Protein 4PUC (pdb70)

Solvent-accessible surface area: 34657 Å² total

Sequence (962 aa):
DDYALGSASNLASSTVISSDVNTAQFTDCLLGGPLGGYFADSNAGWSNTISNFNATNDWTRVFLISDRIISTLYGNLSTVKQQVSENTNNPVPYAIAQIIKVAASRVTDAYGPIPYSKIGQDGKITIPYDTQEEVYNAFFKELDEESIEVLTENRNAALVASADFVYSGNVQKWVKFANSLKLRLAIRIANVSPAKAKEAESAVNHELGLIETNADNATWKYFGTISNPLFVAVRYNEEEASGGDTHPAADIICYNGYNDNRRASYFEEESKWPGETYVGLRRGINLSKKEEYFINYSRVKISSSDPVLWNAAEVAFLRRAEATTAIYGFNKGTAADFYEQGVRLSFEEQWGATGVDSSSYLADESSVPALYKDPAGLNTYEKNLSAITVKWNEGASKEEEKQERIITQKWIANWPLGNEAWADYRRTGYPKLLPATSEGNLSGGIVDSEKGARRPYPSSEEYTSNTENVQEAVNSYLGGPDNATDVWWARKDLTPDDYALGSSASSNLASTVISSDVNTAQFTDCLLGGPLGGYFADSNAGWSNTISNFNATNDWTRVFLISDRIISTLYGNLSTVKQVSENTNNPVPYAIAQIIKVAASRVTDAYGPIPYSKIGQDGKITIPYDTQEEVYNAFFKELDESIEVLTENRNAALVASADFVYSGNVQKWVKFANSLKLRLAIRIANVSPAKAKEAESAVNHELGLIETNADNATWKYFGTISSNPLFVAVRYNEEEASGGDTHPAADIIICYNGYNDNRRASYFEESKWPGETYVGLRRGINLSKKEYFINYSRVKISSSDPVLWNAAEVAFLRAEATTAIYGFNKGTAADFYEQGVRLSFEQWGATGVDSSYLADESSVPALYKDPAGLNTYEKNLSAITVKWNEGASKEEKQERIITQKWIANWPLGNEAWADYRRTGYPKLLPATSEGNLSGGIVDSEKGARRPYPSSEEYTSNTENVQEAVNSYLGGPDNATDVWWARK

Nearest PDB structures (foldseek):
  4puc-assembly1_A  TM=1.002E+00  e=3.896E-91  Bacteroides uniformis ATCC 8492
  3cgh-assembly1_A  TM=9.838E-01  e=3.841E-66  Bacteroides thetaiotaomicron VPI-5482
  8j0p-assembly1_A  TM=9.028E-01  e=2.172E-37  Aquimarina
  5j90-assembly1_B  TM=9.021E-01  e=4.447E-37  Flavobacterium johnsoniae UW101
  3sgh-assembly2_B  TM=9.011E-01  e=9.622E-37  Bacteroides thetaiotaomicron

Foldseek 3Di:
DDPLLLVLVLLLCQLQHLPQVLNCLLFFQPQQQLLQWKAFADLPDPAGQLLQRHDLVSQASLPDPCSHQQSLLLSLLSQVCVCVVVVHCQSNLLSLLSVLLSCLSCQFFAWAQDPPQDSRSDRLDFTDGNVVVLVVLLVSLVVSLVRLVVVQVDFDDQSSAQFQSGRSLLSSQDSLLSLLLSLLLQCVPCVVSSLVVQVSCPDPSYHFAAQVSFGWRQPFDPRFRSVVCQQCVPCVQQVGRMFTEQFLQLLVLLVDQLDVLFKAAFQQPPGRAGHHHTLENNNVRRCNNRHIGGDDGRRDTGGSGNLLSLLSVLCCCLQSNHDPDYNLVSQLSSQVNLCVSRVGDDSVVSQVWPAGARHFADDPVNPDGDPDDFDRQGAHDDPPDDSLSSLQNSLASSSSSPPRRSSSSSSSCLLRVPDQHAFRDPNSNPNVPLADRRNRDQHAHRVVCCVSNVVNVVCCQVPRQPDHRRNGHHSSRDD/DDDPLLVLLLVLVLLLCQLQHLPQVLNCLLFVQPQQQLLQWKAFADLPDPAGQLLQRHDLVSQASLPDPCSHQQSLLLSLLSQVCSCVVVVHCQSNLLSLLSVLLSCLSCQFFAWAQDPPQDSRSDRLDFTDGNVVVLVVLLVSLVVSLVRLVVVQVDFDDQSSAQFQSGRSLLSSQDSLLSLLLSLLLQCVPCVVSSLVVQVSCPDPSHHFAAQVSFGWRQDFDPRFRSVVCQQCPPCVQQVGRMFTEQFLQLLVLLVDQLDVLFWAAFQDPPGRAGHHHTLENNNVRRCNNRHIGGDDGRRDTGGSGNLLSLLSVLCCCLQSNHDPDYNLVSQLSSQVNLCVSRVGDDSVVSQVWPAGARHFHDDPVNPDGDPDDFDRQGAHDDPPDDSLSSLQNSLASSSSSPPPRSSSSSSSCLLRVPDQHQFRDPNSNPNVPLADRRNRDQHAHRPVCCVSNVVNVVCCQVPRQPDHRRNGHHSSNDD

Structure (mmCIF, N/CA/C/O backbone):
data_4PUC
#
_entry.id   4PUC
#
_cell.length_a   66.540
_cell.length_b   112.190
_cell.length_c   150.080
_cell.angle_alpha   90.000
_cell.angle_beta   90.000
_cell.angle_gamma   90.000
#
_symmetry.space_group_name_H-M   'P 21 21 21'
#
loop_
_entity.id
_entity.type
_entity.pdbx_description
1 polymer 'SusD homolog'
2 non-polymer 'ZINC ION'
3 non-polymer 'ACETATE ION'
4 water water
#
loop_
_atom_site.group_PDB
_atom_site.id
_atom_site.type_symbol
_atom_site.label_atom_id
_atom_site.label_alt_id
_atom_site.label_comp_id
_atom_site.label_asym_id
_atom_site.label_entity_id
_atom_site.label_seq_id
_atom_site.pdbx_PDB_ins_code
_atom_site.Cartn_x
_atom_site.Cartn_y
_atom_site.Cartn_z
_atom_site.occupancy
_atom_site.B_iso_or_equiv
_atom_site.auth_seq_id
_atom_site.auth_comp_id
_atom_site.auth_asym_id
_atom_site.auth_atom_id
_atom_site.pdbx_PDB_model_num
ATOM 1 N N . ASP A 1 17 ? 36.642 2.167 100.108 1.00 77.60 42 ASP A N 1
ATOM 2 C CA . ASP A 1 17 ? 38.070 2.213 100.535 1.00 78.56 42 ASP A CA 1
ATOM 3 C C . ASP A 1 17 ? 38.313 1.120 101.594 1.00 74.73 42 ASP A C 1
ATOM 4 O O . ASP A 1 17 ? 38.381 1.394 102.796 1.00 80.93 42 ASP A O 1
ATOM 9 N N . ASP A 1 18 ? 38.408 -0.121 101.113 1.00 64.69 43 ASP A N 1
ATOM 10 C CA . ASP A 1 18 ? 38.607 -1.314 101.933 1.00 57.20 43 ASP A CA 1
ATOM 11 C C . ASP A 1 18 ? 40.086 -1.702 101.967 1.00 50.16 43 ASP A C 1
ATOM 12 O O . ASP A 1 18 ? 40.731 -1.793 100.921 1.00 46.79 43 ASP A O 1
ATOM 17 N N . TYR A 1 19 ? 40.613 -1.936 103.164 1.00 44.79 44 TYR A N 1
ATOM 18 C CA . TYR A 1 19 ? 42.003 -2.372 103.331 1.00 37.72 44 TYR A CA 1
ATOM 19 C C . TYR A 1 19 ? 42.212 -3.806 102.830 1.00 36.04 44 TYR A C 1
ATOM 20 O O . TYR A 1 19 ? 43.197 -4.084 102.146 1.00 36.74 44 TYR A O 1
ATOM 29 N N . ALA A 1 20 ? 41.275 -4.704 103.116 1.00 35.70 45 ALA A N 1
ATOM 30 C CA . ALA A 1 20 ? 41.480 -6.124 102.824 1.00 36.07 45 ALA A CA 1
ATOM 31 C C . ALA A 1 20 ? 41.564 -6.441 101.317 1.00 34.65 45 ALA A C 1
ATOM 32 O O . ALA A 1 20 ? 42.453 -7.181 100.896 1.00 34.15 45 ALA A O 1
ATOM 34 N N . LEU A 1 21 ? 40.640 -5.900 100.518 1.00 35.07 46 LEU A N 1
ATOM 35 C CA . LEU A 1 21 ? 40.683 -6.075 99.042 1.00 34.04 46 LEU A CA 1
ATOM 36 C C . LEU A 1 21 ? 41.907 -5.330 98.528 1.00 32.05 46 LEU A C 1
ATOM 37 O O . LEU A 1 21 ? 42.678 -5.861 97.750 1.00 32.48 46 LEU A O 1
ATOM 42 N N . GLY A 1 22 ? 42.077 -4.098 98.989 1.00 31.62 47 GLY A N 1
ATOM 43 C CA . GLY A 1 22 ? 43.209 -3.270 98.600 1.00 29.94 47 GLY A CA 1
ATOM 44 C C . GLY A 1 22 ? 44.542 -3.958 98.847 1.00 30.28 47 GLY A C 1
ATOM 45 O O . GLY A 1 22 ? 45.381 -4.042 97.962 1.00 30.37 47 GLY A O 1
ATOM 46 N N . SER A 1 23 ? 44.721 -4.475 100.056 1.00 30.31 48 SER A N 1
ATOM 47 C CA . SER A 1 23 ? 45.946 -5.173 100.441 1.00 29.36 48 SER A CA 1
ATOM 48 C C . SER A 1 23 ? 46.154 -6.434 99.604 1.00 28.67 48 SER A C 1
ATOM 49 O O . SER A 1 23 ? 47.272 -6.726 99.183 1.00 29.46 48 SER A O 1
ATOM 52 N N . ALA A 1 24 ? 45.070 -7.161 99.357 1.00 29.53 49 ALA A N 1
ATOM 53 C CA . ALA A 1 24 ? 45.109 -8.375 98.539 1.00 30.02 49 ALA A CA 1
ATOM 54 C C . ALA A 1 24 ? 45.512 -8.096 97.097 1.00 28.36 49 ALA A C 1
ATOM 55 O O . ALA A 1 24 ? 46.324 -8.826 96.530 1.00 26.33 49 ALA A O 1
ATOM 65 N N . SER A 1 26 ? 47.179 -5.530 95.871 1.00 31.37 51 SER A N 1
ATOM 66 C CA . SER A 1 26 ? 48.590 -5.168 95.825 1.00 33.73 51 SER A CA 1
ATOM 67 C C . SER A 1 26 ? 49.498 -6.373 96.033 1.00 30.22 51 SER A C 1
ATOM 68 O O . SER A 1 26 ? 50.534 -6.484 95.380 1.00 26.54 51 SER A O 1
ATOM 71 N N . ASN A 1 27 ? 49.104 -7.269 96.936 1.00 27.00 52 ASN A N 1
ATOM 72 C CA . ASN A 1 27 ? 49.851 -8.502 97.139 1.00 25.92 52 ASN A CA 1
ATOM 73 C C . ASN A 1 27 ? 49.929 -9.305 95.847 1.00 23.90 52 ASN A C 1
ATOM 74 O O . ASN A 1 27 ? 50.997 -9.794 95.485 1.00 22.20 52 ASN A O 1
ATOM 79 N N . LEU A 1 28 ? 48.813 -9.405 95.143 1.00 21.91 53 LEU A N 1
ATOM 80 C CA . LEU A 1 28 ? 48.772 -10.139 93.886 1.00 21.91 53 LEU A CA 1
ATOM 81 C C . LEU A 1 28 ? 49.700 -9.505 92.857 1.00 22.10 53 LEU A C 1
ATOM 82 O O . LEU A 1 28 ? 50.522 -10.203 92.241 1.00 19.57 53 LEU A O 1
ATOM 87 N N . ALA A 1 29 ? 49.576 -8.185 92.686 1.00 21.63 54 ALA A N 1
ATOM 88 C CA . ALA A 1 29 ? 50.421 -7.438 91.754 1.00 21.13 54 ALA A CA 1
ATOM 89 C C . ALA A 1 29 ? 51.898 -7.701 92.030 1.00 21.03 54 ALA A C 1
ATOM 90 O O . ALA A 1 29 ? 52.685 -7.824 91.098 1.00 20.36 54 ALA A O 1
ATOM 92 N N . SER A 1 30 ? 52.250 -7.808 93.307 1.00 21.54 55 SER A N 1
ATOM 93 C CA A SER A 1 30 ? 53.634 -8.016 93.720 0.50 22.39 55 SER A CA 1
ATOM 94 C CA B SER A 1 30 ? 53.637 -8.014 93.720 0.50 22.12 55 SER A CA 1
ATOM 95 C C . SER A 1 30 ? 54.184 -9.396 93.346 1.00 22.42 55 SER A C 1
ATOM 96 O O . SER A 1 30 ? 55.390 -9.628 93.417 1.00 21.31 55 SER A O 1
ATOM 101 N N . THR A 1 31 ? 53.307 -10.327 92.966 1.00 21.77 56 THR A N 1
ATOM 102 C CA . THR A 1 31 ? 53.763 -11.675 92.594 1.00 21.18 56 THR A CA 1
ATOM 103 C C . THR A 1 31 ? 54.258 -11.747 91.149 1.00 21.46 56 THR A C 1
ATOM 104 O O . THR A 1 31 ? 54.783 -12.786 90.736 1.00 21.79 56 THR A O 1
ATOM 108 N N . VAL A 1 32 ? 54.087 -10.658 90.385 1.00 21.38 57 VAL A N 1
ATOM 109 C CA . VAL A 1 32 ? 54.680 -10.535 89.060 1.00 20.87 57 VAL A CA 1
ATOM 110 C C . VAL A 1 32 ? 56.142 -10.136 89.283 1.00 21.89 57 VAL A C 1
ATOM 111 O O . VAL A 1 32 ? 57.039 -10.990 89.234 1.00 23.18 57 VAL A O 1
ATOM 115 N N . ILE A 1 33 ? 56.385 -8.859 89.560 1.00 21.07 58 ILE A N 1
ATOM 116 C CA . ILE A 1 33 ? 57.709 -8.396 89.964 1.00 21.96 58 ILE A CA 1
ATOM 117 C C . ILE A 1 33 ? 57.561 -7.844 91.372 1.00 22.04 58 ILE A C 1
ATOM 118 O O . ILE A 1 33 ? 56.806 -6.892 91.602 1.00 20.26 58 ILE A O 1
ATOM 123 N N . SER A 1 34 ? 58.273 -8.451 92.318 1.00 23.56 59 SER A N 1
ATOM 124 C CA . SER A 1 34 ? 58.064 -8.154 93.735 1.00 23.70 59 SER A CA 1
ATOM 125 C C . SER A 1 34 ? 58.523 -6.761 94.111 1.00 24.24 59 SER A C 1
ATOM 126 O O . SER A 1 34 ? 59.507 -6.257 93.573 1.00 25.12 59 SER A O 1
ATOM 129 N N . SER A 1 35 ? 57.825 -6.162 95.069 1.00 24.34 60 SER A N 1
ATOM 130 C CA . SER A 1 35 ? 58.273 -4.932 95.713 1.00 25.32 60 SER A CA 1
ATOM 131 C C . SER A 1 35 ? 59.397 -5.221 96.707 1.00 26.69 60 SER A C 1
ATOM 132 O O . SER A 1 35 ? 60.107 -4.305 97.108 1.00 30.00 60 SER A O 1
ATOM 135 N N . ASP A 1 36 ? 59.562 -6.487 97.101 1.00 26.23 61 ASP A N 1
ATOM 136 C CA . ASP A 1 36 ? 60.684 -6.895 97.926 1.00 24.90 61 ASP A CA 1
ATOM 137 C C . ASP A 1 36 ? 61.956 -6.858 97.086 1.00 23.68 61 ASP A C 1
ATOM 138 O O . ASP A 1 36 ? 62.075 -7.570 96.091 1.00 21.73 61 ASP A O 1
ATOM 143 N N . VAL A 1 37 ? 62.904 -6.033 97.498 1.00 24.49 62 VAL A N 1
ATOM 144 C CA . VAL A 1 37 ? 64.084 -5.770 96.680 1.00 25.17 62 VAL A CA 1
ATOM 145 C C . VAL A 1 37 ? 64.813 -7.061 96.308 1.00 24.72 62 VAL A C 1
ATOM 146 O O . VAL A 1 37 ? 65.077 -7.305 95.133 1.00 25.62 62 VAL A O 1
ATOM 150 N N . ASN A 1 38 ? 65.129 -7.883 97.301 1.00 25.75 63 ASN A N 1
ATOM 151 C CA . ASN A 1 38 ? 65.940 -9.080 97.074 1.00 27.71 63 ASN A CA 1
ATOM 152 C C . ASN A 1 38 ? 65.248 -10.136 96.206 1.00 24.96 63 ASN A C 1
ATOM 153 O O . ASN A 1 38 ? 65.904 -10.838 95.444 1.00 22.23 63 ASN A O 1
ATOM 158 N N . THR A 1 39 ? 63.923 -10.223 96.299 1.00 23.59 64 THR A N 1
ATOM 159 C CA . THR A 1 39 ? 63.156 -11.125 95.440 1.00 23.21 64 THR A CA 1
ATOM 160 C C . THR A 1 39 ? 63.209 -10.650 93.991 1.00 22.25 64 THR A C 1
ATOM 161 O O . THR A 1 39 ? 63.527 -11.423 93.087 1.00 20.94 64 THR A O 1
ATOM 165 N N . ALA A 1 40 ? 62.912 -9.369 93.783 1.00 23.85 65 ALA A N 1
ATOM 166 C CA . ALA A 1 40 ? 63.006 -8.757 92.455 1.00 22.32 65 ALA A CA 1
ATOM 167 C C . ALA A 1 40 ? 64.423 -8.846 91.907 1.00 21.49 65 ALA A C 1
ATOM 168 O O . ALA A 1 40 ? 64.622 -9.078 90.714 1.00 20.90 65 ALA A O 1
ATOM 170 N N . GLN A 1 41 ? 65.417 -8.684 92.770 1.00 22.13 66 GLN A N 1
ATOM 171 C CA . GLN A 1 41 ? 66.793 -8.834 92.319 1.00 21.85 66 GLN A CA 1
ATOM 172 C C . GLN A 1 41 ? 66.980 -10.219 91.689 1.00 21.12 66 GLN A C 1
ATOM 173 O O . GLN A 1 41 ? 67.488 -10.329 90.576 1.00 19.70 66 GLN A O 1
ATOM 179 N N . PHE A 1 42 ? 66.525 -11.262 92.385 1.00 21.07 67 PHE A N 1
ATOM 180 C CA . PHE A 1 42 ? 66.684 -12.638 91.903 1.00 21.07 67 PHE A CA 1
ATOM 181 C C . PHE A 1 42 ? 65.914 -12.912 90.611 1.00 20.44 67 PHE A C 1
ATOM 182 O O . PHE A 1 42 ? 66.469 -13.486 89.666 1.00 20.80 67 PHE A O 1
ATOM 190 N N . THR A 1 43 ? 64.645 -12.512 90.560 1.00 19.73 68 THR A N 1
ATOM 191 C CA . THR A 1 43 ? 63.788 -12.890 89.444 1.00 18.76 68 THR A CA 1
ATOM 192 C C . THR A 1 43 ? 64.110 -12.117 88.177 1.00 18.36 68 THR A C 1
ATOM 193 O O . THR A 1 43 ? 64.065 -12.677 87.081 1.00 17.29 68 THR A O 1
ATOM 197 N N . ASP A 1 44 ? 64.436 -10.834 88.329 1.00 18.73 69 ASP A N 1
ATOM 198 C CA . ASP A 1 44 ? 64.566 -9.938 87.181 1.00 18.74 69 ASP A CA 1
ATOM 199 C C . ASP A 1 44 ? 65.938 -9.309 86.981 1.00 19.30 69 ASP A C 1
ATOM 200 O O . ASP A 1 44 ? 66.283 -8.997 85.844 1.00 18.84 69 ASP A O 1
ATOM 205 N N . CYS A 1 45 ? 66.703 -9.093 88.048 1.00 19.32 70 CYS A N 1
ATOM 206 C CA . CYS A 1 45 ? 68.027 -8.483 87.897 1.00 20.67 70 CYS A CA 1
ATOM 207 C C . CYS A 1 45 ? 69.129 -9.498 87.632 1.00 20.38 70 CYS A C 1
ATOM 208 O O . CYS A 1 45 ? 70.051 -9.222 86.863 1.00 20.19 70 CYS A O 1
ATOM 211 N N . LEU A 1 46 ? 69.045 -10.654 88.284 1.00 20.54 71 LEU A N 1
ATOM 212 C CA . LEU A 1 46 ? 70.081 -11.679 88.204 1.00 21.13 71 LEU A CA 1
ATOM 213 C C . LEU A 1 46 ? 69.689 -12.818 87.266 1.00 21.30 71 LEU A C 1
ATOM 214 O O . LEU A 1 46 ? 70.554 -13.523 86.755 1.00 20.48 71 LEU A O 1
ATOM 219 N N . LEU A 1 47 ? 68.390 -12.985 87.030 1.00 20.66 72 LEU A N 1
ATOM 220 C CA . LEU A 1 47 ? 67.898 -14.047 86.156 1.00 20.56 72 LEU A CA 1
ATOM 221 C C . LEU A 1 47 ? 67.399 -13.449 84.835 1.00 19.99 72 LEU A C 1
ATOM 222 O O . LEU A 1 47 ? 68.077 -13.558 83.818 1.00 19.87 72 LEU A O 1
ATOM 227 N N . GLY A 1 48 ? 66.229 -12.821 84.843 1.00 20.11 73 GLY A N 1
ATOM 228 C CA . GLY A 1 48 ? 65.629 -12.336 83.611 1.00 19.41 73 GLY A CA 1
ATOM 229 C C . GLY A 1 48 ? 66.553 -11.439 82.799 1.00 19.53 73 GLY A C 1
ATOM 230 O O . GLY A 1 48 ? 66.810 -11.696 81.611 1.00 18.69 73 GLY A O 1
ATOM 231 N N . GLY A 1 49 ? 67.030 -10.375 83.439 1.00 19.39 74 GLY A N 1
ATOM 232 C CA . GLY A 1 49 ? 67.814 -9.354 82.765 1.00 20.31 74 GLY A CA 1
ATOM 233 C C . GLY A 1 49 ? 68.972 -9.909 81.957 1.00 21.31 74 GLY A C 1
ATOM 234 O O . GLY A 1 49 ? 69.075 -9.648 80.755 1.00 22.81 74 GLY A O 1
ATOM 235 N N . PRO A 1 50 ? 69.868 -10.659 82.612 1.00 21.17 75 PRO A N 1
ATOM 236 C CA . PRO A 1 50 ? 71.042 -11.207 81.909 1.00 21.59 75 PRO A CA 1
ATOM 237 C C . PRO A 1 50 ? 70.697 -12.260 80.857 1.00 21.28 75 PRO A C 1
ATOM 238 O O . PRO A 1 50 ? 71.199 -12.212 79.738 1.00 20.92 75 PRO A O 1
ATOM 242 N N . LEU A 1 51 ? 69.801 -13.172 81.201 1.00 22.02 76 LEU A N 1
ATOM 243 C CA . LEU A 1 51 ? 69.370 -14.199 80.257 1.00 22.20 76 LEU A CA 1
ATOM 244 C C . LEU A 1 51 ? 68.632 -13.605 79.037 1.00 20.28 76 LEU A C 1
ATOM 245 O O . LEU A 1 51 ? 68.668 -14.178 77.943 1.00 19.29 76 LEU A O 1
ATOM 250 N N . GLY A 1 52 ? 68.007 -12.448 79.221 1.00 20.56 77 GLY A N 1
ATOM 251 C CA . GLY A 1 52 ? 67.310 -11.746 78.132 1.00 20.15 77 GLY A CA 1
ATOM 252 C C . GLY A 1 52 ? 68.162 -10.751 77.359 1.00 20.47 77 GLY A C 1
ATOM 253 O O . GLY A 1 52 ? 67.708 -10.181 76.371 1.00 20.51 77 GLY A O 1
ATOM 254 N N . GLY A 1 53 ? 69.395 -10.528 77.809 1.00 20.71 78 GLY A N 1
ATOM 255 C CA . GLY A 1 53 ? 70.336 -9.683 77.087 1.00 20.57 78 GLY A CA 1
ATOM 256 C C . GLY A 1 53 ? 70.276 -8.204 77.418 1.00 19.68 78 GLY A C 1
ATOM 257 O O . GLY A 1 53 ? 70.848 -7.396 76.689 1.00 20.55 78 GLY A O 1
ATOM 258 N N . TYR A 1 54 ? 69.610 -7.847 78.518 1.00 18.79 79 TYR A N 1
ATOM 259 C CA . TYR A 1 54 ? 69.487 -6.447 78.959 1.00 18.30 79 TYR A CA 1
ATOM 260 C C . TYR A 1 54 ? 70.494 -6.047 80.034 1.00 18.54 79 TYR A C 1
ATOM 261 O O . TYR A 1 54 ? 71.012 -4.934 80.003 1.00 17.72 79 TYR A O 1
ATOM 270 N N . PHE A 1 55 ? 70.753 -6.964 80.971 1.00 18.97 80 PHE A N 1
ATOM 271 C CA . PHE A 1 55 ? 71.548 -6.714 82.175 1.00 18.53 80 PHE A CA 1
ATOM 272 C C . PHE A 1 55 ? 72.792 -7.601 82.231 1.00 18.84 80 PHE A C 1
ATOM 273 O O . PHE A 1 55 ? 72.874 -8.639 81.574 1.00 18.19 80 PHE A O 1
ATOM 281 N N . ALA A 1 56 ? 73.762 -7.176 83.033 1.00 18.74 81 ALA A N 1
ATOM 282 C CA . ALA A 1 56 ? 74.963 -7.971 83.271 1.00 19.42 81 ALA A CA 1
ATOM 283 C C . ALA A 1 56 ? 75.363 -7.856 84.739 1.00 19.75 81 ALA A C 1
ATOM 284 O O . ALA A 1 56 ? 75.371 -6.762 85.295 1.00 19.37 81 ALA A O 1
ATOM 286 N N . ASP A 1 57 ? 75.657 -8.996 85.363 1.00 20.66 82 ASP A N 1
ATOM 287 C CA . ASP A 1 57 ? 76.105 -9.040 86.748 1.00 21.97 82 ASP A CA 1
ATOM 288 C C . ASP A 1 57 ? 77.388 -8.203 86.900 1.00 23.06 82 ASP A C 1
ATOM 289 O O . ASP A 1 57 ? 78.250 -8.212 86.010 1.00 21.91 82 ASP A O 1
ATOM 294 N N . SER A 1 58 ? 77.519 -7.494 88.023 1.00 23.93 83 SER A N 1
ATOM 295 C CA . SER A 1 58 ? 78.715 -6.672 88.269 1.00 24.83 83 SER A CA 1
ATOM 296 C C . SER A 1 58 ? 79.058 -6.581 89.748 1.00 25.54 83 SER A C 1
ATOM 297 O O . SER A 1 58 ? 79.084 -5.498 90.335 1.00 26.52 83 SER A O 1
ATOM 300 N N . ASN A 1 59 ? 79.315 -7.739 90.342 1.00 26.54 84 ASN A N 1
ATOM 301 C CA . ASN A 1 59 ? 79.856 -7.823 91.692 1.00 26.87 84 ASN A CA 1
ATOM 302 C C . ASN A 1 59 ? 80.945 -8.875 91.704 1.00 28.69 84 ASN A C 1
ATOM 303 O O . ASN A 1 59 ? 80.673 -10.067 91.504 1.00 29.01 84 ASN A O 1
ATOM 308 N N . ALA A 1 60 ? 82.177 -8.425 91.942 1.00 28.36 85 ALA A N 1
ATOM 309 C CA . ALA A 1 60 ? 83.361 -9.278 91.907 1.00 30.39 85 ALA A CA 1
ATOM 310 C C . ALA A 1 60 ? 83.328 -10.408 92.933 1.00 31.75 85 ALA A C 1
ATOM 311 O O . ALA A 1 60 ? 83.981 -11.431 92.745 1.00 32.91 85 ALA A O 1
ATOM 313 N N . GLY A 1 61 ? 82.578 -10.216 94.012 1.00 33.52 86 GLY A N 1
ATOM 314 C CA . GLY A 1 61 ? 82.442 -11.229 95.054 1.00 33.51 86 GLY A CA 1
ATOM 315 C C . GLY A 1 61 ? 81.567 -12.430 94.716 1.00 33.40 86 GLY A C 1
ATOM 316 O O . GLY A 1 61 ? 81.581 -13.406 95.452 1.00 37.39 86 GLY A O 1
ATOM 317 N N . TRP A 1 62 ? 80.803 -12.383 93.622 1.00 32.37 87 TRP A N 1
ATOM 318 C CA . TRP A 1 62 ? 79.914 -13.510 93.269 1.00 30.50 87 TRP A CA 1
ATOM 319 C C . TRP A 1 62 ? 80.655 -14.607 92.510 1.00 28.37 87 TRP A C 1
ATOM 320 O O . TRP A 1 62 ? 80.940 -14.463 91.321 1.00 28.12 87 TRP A O 1
ATOM 331 N N . SER A 1 63 ? 80.939 -15.710 93.189 1.00 28.52 88 SER A N 1
ATOM 332 C CA . SER A 1 63 ? 81.622 -16.839 92.561 1.00 29.01 88 SER A CA 1
ATOM 333 C C . SER A 1 63 ? 80.643 -17.793 91.874 1.00 27.96 88 SER A C 1
ATOM 334 O O . SER A 1 63 ? 81.053 -18.582 91.016 1.00 28.23 88 SER A O 1
ATOM 337 N N . ASN A 1 64 ? 79.361 -17.709 92.240 1.00 25.58 89 ASN A N 1
ATOM 338 C CA . ASN A 1 64 ? 78.310 -18.507 91.619 1.00 25.35 89 ASN A CA 1
ATOM 339 C C . ASN A 1 64 ? 77.138 -17.639 91.161 1.00 24.67 89 ASN A C 1
ATOM 340 O O . ASN A 1 64 ? 76.502 -16.967 91.975 1.00 23.43 89 ASN A O 1
ATOM 345 N N . THR A 1 65 ? 76.862 -17.645 89.857 1.00 23.29 90 THR A N 1
ATOM 346 C CA . THR A 1 65 ? 75.742 -16.883 89.311 1.00 22.75 90 THR A CA 1
ATOM 347 C C . THR A 1 65 ? 74.990 -17.671 88.257 1.00 21.97 90 THR A C 1
ATOM 348 O O . THR A 1 65 ? 75.457 -18.699 87.771 1.00 21.88 90 THR A O 1
ATOM 352 N N . ILE A 1 66 ? 73.811 -17.170 87.924 1.00 21.85 91 ILE A N 1
ATOM 353 C CA . ILE A 1 66 ? 73.004 -17.728 86.854 1.00 21.75 91 ILE A CA 1
ATOM 354 C C . ILE A 1 66 ? 73.665 -17.464 85.500 1.00 21.70 91 ILE A C 1
ATOM 355 O O . ILE A 1 66 ? 73.748 -18.372 84.666 1.00 21.38 91 ILE A O 1
ATOM 360 N N . SER A 1 67 ? 74.150 -16.237 85.299 1.00 22.37 92 SER A N 1
ATOM 361 C CA . SER A 1 67 ? 74.850 -15.856 84.058 1.00 23.70 92 SER A CA 1
ATOM 362 C C . SER A 1 67 ? 76.110 -16.677 83.790 1.00 22.27 92 SER A C 1
ATOM 363 O O . SER A 1 67 ? 76.454 -16.880 82.635 1.00 22.41 92 SER A O 1
ATOM 366 N N . ASN A 1 68 ? 76.802 -17.113 84.842 1.00 22.06 93 ASN A N 1
ATOM 367 C CA . ASN A 1 68 ? 78.004 -17.965 84.695 1.00 21.23 93 ASN A CA 1
ATOM 368 C C . ASN A 1 68 ? 77.658 -19.458 84.664 1.00 21.03 93 ASN A C 1
ATOM 369 O O . ASN A 1 68 ? 78.540 -20.297 84.515 1.00 20.09 93 ASN A O 1
ATOM 374 N N . PHE A 1 69 ? 76.371 -19.768 84.843 1.00 20.78 94 PHE A N 1
ATOM 375 C CA . PHE A 1 69 ? 75.829 -21.134 84.759 1.00 22.02 94 PHE A CA 1
ATOM 376 C C . PHE A 1 69 ? 76.256 -22.067 85.898 1.00 21.77 94 PHE A C 1
ATOM 377 O O . PHE A 1 69 ? 76.183 -23.289 85.753 1.00 22.78 94 PHE A O 1
ATOM 385 N N . ASN A 1 70 ? 76.676 -21.507 87.026 1.00 21.55 95 ASN A N 1
ATOM 386 C CA . ASN A 1 70 ? 77.044 -22.310 88.188 1.00 22.45 95 ASN A CA 1
ATOM 387 C C . ASN A 1 70 ? 76.284 -21.881 89.444 1.00 23.28 95 ASN A C 1
ATOM 388 O O . ASN A 1 70 ? 76.755 -22.081 90.571 1.00 22.67 95 ASN A O 1
ATOM 393 N N . ALA A 1 71 ? 75.105 -21.307 89.240 1.00 23.85 96 ALA A N 1
ATOM 394 C CA . ALA A 1 71 ? 74.307 -20.763 90.325 1.00 24.39 96 ALA A CA 1
ATOM 395 C C . ALA A 1 71 ? 73.962 -21.832 91.344 1.00 24.76 96 ALA A C 1
ATOM 396 O O . ALA A 1 71 ? 73.692 -22.975 90.985 1.00 25.10 96 ALA A O 1
ATOM 398 N N . THR A 1 72 ? 73.958 -21.442 92.612 1.00 25.77 97 THR A N 1
ATOM 399 C CA . THR A 1 72 ? 73.476 -22.300 93.679 1.00 25.38 97 THR A CA 1
ATOM 400 C C . THR A 1 72 ? 71.949 -22.294 93.697 1.00 25.43 97 THR A C 1
ATOM 401 O O . THR A 1 72 ? 71.298 -21.444 93.077 1.00 24.26 97 THR A O 1
ATOM 405 N N . ASN A 1 73 ? 71.396 -23.247 94.434 1.00 25.29 98 ASN A N 1
ATOM 406 C CA . ASN A 1 73 ? 69.967 -23.463 94.488 1.00 26.36 98 ASN A CA 1
ATOM 407 C C . ASN A 1 73 ? 69.179 -22.250 94.989 1.00 26.54 98 ASN A C 1
ATOM 408 O O . ASN A 1 73 ? 68.068 -22.009 94.528 1.00 25.57 98 ASN A O 1
ATOM 413 N N . ASP A 1 74 ? 69.753 -21.492 95.921 1.00 27.92 99 ASP A N 1
ATOM 414 C CA . ASP A 1 74 ? 69.082 -20.298 96.459 1.00 30.34 99 ASP A CA 1
ATOM 415 C C . ASP A 1 74 ? 68.883 -19.190 95.407 1.00 29.06 99 ASP A C 1
ATOM 416 O O . ASP A 1 74 ? 67.979 -18.371 95.542 1.00 28.26 99 ASP A O 1
ATOM 421 N N . TRP A 1 75 ? 69.704 -19.166 94.358 1.00 26.93 100 TRP A N 1
ATOM 422 C CA . TRP A 1 75 ? 69.474 -18.238 93.245 1.00 25.64 100 TRP A CA 1
ATOM 423 C C . TRP A 1 75 ? 68.410 -18.764 92.280 1.00 23.69 100 TRP A C 1
ATOM 424 O O . TRP A 1 75 ? 67.587 -17.990 91.797 1.00 23.87 100 TRP A O 1
ATOM 435 N N . THR A 1 76 ? 68.441 -20.064 91.981 1.00 22.36 101 THR A N 1
ATOM 436 C CA . THR A 1 76 ? 67.627 -20.626 90.893 1.00 21.52 101 THR A CA 1
ATOM 437 C C . THR A 1 76 ? 66.201 -20.990 91.305 1.00 21.41 101 THR A C 1
ATOM 438 O O . THR A 1 76 ? 65.297 -21.046 90.461 1.00 21.20 101 THR A O 1
ATOM 442 N N . ARG A 1 77 ? 66.003 -21.239 92.594 1.00 22.10 102 ARG A N 1
ATOM 443 C CA . ARG A 1 77 ? 64.729 -21.761 93.097 1.00 21.84 102 ARG A CA 1
ATOM 444 C C . ARG A 1 77 ? 63.636 -20.715 93.269 1.00 22.01 102 ARG A C 1
ATOM 445 O O . ARG A 1 77 ? 62.483 -21.071 93.537 1.00 21.28 102 ARG A O 1
ATOM 453 N N . VAL A 1 78 ? 63.997 -19.434 93.171 1.00 21.64 103 VAL A N 1
ATOM 454 C CA . VAL A 1 78 ? 63.178 -18.363 93.740 1.00 21.10 103 VAL A CA 1
ATOM 455 C C . VAL A 1 78 ? 61.770 -18.329 93.156 1.00 21.61 103 VAL A C 1
ATOM 456 O O . VAL A 1 78 ? 60.801 -18.243 93.908 1.00 21.34 103 VAL A O 1
ATOM 460 N N . PHE A 1 79 ? 61.661 -18.394 91.826 1.00 21.10 104 PHE A N 1
ATOM 461 C CA . PHE A 1 79 ? 60.355 -18.373 91.173 1.00 22.17 104 PHE A CA 1
ATOM 462 C C . PHE A 1 79 ? 59.410 -19.429 91.756 1.00 21.92 104 PHE A C 1
ATOM 463 O O . PHE A 1 79 ? 58.254 -19.142 92.012 1.00 22.17 104 PHE A O 1
ATOM 471 N N . LEU A 1 80 ? 59.929 -20.628 91.996 1.00 22.83 105 LEU A N 1
ATOM 472 C CA . LEU A 1 80 ? 59.113 -21.755 92.442 1.00 24.06 105 LEU A CA 1
ATOM 473 C C . LEU A 1 80 ? 58.976 -21.863 93.968 1.00 23.86 105 LEU A C 1
ATOM 474 O O . LEU A 1 80 ? 58.002 -22.435 94.456 1.00 23.64 105 LEU A O 1
ATOM 479 N N . ILE A 1 81 ? 59.928 -21.301 94.710 1.00 23.22 106 ILE A N 1
ATOM 480 C CA . ILE A 1 81 ? 59.987 -21.470 96.166 1.00 24.95 106 ILE A CA 1
ATOM 481 C C . ILE A 1 81 ? 59.642 -20.217 96.992 1.00 24.67 106 ILE A C 1
ATOM 482 O O . ILE A 1 81 ? 59.044 -20.330 98.053 1.00 25.92 106 ILE A O 1
ATOM 487 N N . SER A 1 82 ? 60.000 -19.027 96.527 1.00 24.73 107 SER A N 1
ATOM 488 C CA . SER A 1 82 ? 59.796 -17.823 97.339 1.00 24.69 107 SER A CA 1
ATOM 489 C C . SER A 1 82 ? 58.358 -17.664 97.820 1.00 26.88 107 SER A C 1
ATOM 490 O O . SER A 1 82 ? 57.423 -17.726 97.022 1.00 25.84 107 SER A O 1
ATOM 493 N N . ASP A 1 83 ? 58.203 -17.422 99.125 1.00 29.13 108 ASP A N 1
ATOM 494 C CA . ASP A 1 83 ? 56.906 -17.097 99.724 1.00 32.24 108 ASP A CA 1
ATOM 495 C C . ASP A 1 83 ? 56.254 -15.882 99.107 1.00 29.41 108 ASP A C 1
ATOM 496 O O . ASP A 1 83 ? 55.031 -15.775 99.114 1.00 27.01 108 ASP A O 1
ATOM 501 N N . ARG A 1 84 ? 57.071 -14.970 98.582 1.00 28.88 109 ARG A N 1
ATOM 502 C CA . ARG A 1 84 ? 56.581 -13.734 97.966 1.00 28.71 109 ARG A CA 1
ATOM 503 C C . ARG A 1 84 ? 55.986 -13.923 96.566 1.00 26.54 109 ARG A C 1
ATOM 504 O O . ARG A 1 84 ? 55.440 -12.974 95.976 1.00 25.06 109 ARG A O 1
ATOM 512 N N . ILE A 1 85 ? 56.062 -15.146 96.042 1.00 25.19 110 ILE A N 1
ATOM 513 C CA . ILE A 1 85 ? 55.502 -15.436 94.731 1.00 24.96 110 ILE A CA 1
ATOM 514 C C . ILE A 1 85 ? 54.305 -16.371 94.901 1.00 25.17 110 ILE A C 1
ATOM 515 O O . ILE A 1 85 ? 53.200 -15.890 95.119 1.00 25.24 110 ILE A O 1
ATOM 520 N N . ILE A 1 86 ? 54.512 -17.684 94.830 1.00 25.33 111 ILE A N 1
ATOM 521 C CA . ILE A 1 86 ? 53.390 -18.625 94.738 1.00 26.07 111 ILE A CA 1
ATOM 522 C C . ILE A 1 86 ? 52.495 -18.594 95.971 1.00 26.12 111 ILE A C 1
ATOM 523 O O . ILE A 1 86 ? 51.267 -18.442 95.853 1.00 24.84 111 ILE A O 1
ATOM 528 N N . SER A 1 87 ? 53.096 -18.739 97.146 1.00 25.88 112 SER A N 1
ATOM 529 C CA . SER A 1 87 ? 52.320 -18.767 98.381 1.00 27.25 112 SER A CA 1
ATOM 530 C C . SER A 1 87 ? 51.487 -17.485 98.516 1.00 26.29 112 SER A C 1
ATOM 531 O O . SER A 1 87 ? 50.287 -17.539 98.792 1.00 26.44 112 SER A O 1
ATOM 534 N N . THR A 1 88 ? 52.125 -16.341 98.287 1.00 26.28 113 THR A N 1
ATOM 535 C CA . THR A 1 88 ? 51.443 -15.052 98.317 1.00 26.21 113 THR A CA 1
ATOM 536 C C . THR A 1 88 ? 50.329 -14.977 97.270 1.00 25.46 113 THR A C 1
ATOM 537 O O . THR A 1 88 ? 49.242 -14.473 97.541 1.00 24.09 113 THR A O 1
ATOM 541 N N . LEU A 1 89 ? 50.612 -15.476 96.075 1.00 25.02 114 LEU A N 1
ATOM 542 C CA . LEU A 1 89 ? 49.643 -15.428 94.993 1.00 25.97 114 LEU A CA 1
ATOM 543 C C . LEU A 1 89 ? 48.374 -16.178 95.375 1.00 24.88 114 LEU A C 1
ATOM 544 O O . LEU A 1 89 ? 47.278 -15.606 95.363 1.00 25.10 114 LEU A O 1
ATOM 549 N N . TYR A 1 90 ? 48.514 -17.449 95.713 1.00 23.82 115 TYR A N 1
ATOM 550 C CA . TYR A 1 90 ? 47.339 -18.283 95.961 1.00 25.81 115 TYR A CA 1
ATOM 551 C C . TYR A 1 90 ? 46.607 -17.913 97.265 1.00 25.91 115 TYR A C 1
ATOM 552 O O . TYR A 1 90 ? 45.374 -17.974 97.332 1.00 24.95 115 TYR A O 1
ATOM 561 N N . GLY A 1 91 ? 47.353 -17.504 98.290 1.00 25.88 116 GLY A N 1
ATOM 562 C CA . GLY A 1 91 ? 46.733 -16.991 99.515 1.00 27.24 116 GLY A CA 1
ATOM 563 C C . GLY A 1 91 ? 45.818 -15.810 99.221 1.00 28.24 116 GLY A C 1
ATOM 564 O O . GLY A 1 91 ? 44.681 -15.748 99.690 1.00 28.76 116 GLY A O 1
ATOM 565 N N . ASN A 1 92 ? 46.310 -14.877 98.415 1.00 27.90 117 ASN A N 1
ATOM 566 C CA . ASN A 1 92 ? 45.545 -13.676 98.108 1.00 27.62 117 ASN A CA 1
ATOM 567 C C . ASN A 1 92 ? 44.464 -13.886 97.057 1.00 27.35 117 ASN A C 1
ATOM 568 O O . ASN A 1 92 ? 43.430 -13.235 97.123 1.00 26.77 117 ASN A O 1
ATOM 573 N N . LEU A 1 93 ? 44.673 -14.795 96.108 1.00 27.20 118 LEU A N 1
ATOM 574 C CA . LEU A 1 93 ? 43.588 -15.180 95.191 1.00 29.64 118 LEU A CA 1
ATOM 575 C C . LEU A 1 93 ? 42.365 -15.641 95.980 1.00 29.15 118 LEU A C 1
ATOM 576 O O . LEU A 1 93 ? 41.233 -15.259 95.684 1.00 29.30 118 LEU A O 1
ATOM 581 N N . SER A 1 94 ? 42.612 -16.484 96.977 1.00 29.84 119 SER A N 1
ATOM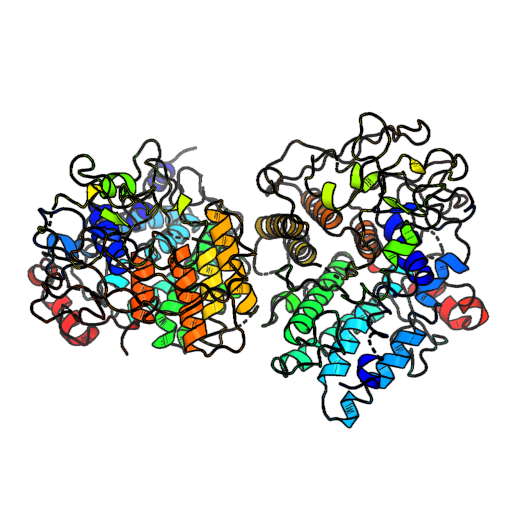 582 C CA . SER A 1 94 ? 41.554 -17.014 97.826 1.00 31.25 119 SER A CA 1
ATOM 583 C C . SER A 1 94 ? 40.757 -15.898 98.511 1.00 31.26 119 SER A C 1
ATOM 584 O O . SER A 1 94 ? 39.531 -15.959 98.578 1.00 32.21 119 SER A O 1
ATOM 587 N N . THR A 1 95 ? 41.455 -14.878 99.010 1.00 31.45 120 THR A N 1
ATOM 588 C CA . THR A 1 95 ? 40.807 -13.735 99.660 1.00 32.66 120 THR A CA 1
ATOM 589 C C . THR A 1 95 ? 39.893 -12.996 98.690 1.00 32.83 120 THR A C 1
ATOM 590 O O . THR A 1 95 ? 38.734 -12.713 99.003 1.00 30.70 120 THR A O 1
ATOM 594 N N . VAL A 1 96 ? 40.412 -12.693 97.502 1.00 32.73 121 VAL A N 1
ATOM 595 C CA . VAL A 1 96 ? 39.643 -11.932 96.515 1.00 30.95 121 VAL A CA 1
ATOM 596 C C . VAL A 1 96 ? 38.444 -12.740 96.031 1.00 30.71 121 VAL A C 1
ATOM 597 O O . VAL A 1 96 ? 37.355 -12.188 95.815 1.00 30.75 121 VAL A O 1
ATOM 601 N N . LYS A 1 97 ? 38.634 -14.044 95.874 1.00 32.35 122 LYS A N 1
ATOM 602 C CA . LYS A 1 97 ? 37.539 -14.931 95.500 1.00 36.86 122 LYS A CA 1
ATOM 603 C C . LYS A 1 97 ? 36.378 -14.854 96.500 1.00 38.13 122 LYS A C 1
ATOM 604 O O . LYS A 1 97 ? 35.211 -14.784 96.097 1.00 35.45 122 LYS A O 1
ATOM 610 N N . GLN A 1 98 ? 36.711 -14.896 97.792 1.00 38.92 123 GLN A N 1
ATOM 611 C CA A GLN A 1 98 ? 35.713 -14.766 98.856 0.50 40.65 123 GLN A CA 1
ATOM 612 C CA B GLN A 1 98 ? 35.718 -14.772 98.859 0.50 40.11 123 GLN A CA 1
ATOM 613 C C . GLN A 1 98 ? 34.963 -13.455 98.743 1.00 38.77 123 GLN A C 1
ATOM 614 O O . GLN A 1 98 ? 33.744 -13.427 98.833 1.00 37.72 123 GLN A O 1
ATOM 625 N N . VAL A 1 99 ? 35.700 -12.369 98.546 1.00 38.87 124 VAL A N 1
ATOM 626 C CA . VAL A 1 99 ? 35.072 -11.057 98.408 1.00 40.11 124 VAL A CA 1
ATOM 627 C C . VAL A 1 99 ? 34.086 -11.056 97.230 1.00 38.91 124 VAL A C 1
ATOM 628 O O . VAL A 1 99 ? 32.951 -10.591 97.370 1.00 37.25 124 VAL A O 1
ATOM 632 N N . SER A 1 100 ? 34.512 -11.589 96.085 1.00 36.79 125 SER A N 1
ATOM 633 C CA . SER A 1 100 ? 33.653 -11.614 94.895 1.00 37.89 125 SER A CA 1
ATOM 634 C C . SER A 1 100 ? 32.381 -12.416 95.147 1.00 38.19 125 SER A C 1
ATOM 635 O O . SER A 1 100 ? 31.280 -11.939 94.882 1.00 36.75 125 SER A O 1
ATOM 638 N N . GLU A 1 101 ? 32.552 -13.625 95.666 1.00 39.90 126 GLU A N 1
ATOM 639 C CA . GLU A 1 101 ? 31.441 -14.538 95.903 1.00 45.91 126 GLU A CA 1
ATOM 640 C C . GLU A 1 101 ? 30.487 -14.076 97.002 1.00 50.00 126 GLU A C 1
ATOM 641 O O . GLU A 1 101 ? 29.319 -14.452 96.990 1.00 53.11 126 GLU A O 1
ATOM 647 N N . ASN A 1 102 ? 30.980 -13.279 97.948 1.00 49.55 127 ASN A N 1
ATOM 648 C CA . ASN A 1 102 ? 30.166 -12.816 99.071 1.00 51.93 127 ASN A CA 1
ATOM 649 C C . ASN A 1 102 ? 29.638 -11.396 98.928 1.00 49.64 127 ASN A C 1
ATOM 650 O O . ASN A 1 102 ? 28.886 -10.932 99.783 1.00 51.50 127 ASN A O 1
ATOM 655 N N . THR A 1 103 ? 30.021 -10.707 97.856 1.00 43.38 128 THR A N 1
ATOM 656 C CA . THR A 1 103 ? 29.419 -9.418 97.523 1.00 40.84 128 THR A CA 1
ATOM 657 C C . THR A 1 103 ? 28.720 -9.480 96.177 1.00 39.47 128 THR A C 1
ATOM 658 O O . THR A 1 103 ? 28.317 -8.449 95.642 1.00 43.09 128 THR A O 1
ATOM 662 N N . ASN A 1 104 ? 28.563 -10.687 95.639 1.00 40.76 129 ASN A N 1
ATOM 663 C CA . ASN A 1 104 ? 27.941 -10.879 94.339 1.00 43.82 129 ASN A CA 1
ATOM 664 C C . ASN A 1 104 ? 28.535 -9.914 93.303 1.00 40.06 129 ASN A C 1
ATOM 665 O O . ASN A 1 104 ? 27.819 -9.289 92.535 1.00 42.43 129 ASN A O 1
ATOM 670 N N . ASN A 1 105 ? 29.855 -9.788 93.309 1.00 38.95 130 ASN A N 1
ATOM 671 C CA . ASN A 1 105 ? 30.564 -8.904 92.384 1.00 37.97 130 ASN A CA 1
ATOM 672 C C . ASN A 1 105 ? 31.778 -9.611 91.794 1.00 36.55 130 ASN A C 1
ATOM 673 O O . ASN A 1 105 ? 32.793 -9.753 92.471 1.00 37.17 130 ASN A O 1
ATOM 678 N N . PRO A 1 106 ? 31.677 -10.058 90.530 1.00 34.88 131 PRO A N 1
ATOM 679 C CA . PRO A 1 106 ? 32.718 -10.908 89.958 1.00 32.98 131 PRO A CA 1
ATOM 680 C C . PRO A 1 106 ? 33.958 -10.168 89.433 1.00 31.14 131 PRO A C 1
ATOM 681 O O . PRO A 1 106 ? 34.919 -10.813 89.024 1.00 28.16 131 PRO A O 1
ATOM 685 N N . VAL A 1 107 ? 33.938 -8.840 89.463 1.00 29.84 132 VAL A N 1
ATOM 686 C CA . VAL A 1 107 ? 35.003 -8.048 88.874 1.00 28.61 132 VAL A CA 1
ATOM 687 C C . VAL A 1 107 ? 36.372 -8.263 89.565 1.00 27.82 132 VAL A C 1
ATOM 688 O O . VAL A 1 107 ? 37.348 -8.551 88.887 1.00 25.66 132 VAL A O 1
ATOM 692 N N . PRO A 1 108 ? 36.438 -8.147 90.907 1.00 28.82 133 PRO A N 1
ATOM 693 C CA . PRO A 1 108 ? 37.733 -8.312 91.574 1.00 27.94 133 PRO A CA 1
ATOM 694 C C . PRO A 1 108 ? 38.441 -9.649 91.292 1.00 27.37 133 PRO A C 1
ATOM 695 O O . PRO A 1 108 ? 39.637 -9.654 90.976 1.00 25.40 133 PRO A O 1
ATOM 699 N N . TYR A 1 109 ? 37.723 -10.766 91.370 1.00 26.32 134 TYR A N 1
ATOM 700 C CA . TYR A 1 109 ? 38.345 -12.064 91.113 1.00 26.24 134 TYR A CA 1
ATOM 701 C C . TYR A 1 109 ? 38.760 -12.225 89.650 1.00 25.62 134 TYR A C 1
ATOM 702 O O . TYR A 1 109 ? 39.774 -12.872 89.350 1.00 26.56 134 TYR A O 1
ATOM 711 N N . ALA A 1 110 ? 37.996 -11.634 88.737 1.00 26.00 135 ALA A N 1
ATOM 712 C CA . ALA A 1 110 ? 38.342 -11.698 87.312 1.00 26.07 135 ALA A CA 1
ATOM 713 C C . ALA A 1 110 ? 39.667 -10.981 87.048 1.00 25.74 135 ALA A C 1
ATOM 714 O O . ALA A 1 110 ? 40.512 -11.480 86.295 1.00 28.08 135 ALA A O 1
ATOM 716 N N . ILE A 1 111 ? 39.860 -9.832 87.693 1.00 24.30 136 ILE A N 1
ATOM 717 C CA . ILE A 1 111 ? 41.115 -9.089 87.578 1.00 23.74 136 ILE A CA 1
ATOM 718 C C . ILE A 1 111 ? 42.255 -9.843 88.253 1.00 23.73 136 ILE A C 1
ATOM 719 O O . ILE A 1 111 ? 43.349 -9.908 87.716 1.00 23.81 136 ILE A O 1
ATOM 724 N N . ALA A 1 112 ? 41.983 -10.425 89.416 1.00 24.83 137 ALA A N 1
ATOM 725 C CA . ALA A 1 112 ? 42.969 -11.239 90.121 1.00 24.26 137 ALA A CA 1
ATOM 726 C C . ALA A 1 112 ? 43.482 -12.410 89.269 1.00 25.00 137 ALA A C 1
ATOM 727 O O . ALA A 1 112 ? 44.674 -12.716 89.298 1.00 22.11 137 ALA A O 1
ATOM 729 N N . GLN A 1 113 ? 42.589 -13.057 88.513 1.00 26.29 138 GLN A N 1
ATOM 730 C CA . GLN A 1 113 ? 42.988 -14.173 87.643 1.00 26.92 138 GLN A CA 1
ATOM 731 C C . GLN A 1 113 ? 43.916 -13.748 86.498 1.00 24.54 138 GLN A C 1
ATOM 732 O O . GLN A 1 113 ? 44.739 -14.536 86.038 1.00 21.74 138 GLN A O 1
ATOM 738 N N . ILE A 1 114 ? 43.762 -12.511 86.028 1.00 22.53 139 ILE A N 1
ATOM 739 C CA . ILE A 1 114 ? 44.627 -11.978 84.990 1.00 21.76 139 ILE A CA 1
ATOM 740 C C . ILE A 1 114 ? 46.034 -11.800 85.557 1.00 21.19 139 ILE A C 1
ATOM 741 O O . ILE A 1 114 ? 47.015 -12.147 84.909 1.00 20.42 139 ILE A O 1
ATOM 746 N N . ILE A 1 115 ? 46.114 -11.281 86.780 1.00 21.60 140 ILE A N 1
ATOM 747 C CA . ILE A 1 115 ? 47.391 -11.082 87.464 1.00 21.85 140 ILE A CA 1
ATOM 748 C C . ILE A 1 115 ? 48.057 -12.431 87.737 1.00 21.70 140 ILE A C 1
ATOM 749 O O . ILE A 1 115 ? 49.289 -12.566 87.652 1.00 19.64 140 ILE A O 1
ATOM 754 N N . LYS A 1 116 ? 47.236 -13.420 88.078 1.00 22.17 141 LYS A N 1
ATOM 755 C CA . LYS A 1 116 ? 47.709 -14.799 88.264 1.00 23.16 141 LYS A CA 1
ATOM 756 C C . LYS A 1 116 ? 48.489 -15.290 87.044 1.00 22.46 141 LYS A C 1
ATOM 757 O O . LYS A 1 116 ? 49.582 -15.841 87.171 1.00 24.95 141 LYS A O 1
ATOM 763 N N . VAL A 1 117 ? 47.936 -15.064 85.860 1.00 23.37 142 VAL A N 1
ATOM 764 C CA . VAL A 1 117 ? 48.558 -15.540 84.621 1.00 22.33 142 VAL A CA 1
ATOM 765 C C . VAL A 1 117 ? 49.838 -14.766 84.346 1.00 21.53 142 VAL A C 1
ATOM 766 O O . VAL A 1 117 ? 50.847 -15.345 83.926 1.00 20.55 142 VAL A O 1
ATOM 770 N N . ALA A 1 118 ? 49.800 -13.460 84.590 1.00 21.04 143 ALA A N 1
ATOM 771 C CA . ALA A 1 118 ? 50.992 -12.616 84.427 1.00 20.78 143 ALA A CA 1
ATOM 772 C C . ALA A 1 118 ? 52.129 -13.082 85.311 1.00 20.64 143 ALA A C 1
ATOM 773 O O . ALA A 1 118 ? 53.285 -13.020 84.912 1.00 22.10 143 ALA A O 1
ATOM 775 N N . ALA A 1 119 ? 51.795 -13.518 86.524 1.00 21.14 144 ALA A N 1
ATOM 776 C CA . ALA A 1 119 ? 52.792 -14.002 87.484 1.00 20.91 144 ALA A CA 1
ATOM 777 C C . ALA A 1 119 ? 53.323 -15.391 87.134 1.00 20.60 144 ALA A C 1
ATOM 778 O O . ALA A 1 119 ? 54.535 -15.611 87.105 1.00 20.98 144 ALA A O 1
ATOM 788 N N . SER A 1 121 ? 53.049 -17.273 84.373 1.00 17.97 146 SER A N 1
ATOM 789 C CA . SER A 1 121 ? 53.648 -17.494 83.058 1.00 17.75 146 SER A CA 1
ATOM 790 C C . SER A 1 121 ? 55.170 -17.390 83.168 1.00 17.58 146 SER A C 1
ATOM 791 O O . SER A 1 121 ? 55.892 -18.201 82.581 1.00 17.30 146 SER A O 1
ATOM 794 N N . ARG A 1 122 ? 55.634 -16.402 83.930 1.00 17.28 147 ARG A N 1
ATOM 795 C CA . ARG A 1 122 ? 57.064 -16.227 84.205 1.00 17.76 147 ARG A CA 1
ATOM 796 C C . ARG A 1 122 ? 57.649 -17.469 84.896 1.00 18.15 147 ARG A C 1
ATOM 797 O O . ARG A 1 122 ? 58.736 -17.903 84.566 1.00 18.67 147 ARG A O 1
ATOM 805 N N . VAL A 1 123 ? 56.880 -18.077 85.799 1.00 17.98 148 VAL A N 1
ATOM 806 C CA . VAL A 1 123 ? 57.316 -19.282 86.516 1.00 18.44 148 VAL A CA 1
ATOM 807 C C . VAL A 1 123 ? 57.443 -20.487 85.577 1.00 18.74 148 VAL A C 1
ATOM 808 O O . VAL A 1 123 ? 58.501 -21.122 85.533 1.00 17.78 148 VAL A O 1
ATOM 812 N N . THR A 1 124 ? 56.385 -20.822 84.830 1.00 18.43 149 THR A N 1
ATOM 813 C CA . THR A 1 124 ? 56.512 -21.954 83.899 1.00 19.07 149 THR A CA 1
ATOM 814 C C . THR A 1 124 ? 57.559 -21.705 82.819 1.00 18.57 149 THR A C 1
ATOM 815 O O . THR A 1 124 ? 58.248 -22.640 82.398 1.00 18.11 149 THR A O 1
ATOM 819 N N . ASP A 1 125 ? 57.673 -20.457 82.369 1.00 18.67 150 ASP A N 1
ATOM 820 C CA . ASP A 1 125 ? 58.642 -20.122 81.328 1.00 19.19 150 ASP A CA 1
ATOM 821 C C . ASP A 1 125 ? 60.083 -20.292 81.826 1.00 18.39 150 ASP A C 1
ATOM 822 O O . ASP A 1 125 ? 60.998 -20.458 81.014 1.00 18.96 150 ASP A O 1
ATOM 827 N N . ALA A 1 126 ? 60.276 -20.275 83.144 1.00 18.85 151 ALA A N 1
ATOM 828 C CA . ALA A 1 126 ? 61.602 -20.474 83.755 1.00 20.15 151 ALA A CA 1
ATOM 829 C C . ALA A 1 126 ? 62.005 -21.954 83.899 1.00 20.48 151 ALA A C 1
ATOM 830 O O . ALA A 1 126 ? 63.181 -22.290 83.725 1.00 21.15 151 ALA A O 1
ATOM 832 N N . TYR A 1 127 ? 61.046 -22.822 84.218 1.00 21.15 152 TYR A N 1
ATOM 833 C CA . TYR A 1 127 ? 61.339 -24.241 84.546 1.00 21.73 152 TYR A CA 1
ATOM 834 C C . TYR A 1 127 ? 60.811 -25.266 83.533 1.00 22.45 152 TYR A C 1
ATOM 835 O O . TYR A 1 127 ? 61.401 -26.346 83.374 1.00 21.74 152 TYR A O 1
ATOM 844 N N . GLY A 1 128 ? 59.703 -24.935 82.875 1.00 19.62 153 GLY A N 1
ATOM 845 C CA . GLY A 1 128 ? 59.016 -25.867 81.996 1.00 20.25 153 GLY A CA 1
ATOM 846 C C . GLY A 1 128 ? 57.783 -26.423 82.697 1.00 20.68 153 GLY A C 1
ATOM 847 O O . GLY A 1 128 ? 56.910 -25.656 83.107 1.00 19.95 153 GLY A O 1
ATOM 848 N N . PRO A 1 129 ? 57.700 -27.760 82.855 1.00 21.86 154 PRO A N 1
ATOM 849 C CA . PRO A 1 129 ? 56.581 -28.303 83.641 1.00 22.27 154 PRO A CA 1
ATOM 850 C C . PRO A 1 129 ? 56.596 -27.782 85.086 1.00 22.39 154 PRO A C 1
ATOM 851 O O . PRO A 1 129 ? 57.658 -27.684 85.694 1.00 21.00 154 PRO A O 1
ATOM 855 N N . ILE A 1 130 ? 55.426 -27.409 85.598 1.00 22.59 155 ILE A N 1
ATOM 856 C CA . ILE A 1 130 ? 55.303 -26.917 86.968 1.00 22.75 155 ILE A CA 1
ATOM 857 C C . ILE A 1 130 ? 54.000 -27.388 87.588 1.00 22.95 155 ILE A C 1
ATOM 858 O O . ILE A 1 130 ? 53.044 -27.712 86.872 1.00 22.78 155 ILE A O 1
ATOM 863 N N . PRO A 1 131 ? 53.941 -27.402 88.925 1.00 23.99 156 PRO A N 1
ATOM 864 C CA . PRO A 1 131 ? 52.629 -27.490 89.538 1.00 24.56 156 PRO A CA 1
ATOM 865 C C . PRO A 1 131 ? 51.789 -26.280 89.164 1.00 24.28 156 PRO A C 1
ATOM 866 O O . PRO A 1 131 ? 52.285 -25.150 89.167 1.00 23.24 156 PRO A O 1
ATOM 870 N N . TYR A 1 132 ? 50.519 -26.506 88.849 1.00 25.40 157 TYR A N 1
ATOM 871 C CA . TYR A 1 132 ? 49.639 -25.392 88.530 1.00 25.67 157 TYR A CA 1
ATOM 872 C C . TYR A 1 132 ? 48.195 -25.733 88.843 1.00 26.29 157 TYR A C 1
ATOM 873 O O . TYR A 1 132 ? 47.665 -25.275 89.848 1.00 27.60 157 TYR A O 1
ATOM 882 N N . SER A 1 133 ? 47.579 -26.571 88.018 1.00 28.59 158 SER A N 1
ATOM 883 C CA . SER A 1 133 ? 46.154 -26.892 88.168 1.00 30.42 158 SER A CA 1
ATOM 884 C C . SER A 1 133 ? 45.835 -27.555 89.511 1.00 32.14 158 SER A C 1
ATOM 885 O O . SER A 1 133 ? 44.734 -27.400 90.031 1.00 32.69 158 SER A O 1
ATOM 888 N N . LYS A 1 134 ? 46.791 -28.286 90.074 1.00 34.43 159 LYS A N 1
ATOM 889 C CA . LYS A 1 134 ? 46.549 -29.015 91.321 1.00 37.26 159 LYS A CA 1
ATOM 890 C C . LYS A 1 134 ? 46.961 -28.242 92.575 1.00 38.33 159 LYS A C 1
ATOM 891 O O . LYS A 1 134 ? 46.876 -28.776 93.678 1.00 39.15 159 LYS A O 1
ATOM 897 N N . ILE A 1 135 ? 47.407 -26.995 92.417 1.00 36.98 160 ILE A N 1
ATOM 898 C CA . ILE A 1 135 ? 47.719 -26.155 93.578 1.00 37.84 160 ILE A CA 1
ATOM 899 C C . ILE A 1 135 ? 46.415 -25.760 94.256 1.00 43.12 160 ILE A C 1
ATOM 900 O O . ILE A 1 135 ? 45.587 -25.083 93.658 1.00 36.15 160 ILE A O 1
ATOM 905 N N . GLY A 1 136 ? 46.234 -26.200 95.498 1.00 51.36 161 GLY A N 1
ATOM 906 C CA . GLY A 1 136 ? 45.001 -25.937 96.240 1.00 54.07 161 GLY A CA 1
ATOM 907 C C . GLY A 1 136 ? 44.958 -24.563 96.883 1.00 58.26 161 GLY A C 1
ATOM 908 O O . GLY A 1 136 ? 45.813 -23.714 96.631 1.00 52.93 161 GLY A O 1
ATOM 909 N N . GLN A 1 137 ? 43.963 -24.372 97.747 1.00 67.78 162 GLN A N 1
ATOM 910 C CA . GLN A 1 137 ? 43.752 -23.111 98.458 1.00 68.49 162 GLN A CA 1
ATOM 911 C C . GLN A 1 137 ? 44.996 -22.670 99.232 1.00 62.50 162 GLN A C 1
ATOM 912 O O . GLN A 1 137 ? 45.336 -21.489 99.260 1.00 56.68 162 GLN A O 1
ATOM 918 N N . ASP A 1 138 ? 45.659 -23.637 99.862 1.00 56.15 163 ASP A N 1
ATOM 919 C CA . ASP A 1 138 ? 46.776 -23.370 100.775 1.00 54.97 163 ASP A CA 1
ATOM 920 C C . ASP A 1 138 ? 48.065 -22.893 100.102 1.00 49.76 163 ASP A C 1
ATOM 921 O O . ASP A 1 138 ? 49.006 -22.494 100.793 1.00 49.21 163 ASP A O 1
ATOM 926 N N . GLY A 1 139 ? 48.111 -22.948 98.770 1.00 46.97 164 GLY A N 1
ATOM 927 C CA . GLY A 1 139 ? 49.267 -22.467 98.016 1.00 44.19 164 GLY A CA 1
ATOM 928 C C . GLY A 1 139 ? 50.481 -23.386 98.047 1.00 45.60 164 GLY A C 1
ATOM 929 O O . GLY A 1 139 ? 51.575 -22.990 97.643 1.00 42.92 164 GLY A O 1
ATOM 930 N N . LYS A 1 140 ? 50.295 -24.617 98.515 1.00 44.77 165 LYS A N 1
ATOM 931 C CA . LYS A 1 140 ? 51.377 -25.592 98.593 1.00 47.44 165 LYS A CA 1
ATOM 932 C C . LYS A 1 140 ? 51.588 -26.204 97.218 1.00 39.78 165 LYS A C 1
ATOM 933 O O . LYS A 1 140 ? 50.629 -26.429 96.487 1.00 36.48 165 LYS A O 1
ATOM 939 N N . ILE A 1 141 ? 52.842 -26.491 96.885 1.00 37.76 166 ILE A N 1
ATOM 940 C CA . ILE A 1 141 ? 53.178 -27.106 95.595 1.00 38.26 166 ILE A CA 1
ATOM 941 C C . ILE A 1 141 ? 53.543 -28.594 95.722 1.00 38.36 166 ILE A C 1
ATOM 942 O O . ILE A 1 141 ? 54.133 -29.177 94.805 1.00 43.18 166 ILE A O 1
ATOM 947 N N . THR A 1 142 ? 53.175 -29.206 96.845 1.00 38.43 167 THR A N 1
ATOM 948 C CA . THR A 1 142 ? 53.465 -30.617 97.103 1.00 40.72 167 THR A CA 1
ATOM 949 C C . THR A 1 142 ? 52.437 -31.501 96.410 1.00 38.48 167 THR A C 1
ATOM 950 O O . THR A 1 142 ? 51.770 -32.315 97.046 1.00 43.31 167 THR A O 1
ATOM 954 N N . ILE A 1 143 ? 52.323 -31.344 95.096 1.00 35.22 168 ILE A N 1
ATOM 955 C CA . ILE A 1 143 ? 51.335 -32.071 94.305 1.00 34.91 168 ILE A CA 1
ATOM 956 C C . ILE A 1 143 ? 51.897 -32.339 92.911 1.00 33.60 168 ILE A C 1
ATOM 957 O O . ILE A 1 143 ? 52.998 -31.869 92.587 1.00 34.09 168 ILE A O 1
ATOM 962 N N . PRO A 1 144 ? 51.179 -33.139 92.104 1.00 33.15 169 PRO A N 1
ATOM 963 C CA . PRO A 1 144 ? 51.657 -33.461 90.758 1.00 30.83 169 PRO A CA 1
ATOM 964 C C . PRO A 1 144 ? 51.778 -32.239 89.855 1.00 28.63 169 PRO A C 1
ATOM 965 O O . PRO A 1 144 ? 50.968 -31.305 89.944 1.00 28.20 169 PRO A O 1
ATOM 969 N N . TYR A 1 145 ? 52.776 -32.279 88.980 1.00 26.07 170 TYR A N 1
ATOM 970 C CA . TYR A 1 145 ? 53.059 -31.184 88.075 1.00 25.42 170 TYR A CA 1
ATOM 971 C C . TYR A 1 145 ? 52.168 -31.282 86.848 1.00 24.13 170 TYR A C 1
ATOM 972 O O . TYR A 1 145 ? 51.719 -32.365 86.470 1.00 24.17 170 TYR A O 1
ATOM 981 N N . ASP A 1 146 ? 51.937 -30.143 86.217 1.00 23.66 171 ASP A N 1
ATOM 982 C CA . ASP A 1 146 ? 51.355 -30.118 84.889 1.00 24.33 171 ASP A CA 1
ATOM 983 C C . ASP A 1 146 ? 52.472 -30.077 83.852 1.00 22.92 171 ASP A C 1
ATOM 984 O O . ASP A 1 146 ? 53.564 -29.543 84.113 1.00 22.33 171 ASP A O 1
ATOM 989 N N . THR A 1 147 ? 52.196 -30.620 82.669 1.00 22.58 172 THR A N 1
ATOM 990 C CA . THR A 1 147 ? 53.029 -30.343 81.500 1.00 22.63 172 THR A CA 1
ATOM 991 C C . THR A 1 147 ? 52.901 -28.858 81.184 1.00 21.57 172 THR A C 1
ATOM 992 O O . THR A 1 147 ? 51.882 -28.242 81.494 1.00 21.59 172 THR A O 1
ATOM 996 N N . GLN A 1 148 ? 53.923 -28.281 80.563 1.00 20.90 173 GLN A N 1
ATOM 997 C CA . GLN A 1 148 ? 53.863 -26.867 80.196 1.00 21.37 173 GLN A CA 1
ATOM 998 C C . GLN A 1 148 ? 52.675 -26.572 79.267 1.00 21.48 173 GLN A C 1
ATOM 999 O O . GLN A 1 148 ? 52.072 -25.514 79.358 1.00 21.99 173 GLN A O 1
ATOM 1005 N N . GLU A 1 149 ? 52.334 -27.522 78.397 1.00 22.15 174 GLU A N 1
ATOM 1006 C CA . GLU A 1 149 ? 51.166 -27.402 77.527 1.00 23.03 174 GLU A CA 1
ATOM 1007 C C . GLU A 1 149 ? 49.866 -27.297 78.315 1.00 22.36 174 GLU A C 1
ATOM 1008 O O . GLU A 1 149 ? 49.001 -26.491 77.976 1.00 22.58 174 GLU A O 1
ATOM 1014 N N . GLU A 1 150 ? 49.709 -28.133 79.340 1.00 21.79 175 GLU A N 1
ATOM 1015 C CA . GLU A 1 150 ? 48.514 -28.084 80.186 1.00 23.37 175 GLU A CA 1
ATOM 1016 C C . GLU A 1 150 ? 48.443 -26.746 80.927 1.00 22.47 175 GLU A C 1
ATOM 1017 O O . GLU A 1 150 ? 47.369 -26.196 81.127 1.00 20.94 175 GLU A O 1
ATOM 1023 N N . VAL A 1 151 ? 49.602 -26.237 81.341 1.00 21.55 176 VAL A N 1
ATOM 1024 C CA . VAL A 1 151 ? 49.668 -24.949 82.034 1.00 22.08 176 VAL A CA 1
ATOM 1025 C C . VAL A 1 151 ? 49.180 -23.827 81.122 1.00 21.82 176 VAL A C 1
ATOM 1026 O O . VAL A 1 151 ? 48.402 -22.972 81.542 1.00 22.39 176 VAL A O 1
ATOM 1030 N N . TYR A 1 152 ? 49.669 -23.823 79.887 1.00 22.15 177 TYR A N 1
ATOM 1031 C CA . TYR A 1 152 ? 49.265 -22.815 78.915 1.00 21.93 177 TYR A CA 1
ATOM 1032 C C . TYR A 1 152 ? 47.770 -22.953 78.564 1.00 21.82 177 TYR A C 1
ATOM 1033 O O . TYR A 1 152 ? 47.073 -21.953 78.452 1.00 21.84 177 TYR A O 1
ATOM 1042 N N . ASN A 1 153 ? 47.262 -24.172 78.430 1.00 22.67 178 ASN A N 1
ATOM 1043 C CA . ASN A 1 153 ? 45.826 -24.354 78.190 1.00 24.00 178 ASN A CA 1
ATOM 1044 C C . ASN A 1 153 ? 44.985 -23.743 79.306 1.00 24.60 178 ASN A C 1
ATOM 1045 O O . ASN A 1 153 ? 43.959 -23.118 79.050 1.00 24.98 178 ASN A O 1
ATOM 1050 N N . ALA A 1 154 ? 45.443 -23.896 80.542 1.00 26.14 179 ALA A N 1
ATOM 1051 C CA . ALA A 1 154 ? 44.741 -23.318 81.687 1.00 24.34 179 ALA A CA 1
ATOM 1052 C C . ALA A 1 154 ? 44.845 -21.789 81.655 1.00 23.44 179 ALA A C 1
ATOM 1053 O O . ALA A 1 154 ? 43.856 -21.116 81.898 1.00 22.82 179 ALA A O 1
ATOM 1055 N N . PHE A 1 155 ? 46.029 -21.249 81.340 1.00 22.04 180 PHE A N 1
ATOM 1056 C CA . PHE A 1 155 ? 46.185 -19.798 81.172 1.00 21.22 180 PHE A CA 1
ATOM 1057 C C . PHE A 1 155 ? 45.117 -19.234 80.223 1.00 22.03 180 PHE A C 1
ATOM 1058 O O . PHE A 1 155 ? 44.497 -18.196 80.506 1.00 21.85 180 PHE A O 1
ATOM 1066 N N . PHE A 1 156 ? 44.936 -19.885 79.073 1.00 22.41 181 PHE A N 1
ATOM 1067 C CA . PHE A 1 156 ? 43.971 -19.403 78.070 1.00 23.05 181 PHE A CA 1
ATOM 1068 C C . PHE A 1 156 ? 42.546 -19.477 78.591 1.00 24.32 181 PHE A C 1
ATOM 1069 O O . PHE A 1 156 ? 41.752 -18.555 78.388 1.00 24.56 181 PHE A O 1
ATOM 1077 N N . LYS A 1 157 ? 42.223 -20.580 79.253 1.00 26.14 182 LYS A N 1
ATOM 1078 C CA . LYS A 1 157 ? 40.908 -20.742 79.860 1.00 29.46 182 LYS A CA 1
ATOM 1079 C C . LYS A 1 157 ? 40.668 -19.642 80.906 1.00 28.10 182 LYS A C 1
ATOM 1080 O O . LYS A 1 157 ? 39.610 -19.028 80.944 1.00 25.74 182 LYS A O 1
ATOM 1086 N N . GLU A 1 158 ? 41.672 -19.386 81.738 1.00 26.39 183 GLU A N 1
ATOM 1087 C CA . GLU A 1 158 ? 41.537 -18.394 82.804 1.00 27.71 183 GLU A CA 1
ATOM 1088 C C . GLU A 1 158 ? 41.372 -16.971 82.251 1.00 27.10 183 GLU A C 1
ATOM 1089 O O . GLU A 1 158 ? 40.481 -16.226 82.685 1.00 26.56 183 GLU A O 1
ATOM 1095 N N . LEU A 1 159 ? 42.201 -16.612 81.276 1.00 25.14 184 LEU A N 1
ATOM 1096 C CA . LEU A 1 159 ? 42.079 -15.304 80.635 1.00 24.31 184 LEU A CA 1
ATOM 1097 C C . LEU A 1 159 ? 40.721 -15.139 79.957 1.00 25.43 184 LEU A C 1
ATOM 1098 O O . LEU A 1 159 ? 40.097 -14.089 80.084 1.00 26.09 184 LEU A O 1
ATOM 1103 N N . ASP A 1 160 ? 40.242 -16.180 79.275 1.00 25.82 185 ASP A N 1
ATOM 1104 C CA . ASP A 1 160 ? 38.947 -16.093 78.598 1.00 25.23 185 ASP A CA 1
ATOM 1105 C C . ASP A 1 160 ? 37.803 -15.881 79.577 1.00 25.51 185 ASP A C 1
ATOM 1106 O O . ASP A 1 160 ? 36.889 -15.101 79.284 1.00 25.74 185 ASP A O 1
ATOM 1111 N N . GLU A 1 161 ? 37.824 -16.582 80.714 1.00 25.26 186 GLU A N 1
ATOM 1112 C CA A GLU A 1 161 ? 36.817 -16.358 81.758 0.60 25.09 186 GLU A CA 1
ATOM 1113 C CA B GLU A 1 161 ? 36.828 -16.362 81.773 0.40 25.18 186 GLU A CA 1
ATOM 1114 C C . GLU A 1 161 ? 36.832 -14.902 82.230 1.00 24.43 186 GLU A C 1
ATOM 1115 O O . GLU A 1 161 ? 35.784 -14.268 82.328 1.00 25.11 186 GLU A O 1
ATOM 1126 N N . SER A 1 162 ? 38.021 -14.378 82.528 1.00 22.82 187 SER A N 1
ATOM 1127 C CA . SER A 1 162 ? 38.156 -13.002 83.004 1.00 22.52 187 SER A CA 1
ATOM 1128 C C . SER A 1 162 ? 37.666 -11.996 81.967 1.00 22.93 187 SER A C 1
ATOM 1129 O O . SER A 1 162 ? 36.963 -11.040 82.307 1.00 23.66 187 SER A O 1
ATOM 1132 N N . ILE A 1 163 ? 38.025 -12.227 80.706 1.00 23.89 188 ILE A N 1
ATOM 1133 C CA . ILE A 1 163 ? 37.632 -11.343 79.613 1.00 24.00 188 ILE A CA 1
ATOM 1134 C C . ILE A 1 163 ? 36.104 -11.324 79.477 1.00 26.50 188 ILE A C 1
ATOM 1135 O O . ILE A 1 163 ? 35.504 -10.253 79.391 1.00 25.48 188 ILE A O 1
ATOM 1140 N N . GLU A 1 164 ? 35.477 -12.498 79.514 1.00 27.76 189 GLU A N 1
ATOM 1141 C CA . GLU A 1 164 ? 34.018 -12.589 79.412 1.00 30.92 189 GLU A CA 1
ATOM 1142 C C . GLU A 1 164 ? 33.297 -11.840 80.542 1.00 29.37 189 GLU A C 1
ATOM 1143 O O . GLU A 1 164 ? 32.422 -11.029 80.284 1.00 29.60 189 GLU A O 1
ATOM 1149 N N . VAL A 1 165 ? 33.692 -12.112 81.784 1.00 28.30 190 VAL A N 1
ATOM 1150 C CA . VAL A 1 165 ? 33.113 -11.468 82.969 1.00 27.41 190 VAL A CA 1
ATOM 1151 C C . VAL A 1 165 ? 33.289 -9.950 82.951 1.00 26.47 190 VAL A C 1
ATOM 1152 O O . VAL A 1 165 ? 32.326 -9.195 83.147 1.00 26.09 190 VAL A O 1
ATOM 1156 N N . LEU A 1 166 ? 34.518 -9.498 82.729 1.00 24.45 191 LEU A N 1
ATOM 1157 C CA . LEU A 1 166 ? 34.804 -8.059 82.733 1.00 24.63 191 LEU A CA 1
ATOM 1158 C C . LEU A 1 166 ? 34.120 -7.311 81.582 1.00 24.10 191 LEU A C 1
ATOM 1159 O O . LEU A 1 166 ? 33.713 -6.162 81.742 1.00 25.02 191 LEU A O 1
ATOM 1164 N N . THR A 1 167 ? 33.980 -7.965 80.429 1.00 24.43 192 THR A N 1
ATOM 1165 C CA . THR A 1 167 ? 33.296 -7.365 79.286 1.00 24.56 192 THR A CA 1
ATOM 1166 C C . THR A 1 167 ? 31.782 -7.239 79.551 1.00 26.49 192 THR A C 1
ATOM 1167 O O . THR A 1 167 ? 31.172 -6.252 79.161 1.00 25.50 192 THR A O 1
ATOM 1171 N N . GLU A 1 168 ? 31.198 -8.234 80.212 1.00 28.21 193 GLU A N 1
ATOM 1172 C CA . GLU A 1 168 ? 29.814 -8.149 80.676 1.00 32.78 193 GLU A CA 1
ATOM 1173 C C . GLU A 1 168 ? 29.635 -7.023 81.692 1.00 31.13 193 GLU A C 1
ATOM 1174 O O . GLU A 1 168 ? 28.549 -6.474 81.815 1.00 29.07 193 GLU A O 1
ATOM 1180 N N . ASN A 1 169 ? 30.702 -6.698 82.423 1.00 29.90 194 ASN A N 1
ATOM 1181 C CA . ASN A 1 169 ? 30.683 -5.630 83.428 1.00 31.09 194 ASN A CA 1
ATOM 1182 C C . ASN A 1 169 ? 31.608 -4.468 83.060 1.00 31.25 194 ASN A C 1
ATOM 1183 O O . ASN A 1 169 ? 32.275 -3.903 83.924 1.00 30.63 194 ASN A O 1
ATOM 1188 N N . ARG A 1 170 ? 31.613 -4.090 81.783 1.00 33.28 195 ARG A N 1
ATOM 1189 C CA . ARG A 1 170 ? 32.606 -3.137 81.249 1.00 33.18 195 ARG A CA 1
ATOM 1190 C C . ARG A 1 170 ? 32.510 -1.729 81.841 1.00 33.73 195 ARG A C 1
ATOM 1191 O O . ARG A 1 170 ? 33.475 -0.971 81.773 1.00 30.64 195 ARG A O 1
ATOM 1199 N N . ASN A 1 171 ? 31.344 -1.376 82.390 1.00 34.90 196 ASN A N 1
ATOM 1200 C CA . ASN A 1 171 ? 31.141 -0.056 82.990 1.00 36.14 196 ASN A CA 1
ATOM 1201 C C . ASN A 1 171 ? 31.270 -0.066 84.512 1.00 37.08 196 ASN A C 1
ATOM 1202 O O . ASN A 1 171 ? 31.087 0.965 85.156 1.00 40.44 196 ASN A O 1
ATOM 1207 N N . ALA A 1 172 ? 31.587 -1.223 85.080 1.00 34.29 197 ALA A N 1
ATOM 1208 C CA . ALA A 1 172 ? 31.884 -1.324 86.504 1.00 34.68 197 ALA A CA 1
ATOM 1209 C C . ALA A 1 172 ? 33.298 -0.782 86.746 1.00 36.81 197 ALA A C 1
ATOM 1210 O O . ALA A 1 172 ? 34.035 -0.500 85.790 1.00 38.30 197 ALA A O 1
ATOM 1212 N N . ALA A 1 173 ? 33.682 -0.659 88.014 1.00 36.67 198 ALA A N 1
ATOM 1213 C CA . ALA A 1 173 ? 35.036 -0.217 88.371 1.00 39.17 198 ALA A CA 1
ATOM 1214 C C . ALA A 1 173 ? 35.464 -0.753 89.739 1.00 40.17 198 ALA A C 1
ATOM 1215 O O . ALA A 1 173 ? 34.628 -0.948 90.620 1.00 37.23 198 ALA A O 1
ATOM 1217 N N . LEU A 1 174 ? 36.764 -1.013 89.893 1.00 41.53 199 LEU A N 1
ATOM 1218 C CA . LEU A 1 174 ? 37.373 -1.180 91.216 1.00 40.01 199 LEU A CA 1
ATOM 1219 C C . LEU A 1 174 ? 37.702 0.201 91.749 1.00 39.36 199 LEU A C 1
ATOM 1220 O O . LEU A 1 174 ? 37.858 1.155 90.979 1.00 39.97 199 LEU A O 1
ATOM 1225 N N . VAL A 1 175 ? 37.819 0.303 93.067 1.00 37.99 200 VAL A N 1
ATOM 1226 C CA . VAL A 1 175 ? 38.309 1.517 93.691 1.00 38.97 200 VAL A CA 1
ATOM 1227 C C . VAL A 1 175 ? 39.776 1.711 93.329 1.00 35.22 200 VAL A C 1
ATOM 1228 O O . VAL A 1 175 ? 40.532 0.744 93.226 1.00 35.36 200 VAL A O 1
ATOM 1232 N N . ALA A 1 176 ? 40.170 2.960 93.121 1.00 33.06 201 ALA A N 1
ATOM 1233 C CA . ALA A 1 176 ? 41.535 3.285 92.696 1.00 32.01 201 ALA A CA 1
ATOM 1234 C C . ALA A 1 176 ? 42.592 2.663 93.606 1.00 30.67 201 ALA A C 1
ATOM 1235 O O . ALA A 1 176 ? 43.584 2.114 93.124 1.00 28.63 201 ALA A O 1
ATOM 1237 N N . SER A 1 177 ? 42.371 2.750 94.917 1.00 31.19 202 SER A N 1
ATOM 1238 C CA . SER A 1 177 ? 43.307 2.214 95.918 1.00 33.16 202 SER A CA 1
ATOM 1239 C C . SER A 1 177 ? 43.501 0.697 95.850 1.00 31.48 202 SER A C 1
ATOM 1240 O O . SER A 1 177 ? 44.461 0.165 96.406 1.00 29.85 202 SER A O 1
ATOM 1243 N N . ALA A 1 178 ? 42.592 0.000 95.176 1.00 30.79 203 ALA A N 1
ATOM 1244 C CA . ALA A 1 178 ? 42.722 -1.441 94.990 1.00 30.62 203 ALA A CA 1
ATOM 1245 C C . ALA A 1 178 ? 43.410 -1.794 93.675 1.00 30.84 203 ALA A C 1
ATOM 1246 O O . ALA A 1 178 ? 43.374 -2.955 93.264 1.00 33.57 203 ALA A O 1
ATOM 1248 N N . ASP A 1 179 ? 44.024 -0.817 93.004 1.00 28.06 204 ASP A N 1
ATOM 1249 C CA . ASP A 1 179 ? 44.576 -1.076 91.672 1.00 26.94 204 ASP A CA 1
ATOM 1250 C C . ASP A 1 179 ? 45.517 0.016 91.209 1.00 26.39 204 ASP A C 1
ATOM 1251 O O . ASP A 1 179 ? 45.103 1.009 90.592 1.00 26.35 204 ASP A O 1
ATOM 1256 N N . PHE A 1 180 ? 46.797 -0.187 91.491 1.00 24.19 205 PHE A N 1
ATOM 1257 C CA . PHE A 1 180 ? 47.818 0.756 91.077 1.00 24.19 205 PHE A CA 1
ATOM 1258 C C . PHE A 1 180 ? 48.413 0.408 89.709 1.00 23.95 205 PHE A C 1
ATOM 1259 O O . PHE A 1 180 ? 49.421 0.974 89.305 1.00 24.57 205 PHE A O 1
ATOM 1267 N N . VAL A 1 181 ? 47.777 -0.518 88.996 1.00 24.21 206 VAL A N 1
ATOM 1268 C CA . VAL A 1 181 ? 48.049 -0.719 87.580 1.00 23.67 206 VAL A CA 1
ATOM 1269 C C . VAL A 1 181 ? 47.145 0.198 86.752 1.00 23.42 206 VAL A C 1
ATOM 1270 O O . VAL A 1 181 ? 47.630 1.097 86.074 1.00 23.81 206 VAL A O 1
ATOM 1274 N N . TYR A 1 182 ? 45.835 -0.007 86.836 1.00 24.69 207 TYR A N 1
ATOM 1275 C CA . TYR A 1 182 ? 44.893 0.728 85.995 1.00 24.17 207 TYR A CA 1
ATOM 1276 C C . TYR A 1 182 ? 43.866 1.589 86.739 1.00 26.22 207 TYR A C 1
ATOM 1277 O O . TYR A 1 182 ? 42.905 2.056 86.129 1.00 25.48 207 TYR A O 1
ATOM 1286 N N . SER A 1 183 ? 44.071 1.803 88.041 1.00 27.23 208 SER A N 1
ATOM 1287 C CA . SER A 1 183 ? 43.137 2.579 88.875 1.00 28.44 208 SER A CA 1
ATOM 1288 C C . SER A 1 183 ? 41.702 2.104 88.771 1.00 27.69 208 SER A C 1
ATOM 1289 O O . SER A 1 183 ? 40.768 2.887 88.848 1.00 26.87 208 SER A O 1
ATOM 1292 N N . GLY A 1 184 ? 41.539 0.799 88.627 1.00 28.18 209 GLY A N 1
ATOM 1293 C CA . GLY A 1 184 ? 40.237 0.176 88.676 1.00 26.36 209 GLY A CA 1
ATOM 1294 C C . GLY A 1 184 ? 39.464 0.249 87.376 1.00 27.05 209 GLY A C 1
ATOM 1295 O O . GLY A 1 184 ? 38.267 -0.053 87.358 1.00 25.16 209 GLY A O 1
ATOM 1296 N N . ASN A 1 185 ? 40.142 0.618 86.287 1.00 26.69 210 ASN A N 1
ATOM 1297 C CA . ASN A 1 185 ? 39.504 0.694 84.979 1.00 26.71 210 ASN A CA 1
ATOM 1298 C C . ASN A 1 185 ? 39.381 -0.693 84.350 1.00 25.78 210 ASN A C 1
ATOM 1299 O O . ASN A 1 185 ? 40.361 -1.280 83.893 1.00 25.37 210 ASN A O 1
ATOM 1304 N N . VAL A 1 186 ? 38.160 -1.193 84.318 1.00 24.50 211 VAL A N 1
ATOM 1305 C CA . VAL A 1 186 ? 37.883 -2.557 83.898 1.00 24.82 211 VAL A CA 1
ATOM 1306 C C . VAL A 1 186 ? 38.202 -2.818 82.431 1.00 23.84 211 VAL A C 1
ATOM 1307 O O . VAL A 1 186 ? 38.647 -3.906 82.074 1.00 24.03 211 VAL A O 1
ATOM 1311 N N . GLN A 1 187 ? 37.965 -1.831 81.579 1.00 24.35 212 GLN A N 1
ATOM 1312 C CA . GLN A 1 187 ? 38.234 -1.994 80.156 1.00 24.72 212 GLN A CA 1
ATOM 1313 C C . GLN A 1 187 ? 39.722 -2.122 79.855 1.00 24.28 212 GLN A C 1
ATOM 1314 O O . GLN A 1 187 ? 40.103 -2.876 78.962 1.00 25.60 212 GLN A O 1
ATOM 1320 N N . LYS A 1 188 ? 40.560 -1.404 80.598 1.00 23.42 213 LYS A N 1
ATOM 1321 C CA . LYS A 1 188 ? 42.013 -1.536 80.431 1.00 23.27 213 LYS A CA 1
ATOM 1322 C C . LYS A 1 188 ? 42.493 -2.917 80.862 1.00 22.56 213 LYS A C 1
ATOM 1323 O O . LYS A 1 188 ? 43.409 -3.477 80.270 1.00 21.19 213 LYS A O 1
ATOM 1329 N N . TRP A 1 189 ? 41.853 -3.467 81.891 1.00 24.22 214 TRP A N 1
ATOM 1330 C CA . TRP A 1 189 ? 42.139 -4.829 82.326 1.00 23.19 214 TRP A CA 1
ATOM 1331 C C . TRP A 1 189 ? 41.793 -5.844 81.240 1.00 23.09 214 TRP A C 1
ATOM 1332 O O . TRP A 1 189 ? 42.551 -6.782 81.016 1.00 20.84 214 TRP A O 1
ATOM 1343 N N . VAL A 1 190 ? 40.668 -5.649 80.554 1.00 23.63 215 VAL A N 1
ATOM 1344 C CA . VAL A 1 190 ? 40.328 -6.521 79.432 1.00 23.97 215 VAL A CA 1
ATOM 1345 C C . VAL A 1 190 ? 41.373 -6.422 78.322 1.00 22.26 215 VAL A C 1
ATOM 1346 O O . VAL A 1 190 ? 41.773 -7.435 77.750 1.00 22.19 215 VAL A O 1
ATOM 1350 N N . LYS A 1 191 ? 41.804 -5.206 78.007 1.00 22.15 216 LYS A N 1
ATOM 1351 C CA . LYS A 1 191 ? 42.844 -5.003 76.982 1.00 21.46 216 LYS A CA 1
ATOM 1352 C C . LYS A 1 191 ? 44.139 -5.726 77.328 1.00 22.17 216 LYS A C 1
ATOM 1353 O O . LYS A 1 191 ? 44.800 -6.289 76.448 1.00 21.27 216 LYS A O 1
ATOM 1359 N N . PHE A 1 192 ? 44.516 -5.670 78.599 1.00 20.94 217 PHE A N 1
ATOM 1360 C CA . PHE A 1 192 ? 45.729 -6.340 79.065 1.00 21.94 217 PHE A CA 1
ATOM 1361 C C . PHE A 1 192 ? 45.542 -7.855 78.979 1.00 20.50 217 PHE A C 1
ATOM 1362 O O . PHE A 1 192 ? 46.450 -8.557 78.567 1.00 19.32 217 PHE A O 1
ATOM 1370 N N . ALA A 1 193 ? 44.347 -8.335 79.321 1.00 19.87 218 ALA A N 1
ATOM 1371 C CA . ALA A 1 193 ? 44.048 -9.759 79.225 1.00 20.78 218 ALA A CA 1
ATOM 1372 C C . ALA A 1 193 ? 44.139 -10.267 77.782 1.00 20.83 218 ALA A C 1
ATOM 1373 O O . ALA A 1 193 ? 44.788 -11.281 77.526 1.00 23.48 218 ALA A O 1
ATOM 1375 N N . ASN A 1 194 ? 43.534 -9.549 76.839 1.00 20.26 219 ASN A N 1
ATOM 1376 C CA . ASN A 1 194 ? 43.675 -9.889 75.406 1.00 19.21 219 ASN A CA 1
ATOM 1377 C C . ASN A 1 194 ? 45.134 -9.805 74.933 1.00 18.95 219 ASN A C 1
ATOM 1378 O O . ASN A 1 194 ? 45.577 -10.597 74.093 1.00 18.43 219 ASN A O 1
ATOM 1383 N N . SER A 1 195 ? 45.878 -8.849 75.472 1.00 18.54 220 SER A N 1
ATOM 1384 C CA . SER A 1 195 ? 47.275 -8.652 75.077 1.00 18.28 220 SER A CA 1
ATOM 1385 C C . SER A 1 195 ? 48.163 -9.777 75.584 1.00 18.39 220 SER A C 1
ATOM 1386 O O . SER A 1 195 ? 48.996 -10.308 74.853 1.00 19.18 220 SER A O 1
ATOM 1389 N N . LEU A 1 196 ? 47.955 -10.142 76.844 1.00 18.91 221 LEU A N 1
ATOM 1390 C CA . LEU A 1 196 ? 48.633 -11.257 77.459 1.00 18.66 221 LEU A CA 1
ATOM 1391 C C . LEU A 1 196 ? 48.276 -12.568 76.744 1.00 18.95 221 LEU A C 1
ATOM 1392 O O . LEU A 1 196 ? 49.131 -13.428 76.511 1.00 18.39 221 LEU A O 1
ATOM 1397 N N . LYS A 1 197 ? 47.004 -12.717 76.400 1.00 19.45 222 LYS A N 1
ATOM 1398 C CA . LYS A 1 197 ? 46.552 -13.835 75.589 1.00 20.78 222 LYS A CA 1
ATOM 1399 C C . LYS A 1 197 ? 47.334 -13.911 74.260 1.00 20.99 222 LYS A C 1
ATOM 1400 O O . LYS A 1 197 ? 47.763 -14.987 73.846 1.00 20.69 222 LYS A O 1
ATOM 1406 N N . LEU A 1 198 ? 47.556 -12.769 73.614 1.00 21.28 223 LEU A N 1
ATOM 1407 C CA . LEU A 1 198 ? 48.314 -12.751 72.362 1.00 21.04 223 LEU A CA 1
ATOM 1408 C C . LEU A 1 198 ? 49.793 -13.106 72.575 1.00 19.48 223 LEU A C 1
ATOM 1409 O O . LEU A 1 198 ? 50.386 -13.822 71.760 1.00 19.00 223 LEU A O 1
ATOM 1414 N N . ARG A 1 199 ? 50.376 -12.612 73.664 1.00 19.18 224 ARG A N 1
ATOM 1415 C CA . ARG A 1 199 ? 51.776 -12.922 73.999 1.00 19.04 224 ARG A CA 1
ATOM 1416 C C . ARG A 1 199 ? 51.964 -14.434 74.136 1.00 18.39 224 ARG A C 1
ATOM 1417 O O . ARG A 1 199 ? 52.911 -15.019 73.598 1.00 17.66 224 ARG A O 1
ATOM 1425 N N . LEU A 1 200 ? 51.047 -15.058 74.862 1.00 18.48 225 LEU A N 1
ATOM 1426 C CA . LEU A 1 200 ? 51.161 -16.466 75.198 1.00 18.55 225 LEU A CA 1
ATOM 1427 C C . LEU A 1 200 ? 50.843 -17.321 73.989 1.00 19.79 225 LEU A C 1
ATOM 1428 O O . LEU A 1 200 ? 51.395 -18.407 73.832 1.00 20.22 225 LEU A O 1
ATOM 1433 N N . ALA A 1 201 ? 49.954 -16.825 73.127 1.00 20.62 226 ALA A N 1
ATOM 1434 C CA . ALA A 1 201 ? 49.640 -17.499 71.872 1.00 20.57 226 ALA A CA 1
ATOM 1435 C C . ALA A 1 201 ? 50.864 -17.563 70.964 1.00 19.80 226 ALA A C 1
ATOM 1436 O O . ALA A 1 201 ? 51.196 -18.621 70.426 1.00 20.23 226 ALA A O 1
ATOM 1438 N N . ILE A 1 202 ? 51.522 -16.427 70.779 1.00 19.95 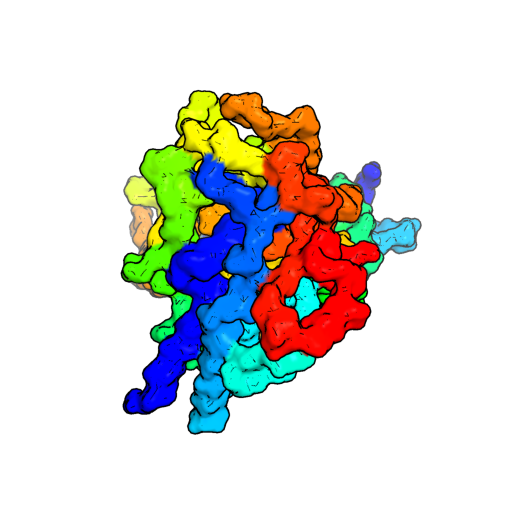227 ILE A N 1
ATOM 1439 C CA . ILE A 1 202 ? 52.748 -16.384 69.967 1.00 19.77 227 ILE A CA 1
ATOM 1440 C C . ILE A 1 202 ? 53.871 -17.210 70.613 1.00 19.61 227 ILE A C 1
ATOM 1441 O O . ILE A 1 202 ? 54.692 -17.808 69.906 1.00 18.72 227 ILE A O 1
ATOM 1446 N N . ARG A 1 203 ? 53.897 -17.257 71.946 1.00 19.28 228 ARG A N 1
ATOM 1447 C CA . ARG A 1 203 ? 54.857 -18.091 72.651 1.00 19.66 228 ARG A CA 1
ATOM 1448 C C . ARG A 1 203 ? 54.812 -19.543 72.177 1.00 20.03 228 ARG A C 1
ATOM 1449 O O . ARG A 1 203 ? 55.853 -20.179 72.039 1.00 20.69 228 ARG A O 1
ATOM 1457 N N . ILE A 1 204 ? 53.609 -20.056 71.923 1.00 21.94 229 ILE A N 1
ATOM 1458 C CA . ILE A 1 204 ? 53.437 -21.453 71.551 1.00 21.86 229 ILE A CA 1
ATOM 1459 C C . ILE A 1 204 ? 53.262 -21.682 70.048 1.00 21.84 229 ILE A C 1
ATOM 1460 O O . ILE A 1 204 ? 52.922 -22.792 69.627 1.00 22.65 229 ILE A O 1
ATOM 1465 N N . ALA A 1 205 ? 53.512 -20.652 69.246 1.00 20.69 230 ALA A N 1
ATOM 1466 C CA . ALA A 1 205 ? 53.192 -20.696 67.821 1.00 20.98 230 ALA A CA 1
ATOM 1467 C C . ALA A 1 205 ? 54.019 -21.701 67.017 1.00 21.05 230 ALA A C 1
ATOM 1468 O O . ALA A 1 205 ? 53.531 -22.217 66.008 1.00 21.34 230 ALA A O 1
ATOM 1470 N N . ASN A 1 206 ? 55.250 -21.975 67.445 1.00 20.91 231 ASN A N 1
ATOM 1471 C CA . ASN A 1 206 ? 56.071 -22.978 66.775 1.00 21.55 231 ASN A CA 1
ATOM 1472 C C . ASN A 1 206 ? 55.636 -24.393 67.109 1.00 20.97 231 ASN A C 1
ATOM 1473 O O . ASN A 1 206 ? 55.622 -25.255 66.245 1.00 22.42 231 ASN A O 1
ATOM 1478 N N . VAL A 1 207 ? 55.321 -24.646 68.372 1.00 20.68 232 VAL A N 1
ATOM 1479 C CA . VAL A 1 207 ? 54.992 -26.003 68.792 1.00 21.23 232 VAL A CA 1
ATOM 1480 C C . VAL A 1 207 ? 53.502 -26.327 68.650 1.00 21.51 232 VAL A C 1
ATOM 1481 O O . VAL A 1 207 ? 53.152 -27.482 68.428 1.00 21.84 232 VAL A O 1
ATOM 1485 N N . SER A 1 208 ? 52.638 -25.327 68.807 1.00 21.39 233 SER A N 1
ATOM 1486 C CA . SER A 1 208 ? 51.180 -25.537 68.745 1.00 21.21 233 SER A CA 1
ATOM 1487 C C . SER A 1 208 ? 50.521 -24.512 67.823 1.00 21.78 233 SER A C 1
ATOM 1488 O O . SER A 1 208 ? 49.794 -23.632 68.295 1.00 22.30 233 SER A O 1
ATOM 1491 N N . PRO A 1 209 ? 50.758 -24.623 66.507 1.00 22.34 234 PRO A N 1
ATOM 1492 C CA . PRO A 1 209 ? 50.323 -23.574 65.586 1.00 23.54 234 PRO A CA 1
ATOM 1493 C C . PRO A 1 209 ? 48.806 -23.364 65.513 1.00 23.68 234 PRO A C 1
ATOM 1494 O O . PRO A 1 209 ? 48.351 -22.229 65.459 1.00 24.91 234 PRO A O 1
ATOM 1498 N N . ALA A 1 210 ? 48.034 -24.440 65.536 1.00 23.62 235 ALA A N 1
ATOM 1499 C CA . ALA A 1 210 ? 46.585 -24.327 65.457 1.00 23.79 235 ALA A CA 1
ATOM 1500 C C . ALA A 1 210 ? 45.997 -23.633 66.695 1.00 23.21 235 ALA A C 1
ATOM 1501 O O . ALA A 1 210 ? 45.089 -22.815 66.581 1.00 21.26 235 ALA A O 1
ATOM 1503 N N . LYS A 1 211 ? 46.517 -23.966 67.874 1.00 22.95 236 LYS A N 1
ATOM 1504 C CA . LYS A 1 211 ? 46.067 -23.330 69.107 1.00 23.50 236 LYS A CA 1
ATOM 1505 C C . LYS A 1 211 ? 46.472 -21.862 69.135 1.00 23.03 236 LYS A C 1
ATOM 1506 O O . LYS A 1 211 ? 45.667 -20.993 69.503 1.00 21.77 236 LYS A O 1
ATOM 1512 N N . ALA A 1 212 ? 47.717 -21.601 68.753 1.00 21.90 237 ALA A N 1
ATOM 1513 C CA . ALA A 1 212 ? 48.244 -20.249 68.682 1.00 22.31 237 ALA A CA 1
ATOM 1514 C C . ALA A 1 212 ? 47.378 -19.361 67.797 1.00 22.99 237 ALA A C 1
ATOM 1515 O O . ALA A 1 212 ? 47.032 -18.246 68.176 1.00 22.88 237 ALA A O 1
ATOM 1517 N N . LYS A 1 213 ? 47.038 -19.866 66.617 1.00 23.73 238 LYS A N 1
ATOM 1518 C CA . LYS A 1 213 ? 46.178 -19.149 65.677 1.00 24.59 238 LYS A CA 1
ATOM 1519 C C . LYS A 1 213 ? 44.830 -18.805 66.289 1.00 24.92 238 LYS A C 1
ATOM 1520 O O . LYS A 1 213 ? 44.357 -17.663 66.203 1.00 23.76 238 LYS A O 1
ATOM 1526 N N . GLU A 1 214 ? 44.197 -19.800 66.896 1.00 24.54 239 GLU A N 1
ATOM 1527 C CA . GLU A 1 214 ? 42.897 -19.597 67.512 1.00 26.13 239 GLU A CA 1
ATOM 1528 C C . GLU A 1 214 ? 42.967 -18.509 68.590 1.00 24.46 239 GLU A C 1
ATOM 1529 O O . GLU A 1 214 ? 42.096 -17.656 68.670 1.00 23.05 239 GLU A O 1
ATOM 1543 N N . ALA A 1 216 ? 45.531 -16.227 69.253 1.00 23.80 241 ALA A N 1
ATOM 1544 C CA . ALA A 1 216 ? 45.965 -14.953 68.682 1.00 25.06 241 ALA A CA 1
ATOM 1545 C C . ALA A 1 216 ? 44.812 -14.215 67.979 1.00 24.86 241 ALA A C 1
ATOM 1546 O O . ALA A 1 216 ? 44.584 -13.025 68.220 1.00 24.22 241 ALA A O 1
ATOM 1548 N N . GLU A 1 217 ? 44.096 -14.920 67.108 1.00 23.91 242 GLU A N 1
ATOM 1549 C CA . GLU A 1 217 ? 43.054 -14.291 66.299 1.00 24.28 242 GLU A CA 1
ATOM 1550 C C . GLU A 1 217 ? 41.866 -13.927 67.172 1.00 24.33 242 GLU A C 1
ATOM 1551 O O . GLU A 1 217 ? 41.248 -12.885 66.981 1.00 24.63 242 GLU A O 1
ATOM 1557 N N . SER A 1 218 ? 41.569 -14.769 68.152 1.00 25.21 243 SER A N 1
ATOM 1558 C CA . SER A 1 218 ? 40.510 -14.478 69.125 1.00 25.61 243 SER A CA 1
ATOM 1559 C C . SER A 1 218 ? 40.797 -13.200 69.917 1.00 26.41 243 SER A C 1
ATOM 1560 O O . SER A 1 218 ? 39.907 -12.386 70.140 1.00 27.59 243 SER A O 1
ATOM 1563 N N . ALA A 1 219 ? 42.047 -13.027 70.338 1.00 24.81 244 ALA A N 1
ATOM 1564 C CA . ALA A 1 219 ? 42.434 -11.847 71.094 1.00 25.78 244 ALA A CA 1
ATOM 1565 C C . ALA A 1 219 ? 42.161 -10.565 70.308 1.00 26.66 244 ALA A C 1
ATOM 1566 O O . ALA A 1 219 ? 41.507 -9.651 70.811 1.00 25.26 244 ALA A O 1
ATOM 1568 N N . VAL A 1 220 ? 42.640 -10.534 69.064 1.00 26.83 245 VAL A N 1
ATOM 1569 C CA . VAL A 1 220 ? 42.484 -9.381 68.177 1.00 27.59 245 VAL A CA 1
ATOM 1570 C C . VAL A 1 220 ? 41.030 -9.108 67.737 1.00 27.52 245 VAL A C 1
ATOM 1571 O O . VAL A 1 220 ? 40.682 -7.984 67.347 1.00 27.36 245 VAL A O 1
ATOM 1575 N N . ASN A 1 221 ? 40.192 -10.136 67.802 1.00 27.40 246 ASN A N 1
ATOM 1576 C CA . ASN A 1 221 ? 38.806 -10.012 67.411 1.00 27.12 246 ASN A CA 1
ATOM 1577 C C . ASN A 1 221 ? 37.882 -9.495 68.491 1.00 26.07 246 ASN A C 1
ATOM 1578 O O . ASN A 1 221 ? 36.732 -9.181 68.210 1.00 23.98 246 ASN A O 1
ATOM 1583 N N . HIS A 1 222 ? 38.388 -9.377 69.712 1.00 27.14 247 HIS A N 1
ATOM 1584 C CA . HIS A 1 222 ? 37.535 -9.030 70.832 1.00 25.75 247 HIS A CA 1
ATOM 1585 C C . HIS A 1 222 ? 37.063 -7.580 70.726 1.00 24.36 247 HIS A C 1
ATOM 1586 O O . HIS A 1 222 ? 37.815 -6.702 70.302 1.00 21.39 247 HIS A O 1
ATOM 1593 N N . GLU A 1 223 ? 35.810 -7.336 71.114 1.00 23.46 248 GLU A N 1
ATOM 1594 C CA . GLU A 1 223 ? 35.203 -6.019 70.931 1.00 24.50 248 GLU A CA 1
ATOM 1595 C C . GLU A 1 223 ? 35.922 -4.848 71.625 1.00 24.02 248 GLU A C 1
ATOM 1596 O O . GLU A 1 223 ? 35.746 -3.714 71.201 1.00 23.20 248 GLU A O 1
ATOM 1602 N N . LEU A 1 224 ? 36.728 -5.115 72.660 1.00 22.90 249 LEU A N 1
ATOM 1603 C CA . LEU A 1 224 ? 37.456 -4.056 73.390 1.00 22.05 249 LEU A CA 1
ATOM 1604 C C . LEU A 1 224 ? 38.939 -3.918 73.000 1.00 22.32 249 LEU A C 1
ATOM 1605 O O . LEU A 1 224 ? 39.623 -2.994 73.449 1.00 22.12 249 LEU A O 1
ATOM 1610 N N . GLY A 1 225 ? 39.435 -4.826 72.172 1.00 21.10 250 GLY A N 1
ATOM 1611 C CA . GLY A 1 225 ? 40.774 -4.678 71.615 1.00 21.97 250 GLY A CA 1
ATOM 1612 C C . GLY A 1 225 ? 41.890 -4.970 72.588 1.00 20.99 250 GLY A C 1
ATOM 1613 O O . GLY A 1 225 ? 41.672 -5.501 73.675 1.00 19.33 250 GLY A O 1
ATOM 1614 N N . LEU A 1 226 ? 43.099 -4.596 72.184 1.00 23.05 251 LEU A N 1
ATOM 1615 C CA . LEU A 1 226 ? 44.304 -4.835 72.963 1.00 23.57 251 LEU A CA 1
ATOM 1616 C C . LEU A 1 226 ? 44.910 -3.523 73.435 1.00 22.37 251 LEU A C 1
ATOM 1617 O O . LEU A 1 226 ? 44.325 -2.464 73.234 1.00 20.82 251 LEU A O 1
ATOM 1622 N N . ILE A 1 227 ? 46.079 -3.595 74.072 1.00 21.33 252 ILE A N 1
ATOM 1623 C CA . ILE A 1 227 ? 46.790 -2.400 74.466 1.00 22.35 252 ILE A CA 1
ATOM 1624 C C . ILE A 1 227 ? 47.343 -1.787 73.185 1.00 23.35 252 ILE A C 1
ATOM 1625 O O . ILE A 1 227 ? 48.249 -2.348 72.553 1.00 28.37 252 ILE A O 1
ATOM 1630 N N . GLU A 1 228 ? 46.811 -0.629 72.834 1.00 24.93 253 GLU A N 1
ATOM 1631 C CA . GLU A 1 228 ? 47.185 0.071 71.613 1.00 28.54 253 GLU A CA 1
ATOM 1632 C C . GLU A 1 228 ? 47.831 1.423 71.841 1.00 28.09 253 GLU A C 1
ATOM 1633 O O . GLU A 1 228 ? 48.463 1.966 70.936 1.00 29.24 253 GLU A O 1
ATOM 1639 N N . THR A 1 229 ? 47.693 1.957 73.046 1.00 28.01 254 THR A N 1
ATOM 1640 C CA . THR A 1 229 ? 48.254 3.263 73.372 1.00 28.80 254 THR A CA 1
ATOM 1641 C C . THR A 1 229 ? 49.119 3.131 74.606 1.00 25.28 254 THR A C 1
ATOM 1642 O O . THR A 1 229 ? 48.862 2.294 75.466 1.00 25.02 254 THR A O 1
ATOM 1646 N N . ASN A 1 230 ? 50.135 3.972 74.696 1.00 25.18 255 ASN A N 1
ATOM 1647 C CA . ASN A 1 230 ? 51.010 3.990 75.860 1.00 24.73 255 ASN A CA 1
ATOM 1648 C C . ASN A 1 230 ? 50.292 4.364 77.149 1.00 22.90 255 ASN A C 1
ATOM 1649 O O . ASN A 1 230 ? 50.711 3.955 78.220 1.00 21.84 255 ASN A O 1
ATOM 1654 N N . ALA A 1 231 ? 49.189 5.099 77.038 1.00 23.14 256 ALA A N 1
ATOM 1655 C CA . ALA A 1 231 ? 48.355 5.413 78.200 1.00 24.59 256 ALA A CA 1
ATOM 1656 C C . ALA A 1 231 ? 47.777 4.159 78.863 1.00 24.53 256 ALA A C 1
ATOM 1657 O O . ALA A 1 231 ? 47.385 4.199 80.030 1.00 24.57 256 ALA A O 1
ATOM 1659 N N . ASP A 1 232 ? 47.714 3.059 78.115 1.00 23.83 257 ASP A N 1
ATOM 1660 C CA . ASP A 1 232 ? 47.191 1.807 78.637 1.00 23.23 257 ASP A CA 1
ATOM 1661 C C . ASP A 1 232 ? 48.263 0.727 78.870 1.00 22.09 257 ASP A C 1
ATOM 1662 O O . ASP A 1 232 ? 47.925 -0.438 79.053 1.00 21.57 257 ASP A O 1
ATOM 1667 N N . ASN A 1 233 ? 49.535 1.103 78.872 1.00 23.38 258 ASN A N 1
ATOM 1668 C CA . ASN A 1 233 ? 50.601 0.157 79.218 1.00 22.48 258 ASN A CA 1
ATOM 1669 C C . ASN A 1 233 ? 50.366 -0.453 80.599 1.00 23.30 258 ASN A C 1
ATOM 1670 O O . ASN A 1 233 ? 49.972 0.246 81.531 1.00 26.02 258 ASN A O 1
ATOM 1675 N N . ALA A 1 234 ? 50.593 -1.756 80.734 1.00 22.24 259 ALA A N 1
ATOM 1676 C CA . ALA A 1 234 ? 50.463 -2.408 82.031 1.00 21.63 259 ALA A CA 1
ATOM 1677 C C . ALA A 1 234 ? 51.726 -2.167 82.856 1.00 23.00 259 ALA A C 1
ATOM 1678 O O . ALA A 1 234 ? 52.764 -2.807 82.636 1.00 23.41 259 ALA A O 1
ATOM 1680 N N . THR A 1 235 ? 51.643 -1.207 83.774 1.00 22.59 260 THR A N 1
ATOM 1681 C CA . THR A 1 235 ? 52.749 -0.879 84.672 1.00 24.63 260 THR A CA 1
ATOM 1682 C C . THR A 1 235 ? 52.188 -0.764 86.080 1.00 23.56 260 THR A C 1
ATOM 1683 O O . THR A 1 235 ? 51.097 -0.248 86.275 1.00 23.63 260 THR A O 1
ATOM 1687 N N . TRP A 1 236 ? 52.943 -1.250 87.057 1.00 23.25 261 TRP A N 1
ATOM 1688 C CA . TRP A 1 236 ? 52.507 -1.216 88.443 1.00 23.25 261 TRP A CA 1
ATOM 1689 C C . TRP A 1 236 ? 53.037 0.064 89.083 1.00 22.77 261 TRP A C 1
ATOM 1690 O O . TRP A 1 236 ? 54.236 0.191 89.335 1.00 21.41 261 TRP A O 1
ATOM 1701 N N . LYS A 1 237 ? 52.136 1.018 89.306 1.00 23.21 262 LYS A N 1
ATOM 1702 C CA . LYS A 1 237 ? 52.502 2.375 89.731 1.00 24.64 262 LYS A CA 1
ATOM 1703 C C . LYS A 1 237 ? 52.481 2.473 91.264 1.00 25.68 262 LYS A C 1
ATOM 1704 O O . LYS A 1 237 ? 51.718 3.242 91.846 1.00 26.84 262 LYS A O 1
ATOM 1710 N N . TYR A 1 238 ? 53.340 1.687 91.902 1.00 25.20 263 TYR A N 1
ATOM 1711 C CA . TYR A 1 238 ? 53.297 1.452 93.343 1.00 24.96 263 TYR A CA 1
ATOM 1712 C C . TYR A 1 238 ? 54.315 2.252 94.156 1.00 25.53 263 TYR A C 1
ATOM 1713 O O . TYR A 1 238 ? 54.310 2.184 95.388 1.00 26.43 263 TYR A O 1
ATOM 1722 N N . PHE A 1 239 ? 55.186 2.996 93.481 1.00 24.56 264 PHE A N 1
ATOM 1723 C CA . PHE A 1 239 ? 56.410 3.500 94.108 1.00 25.64 264 PHE A CA 1
ATOM 1724 C C . PHE A 1 239 ? 56.471 5.024 94.195 1.00 25.36 264 PHE A C 1
ATOM 1725 O O . PHE A 1 239 ? 55.612 5.716 93.660 1.00 27.25 264 PHE A O 1
ATOM 1733 N N . GLY A 1 240 ? 57.452 5.542 94.927 1.00 26.56 265 GLY A N 1
ATOM 1734 C CA . GLY A 1 240 ? 57.482 6.969 95.270 1.00 27.42 265 GLY A CA 1
ATOM 1735 C C . GLY A 1 240 ? 57.671 7.170 96.760 1.00 28.55 265 GLY A C 1
ATOM 1736 O O . GLY A 1 240 ? 58.589 7.860 97.187 1.00 31.98 265 GLY A O 1
ATOM 1737 N N . THR A 1 241 ? 56.806 6.561 97.556 1.00 28.86 266 THR A N 1
ATOM 1738 C CA . THR A 1 241 ? 57.032 6.441 98.995 1.00 29.43 266 THR A CA 1
ATOM 1739 C C . THR A 1 241 ? 57.821 5.159 99.235 1.00 30.86 266 THR A C 1
ATOM 1740 O O . THR A 1 241 ? 58.850 5.170 99.905 1.00 30.42 266 THR A O 1
ATOM 1744 N N . ILE A 1 242 ? 57.331 4.064 98.662 1.00 31.91 267 ILE A N 1
ATOM 1745 C CA . ILE A 1 242 ? 58.072 2.810 98.600 1.00 32.51 267 ILE A CA 1
ATOM 1746 C C . ILE A 1 242 ? 58.996 2.891 97.393 1.00 29.48 267 ILE A C 1
ATOM 1747 O O . ILE A 1 242 ? 58.593 3.356 96.329 1.00 29.85 267 ILE A O 1
ATOM 1752 N N . SER A 1 243 ? 60.233 2.444 97.552 1.00 27.93 268 SER A N 1
ATOM 1753 C CA . SER A 1 243 ? 61.205 2.496 96.465 1.00 27.77 268 SER A CA 1
ATOM 1754 C C . SER A 1 243 ? 61.014 1.398 95.433 1.00 26.04 268 SER A C 1
ATOM 1755 O O . SER A 1 243 ? 60.822 0.243 95.788 1.00 24.54 268 SER A O 1
ATOM 1758 N N . ASN A 1 244 ? 61.135 1.761 94.161 1.00 25.59 269 ASN A N 1
ATOM 1759 C CA . ASN A 1 244 ? 61.162 0.783 93.081 1.00 24.39 269 ASN A CA 1
ATOM 1760 C C . ASN A 1 244 ? 62.250 -0.254 93.393 1.00 23.96 269 ASN A C 1
ATOM 1761 O O . ASN A 1 244 ? 63.383 0.116 93.677 1.00 26.20 269 ASN A O 1
ATOM 1766 N N . PRO A 1 245 ? 61.908 -1.554 93.356 1.00 23.97 270 PRO A N 1
ATOM 1767 C CA . PRO A 1 245 ? 62.856 -2.591 93.770 1.00 25.43 270 PRO A CA 1
ATOM 1768 C C . PRO A 1 245 ? 64.029 -2.777 92.808 1.00 24.26 270 PRO A C 1
ATOM 1769 O O . PRO A 1 245 ? 65.111 -3.148 93.232 1.00 24.38 270 PRO A O 1
ATOM 1773 N N . LEU A 1 246 ? 63.788 -2.540 91.522 1.00 25.68 271 LEU A N 1
ATOM 1774 C CA . LEU A 1 246 ? 64.823 -2.643 90.506 1.00 24.47 271 LEU A CA 1
ATOM 1775 C C . LEU A 1 246 ? 65.834 -1.532 90.729 1.00 25.68 271 LEU A C 1
ATOM 1776 O O . LEU A 1 246 ? 67.028 -1.765 90.642 1.00 22.61 271 LEU A O 1
ATOM 1781 N N . PHE A 1 247 ? 65.348 -0.332 91.046 1.00 25.98 272 PHE A N 1
ATOM 1782 C CA . PHE A 1 247 ? 66.224 0.787 91.396 1.00 26.03 272 PHE A CA 1
ATOM 1783 C C . PHE A 1 247 ? 67.196 0.392 92.506 1.00 26.25 272 PHE A C 1
ATOM 1784 O O . PHE A 1 247 ? 68.417 0.557 92.358 1.00 23.84 272 PHE A O 1
ATOM 1792 N N . VAL A 1 248 ? 66.668 -0.156 93.602 1.00 25.70 273 VAL A N 1
ATOM 1793 C CA . VAL A 1 248 ? 67.513 -0.486 94.757 1.00 25.88 273 VAL A CA 1
ATOM 1794 C C . VAL A 1 248 ? 68.500 -1.596 94.401 1.00 25.64 273 VAL A C 1
ATOM 1795 O O . VAL A 1 248 ? 69.687 -1.490 94.701 1.00 27.05 273 VAL A O 1
ATOM 1799 N N . ALA A 1 249 ? 68.008 -2.636 93.733 1.00 26.45 274 ALA A N 1
ATOM 1800 C CA . ALA A 1 249 ? 68.832 -3.791 93.373 1.00 25.64 274 ALA A CA 1
ATOM 1801 C C . ALA A 1 249 ? 70.013 -3.427 92.469 1.00 26.26 274 ALA A C 1
ATOM 1802 O O . ALA A 1 249 ? 71.148 -3.827 92.741 1.00 26.16 274 ALA A O 1
ATOM 1804 N N . VAL A 1 250 ? 69.752 -2.687 91.396 1.00 25.28 275 VAL A N 1
ATOM 1805 C CA . VAL A 1 250 ? 70.822 -2.359 90.439 1.00 26.34 275 VAL A CA 1
ATOM 1806 C C . VAL A 1 250 ? 71.791 -1.324 91.008 1.00 26.96 275 VAL A C 1
ATOM 1807 O O . VAL A 1 250 ? 72.942 -1.268 90.589 1.00 27.83 275 VAL A O 1
ATOM 1811 N N . ARG A 1 251 ? 71.331 -0.525 91.974 1.00 27.24 276 ARG A N 1
ATOM 1812 C CA . ARG A 1 251 ? 72.186 0.452 92.646 1.00 27.03 276 ARG A CA 1
ATOM 1813 C C . ARG A 1 251 ? 72.962 -0.100 93.850 1.00 27.45 276 ARG A C 1
ATOM 1814 O O . ARG A 1 251 ? 73.858 0.589 94.354 1.00 26.12 276 ARG A O 1
ATOM 1822 N N . TYR A 1 252 ? 72.653 -1.317 94.312 1.00 27.11 277 TYR A N 1
ATOM 1823 C CA . TYR A 1 252 ? 73.406 -1.916 95.426 1.00 28.45 277 TYR A CA 1
ATOM 1824 C C . TYR A 1 252 ? 74.900 -1.775 95.157 1.00 29.01 277 TYR A C 1
ATOM 1825 O O . TYR A 1 252 ? 75.362 -2.044 94.037 1.00 25.58 277 TYR A O 1
ATOM 1834 N N . ASN A 1 253 ? 75.650 -1.372 96.187 1.00 32.10 278 ASN A N 1
ATOM 1835 C CA . ASN A 1 253 ? 77.120 -1.309 96.133 1.00 34.61 278 ASN A CA 1
ATOM 1836 C C . ASN A 1 253 ? 77.645 -0.319 95.099 1.00 34.43 278 ASN A C 1
ATOM 1837 O O . ASN A 1 253 ? 78.770 -0.429 94.610 1.00 34.32 278 ASN A O 1
ATOM 1842 N N . GLU A 1 254 ? 76.804 0.666 94.811 1.00 32.36 279 GLU A N 1
ATOM 1843 C CA . GLU A 1 254 ? 77.092 1.762 93.905 1.00 33.80 279 GLU A CA 1
ATOM 1844 C C . GLU A 1 254 ? 78.499 2.382 94.038 1.00 34.41 279 GLU A C 1
ATOM 1845 O O . GLU A 1 254 ? 79.173 2.626 93.039 1.00 35.63 279 GLU A O 1
ATOM 1851 N N . GLU A 1 255 ? 78.933 2.628 95.271 1.00 35.23 280 GLU A N 1
ATOM 1852 C CA A GLU A 1 255 ? 80.174 3.357 95.541 0.50 35.81 280 GLU A CA 1
ATOM 1853 C CA B GLU A 1 255 ? 80.178 3.378 95.514 0.50 36.78 280 GLU A CA 1
ATOM 1854 C C . GLU A 1 255 ? 81.416 2.617 95.015 1.00 37.22 280 GLU A C 1
ATOM 1855 O O . GLU A 1 255 ? 82.357 3.230 94.499 1.00 37.54 280 GLU A O 1
ATOM 1866 N N . ALA A 1 256 ? 81.404 1.290 95.117 1.00 36.22 281 ALA A N 1
ATOM 1867 C CA . ALA A 1 256 ? 82.518 0.468 94.646 1.00 35.08 281 ALA A CA 1
ATOM 1868 C C . ALA A 1 256 ? 82.413 0.125 93.149 1.00 35.49 281 ALA A C 1
ATOM 1869 O O . ALA A 1 256 ? 83.369 0.305 92.392 1.00 33.40 281 ALA A O 1
ATOM 1871 N N . SER A 1 257 ? 81.245 -0.361 92.731 1.00 34.33 282 SER A N 1
ATOM 1872 C CA . SER A 1 257 ? 81.077 -0.975 91.408 1.00 32.71 282 SER A CA 1
ATOM 1873 C C . SER A 1 257 ? 80.245 -0.157 90.423 1.00 31.24 282 SER A C 1
ATOM 1874 O O . SER A 1 257 ? 80.156 -0.509 89.244 1.00 28.75 282 SER A O 1
ATOM 1877 N N . GLY A 1 258 ? 79.612 0.912 90.901 1.00 29.59 283 GLY A N 1
ATOM 1878 C CA . GLY A 1 258 ? 78.591 1.602 90.124 1.00 28.08 283 GLY A CA 1
ATOM 1879 C C . GLY A 1 258 ? 77.236 0.908 90.231 1.00 28.11 283 GLY A C 1
ATOM 1880 O O . GLY A 1 258 ? 76.211 1.500 89.874 1.00 28.13 283 GLY A O 1
ATOM 1881 N N . GLY A 1 259 ? 77.219 -0.334 90.728 1.00 26.73 284 GLY A N 1
ATOM 1882 C CA . GLY A 1 259 ? 75.973 -1.092 90.890 1.00 27.23 284 GLY A CA 1
ATOM 1883 C C . GLY A 1 259 ? 76.147 -2.596 90.732 1.00 25.62 284 GLY A C 1
ATOM 1884 O O . GLY A 1 259 ? 77.032 -3.050 90.011 1.00 26.36 284 GLY A O 1
ATOM 1885 N N . ASP A 1 260 ? 75.299 -3.366 91.406 1.00 24.63 285 ASP A N 1
ATOM 1886 C CA . ASP A 1 260 ? 75.343 -4.836 91.328 1.00 25.46 285 ASP A CA 1
ATOM 1887 C C . ASP A 1 260 ? 74.976 -5.359 89.932 1.00 23.95 285 ASP A C 1
ATOM 1888 O O . ASP A 1 260 ? 75.287 -6.497 89.575 1.00 23.63 285 ASP A O 1
ATOM 1893 N N . THR A 1 261 ? 74.313 -4.516 89.152 1.00 23.45 286 THR A N 1
ATOM 1894 C CA . THR A 1 261 ? 73.859 -4.881 87.824 1.00 23.42 286 THR A CA 1
ATOM 1895 C C . THR A 1 261 ? 74.047 -3.681 86.902 1.00 23.53 286 THR A C 1
ATOM 1896 O O . THR A 1 261 ? 73.682 -2.558 87.258 1.00 23.61 286 THR A O 1
ATOM 1900 N N . HIS A 1 262 ? 74.652 -3.920 85.739 1.00 23.31 287 HIS A N 1
ATOM 1901 C CA . HIS A 1 262 ? 74.805 -2.894 84.705 1.00 23.28 287 HIS A CA 1
ATOM 1902 C C . HIS A 1 262 ? 74.029 -3.307 83.469 1.00 23.52 287 HIS A C 1
ATOM 1903 O O . HIS A 1 262 ? 73.696 -4.479 83.315 1.00 22.64 287 HIS A O 1
ATOM 1910 N N . PRO A 1 263 ? 73.759 -2.348 82.566 1.00 23.22 288 PRO A N 1
ATOM 1911 C CA . PRO A 1 263 ? 73.241 -2.710 81.254 1.00 22.69 288 PRO A CA 1
ATOM 1912 C C . PRO A 1 263 ? 74.223 -3.598 80.467 1.00 22.83 288 PRO A C 1
ATOM 1913 O O . PRO A 1 263 ? 75.454 -3.421 80.548 1.00 22.58 288 PRO A O 1
ATOM 1917 N N . ALA A 1 264 ? 73.673 -4.538 79.702 1.00 21.91 289 ALA A N 1
ATOM 1918 C CA . ALA A 1 264 ? 74.489 -5.513 78.986 1.00 22.30 289 ALA A CA 1
ATOM 1919 C C . ALA A 1 264 ? 75.128 -4.917 77.738 1.00 23.81 289 ALA A C 1
ATOM 1920 O O . ALA A 1 264 ? 74.570 -4.011 77.101 1.00 23.61 289 ALA A O 1
ATOM 1922 N N . ALA A 1 265 ? 76.296 -5.450 77.377 1.00 22.46 290 ALA A N 1
ATOM 1923 C CA . ALA A 1 265 ? 76.962 -5.077 76.141 1.00 22.64 290 ALA A CA 1
ATOM 1924 C C . ALA A 1 265 ? 76.058 -5.234 74.918 1.00 21.87 290 ALA A C 1
ATOM 1925 O O . ALA A 1 265 ? 76.082 -4.398 74.015 1.00 20.93 290 ALA A O 1
ATOM 1927 N N . ASP A 1 266 ? 75.253 -6.294 74.911 1.00 22.53 291 ASP A N 1
ATOM 1928 C CA . ASP A 1 266 ? 74.418 -6.651 73.755 1.00 23.06 291 ASP A CA 1
ATOM 1929 C C . ASP A 1 266 ? 73.484 -5.507 73.364 1.00 22.70 291 ASP A C 1
ATOM 1930 O O . ASP A 1 266 ? 73.533 -5.023 72.234 1.00 21.72 291 ASP A O 1
ATOM 1935 N N . ILE A 1 267 ? 72.632 -5.090 74.296 1.00 22.93 292 ILE A N 1
ATOM 1936 C CA . ILE A 1 267 ? 71.629 -4.046 74.033 1.00 23.22 292 ILE A CA 1
ATOM 1937 C C . ILE A 1 267 ? 72.305 -2.740 73.578 1.00 24.01 292 ILE A C 1
ATOM 1938 O O . ILE A 1 267 ? 71.848 -2.094 72.631 1.00 22.50 292 ILE A O 1
ATOM 1943 N N . ILE A 1 268 ? 73.412 -2.381 74.223 1.00 22.95 293 ILE A N 1
ATOM 1944 C CA . ILE A 1 268 ? 74.096 -1.134 73.897 1.00 23.06 293 ILE A CA 1
ATOM 1945 C C . ILE A 1 268 ? 74.788 -1.196 72.528 1.00 23.01 293 ILE A C 1
ATOM 1946 O O . ILE A 1 268 ? 74.813 -0.195 71.820 1.00 24.47 293 ILE A O 1
ATOM 1951 N N . CYS A 1 269 ? 75.315 -2.363 72.155 1.00 22.67 294 CYS A N 1
ATOM 1952 C CA . CYS A 1 269 ? 75.924 -2.570 70.830 1.00 23.80 294 CYS A CA 1
ATOM 1953 C C . CYS A 1 269 ? 74.942 -2.375 69.685 1.00 23.32 294 CYS A C 1
ATOM 1954 O O . CYS A 1 269 ? 75.267 -1.742 68.677 1.00 22.88 294 CYS A O 1
ATOM 1957 N N . TYR A 1 270 ? 73.745 -2.933 69.843 1.00 23.26 295 TYR A N 1
ATOM 1958 C CA . TYR A 1 270 ? 72.678 -2.756 68.862 1.00 23.52 295 TYR A CA 1
ATOM 1959 C C . TYR A 1 270 ? 72.274 -1.288 68.762 1.00 23.39 295 TYR A C 1
ATOM 1960 O O . TYR A 1 270 ? 72.195 -0.733 67.655 1.00 22.85 295 TYR A O 1
ATOM 1977 N N . ASN A 1 272 ? 73.836 1.501 69.846 1.00 23.18 297 ASN A N 1
ATOM 1978 C CA . ASN A 1 272 ? 74.922 2.352 69.353 1.00 24.37 297 ASN A CA 1
ATOM 1979 C C . ASN A 1 272 ? 75.041 2.281 67.846 1.00 25.22 297 ASN A C 1
ATOM 1980 O O . ASN A 1 272 ? 75.122 3.307 67.177 1.00 25.91 297 ASN A O 1
ATOM 1985 N N . GLY A 1 273 ? 75.061 1.065 67.311 1.00 25.54 298 GLY A N 1
ATOM 1986 C CA . GLY A 1 273 ? 75.137 0.867 65.866 1.00 26.30 298 GLY A CA 1
ATOM 1987 C C . GLY A 1 273 ? 74.003 1.550 65.115 1.00 27.01 298 GLY A C 1
ATOM 1988 O O . GLY A 1 273 ? 74.215 2.096 64.034 1.00 27.99 298 GLY A O 1
ATOM 1989 N N . TYR A 1 274 ? 72.805 1.534 65.697 1.00 26.61 299 TYR A N 1
ATOM 1990 C CA . TYR A 1 274 ? 71.643 2.183 65.095 1.00 26.55 299 TYR A CA 1
ATOM 1991 C C . TYR A 1 274 ? 71.512 3.673 65.458 1.00 27.30 299 TYR A C 1
ATOM 1992 O O . TYR A 1 274 ? 70.541 4.307 65.062 1.00 27.88 299 TYR A O 1
ATOM 2001 N N . ASN A 1 275 ? 72.454 4.224 66.222 1.00 28.22 300 ASN A N 1
ATOM 2002 C CA . ASN A 1 275 ? 72.355 5.615 66.686 1.00 28.53 300 ASN A CA 1
ATOM 2003 C C . ASN A 1 275 ? 70.977 5.912 67.288 1.00 27.70 300 ASN A C 1
ATOM 2004 O O . ASN A 1 275 ? 70.344 6.935 67.002 1.00 26.61 300 ASN A O 1
ATOM 2009 N N . ASP A 1 276 ? 70.544 4.993 68.146 1.00 26.31 301 ASP A N 1
ATOM 2010 C CA . ASP A 1 276 ? 69.191 4.948 68.660 1.00 25.09 301 ASP A CA 1
ATOM 2011 C C . ASP A 1 276 ? 68.961 6.056 69.686 1.00 26.66 301 ASP A C 1
ATOM 2012 O O . ASP A 1 276 ? 69.654 6.114 70.699 1.00 27.04 301 ASP A O 1
ATOM 2017 N N . ASN A 1 277 ? 67.986 6.930 69.426 1.00 27.70 302 ASN A N 1
ATOM 2018 C CA . ASN A 1 277 ? 67.723 8.060 70.327 1.00 27.55 302 ASN A CA 1
ATOM 2019 C C . ASN A 1 277 ? 67.082 7.652 71.654 1.00 27.36 302 ASN A C 1
ATOM 2020 O O . ASN A 1 277 ? 66.959 8.474 72.549 1.00 26.53 302 ASN A O 1
ATOM 2025 N N . ARG A 1 278 ? 66.682 6.389 71.784 1.00 25.85 303 ARG A N 1
ATOM 2026 C CA . ARG A 1 278 ? 66.178 5.886 73.064 1.00 23.99 303 ARG A CA 1
ATOM 2027 C C . ARG A 1 278 ? 67.284 5.648 74.092 1.00 23.48 303 ARG A C 1
ATOM 2028 O O . ARG A 1 278 ? 66.991 5.457 75.263 1.00 24.04 303 ARG A O 1
ATOM 2036 N N . ARG A 1 279 ? 68.547 5.633 73.670 1.00 24.03 304 ARG A N 1
ATOM 2037 C CA . ARG A 1 279 ? 69.646 5.353 74.594 1.00 23.78 304 ARG A CA 1
ATOM 2038 C C . ARG A 1 279 ? 69.636 6.270 75.821 1.00 25.48 304 ARG A C 1
ATOM 2039 O O . ARG A 1 279 ? 69.857 5.816 76.952 1.00 25.29 304 ARG A O 1
ATOM 2047 N N . ALA A 1 280 ? 69.376 7.557 75.593 1.00 25.95 305 ALA A N 1
ATOM 2048 C CA . ALA A 1 280 ? 69.346 8.547 76.672 1.00 25.99 305 ALA A CA 1
ATOM 2049 C C . ALA A 1 280 ? 68.273 8.258 77.706 1.00 25.86 305 ALA A C 1
ATOM 2050 O O . ALA A 1 280 ? 68.392 8.697 78.844 1.00 25.52 305 ALA A O 1
ATOM 2052 N N . SER A 1 281 ? 67.224 7.536 77.312 1.00 25.64 306 SER A N 1
ATOM 2053 C CA . SER A 1 281 ? 66.165 7.155 78.231 1.00 26.75 306 SER A CA 1
ATOM 2054 C C . SER A 1 281 ? 66.464 5.860 78.969 1.00 26.37 306 SER A C 1
ATOM 2055 O O . SER A 1 281 ? 65.910 5.609 80.030 1.00 27.42 306 SER A O 1
ATOM 2058 N N . TYR A 1 282 ? 67.326 5.027 78.400 1.00 25.41 307 TYR A N 1
ATOM 2059 C CA . TYR A 1 282 ? 67.597 3.699 78.953 1.00 23.49 307 TYR A CA 1
ATOM 2060 C C . TYR A 1 282 ? 68.785 3.730 79.913 1.00 22.86 307 TYR A C 1
ATOM 2061 O O . TYR A 1 282 ? 68.763 3.073 80.950 1.00 21.56 307 TYR A O 1
ATOM 2070 N N . PHE A 1 283 ? 69.830 4.475 79.544 1.00 22.63 308 PHE A N 1
ATOM 2071 C CA . PHE A 1 283 ? 71.141 4.356 80.195 1.00 22.18 308 PHE A CA 1
ATOM 2072 C C . PHE A 1 283 ? 71.686 5.682 80.678 1.00 23.35 308 PHE A C 1
ATOM 2073 O O . PHE A 1 283 ? 71.332 6.737 80.151 1.00 24.50 308 PHE A O 1
ATOM 2081 N N . GLU A 1 284 ? 72.556 5.604 81.683 1.00 23.70 309 GLU A N 1
ATOM 2082 C CA . GLU A 1 284 ? 73.384 6.724 82.100 1.00 25.13 309 GLU A CA 1
ATOM 2083 C C . GLU A 1 284 ? 74.719 6.558 81.375 1.00 25.41 309 GLU A C 1
ATOM 2084 O O . GLU A 1 284 ? 75.142 5.434 81.083 1.00 23.34 309 GLU A O 1
ATOM 2090 N N . GLU A 1 285 ? 75.390 7.668 81.101 1.00 26.61 310 GLU A N 1
ATOM 2091 C CA A GLU A 1 285 ? 76.596 7.636 80.276 0.50 28.15 310 GLU A CA 1
ATOM 2092 C CA B GLU A 1 285 ? 76.601 7.646 80.288 0.50 27.68 310 GLU A CA 1
ATOM 2093 C C . GLU A 1 285 ? 77.731 6.947 81.032 1.00 27.93 310 GLU A C 1
ATOM 2094 O O . GLU A 1 285 ? 77.788 6.988 82.262 1.00 27.96 310 GLU A O 1
ATOM 2105 N N . SER A 1 286 ? 78.621 6.298 80.283 1.00 28.60 311 SER A N 1
ATOM 2106 C CA . SER A 1 286 ? 79.786 5.629 80.861 1.00 29.19 311 SER A CA 1
ATOM 2107 C C . SER A 1 286 ? 80.840 6.6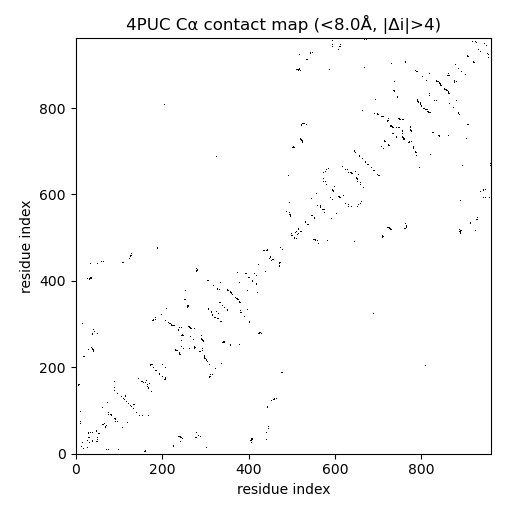53 81.229 1.00 30.54 311 SER A C 1
ATOM 2108 O O . SER A 1 286 ? 80.756 7.805 80.814 1.00 35.26 311 SER A O 1
ATOM 2111 N N . LYS A 1 287 ? 81.845 6.216 81.984 1.00 31.33 312 LYS A N 1
ATOM 2112 C CA . LYS A 1 287 ? 83.017 7.030 82.308 1.00 33.22 312 LYS A CA 1
ATOM 2113 C C . LYS A 1 287 ? 84.208 6.714 81.393 1.00 33.04 312 LYS A C 1
ATOM 2114 O O . LYS A 1 287 ? 85.296 7.251 81.584 1.00 34.21 312 LYS A O 1
ATOM 2120 N N . TRP A 1 288 ? 84.011 5.841 80.412 1.00 31.89 313 TRP A N 1
ATOM 2121 C CA . TRP A 1 288 ? 85.075 5.509 79.471 1.00 32.82 313 TRP A CA 1
ATOM 2122 C C . TRP A 1 288 ? 85.263 6.639 78.458 1.00 34.44 313 TRP A C 1
ATOM 2123 O O . TRP A 1 288 ? 84.305 7.040 77.807 1.00 38.07 313 TRP A O 1
ATOM 2134 N N . PRO A 1 289 ? 86.502 7.145 78.305 1.00 39.26 314 PRO A N 1
ATOM 2135 C CA . PRO A 1 289 ? 86.766 8.229 77.345 1.00 40.25 314 PRO A CA 1
ATOM 2136 C C . PRO A 1 289 ? 86.283 7.927 75.923 1.00 38.61 314 PRO A C 1
ATOM 2137 O O . PRO A 1 289 ? 86.555 6.852 75.393 1.00 35.25 314 PRO A O 1
ATOM 2141 N N . GLY A 1 290 ? 85.547 8.864 75.334 1.00 38.74 315 GLY A N 1
ATOM 2142 C CA . GLY A 1 290 ? 85.117 8.761 73.941 1.00 38.42 315 GLY A CA 1
ATOM 2143 C C . GLY A 1 290 ? 83.913 7.876 73.654 1.00 40.01 315 GLY A C 1
ATOM 2144 O O . GLY A 1 290 ? 83.500 7.761 72.501 1.00 36.64 315 GLY A O 1
ATOM 2145 N N . GLU A 1 291 ? 83.343 7.247 74.681 1.00 39.55 316 GLU A N 1
ATOM 2146 C CA . GLU A 1 291 ? 82.237 6.311 74.478 1.00 36.93 316 GLU A CA 1
ATOM 2147 C C . GLU A 1 291 ? 81.101 6.606 75.445 1.00 33.07 316 GLU A C 1
ATOM 2148 O O . GLU A 1 291 ? 81.149 6.227 76.611 1.00 32.48 316 GLU A O 1
ATOM 2154 N N . THR A 1 292 ? 80.084 7.302 74.950 1.00 33.06 317 THR A N 1
ATOM 2155 C CA . THR A 1 292 ? 78.969 7.723 75.786 1.00 31.47 317 THR A CA 1
ATOM 2156 C C . THR A 1 292 ? 78.307 6.505 76.410 1.00 28.70 317 THR A C 1
ATOM 2157 O O . THR A 1 292 ? 78.115 6.464 77.619 1.00 28.26 317 THR A O 1
ATOM 2161 N N . TYR A 1 293 ? 77.989 5.510 75.586 1.00 27.90 318 TYR A N 1
ATOM 2162 C CA . TYR A 1 293 ? 77.292 4.309 76.054 1.00 26.76 318 TYR A CA 1
ATOM 2163 C C . TYR A 1 293 ? 78.138 3.052 75.861 1.00 26.20 318 TYR A C 1
ATOM 2164 O O . TYR A 1 293 ? 78.489 2.696 74.734 1.00 25.75 318 TYR A O 1
ATOM 2173 N N . VAL A 1 294 ? 78.463 2.389 76.968 1.00 27.09 319 VAL A N 1
ATOM 2174 C CA . VAL A 1 294 ? 79.213 1.123 76.941 1.00 27.26 319 VAL A CA 1
ATOM 2175 C C . VAL A 1 294 ? 78.578 0.140 77.915 1.00 25.77 319 VAL A C 1
ATOM 2176 O O . VAL A 1 294 ? 78.471 0.417 79.116 1.00 24.34 319 VAL A O 1
ATOM 2180 N N . GLY A 1 295 ? 78.126 -0.991 77.384 1.00 25.54 320 GLY A N 1
ATOM 2181 C CA . GLY A 1 295 ? 77.551 -2.048 78.197 1.00 24.07 320 GLY A CA 1
ATOM 2182 C C . GLY A 1 295 ? 78.602 -3.015 78.703 1.00 24.57 320 GLY A C 1
ATOM 2183 O O . GLY A 1 295 ? 79.725 -3.075 78.177 1.00 25.34 320 GLY A O 1
ATOM 2184 N N . LEU A 1 296 ? 78.211 -3.778 79.721 1.00 24.23 321 LEU A N 1
ATOM 2185 C CA . LEU A 1 296 ? 79.068 -4.771 80.354 1.00 23.88 321 LEU A CA 1
ATOM 2186 C C . LEU A 1 296 ? 78.731 -6.133 79.795 1.00 22.96 321 LEU A C 1
ATOM 2187 O O . LEU A 1 296 ? 77.561 -6.482 79.634 1.00 22.23 321 LEU A O 1
ATOM 2192 N N . ARG A 1 297 ? 79.756 -6.915 79.502 1.00 24.06 322 ARG A N 1
ATOM 2193 C CA . ARG A 1 297 ? 79.536 -8.211 78.876 1.00 25.05 322 ARG A CA 1
ATOM 2194 C C . ARG A 1 297 ? 79.004 -9.250 79.867 1.00 24.20 322 ARG A C 1
ATOM 2195 O O . ARG A 1 297 ? 79.392 -9.266 81.032 1.00 26.00 322 ARG A O 1
ATOM 2203 N N . ARG A 1 298 ? 78.101 -10.101 79.397 1.00 23.66 323 ARG A N 1
ATOM 2204 C CA . ARG A 1 298 ? 77.481 -11.138 80.233 1.00 23.29 323 ARG A CA 1
ATOM 2205 C C . ARG A 1 298 ? 78.259 -12.444 80.115 1.00 22.72 323 ARG A C 1
ATOM 2206 O O . ARG A 1 298 ? 78.791 -12.756 79.054 1.00 24.00 323 ARG A O 1
ATOM 2214 N N . GLY A 1 299 ? 78.309 -13.201 81.205 1.00 22.39 324 GLY A N 1
ATOM 2215 C CA . GLY A 1 299 ? 78.944 -14.511 81.214 1.00 22.27 324 GLY A CA 1
ATOM 2216 C C . GLY A 1 299 ? 80.448 -14.392 81.143 1.00 22.15 324 GLY A C 1
ATOM 2217 O O . GLY A 1 299 ? 81.086 -15.027 80.313 1.00 22.11 324 GLY A O 1
ATOM 2218 N N . ILE A 1 300 ? 81.000 -13.573 82.029 1.00 22.54 325 ILE A N 1
ATOM 2219 C CA . ILE A 1 300 ? 82.433 -13.293 82.066 1.00 22.92 325 ILE A CA 1
ATOM 2220 C C . ILE A 1 300 ? 83.012 -13.635 83.425 1.00 24.47 325 ILE A C 1
ATOM 2221 O O . ILE A 1 300 ? 82.289 -13.868 84.394 1.00 26.25 325 ILE A O 1
ATOM 2226 N N . ASN A 1 301 ? 84.333 -13.633 83.487 1.00 25.06 326 ASN A N 1
ATOM 2227 C CA . ASN A 1 301 ? 85.055 -13.781 84.730 1.00 27.31 326 ASN A CA 1
ATOM 2228 C C . ASN A 1 301 ? 84.931 -12.496 85.545 1.00 27.93 326 ASN A C 1
ATOM 2229 O O . ASN A 1 301 ? 85.563 -11.487 85.225 1.00 29.33 326 ASN A O 1
ATOM 2234 N N . LEU A 1 302 ? 84.127 -12.549 86.607 1.00 27.46 327 LEU A N 1
ATOM 2235 C CA . LEU A 1 302 ? 83.778 -11.348 87.370 1.00 27.07 327 LEU A CA 1
ATOM 2236 C C . LEU A 1 302 ? 84.918 -10.813 88.228 1.00 28.15 327 LEU A C 1
ATOM 2237 O O . LEU A 1 302 ? 85.075 -9.597 88.353 1.00 28.07 327 LEU A O 1
ATOM 2242 N N . SER A 1 303 ? 85.699 -11.707 88.838 1.00 29.64 328 SER A N 1
ATOM 2243 C CA . SER A 1 303 ? 86.767 -11.280 89.757 1.00 30.20 328 SER A CA 1
ATOM 2244 C C . SER A 1 303 ? 87.766 -10.344 89.081 1.00 30.90 328 SER A C 1
ATOM 2245 O O . SER A 1 303 ? 88.224 -9.379 89.688 1.00 29.99 328 SER A O 1
ATOM 2248 N N . LYS A 1 304 ? 88.078 -10.619 87.819 1.00 31.92 329 LYS A N 1
ATOM 2249 C CA . LYS A 1 304 ? 89.028 -9.804 87.061 1.00 32.92 329 LYS A CA 1
ATOM 2250 C C . LYS A 1 304 ? 88.520 -8.399 86.739 1.00 32.08 329 LYS A C 1
ATOM 2251 O O . LYS A 1 304 ? 89.309 -7.528 86.402 1.00 32.85 329 LYS A O 1
ATOM 2265 N N . LYS A 1 306 ? 86.770 -6.372 88.829 1.00 32.39 331 LYS A N 1
ATOM 2266 C CA . LYS A 1 306 ? 86.461 -5.632 90.047 1.00 33.20 331 LYS A CA 1
ATOM 2267 C C . LYS A 1 306 ? 86.682 -4.122 89.929 1.00 31.59 331 LYS A C 1
ATOM 2268 O O . LYS A 1 306 ? 85.800 -3.332 90.268 1.00 29.03 331 LYS A O 1
ATOM 2274 N N . GLU A 1 307 ? 87.864 -3.735 89.459 1.00 30.05 332 GLU A N 1
ATOM 2275 C CA A GLU A 1 307 ? 88.293 -2.338 89.427 0.60 30.24 332 GLU A CA 1
ATOM 2276 C CA B GLU A 1 307 ? 88.250 -2.322 89.458 0.40 30.45 332 GLU A CA 1
ATOM 2277 C C . GLU A 1 307 ? 87.638 -1.537 88.298 1.00 29.79 332 GLU A C 1
ATOM 2278 O O . GLU A 1 307 ? 87.719 -0.312 88.278 1.00 31.81 332 GLU A O 1
ATOM 2289 N N . TYR A 1 308 ? 86.997 -2.228 87.355 1.00 27.32 333 TYR A N 1
ATOM 2290 C CA . TYR A 1 308 ? 86.509 -1.582 86.135 1.00 27.20 333 TYR A CA 1
ATOM 2291 C C . TYR A 1 308 ? 84.986 -1.448 86.024 1.00 25.86 333 TYR A C 1
ATOM 2292 O O . TYR A 1 308 ? 84.507 -0.645 85.224 1.00 24.83 333 TYR A O 1
ATOM 2301 N N . PHE A 1 309 ? 84.230 -2.200 86.815 1.00 24.84 334 PHE A N 1
ATOM 2302 C CA . PHE A 1 309 ? 82.749 -2.152 86.708 1.00 26.42 334 PHE A CA 1
ATOM 2303 C C . PHE A 1 309 ? 82.234 -0.711 86.703 1.00 26.74 334 PHE A C 1
ATOM 2304 O O . PHE A 1 309 ? 81.372 -0.343 85.893 1.00 27.72 334 PHE A O 1
ATOM 2312 N N . ILE A 1 310 ? 82.780 0.102 87.603 1.00 27.26 335 ILE A N 1
ATOM 2313 C CA . ILE A 1 310 ? 82.292 1.461 87.820 1.00 28.29 335 ILE A CA 1
ATOM 2314 C C . ILE A 1 310 ? 82.308 2.353 86.566 1.00 29.34 335 ILE A C 1
ATOM 2315 O O . ILE A 1 310 ? 81.546 3.310 86.496 1.00 28.33 335 ILE A O 1
ATOM 2320 N N . ASN A 1 311 ? 83.154 2.040 85.582 1.00 30.80 336 ASN A N 1
ATOM 2321 C CA . ASN A 1 311 ? 83.253 2.865 84.365 1.00 30.03 336 ASN A CA 1
ATOM 2322 C C . ASN A 1 311 ? 82.137 2.683 83.330 1.00 29.73 336 ASN A C 1
ATOM 2323 O O . ASN A 1 311 ? 81.977 3.515 82.436 1.00 27.80 336 ASN A O 1
ATOM 2328 N N . TYR A 1 312 ? 81.383 1.597 83.430 1.00 28.12 337 TYR A N 1
ATOM 2329 C CA . TYR A 1 312 ? 80.393 1.281 82.405 1.00 27.78 337 TYR A CA 1
ATOM 2330 C C . TYR A 1 312 ? 79.135 2.111 82.580 1.00 27.16 337 TYR A C 1
ATOM 2331 O O . TYR A 1 312 ? 78.908 2.704 83.637 1.00 25.65 337 TYR A O 1
ATOM 2340 N N . SER A 1 313 ? 78.356 2.197 81.505 1.00 27.27 338 SER A N 1
ATOM 2341 C CA . SER A 1 313 ? 77.057 2.833 81.543 1.00 25.96 338 SER A CA 1
ATOM 2342 C C . SER A 1 313 ? 76.223 2.112 82.574 1.00 26.73 338 SER A C 1
ATOM 2343 O O . SER A 1 313 ? 76.458 0.930 82.854 1.00 25.47 338 SER A O 1
ATOM 2346 N N . ARG A 1 314 ? 75.238 2.820 83.118 1.00 24.77 339 ARG A N 1
ATOM 2347 C CA . ARG A 1 314 ? 74.375 2.274 84.139 1.00 24.91 339 ARG A CA 1
ATOM 2348 C C . ARG A 1 314 ? 72.932 2.307 83.701 1.00 24.31 339 ARG A C 1
ATOM 2349 O O . ARG A 1 314 ? 72.566 2.965 82.721 1.00 22.12 339 ARG A O 1
ATOM 2357 N N . VAL A 1 315 ? 72.111 1.572 84.437 1.00 23.41 340 VAL A N 1
ATOM 2358 C CA . VAL A 1 315 ? 70.695 1.547 84.185 1.00 22.90 340 VAL A CA 1
ATOM 2359 C C . VAL A 1 315 ? 70.146 2.904 84.602 1.00 24.88 340 VAL A C 1
ATOM 2360 O O . VAL A 1 315 ? 70.416 3.371 85.717 1.00 26.91 340 VAL A O 1
ATOM 2364 N N . LYS A 1 316 ? 69.410 3.555 83.709 1.00 25.33 341 LYS A N 1
ATOM 2365 C CA . LYS A 1 316 ? 68.751 4.803 84.062 1.00 26.99 341 LYS A CA 1
ATOM 2366 C C . LYS A 1 316 ? 67.413 4.469 84.689 1.00 25.28 341 LYS A C 1
ATOM 2367 O O . LYS A 1 316 ? 66.515 3.945 84.029 1.00 24.83 341 LYS A O 1
ATOM 2373 N N . ILE A 1 317 ? 67.289 4.755 85.977 1.00 26.08 342 ILE A N 1
ATOM 2374 C CA . ILE A 1 317 ? 66.091 4.378 86.716 1.00 25.46 342 ILE A CA 1
ATOM 2375 C C . ILE A 1 317 ? 65.955 5.229 87.973 1.00 25.73 342 ILE A C 1
ATOM 2376 O O . ILE A 1 317 ? 66.959 5.647 88.558 1.00 26.52 342 ILE A O 1
ATOM 2381 N N . SER A 1 318 ? 64.713 5.490 88.368 1.00 25.31 343 SER A N 1
ATOM 2382 C CA . SER A 1 318 ? 64.417 6.287 89.552 1.00 25.40 343 SER A CA 1
ATOM 2383 C C . SER A 1 318 ? 63.603 5.488 90.566 1.00 24.17 343 SER A C 1
ATOM 2384 O O . SER A 1 318 ? 62.808 4.611 90.192 1.00 24.49 343 SER A O 1
ATOM 2387 N N . SER A 1 319 ? 63.789 5.818 91.846 1.00 22.69 344 SER A N 1
ATOM 2388 C CA . SER A 1 319 ? 63.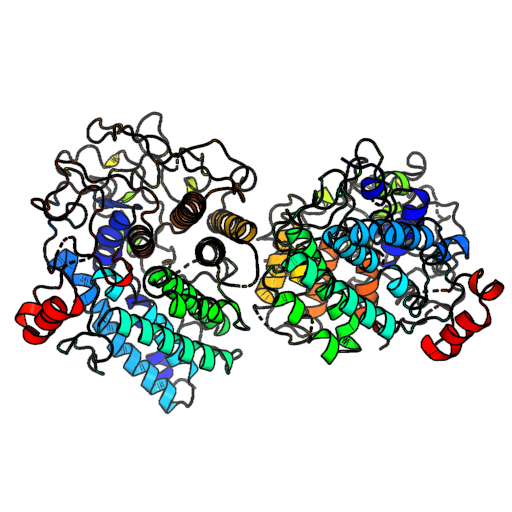116 5.122 92.937 1.00 23.03 344 SER A CA 1
ATOM 2389 C C . SER A 1 319 ? 61.589 5.228 92.900 1.00 23.24 344 SER A C 1
ATOM 2390 O O . SER A 1 319 ? 60.911 4.430 93.546 1.00 23.91 344 SER A O 1
ATOM 2393 N N . SER A 1 320 ? 61.045 6.184 92.151 1.00 23.24 345 SER A N 1
ATOM 2394 C CA . SER A 1 320 ? 59.581 6.324 92.022 1.00 23.66 345 SER A CA 1
ATOM 2395 C C . SER A 1 320 ? 59.004 5.737 90.725 1.00 23.81 345 SER A C 1
ATOM 2396 O O . SER A 1 320 ? 57.794 5.724 90.543 1.00 25.77 345 SER A O 1
ATOM 2399 N N . ASP A 1 321 ? 59.850 5.216 89.843 1.00 24.75 346 ASP A N 1
ATOM 2400 C CA . ASP A 1 321 ? 59.381 4.674 88.570 1.00 25.40 346 ASP A CA 1
ATOM 2401 C C . ASP A 1 321 ? 58.399 3.515 88.772 1.00 26.23 346 ASP A C 1
ATOM 2402 O O . ASP A 1 321 ? 58.574 2.696 89.681 1.00 25.32 346 ASP A O 1
ATOM 2407 N N . PRO A 1 322 ? 57.366 3.439 87.917 1.00 26.61 347 PRO A N 1
ATOM 2408 C CA . PRO A 1 322 ? 56.513 2.246 87.881 1.00 26.35 347 PRO A CA 1
ATOM 2409 C C . PRO A 1 322 ? 57.296 1.041 87.392 1.00 25.42 347 PRO A C 1
ATOM 2410 O O . PRO A 1 322 ? 58.336 1.206 86.765 1.00 23.40 347 PRO A O 1
ATOM 2414 N N . VAL A 1 323 ? 56.789 -0.158 87.656 1.00 25.99 348 VAL A N 1
ATOM 2415 C CA . VAL A 1 323 ? 57.417 -1.374 87.141 1.00 25.85 348 VAL A CA 1
ATOM 2416 C C . VAL A 1 323 ? 56.607 -1.856 85.942 1.00 24.74 348 VAL A C 1
ATOM 2417 O O . VAL A 1 323 ? 55.392 -2.042 86.034 1.00 23.38 348 VAL A O 1
ATOM 2421 N N . LEU A 1 324 ? 57.287 -2.045 84.814 1.00 23.04 349 LEU A N 1
ATOM 2422 C CA . LEU A 1 324 ? 56.630 -2.436 83.565 1.00 23.86 349 LEU A CA 1
ATOM 2423 C C . LEU A 1 324 ? 56.250 -3.914 83.557 1.00 21.85 349 LEU A C 1
ATOM 2424 O O . LEU A 1 324 ? 57.063 -4.749 83.944 1.00 21.12 349 LEU A O 1
ATOM 2429 N N . TRP A 1 325 ? 55.020 -4.228 83.123 1.00 21.90 350 TRP A N 1
ATOM 2430 C CA . TRP A 1 325 ? 54.607 -5.620 82.848 1.00 20.45 350 TRP A CA 1
ATOM 2431 C C . TRP A 1 325 ? 54.498 -5.899 81.340 1.00 20.87 350 TRP A C 1
ATOM 2432 O O . TRP A 1 325 ? 54.858 -6.991 80.872 1.00 21.32 350 TRP A O 1
ATOM 2451 N N . ASN A 1 327 ? 53.914 -3.452 77.394 1.00 22.11 352 ASN A N 1
ATOM 2452 C CA . ASN A 1 327 ? 53.625 -2.177 76.721 1.00 22.56 352 ASN A CA 1
ATOM 2453 C C . ASN A 1 327 ? 52.907 -2.326 75.367 1.00 21.89 352 ASN A C 1
ATOM 2454 O O . ASN A 1 327 ? 52.794 -3.429 74.825 1.00 18.70 352 ASN A O 1
ATOM 2459 N N . ALA A 1 328 ? 52.437 -1.197 74.835 1.00 21.89 353 ALA A N 1
ATOM 2460 C CA . ALA A 1 328 ? 51.716 -1.169 73.568 1.00 21.68 353 ALA A CA 1
ATOM 2461 C C . ALA A 1 328 ? 52.610 -1.578 72.402 1.00 22.15 353 ALA A C 1
ATOM 2462 O O . ALA A 1 328 ? 52.135 -2.180 71.435 1.00 23.40 353 ALA A O 1
ATOM 2464 N N . ALA A 1 329 ? 53.901 -1.268 72.493 1.00 20.79 354 ALA A N 1
ATOM 2465 C CA . ALA A 1 329 ? 54.843 -1.613 71.435 1.00 21.06 354 ALA A CA 1
ATOM 2466 C C . ALA A 1 329 ? 54.896 -3.115 71.202 1.00 20.64 354 ALA A C 1
ATOM 2467 O O . ALA A 1 329 ? 54.864 -3.568 70.052 1.00 19.90 354 ALA A O 1
ATOM 2469 N N . GLU A 1 330 ? 54.970 -3.887 72.289 1.00 20.40 355 GLU A N 1
ATOM 2470 C CA . GLU A 1 330 ? 55.054 -5.343 72.194 1.00 19.46 355 GLU A CA 1
ATOM 2471 C C . GLU A 1 330 ? 53.846 -5.892 71.451 1.00 19.73 355 GLU A C 1
ATOM 2472 O O . GLU A 1 330 ? 53.983 -6.770 70.599 1.00 19.48 355 GLU A O 1
ATOM 2478 N N . VAL A 1 331 ? 52.664 -5.367 71.764 1.00 19.68 356 VAL A N 1
ATOM 2479 C CA . VAL A 1 331 ? 51.446 -5.789 71.090 1.00 19.17 356 VAL A CA 1
ATOM 2480 C C . VAL A 1 331 ? 51.548 -5.595 69.573 1.00 18.82 356 VAL A C 1
ATOM 2481 O O . VAL A 1 331 ? 51.141 -6.469 68.804 1.00 19.26 356 VAL A O 1
ATOM 2485 N N . ALA A 1 332 ? 52.077 -4.458 69.139 1.00 18.20 357 ALA A N 1
ATOM 2486 C CA . ALA A 1 332 ? 52.292 -4.222 67.712 1.00 18.59 357 ALA A CA 1
ATOM 2487 C C . ALA A 1 332 ? 53.287 -5.226 67.113 1.00 19.08 357 ALA A C 1
ATOM 2488 O O . ALA A 1 332 ? 53.049 -5.796 66.043 1.00 19.11 357 ALA A O 1
ATOM 2490 N N . PHE A 1 333 ? 54.401 -5.451 67.799 1.00 19.09 358 PHE A N 1
ATOM 2491 C CA . PHE A 1 333 ? 55.385 -6.397 67.295 1.00 19.47 358 PHE A CA 1
ATOM 2492 C C . PHE A 1 333 ? 54.844 -7.831 67.283 1.00 20.57 358 PHE A C 1
ATOM 2493 O O . PHE A 1 333 ? 55.195 -8.609 66.395 1.00 21.09 358 PHE A O 1
ATOM 2501 N N . LEU A 1 334 ? 53.974 -8.165 68.240 1.00 20.44 359 LEU A N 1
ATOM 2502 C CA . LEU A 1 334 ? 53.318 -9.481 68.259 1.00 20.37 359 LEU A CA 1
ATOM 2503 C C . LEU A 1 334 ? 52.431 -9.666 67.025 1.00 21.56 359 LEU A C 1
ATOM 2504 O O . LEU A 1 334 ? 52.472 -10.703 66.360 1.00 21.10 359 LEU A O 1
ATOM 2509 N N . ARG A 1 335 ? 51.633 -8.652 66.726 1.00 20.99 360 ARG A N 1
ATOM 2510 C CA A ARG A 1 335 ? 50.782 -8.679 65.543 0.50 21.42 360 ARG A CA 1
ATOM 2511 C CA B ARG A 1 335 ? 50.782 -8.679 65.543 0.50 21.82 360 ARG A CA 1
ATOM 2512 C C . ARG A 1 335 ? 51.614 -8.731 64.264 1.00 21.46 360 ARG A C 1
ATOM 2513 O O . ARG A 1 335 ? 51.254 -9.422 63.318 1.00 21.82 360 ARG A O 1
ATOM 2528 N N . ALA A 1 336 ? 52.741 -8.015 64.248 1.00 20.41 361 ALA A N 1
ATOM 2529 C CA . ALA A 1 336 ? 53.674 -8.054 63.108 1.00 20.55 361 ALA A CA 1
ATOM 2530 C C . ALA A 1 336 ? 54.192 -9.462 62.839 1.00 20.02 361 ALA A C 1
ATOM 2531 O O . ALA A 1 336 ? 54.234 -9.891 61.692 1.00 20.15 361 ALA A O 1
ATOM 2533 N N . GLU A 1 337 ? 54.575 -10.175 63.898 1.00 20.29 362 GLU A N 1
ATOM 2534 C CA . GLU A 1 337 ? 55.107 -11.537 63.766 1.00 20.86 362 GLU A CA 1
ATOM 2535 C C . GLU A 1 337 ? 53.990 -12.533 63.472 1.00 21.39 362 GLU A C 1
ATOM 2536 O O . GLU A 1 337 ? 54.161 -13.445 62.656 1.00 20.95 362 GLU A O 1
ATOM 2542 N N . ALA A 1 338 ? 52.846 -12.346 64.134 1.00 21.65 363 ALA A N 1
ATOM 2543 C CA . ALA A 1 338 ? 51.684 -13.178 63.886 1.00 22.11 363 ALA A CA 1
ATOM 2544 C C . ALA A 1 338 ? 51.342 -13.212 62.392 1.00 23.95 363 ALA A C 1
ATOM 2545 O O . ALA A 1 338 ? 51.095 -14.283 61.830 1.00 24.33 363 ALA A O 1
ATOM 2547 N N . THR A 1 339 ? 51.306 -12.042 61.758 1.00 25.63 364 THR A N 1
ATOM 2548 C CA A THR A 1 339 ? 51.001 -11.947 60.326 0.50 26.90 364 THR A CA 1
ATOM 2549 C CA B THR A 1 339 ? 51.004 -11.940 60.325 0.50 26.33 364 THR A CA 1
ATOM 2550 C C . THR A 1 339 ? 52.143 -12.442 59.446 1.00 27.36 364 THR A C 1
ATOM 2551 O O . THR A 1 339 ? 51.941 -13.312 58.610 1.00 28.12 364 THR A O 1
ATOM 2558 N N . ALA A 1 340 ? 53.337 -11.874 59.642 1.00 25.39 365 ALA A N 1
ATOM 2559 C CA . ALA A 1 340 ? 54.483 -12.111 58.751 1.00 25.39 365 ALA A CA 1
ATOM 2560 C C . ALA A 1 340 ? 55.097 -13.501 58.832 1.00 24.82 365 ALA A C 1
ATOM 2561 O O . ALA A 1 340 ? 55.524 -14.054 57.821 1.00 23.87 365 ALA A O 1
ATOM 2563 N N . ILE A 1 341 ? 55.163 -14.059 60.034 1.00 25.41 366 ILE A N 1
ATOM 2564 C CA . ILE A 1 341 ? 55.833 -15.334 60.226 1.00 25.11 366 ILE A CA 1
ATOM 2565 C C . ILE A 1 341 ? 54.830 -16.479 60.271 1.00 25.02 366 ILE A C 1
ATOM 2566 O O . ILE A 1 341 ? 55.090 -17.544 59.720 1.00 26.43 366 ILE A O 1
ATOM 2571 N N . TYR A 1 342 ? 53.690 -16.257 60.915 1.00 23.24 367 TYR A N 1
ATOM 2572 C CA . TYR A 1 342 ? 52.749 -17.334 61.188 1.00 23.34 367 TYR A CA 1
ATOM 2573 C C . TYR A 1 342 ? 51.486 -17.286 60.332 1.00 23.40 367 TYR A C 1
ATOM 2574 O O . TYR A 1 342 ? 50.690 -18.217 60.372 1.00 24.03 367 TYR A O 1
ATOM 2583 N N . GLY A 1 343 ? 51.308 -16.215 59.560 1.00 23.01 368 GLY A N 1
ATOM 2584 C CA . GLY A 1 343 ? 50.183 -16.110 58.634 1.00 23.63 368 GLY A CA 1
ATOM 2585 C C . GLY A 1 343 ? 48.824 -15.962 59.298 1.00 23.66 368 GLY A C 1
ATOM 2586 O O . GLY A 1 343 ? 47.801 -16.303 58.706 1.00 23.29 368 GLY A O 1
ATOM 2587 N N . PHE A 1 344 ? 48.793 -15.463 60.530 1.00 23.58 369 PHE A N 1
ATOM 2588 C CA . PHE A 1 344 ? 47.513 -15.268 61.221 1.00 23.26 369 PHE A CA 1
ATOM 2589 C C . PHE A 1 344 ? 46.828 -14.000 60.723 1.00 24.15 369 PHE A C 1
ATOM 2590 O O . PHE A 1 344 ? 47.479 -13.074 60.233 1.00 23.44 369 PHE A O 1
ATOM 2598 N N . ASN A 1 345 ? 45.505 -13.961 60.882 1.00 23.41 370 ASN A N 1
ATOM 2599 C CA . ASN A 1 345 ? 44.696 -12.818 60.481 1.00 24.45 370 ASN A CA 1
ATOM 2600 C C . ASN A 1 345 ? 44.629 -11.775 61.606 1.00 25.52 370 ASN A C 1
ATOM 2601 O O . ASN A 1 345 ? 43.865 -11.921 62.563 1.00 25.66 370 ASN A O 1
ATOM 2614 N N . LYS A 1 347 ? 43.986 -8.422 61.072 1.00 26.04 372 LYS A N 1
ATOM 2615 C CA . LYS A 1 347 ? 43.299 -7.227 60.572 1.00 26.52 372 LYS A CA 1
ATOM 2616 C C . LYS A 1 347 ? 44.254 -6.101 60.204 1.00 26.27 372 LYS A C 1
ATOM 2617 O O . LYS A 1 347 ? 43.972 -4.932 60.489 1.00 26.31 372 LYS A O 1
ATOM 2623 N N . GLY A 1 348 ? 45.377 -6.438 59.584 1.00 25.16 373 GLY A N 1
ATOM 2624 C CA . GLY A 1 348 ? 46.355 -5.435 59.201 1.00 23.61 373 GLY A CA 1
ATOM 2625 C C . GLY A 1 348 ? 47.578 -6.089 58.607 1.00 24.13 373 GLY A C 1
ATOM 2626 O O . GLY A 1 348 ? 47.583 -7.298 58.368 1.00 22.31 373 GLY A O 1
ATOM 2627 N N . THR A 1 349 ? 48.609 -5.279 58.372 1.00 23.82 374 THR A N 1
ATOM 2628 C CA . THR A 1 349 ? 49.796 -5.716 57.657 1.00 24.51 374 THR A CA 1
ATOM 2629 C C . THR A 1 349 ? 51.027 -5.608 58.531 1.00 23.64 374 THR A C 1
ATOM 2630 O O . THR A 1 349 ? 51.115 -4.732 59.397 1.00 23.00 374 THR A O 1
ATOM 2634 N N . ALA A 1 350 ? 51.979 -6.495 58.278 1.00 23.76 375 ALA A N 1
ATOM 2635 C CA . ALA A 1 350 ? 53.225 -6.542 59.050 1.00 24.11 375 ALA A CA 1
ATOM 2636 C C . ALA A 1 350 ? 54.001 -5.235 58.991 1.00 24.15 375 ALA A C 1
ATOM 2637 O O . ALA A 1 350 ? 54.545 -4.785 60.007 1.00 24.19 375 ALA A O 1
ATOM 2639 N N . ALA A 1 351 ? 54.072 -4.632 57.804 1.00 24.88 376 ALA A N 1
ATOM 2640 C CA . ALA A 1 351 ? 54.800 -3.369 57.640 1.00 24.13 376 ALA A CA 1
ATOM 2641 C C . ALA A 1 351 ? 54.245 -2.309 58.590 1.00 24.45 376 ALA A C 1
ATOM 2642 O O . ALA A 1 351 ? 55.012 -1.584 59.228 1.00 26.05 376 ALA A O 1
ATOM 2644 N N . ASP A 1 352 ? 52.914 -2.228 58.688 1.00 23.82 377 ASP A N 1
ATOM 2645 C CA . ASP A 1 352 ? 52.271 -1.261 59.571 1.00 24.29 377 ASP A CA 1
ATOM 2646 C C . ASP A 1 352 ? 52.587 -1.566 61.031 1.00 24.28 377 ASP A C 1
ATOM 2647 O O . ASP A 1 352 ? 52.985 -0.680 61.786 1.00 25.98 377 ASP A O 1
ATOM 2652 N N . PHE A 1 353 ? 52.405 -2.825 61.420 1.00 22.81 378 PHE A N 1
ATOM 2653 C CA . PHE A 1 353 ? 52.586 -3.226 62.803 1.00 21.81 378 PHE A CA 1
ATOM 2654 C C . PHE A 1 353 ? 54.023 -2.999 63.277 1.00 21.80 378 PHE A C 1
ATOM 2655 O O . PHE A 1 353 ? 54.237 -2.515 64.391 1.00 20.83 378 PHE A O 1
ATOM 2663 N N . TYR A 1 354 ? 54.997 -3.321 62.429 1.00 21.95 379 TYR A N 1
ATOM 2664 C CA . TYR A 1 354 ? 56.409 -3.076 62.752 1.00 22.69 379 TYR A CA 1
ATOM 2665 C C . TYR A 1 354 ? 56.668 -1.593 63.014 1.00 23.68 379 TYR A C 1
ATOM 2666 O O . TYR A 1 354 ? 57.241 -1.238 64.038 1.00 24.08 379 TYR A O 1
ATOM 2675 N N . GLU A 1 355 ? 56.220 -0.727 62.109 1.00 25.03 380 GLU A N 1
ATOM 2676 C CA . GLU A 1 355 ? 56.447 0.713 62.283 1.00 25.68 380 GLU A CA 1
ATOM 2677 C C . GLU A 1 355 ? 55.682 1.278 63.476 1.00 24.56 380 GLU A C 1
ATOM 2678 O O . GLU A 1 355 ? 56.224 2.100 64.220 1.00 21.97 380 GLU A O 1
ATOM 2684 N N . GLN A 1 356 ? 54.440 0.827 63.669 1.00 23.52 381 GLN A N 1
ATOM 2685 C CA . GLN A 1 356 ? 53.660 1.249 64.830 1.00 24.33 381 GLN A CA 1
ATOM 2686 C C . GLN A 1 356 ? 54.348 0.896 66.152 1.00 23.02 381 GLN A C 1
ATOM 2687 O O . GLN A 1 356 ? 54.317 1.672 67.099 1.00 23.94 381 GLN A O 1
ATOM 2693 N N . GLY A 1 357 ? 54.960 -0.277 66.217 1.00 22.25 382 GLY A N 1
ATOM 2694 C CA . GLY A 1 357 ? 55.658 -0.707 67.415 1.00 21.50 382 GLY A CA 1
ATOM 2695 C C . GLY A 1 357 ? 56.837 0.187 67.725 1.00 20.80 382 GLY A C 1
ATOM 2696 O O . GLY A 1 357 ? 57.030 0.598 68.869 1.00 20.00 382 GLY A O 1
ATOM 2697 N N . VAL A 1 358 ? 57.604 0.515 66.692 1.00 20.94 383 VAL A N 1
ATOM 2698 C CA . VAL A 1 358 ? 58.765 1.362 66.849 1.00 22.09 383 VAL A CA 1
ATOM 2699 C C . VAL A 1 358 ? 58.351 2.778 67.252 1.00 23.04 383 VAL A C 1
ATOM 2700 O O . VAL A 1 358 ? 58.977 3.385 68.129 1.00 24.43 383 VAL A O 1
ATOM 2704 N N . ARG A 1 359 ? 57.321 3.303 66.594 1.00 23.86 384 ARG A N 1
ATOM 2705 C CA . ARG A 1 359 ? 56.777 4.621 66.929 1.00 25.53 384 ARG A CA 1
ATOM 2706 C C . ARG A 1 359 ? 56.252 4.675 68.354 1.00 23.45 384 ARG A C 1
ATOM 2707 O O . ARG A 1 359 ? 56.485 5.648 69.059 1.00 23.30 384 ARG A O 1
ATOM 2715 N N . LEU A 1 360 ? 55.523 3.639 68.761 1.00 23.38 385 LEU A N 1
ATOM 2716 C CA . LEU A 1 360 ? 55.013 3.555 70.135 1.00 22.08 385 LEU A CA 1
ATOM 2717 C C . LEU A 1 360 ? 56.161 3.541 71.148 1.00 20.20 385 LEU A C 1
ATOM 2718 O O . LEU A 1 360 ? 56.087 4.211 72.176 1.00 20.23 385 LEU A O 1
ATOM 2723 N N . SER A 1 361 ? 57.232 2.817 70.842 1.00 20.99 386 SER A N 1
ATOM 2724 C CA . SER A 1 361 ? 58.406 2.777 71.717 1.00 20.64 386 SER A CA 1
ATOM 2725 C C . SER A 1 361 ? 59.085 4.133 71.853 1.00 21.26 386 SER A C 1
ATOM 2726 O O . SER A 1 361 ? 59.289 4.619 72.969 1.00 23.08 386 SER A O 1
ATOM 2729 N N . PHE A 1 362 ? 59.444 4.747 70.732 1.00 21.93 387 PHE A N 1
ATOM 2730 C CA . PHE A 1 362 ? 60.023 6.097 70.762 1.00 23.41 387 PHE A CA 1
ATOM 2731 C C . PHE A 1 362 ? 59.153 7.053 71.584 1.00 23.55 387 PHE A C 1
ATOM 2732 O O . PHE A 1 362 ? 59.654 7.782 72.441 1.00 24.74 387 PHE A O 1
ATOM 2740 N N . GLU A 1 363 ? 57.848 7.032 71.327 1.00 23.38 388 GLU A N 1
ATOM 2741 C CA A GLU A 1 363 ? 56.909 7.897 72.043 0.50 23.79 388 GLU A CA 1
ATOM 2742 C CA B GLU A 1 363 ? 56.907 7.893 72.040 0.50 23.37 388 GLU A CA 1
ATOM 2743 C C . GLU A 1 363 ? 56.879 7.570 73.536 1.00 23.46 388 GLU A C 1
ATOM 2744 O O . GLU A 1 363 ? 56.888 8.472 74.372 1.00 24.68 388 GLU A O 1
ATOM 2755 N N . GLN A 1 364 ? 56.865 6.283 73.875 1.00 23.32 389 GLN A N 1
ATOM 2756 C CA . GLN A 1 364 ? 56.880 5.842 75.281 1.00 22.78 389 GLN A CA 1
ATOM 2757 C C . GLN A 1 364 ? 58.023 6.474 76.079 1.00 24.45 389 GLN A C 1
ATOM 2758 O O . GLN A 1 364 ? 57.857 6.836 77.237 1.00 26.46 389 GLN A O 1
ATOM 2764 N N . TRP A 1 365 ? 59.184 6.594 75.453 1.00 24.91 390 TRP A N 1
ATOM 2765 C CA . TRP A 1 365 ? 60.380 7.060 76.133 1.00 25.71 390 TRP A CA 1
ATOM 2766 C C . TRP A 1 365 ? 60.718 8.517 75.817 1.00 26.39 390 TRP A C 1
ATOM 2767 O O . TRP A 1 365 ? 61.763 9.005 76.222 1.00 29.97 390 TRP A O 1
ATOM 2778 N N . GLY A 1 366 ? 59.847 9.198 75.084 1.00 26.16 391 GLY A N 1
ATOM 2779 C CA . GLY A 1 366 ? 60.055 10.596 74.741 1.00 27.18 391 GLY A CA 1
ATOM 2780 C C . GLY A 1 366 ? 61.195 10.850 73.768 1.00 27.35 391 GLY A C 1
ATOM 2781 O O . GLY A 1 366 ? 61.737 11.944 73.737 1.00 28.68 391 GLY A O 1
ATOM 2782 N N . ALA A 1 367 ? 61.562 9.852 72.970 1.00 28.11 392 ALA A N 1
ATOM 2783 C CA . ALA A 1 367 ? 62.630 10.021 71.992 1.00 27.70 392 ALA A CA 1
ATOM 2784 C C . ALA A 1 367 ? 62.057 10.553 70.687 1.00 27.63 392 ALA A C 1
ATOM 2785 O O . ALA A 1 367 ? 60.934 10.224 70.312 1.00 28.30 392 ALA A O 1
ATOM 2787 N N . THR A 1 368 ? 62.843 11.365 69.986 1.00 29.25 393 THR A N 1
ATOM 2788 C CA . THR A 1 368 ? 62.448 11.895 68.678 1.00 29.38 393 THR A CA 1
ATOM 2789 C C . THR A 1 368 ? 63.290 11.265 67.569 1.00 29.21 393 THR A C 1
ATOM 2790 O O . THR A 1 368 ? 64.190 10.464 67.839 1.00 27.83 393 THR A O 1
ATOM 2794 N N . GLY A 1 369 ? 62.990 11.625 66.325 1.00 28.49 394 GLY A N 1
ATOM 2795 C CA . GLY A 1 369 ? 63.755 11.168 65.172 1.00 28.39 394 GLY A CA 1
ATOM 2796 C C . GLY A 1 369 ? 63.407 9.764 64.710 1.00 27.10 394 GLY A C 1
ATOM 2797 O O . GLY A 1 369 ? 64.221 9.095 64.070 1.00 26.86 394 GLY A O 1
ATOM 2798 N N . VAL A 1 370 ? 62.191 9.324 65.014 1.00 27.05 395 VAL A N 1
ATOM 2799 C CA . VAL A 1 370 ? 61.745 7.983 64.643 1.00 26.89 395 VAL A CA 1
ATOM 2800 C C . VAL A 1 370 ? 61.651 7.798 63.120 1.00 27.54 395 VAL A C 1
ATOM 2801 O O . VAL A 1 370 ? 61.922 6.705 62.609 1.00 26.09 395 VAL A O 1
ATOM 2805 N N . ASP A 1 371 ? 61.276 8.854 62.396 1.00 29.84 396 ASP A N 1
ATOM 2806 C CA . ASP A 1 371 ? 61.164 8.765 60.931 1.00 30.73 396 ASP A CA 1
ATOM 2807 C C . ASP A 1 371 ? 62.498 8.385 60.308 1.00 29.85 396 ASP A C 1
ATOM 2808 O O . ASP A 1 371 ? 62.571 7.438 59.527 1.00 31.59 396 ASP A O 1
ATOM 2813 N N . SER A 1 372 ? 63.545 9.126 60.657 1.00 27.75 397 SER A N 1
ATOM 2814 C CA A SER A 1 372 ? 64.891 8.834 60.166 0.34 27.69 397 SER A CA 1
ATOM 2815 C CA B SER A 1 372 ? 64.895 8.831 60.182 0.33 27.81 397 SER A CA 1
ATOM 2816 C CA C SER A 1 372 ? 64.887 8.839 60.163 0.33 28.32 397 SER A CA 1
ATOM 2817 C C . SER A 1 372 ? 65.335 7.445 60.617 1.00 27.02 397 SER A C 1
ATOM 2818 O O . SER A 1 372 ? 65.973 6.720 59.864 1.00 26.72 397 SER A O 1
ATOM 2825 N N . TYR A 1 373 ? 64.977 7.073 61.845 1.00 26.12 398 TYR A N 1
ATOM 2826 C CA . TYR A 1 373 ? 65.309 5.750 62.369 1.00 25.43 398 TYR A CA 1
ATOM 2827 C C . TYR A 1 373 ? 64.673 4.644 61.520 1.00 25.29 398 TYR A C 1
ATOM 2828 O O . TYR A 1 373 ? 65.359 3.706 61.102 1.00 25.74 398 TYR A O 1
ATOM 2837 N N . LEU A 1 374 ? 63.371 4.768 61.251 1.00 26.11 399 LEU A N 1
ATOM 2838 C CA . LEU A 1 374 ? 62.648 3.785 60.432 1.00 24.95 399 LEU A CA 1
ATOM 2839 C C . LEU A 1 374 ? 63.082 3.758 58.967 1.00 25.96 399 LEU A C 1
ATOM 2840 O O . LEU A 1 374 ? 62.873 2.756 58.278 1.00 25.32 399 LEU A O 1
ATOM 2845 N N . ALA A 1 375 ? 63.672 4.851 58.486 1.00 27.33 400 ALA A N 1
ATOM 2846 C CA . ALA A 1 375 ? 64.180 4.912 57.115 1.00 29.74 400 ALA A CA 1
ATOM 2847 C C . ALA A 1 375 ? 65.607 4.365 56.976 1.00 30.38 400 ALA A C 1
ATOM 2848 O O . ALA A 1 375 ? 66.127 4.272 55.866 1.00 29.28 400 ALA A O 1
ATOM 2850 N N . ASP A 1 376 ? 66.242 4.004 58.090 1.00 30.32 401 ASP A N 1
ATOM 2851 C CA . ASP A 1 376 ? 67.634 3.576 58.063 1.00 29.68 401 ASP A CA 1
ATOM 2852 C C . ASP A 1 376 ? 67.783 2.117 57.612 1.00 29.85 401 ASP A C 1
ATOM 2853 O O . ASP A 1 376 ? 67.474 1.187 58.348 1.00 28.68 401 ASP A O 1
ATOM 2858 N N . GLU A 1 377 ? 68.305 1.935 56.408 1.00 31.50 402 GLU A N 1
ATOM 2859 C CA . GLU A 1 377 ? 68.539 0.610 55.864 1.00 32.89 402 GLU A CA 1
ATOM 2860 C C . GLU A 1 377 ? 70.027 0.257 55.778 1.00 31.22 402 GLU A C 1
ATOM 2861 O O . GLU A 1 377 ? 70.373 -0.736 55.153 1.00 31.33 402 GLU A O 1
ATOM 2867 N N . SER A 1 378 ? 70.904 1.038 56.409 1.00 31.74 403 SER A N 1
ATOM 2868 C CA . SER A 1 378 ? 72.354 0.776 56.326 1.00 33.61 403 SER A CA 1
ATOM 2869 C C . SER A 1 378 ? 73.091 0.576 57.661 1.00 33.74 403 SER A C 1
ATOM 2870 O O . SER A 1 378 ? 74.114 -0.114 57.703 1.00 31.22 403 SER A O 1
ATOM 2873 N N . SER A 1 379 ? 72.601 1.187 58.735 1.00 33.31 404 SER A N 1
ATOM 2874 C CA . SER A 1 379 ? 73.253 1.063 60.038 1.00 33.09 404 SER A CA 1
ATOM 2875 C C . SER A 1 379 ? 73.102 -0.359 60.585 1.00 30.90 404 SER A C 1
ATOM 2876 O O . SER A 1 379 ? 72.013 -0.936 60.563 1.00 27.58 404 SER A O 1
ATOM 2879 N N . VAL A 1 380 ? 74.199 -0.910 61.095 1.00 29.88 405 VAL A N 1
ATOM 2880 C CA . VAL A 1 380 ? 74.181 -2.253 61.682 1.00 29.98 405 VAL A CA 1
ATOM 2881 C C . VAL A 1 380 ? 74.629 -2.206 63.138 1.00 30.23 405 VAL A C 1
ATOM 2882 O O . VAL A 1 380 ? 75.288 -1.256 63.544 1.00 32.37 405 VAL A O 1
ATOM 2886 N N . PRO A 1 381 ? 74.262 -3.231 63.929 1.00 28.90 406 PRO A N 1
ATOM 2887 C CA . PRO A 1 381 ? 74.749 -3.350 65.296 1.00 27.77 406 PRO A CA 1
ATOM 2888 C C . PRO A 1 381 ? 76.270 -3.260 65.350 1.00 28.00 406 PRO A C 1
ATOM 2889 O O . PRO A 1 381 ? 76.949 -3.831 64.502 1.00 27.73 406 PRO A O 1
ATOM 2893 N N . ALA A 1 382 ? 76.780 -2.534 66.336 1.00 29.33 407 ALA A N 1
ATOM 2894 C CA . ALA A 1 382 ? 78.213 -2.281 66.459 1.00 31.96 407 ALA A CA 1
ATOM 2895 C C . ALA A 1 382 ? 78.942 -3.486 67.036 1.00 33.89 407 ALA A C 1
ATOM 2896 O O . ALA A 1 382 ? 78.334 -4.331 67.695 1.00 34.25 407 ALA A O 1
ATOM 2898 N N . LEU A 1 383 ? 80.249 -3.551 66.779 1.00 33.30 408 LEU A N 1
ATOM 2899 C CA . LEU A 1 383 ? 81.134 -4.509 67.437 1.00 34.37 408 LEU A CA 1
ATOM 2900 C C . LEU A 1 383 ? 81.229 -4.197 68.925 1.00 30.79 408 LEU A C 1
ATOM 2901 O O . LEU A 1 383 ? 80.921 -3.083 69.350 1.00 30.49 408 LEU A O 1
ATOM 2906 N N . TYR A 1 384 ? 81.681 -5.172 69.711 1.00 29.35 409 TYR A N 1
ATOM 2907 C CA . TYR A 1 384 ? 82.004 -4.923 71.115 1.00 28.57 409 TYR A CA 1
ATOM 2908 C C . TYR A 1 384 ? 83.509 -4.931 71.369 1.00 29.47 409 TYR A C 1
ATOM 2909 O O . TYR A 1 384 ? 84.119 -5.976 71.588 1.00 30.93 409 TYR A O 1
ATOM 2918 N N . LYS A 1 385 ? 84.088 -3.738 71.337 1.00 30.91 410 LYS A N 1
ATOM 2919 C CA . LYS A 1 385 ? 85.460 -3.521 71.736 1.00 31.32 410 LYS A CA 1
ATOM 2920 C C . LYS A 1 385 ? 85.451 -3.127 73.216 1.00 31.11 410 LYS A C 1
ATOM 2921 O O . LYS A 1 385 ? 85.062 -2.022 73.564 1.00 31.65 410 LYS A O 1
ATOM 2927 N N . ASP A 1 386 ? 85.855 -4.049 74.086 1.00 32.89 411 ASP A N 1
ATOM 2928 C CA . ASP A 1 386 ? 85.829 -3.820 75.533 1.00 30.80 411 ASP A CA 1
ATOM 2929 C C . ASP A 1 386 ? 86.886 -2.783 75.923 1.00 31.32 411 ASP A C 1
ATOM 2930 O O . ASP A 1 386 ? 88.081 -3.057 75.806 1.00 35.79 411 ASP A O 1
ATOM 2935 N N . PRO A 1 387 ? 86.459 -1.603 76.414 1.00 30.03 412 PRO A N 1
ATOM 2936 C CA . PRO A 1 387 ? 87.472 -0.629 76.811 1.00 28.82 412 PRO A CA 1
ATOM 2937 C C . PRO A 1 387 ? 88.390 -1.090 77.950 1.00 29.38 412 PRO A C 1
ATOM 2938 O O . PRO A 1 387 ? 89.479 -0.555 78.092 1.00 29.49 412 PRO A O 1
ATOM 2942 N N . ALA A 1 388 ? 87.969 -2.070 78.746 1.00 29.94 413 ALA A N 1
ATOM 2943 C CA . ALA A 1 388 ? 88.851 -2.667 79.757 1.00 29.77 413 ALA A CA 1
ATOM 2944 C C . ALA A 1 388 ? 89.883 -3.596 79.116 1.00 30.48 413 ALA A C 1
ATOM 2945 O O . ALA A 1 388 ? 90.870 -3.946 79.740 1.00 29.51 413 ALA A O 1
ATOM 2947 N N . GLY A 1 389 ? 89.636 -4.010 77.875 1.00 32.21 414 GLY A N 1
ATOM 2948 C CA . GLY A 1 389 ? 90.554 -4.890 77.149 1.00 31.52 414 GLY A CA 1
ATOM 2949 C C . GLY A 1 389 ? 90.549 -6.335 77.632 1.00 31.50 414 GLY A C 1
ATOM 2950 O O . GLY A 1 389 ? 91.526 -7.048 77.423 1.00 31.81 414 GLY A O 1
ATOM 2951 N N . LEU A 1 390 ? 89.457 -6.775 78.267 1.00 28.98 415 LEU A N 1
ATOM 2952 C CA . LEU A 1 390 ? 89.375 -8.141 78.810 1.00 28.73 415 LEU A CA 1
ATOM 2953 C C . LEU A 1 390 ? 88.376 -9.047 78.088 1.00 28.14 415 LEU A C 1
ATOM 2954 O O . LEU A 1 390 ? 88.616 -10.239 77.950 1.00 28.24 415 LEU A O 1
ATOM 2959 N N . ASN A 1 391 ? 87.265 -8.488 77.623 1.00 31.01 416 ASN A N 1
ATOM 2960 C CA . ASN A 1 391 ? 86.177 -9.290 77.052 1.00 29.52 416 ASN A CA 1
ATOM 2961 C C . ASN A 1 391 ? 85.688 -8.733 75.723 1.00 29.94 416 ASN A C 1
ATOM 2962 O O . ASN A 1 391 ? 84.485 -8.658 75.461 1.00 29.54 416 ASN A O 1
ATOM 2967 N N . THR A 1 392 ? 86.639 -8.349 74.879 1.00 30.52 417 THR A N 1
ATOM 2968 C CA . THR A 1 392 ? 86.335 -7.903 73.526 1.00 31.10 417 THR A CA 1
ATOM 2969 C C . THR A 1 392 ? 85.748 -9.068 72.730 1.00 32.29 417 THR A C 1
ATOM 2970 O O . THR A 1 392 ? 86.210 -10.196 72.848 1.00 31.28 417 THR A O 1
ATOM 2974 N N . TYR A 1 393 ? 84.687 -8.805 71.970 1.00 36.38 418 TYR A N 1
ATOM 2975 C CA . TYR A 1 393 ? 84.110 -9.832 71.107 1.00 37.96 418 TYR A CA 1
ATOM 2976 C C . TYR A 1 393 ? 84.710 -9.650 69.719 1.00 44.32 418 TYR A C 1
ATOM 2977 O O . TYR A 1 393 ? 84.499 -8.630 69.072 1.00 40.03 418 TYR A O 1
ATOM 2986 N N . GLU A 1 394 ? 85.482 -10.643 69.285 1.00 56.43 419 GLU A N 1
ATOM 2987 C CA . GLU A 1 394 ? 86.296 -10.522 68.076 1.00 68.39 419 GLU A CA 1
ATOM 2988 C C . GLU A 1 394 ? 85.462 -10.542 66.800 1.00 75.41 419 GLU A C 1
ATOM 2989 O O . GLU A 1 394 ? 85.879 -9.993 65.784 1.00 88.09 419 GLU A O 1
ATOM 2995 N N . LYS A 1 395 ? 84.289 -11.169 66.855 1.00 73.31 420 LYS A N 1
ATOM 2996 C CA . LYS A 1 395 ? 83.435 -11.315 65.676 1.00 71.48 420 LYS A CA 1
ATOM 2997 C C . LYS A 1 395 ? 82.392 -10.205 65.563 1.00 64.35 420 LYS A C 1
ATOM 2998 O O . LYS A 1 395 ? 82.180 -9.427 66.491 1.00 66.95 420 LYS A O 1
ATOM 3004 N N . ASN A 1 396 ? 81.745 -10.153 64.406 1.00 58.30 421 ASN A N 1
ATOM 3005 C CA . ASN A 1 396 ? 80.677 -9.195 64.152 1.00 61.24 421 ASN A CA 1
ATOM 3006 C C . ASN A 1 396 ? 79.345 -9.676 64.712 1.00 53.79 421 ASN A C 1
ATOM 3007 O O . ASN A 1 396 ? 79.039 -10.870 64.680 1.00 46.23 421 ASN A O 1
ATOM 3012 N N . LEU A 1 397 ? 78.559 -8.739 65.233 1.00 48.32 422 LEU A N 1
ATOM 3013 C CA . LEU A 1 397 ? 77.186 -9.032 65.608 1.00 49.17 422 LEU A CA 1
ATOM 3014 C C . LEU A 1 397 ? 76.367 -9.127 64.324 1.00 47.94 422 LEU A C 1
ATOM 3015 O O . LEU A 1 397 ? 76.906 -8.938 63.223 1.00 55.09 422 LEU A O 1
ATOM 3020 N N . SER A 1 398 ? 75.083 -9.446 64.448 1.00 37.66 423 SER A N 1
ATOM 3021 C CA . SER A 1 398 ? 74.201 -9.506 63.287 1.00 33.91 423 SER A CA 1
ATOM 3022 C C . SER A 1 398 ? 74.314 -8.253 62.398 1.00 30.34 423 SER A C 1
ATOM 3023 O O . SER A 1 398 ? 74.632 -7.171 62.873 1.00 30.03 423 SER A O 1
ATOM 3026 N N . ALA A 1 399 ? 74.032 -8.419 61.110 1.00 28.14 424 ALA A N 1
ATOM 3027 C CA . ALA A 1 399 ? 73.965 -7.306 60.170 1.00 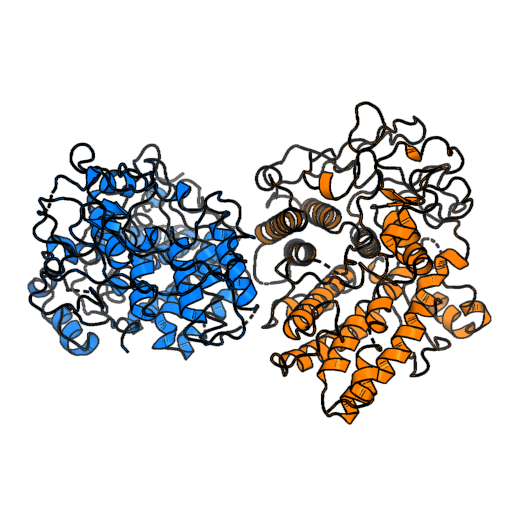29.09 424 ALA A CA 1
ATOM 3028 C C . ALA A 1 399 ? 72.527 -6.828 59.941 1.00 27.68 424 ALA A C 1
ATOM 3029 O O . ALA A 1 399 ? 72.262 -6.102 58.986 1.00 31.28 424 ALA A O 1
ATOM 3031 N N . ILE A 1 400 ? 71.599 -7.222 60.806 1.00 25.30 425 ILE A N 1
ATOM 3032 C CA . ILE A 1 400 ? 70.194 -6.827 60.646 1.00 23.57 425 ILE A CA 1
ATOM 3033 C C . ILE A 1 400 ? 70.027 -5.301 60.789 1.00 23.43 425 ILE A C 1
ATOM 3034 O O . ILE A 1 400 ? 70.510 -4.701 61.745 1.00 24.06 425 ILE A O 1
ATOM 3039 N N . THR A 1 401 ? 69.342 -4.692 59.819 1.00 23.42 426 THR A N 1
ATOM 3040 C CA . THR A 1 401 ? 69.113 -3.246 59.771 1.00 23.22 426 THR A CA 1
ATOM 3041 C C . THR A 1 401 ? 67.661 -2.930 60.177 1.00 23.55 426 THR A C 1
ATOM 3042 O O . THR A 1 401 ? 66.830 -3.830 60.285 1.00 23.63 426 THR A O 1
ATOM 3046 N N . VAL A 1 402 ? 67.371 -1.650 60.384 1.00 22.77 427 VAL A N 1
ATOM 3047 C CA . VAL A 1 402 ? 66.077 -1.213 60.911 1.00 23.38 427 VAL A CA 1
ATOM 3048 C C . VAL A 1 402 ? 64.962 -1.200 59.864 1.00 24.02 427 VAL A C 1
ATOM 3049 O O . VAL A 1 402 ? 63.879 -1.716 60.113 1.00 25.09 427 VAL A O 1
ATOM 3053 N N . LYS A 1 403 ? 65.223 -0.612 58.702 1.00 25.64 428 LYS A N 1
ATOM 3054 C CA . LYS A 1 403 ? 64.157 -0.326 57.751 1.00 27.44 428 LYS A CA 1
ATOM 3055 C C . LYS A 1 403 ? 63.409 -1.579 57.316 1.00 26.68 428 LYS A C 1
ATOM 3056 O O . LYS A 1 403 ? 64.021 -2.578 56.929 1.00 25.70 428 LYS A O 1
ATOM 3062 N N . TRP A 1 404 ? 62.078 -1.510 57.358 1.00 25.09 429 TRP A N 1
ATOM 3063 C CA . TRP A 1 404 ? 61.255 -2.632 56.928 1.00 25.52 429 TRP A CA 1
ATOM 3064 C C . TRP A 1 404 ? 61.451 -2.923 55.439 1.00 26.25 429 TRP A C 1
ATOM 3065 O O . TRP A 1 404 ? 61.428 -2.013 54.615 1.00 26.51 429 TRP A O 1
ATOM 3076 N N . ASN A 1 405 ? 61.630 -4.200 55.108 1.00 27.78 430 ASN A N 1
ATOM 3077 C CA . ASN A 1 405 ? 61.746 -4.667 53.727 1.00 29.03 430 ASN A CA 1
ATOM 3078 C C . ASN A 1 405 ? 60.712 -5.782 53.474 1.00 29.70 430 ASN A C 1
ATOM 3079 O O . ASN A 1 405 ? 60.825 -6.889 54.014 1.00 27.21 430 ASN A O 1
ATOM 3084 N N . GLU A 1 406 ? 59.701 -5.474 52.665 1.00 30.29 431 GLU A N 1
ATOM 3085 C CA . GLU A 1 406 ? 58.582 -6.390 52.430 1.00 32.94 431 GLU A CA 1
ATOM 3086 C C . GLU A 1 406 ? 59.015 -7.629 51.640 1.00 32.85 431 GLU A C 1
ATOM 3087 O O . GLU A 1 406 ? 58.414 -8.696 51.771 1.00 33.22 431 GLU A O 1
ATOM 3093 N N . GLY A 1 407 ? 60.063 -7.489 50.838 1.00 33.49 432 GLY A N 1
ATOM 3094 C CA . GLY A 1 407 ? 60.574 -8.596 50.032 1.00 34.59 432 GLY A CA 1
ATOM 3095 C C . GLY A 1 407 ? 61.580 -9.469 50.760 1.00 35.33 432 GLY A C 1
ATOM 3096 O O . GLY A 1 407 ? 62.044 -10.464 50.213 1.00 34.53 432 GLY A O 1
ATOM 3097 N N . ALA A 1 408 ? 61.923 -9.114 51.997 1.00 36.79 433 ALA A N 1
ATOM 3098 C CA . ALA A 1 408 ? 62.917 -9.881 52.753 1.00 34.97 433 ALA A CA 1
ATOM 3099 C C . ALA A 1 408 ? 62.406 -11.290 53.054 1.00 33.56 433 ALA A C 1
ATOM 3100 O O . ALA A 1 408 ? 61.202 -11.565 52.999 1.00 30.01 433 ALA A O 1
ATOM 3102 N N . SER A 1 409 ? 63.335 -12.184 53.361 1.00 31.64 434 SER A N 1
ATOM 3103 C CA . SER A 1 409 ? 62.984 -13.555 53.719 1.00 33.24 434 SER A CA 1
ATOM 3104 C C . SER A 1 409 ? 62.269 -13.567 55.062 1.00 34.22 434 SER A C 1
ATOM 3105 O O . SER A 1 409 ? 62.336 -12.600 55.825 1.00 31.35 434 SER A O 1
ATOM 3108 N N . LYS A 1 410 ? 61.591 -14.675 55.333 1.00 34.93 435 LYS A N 1
ATOM 3109 C CA . LYS A 1 410 ? 60.912 -14.897 56.599 1.00 35.89 435 LYS A CA 1
ATOM 3110 C C . LYS A 1 410 ? 61.871 -14.755 57.773 1.00 34.12 435 LYS A C 1
ATOM 3111 O O . LYS A 1 410 ? 61.577 -14.052 58.746 1.00 33.46 435 LYS A O 1
ATOM 3117 N N . GLU A 1 411 ? 63.031 -15.396 57.660 1.00 31.42 436 GLU A N 1
ATOM 3118 C CA A GLU A 1 411 ? 64.037 -15.372 58.716 0.50 30.74 436 GLU A CA 1
ATOM 3119 C CA B GLU A 1 411 ? 64.043 -15.361 58.726 0.50 30.35 436 GLU A CA 1
ATOM 3120 C C . GLU A 1 411 ? 64.481 -13.939 59.038 1.00 27.78 436 GLU A C 1
ATOM 3121 O O . GLU A 1 411 ? 64.589 -13.567 60.201 1.00 25.34 436 GLU A O 1
ATOM 3132 N N . GLU A 1 412 ? 64.728 -13.149 57.998 1.00 27.15 437 GLU A N 1
ATOM 3133 C CA . GLU A 1 412 ? 65.122 -11.748 58.175 1.00 27.55 437 GLU A CA 1
ATOM 3134 C C . GLU A 1 412 ? 63.980 -10.908 58.767 1.00 25.24 437 GLU A C 1
ATOM 3135 O O . GLU A 1 412 ? 64.217 -10.053 59.623 1.00 24.44 437 GLU A O 1
ATOM 3141 N N . LYS A 1 413 ? 62.752 -11.143 58.305 1.00 24.77 438 LYS A N 1
ATOM 3142 C CA . LYS A 1 413 ? 61.597 -10.444 58.864 1.00 24.32 438 LYS A CA 1
ATOM 3143 C C . LYS A 1 413 ? 61.457 -10.735 60.352 1.00 23.32 438 LYS A C 1
ATOM 3144 O O . LYS A 1 413 ? 61.272 -9.815 61.148 1.00 24.00 438 LYS A O 1
ATOM 3150 N N . GLN A 1 414 ? 61.563 -12.007 60.731 1.00 23.50 439 GLN A N 1
ATOM 3151 C CA . GLN A 1 414 ? 61.469 -12.387 62.142 1.00 22.21 439 GLN A CA 1
ATOM 3152 C C . GLN A 1 414 ? 62.599 -11.769 62.961 1.00 20.21 439 GLN A C 1
ATOM 3153 O O . GLN A 1 414 ? 62.353 -11.264 64.047 1.00 18.21 439 GLN A O 1
ATOM 3159 N N . GLU A 1 415 ? 63.833 -11.818 62.456 1.00 19.92 440 GLU A N 1
ATOM 3160 C CA . GLU A 1 415 ? 64.938 -11.196 63.179 1.00 20.35 440 GLU A CA 1
ATOM 3161 C C . GLU A 1 415 ? 64.691 -9.702 63.340 1.00 20.74 440 GLU A C 1
ATOM 3162 O O . GLU A 1 415 ? 64.964 -9.130 64.396 1.00 23.40 440 GLU A O 1
ATOM 3168 N N . ARG A 1 416 ? 64.170 -9.075 62.293 1.00 21.98 441 ARG A N 1
ATOM 3169 C CA . ARG A 1 416 ? 63.912 -7.635 62.312 1.00 22.10 441 ARG A CA 1
ATOM 3170 C C . ARG A 1 416 ? 62.865 -7.299 63.369 1.00 21.54 441 ARG A C 1
ATOM 3171 O O . ARG A 1 416 ? 63.063 -6.394 64.185 1.00 20.99 441 ARG A O 1
ATOM 3179 N N . ILE A 1 417 ? 61.765 -8.049 63.370 1.00 21.56 442 ILE A N 1
ATOM 3180 C CA . ILE A 1 417 ? 60.692 -7.808 64.328 1.00 21.33 442 ILE A CA 1
ATOM 3181 C C . ILE A 1 417 ? 61.199 -8.023 65.754 1.00 21.82 442 ILE A C 1
ATOM 3182 O O . ILE A 1 417 ? 61.075 -7.134 66.601 1.00 21.12 442 ILE A O 1
ATOM 3187 N N . ILE A 1 418 ? 61.789 -9.187 66.012 1.00 21.20 443 ILE A N 1
ATOM 3188 C CA . ILE A 1 418 ? 62.220 -9.531 67.367 1.00 21.64 443 ILE A CA 1
ATOM 3189 C C . ILE A 1 418 ? 63.306 -8.581 67.886 1.00 21.84 443 ILE A C 1
ATOM 3190 O O . ILE A 1 418 ? 63.292 -8.227 69.059 1.00 22.37 443 ILE A O 1
ATOM 3195 N N . THR A 1 419 ? 64.216 -8.150 67.019 1.00 22.28 444 THR A N 1
ATOM 3196 C CA . THR A 1 419 ? 65.279 -7.236 67.446 1.00 24.31 444 THR A CA 1
ATOM 3197 C C . THR A 1 419 ? 64.678 -5.913 67.955 1.00 23.53 444 THR A C 1
ATOM 3198 O O . THR A 1 419 ? 65.086 -5.394 69.000 1.00 23.06 444 THR A O 1
ATOM 3202 N N . GLN A 1 420 ? 63.715 -5.371 67.216 1.00 22.15 445 GLN A N 1
ATOM 3203 C CA . GLN A 1 420 ? 63.099 -4.102 67.602 1.00 22.15 445 GLN A CA 1
ATOM 3204 C C . GLN A 1 420 ? 62.163 -4.281 68.785 1.00 20.81 445 GLN A C 1
ATOM 3205 O O . GLN A 1 420 ? 62.061 -3.412 69.635 1.00 20.71 445 GLN A O 1
ATOM 3211 N N . LYS A 1 421 ? 61.482 -5.416 68.831 1.00 21.78 446 LYS A N 1
ATOM 3212 C CA . LYS A 1 421 ? 60.628 -5.752 69.965 1.00 22.11 446 LYS A CA 1
ATOM 3213 C C . LYS A 1 421 ? 61.470 -5.821 71.232 1.00 21.56 446 LYS A C 1
ATOM 3214 O O . LYS A 1 421 ? 61.079 -5.303 72.282 1.00 20.99 446 LYS A O 1
ATOM 3220 N N . TRP A 1 422 ? 62.645 -6.436 71.102 1.00 21.42 447 TRP A N 1
ATOM 3221 C CA . TRP A 1 422 ? 63.589 -6.592 72.193 1.00 20.70 447 TRP A CA 1
ATOM 3222 C C . TRP A 1 422 ? 64.077 -5.250 72.729 1.00 21.29 447 TRP A C 1
ATOM 3223 O O . TRP A 1 422 ? 64.014 -4.992 73.939 1.00 21.83 447 TRP A O 1
ATOM 3234 N N . ILE A 1 423 ? 64.551 -4.386 71.833 1.00 20.91 448 ILE A N 1
ATOM 3235 C CA . ILE A 1 423 ? 64.954 -3.037 72.235 1.00 21.15 448 ILE A CA 1
ATOM 3236 C C . ILE A 1 423 ? 63.789 -2.331 72.936 1.00 21.83 448 ILE A C 1
ATOM 3237 O O . ILE A 1 423 ? 63.976 -1.695 73.985 1.00 24.79 448 ILE A O 1
ATOM 3242 N N . ALA A 1 424 ? 62.589 -2.466 72.375 1.00 20.56 449 ALA A N 1
ATOM 3243 C CA . ALA A 1 424 ? 61.409 -1.771 72.905 1.00 21.00 449 ALA A CA 1
ATOM 3244 C C . ALA A 1 424 ? 60.910 -2.363 74.231 1.00 20.74 449 ALA A C 1
ATOM 3245 O O . ALA A 1 424 ? 60.135 -1.728 74.933 1.00 21.37 449 ALA A O 1
ATOM 3247 N N . ASN A 1 425 ? 61.380 -3.559 74.580 1.00 20.57 450 ASN A N 1
ATOM 3248 C CA . ASN A 1 425 ? 60.955 -4.224 75.808 1.00 21.30 450 ASN A CA 1
ATOM 3249 C C . ASN A 1 425 ? 61.870 -4.069 77.015 1.00 21.14 450 ASN A C 1
ATOM 3250 O O . ASN A 1 425 ? 61.620 -4.665 78.056 1.00 20.17 450 ASN A O 1
ATOM 3255 N N . TRP A 1 426 ? 62.906 -3.251 76.888 1.00 21.42 451 TRP A N 1
ATOM 3256 C CA . TRP A 1 426 ? 63.699 -2.820 78.032 1.00 22.56 451 TRP A CA 1
ATOM 3257 C C . TRP A 1 426 ? 62.800 -2.345 79.180 1.00 23.62 451 TRP A C 1
ATOM 3258 O O . TRP A 1 426 ? 61.982 -1.451 78.974 1.00 25.62 451 TRP A O 1
ATOM 3269 N N . PRO A 1 427 ? 62.954 -2.920 80.389 1.00 23.60 452 PRO A N 1
ATOM 3270 C CA . PRO A 1 427 ? 63.868 -3.968 80.813 1.00 23.26 452 PRO A CA 1
ATOM 3271 C C . PRO A 1 427 ? 63.167 -5.281 81.192 1.00 23.26 452 PRO A C 1
ATOM 3272 O O . PRO A 1 427 ? 63.441 -5.837 82.263 1.00 24.25 452 PRO A O 1
ATOM 3276 N N . LEU A 1 428 ? 62.282 -5.777 80.329 1.00 24.65 453 LEU A N 1
ATOM 3277 C CA . LEU A 1 428 ? 61.528 -7.013 80.607 1.00 22.91 453 LEU A CA 1
ATOM 3278 C C . LEU A 1 428 ? 62.360 -8.249 80.263 1.00 22.27 453 LEU A C 1
ATOM 3279 O O . LEU A 1 428 ? 62.078 -8.945 79.286 1.00 20.58 453 LEU A O 1
ATOM 3284 N N . GLY A 1 429 ? 63.383 -8.508 81.073 1.00 20.81 454 GLY A N 1
ATOM 3285 C CA . GLY A 1 429 ? 64.357 -9.551 80.792 1.00 21.44 454 GLY A CA 1
ATOM 3286 C C . GLY A 1 429 ? 63.788 -10.941 80.630 1.00 21.69 454 GLY A C 1
ATOM 3287 O O . GLY A 1 429 ? 64.201 -11.681 79.748 1.00 20.57 454 GLY A O 1
ATOM 3288 N N . ASN A 1 430 ? 62.800 -11.286 81.451 1.00 22.60 455 ASN A N 1
ATOM 3289 C CA . ASN A 1 430 ? 62.194 -12.617 81.372 1.00 21.37 455 ASN A CA 1
ATOM 3290 C C . ASN A 1 430 ? 61.462 -12.821 80.040 1.00 20.50 455 ASN A C 1
ATOM 3291 O O . ASN A 1 430 ? 61.510 -13.897 79.460 1.00 18.56 455 ASN A O 1
ATOM 3296 N N . GLU A 1 431 ? 60.806 -11.774 79.549 1.00 20.96 456 GLU A N 1
ATOM 3297 C CA . GLU A 1 431 ? 60.122 -11.838 78.263 1.00 22.57 456 GLU A CA 1
ATOM 3298 C C . GLU A 1 431 ? 61.129 -11.945 77.124 1.00 21.72 456 GLU A C 1
ATOM 3299 O O . GLU A 1 431 ? 60.935 -12.736 76.202 1.00 21.03 456 GLU A O 1
ATOM 3305 N N . ALA A 1 432 ? 62.198 -11.153 77.198 1.00 20.93 457 ALA A N 1
ATOM 3306 C CA . ALA A 1 432 ? 63.276 -11.184 76.203 1.00 21.80 457 ALA A CA 1
ATOM 3307 C C . ALA A 1 432 ? 63.933 -12.552 76.139 1.00 21.57 457 ALA A C 1
ATOM 3308 O O . ALA A 1 432 ? 64.269 -13.031 75.060 1.00 22.97 457 ALA A O 1
ATOM 3310 N N . TRP A 1 433 ? 64.130 -13.153 77.312 1.00 20.74 458 TRP A N 1
ATOM 3311 C CA . TRP A 1 433 ? 64.690 -14.494 77.437 1.00 20.01 458 TRP A CA 1
ATOM 3312 C C . TRP A 1 433 ? 63.795 -15.530 76.766 1.00 19.29 458 TRP A C 1
ATOM 3313 O O . TRP A 1 433 ? 64.290 -16.406 76.065 1.00 18.68 458 TRP A O 1
ATOM 3324 N N . ALA A 1 434 ? 62.482 -15.432 76.980 1.00 18.05 459 ALA A N 1
ATOM 3325 C CA . ALA A 1 434 ? 61.531 -16.323 76.328 1.00 18.79 459 ALA A CA 1
ATOM 3326 C C . ALA A 1 434 ? 61.579 -16.186 74.798 1.00 19.36 459 ALA A C 1
ATOM 3327 O O . ALA A 1 434 ? 61.680 -17.181 74.081 1.00 20.43 459 ALA A O 1
ATOM 3329 N N . ASP A 1 435 ? 61.530 -14.955 74.302 1.00 19.30 460 ASP A N 1
ATOM 3330 C CA . ASP A 1 435 ? 61.657 -14.695 72.862 1.00 19.40 460 ASP A CA 1
ATOM 3331 C C . ASP A 1 435 ? 62.987 -15.182 72.276 1.00 20.05 460 ASP A C 1
ATOM 3332 O O . ASP A 1 435 ? 63.008 -15.708 71.161 1.00 20.10 460 ASP A O 1
ATOM 3337 N N . TYR A 1 436 ? 64.081 -15.010 73.016 1.00 20.13 461 TYR A N 1
ATOM 3338 C CA . TYR A 1 436 ? 65.376 -15.506 72.558 1.00 21.22 461 TYR A CA 1
ATOM 3339 C C . TYR A 1 436 ? 65.368 -17.027 72.406 1.00 22.46 461 TYR A C 1
ATOM 3340 O O . TYR A 1 436 ? 65.885 -17.563 71.424 1.00 21.39 461 TYR A O 1
ATOM 3349 N N . ARG A 1 437 ? 64.764 -17.712 73.368 1.00 22.50 462 ARG A N 1
ATOM 3350 C CA . ARG A 1 437 ? 64.696 -19.173 73.325 1.00 22.66 462 ARG A CA 1
ATOM 3351 C C . ARG A 1 437 ? 63.748 -19.709 72.239 1.00 22.15 462 ARG A C 1
ATOM 3352 O O . ARG A 1 437 ? 64.059 -20.718 71.607 1.00 21.59 462 ARG A O 1
ATOM 3360 N N . ARG A 1 438 ? 62.596 -19.052 72.042 1.00 22.24 463 ARG A N 1
ATOM 3361 C CA . ARG A 1 438 ? 61.645 -19.423 70.993 1.00 21.85 463 ARG A CA 1
ATOM 3362 C C . ARG A 1 438 ? 62.200 -19.179 69.589 1.00 22.74 463 ARG A C 1
ATOM 3363 O O . ARG A 1 438 ? 62.015 -20.009 68.701 1.00 22.85 463 ARG A O 1
ATOM 3371 N N . THR A 1 439 ? 62.853 -18.036 69.392 1.00 21.49 464 THR A N 1
ATOM 3372 C CA . THR A 1 439 ? 63.186 -17.562 68.045 1.00 21.46 464 THR A CA 1
ATOM 3373 C C . THR A 1 439 ? 64.668 -17.586 67.699 1.00 21.42 464 THR A C 1
ATOM 3374 O O . THR A 1 439 ? 65.016 -17.672 66.530 1.00 22.99 464 THR A O 1
ATOM 3378 N N . GLY A 1 440 ? 65.538 -17.475 68.699 1.00 21.44 465 GLY A N 1
ATOM 3379 C CA . GLY A 1 440 ? 66.975 -17.314 68.456 1.00 20.85 465 GLY A CA 1
ATOM 3380 C C . GLY A 1 440 ? 67.374 -15.862 68.226 1.00 20.60 465 GLY A C 1
ATOM 3381 O O . GLY A 1 440 ? 68.531 -15.569 67.914 1.00 20.14 465 GLY A O 1
ATOM 3382 N N . TYR A 1 441 ? 66.423 -14.947 68.401 1.00 20.96 466 TYR A N 1
ATOM 3383 C CA . TYR A 1 441 ? 66.672 -13.533 68.182 1.00 21.64 466 TYR A CA 1
ATOM 3384 C C . TYR A 1 441 ? 66.442 -12.712 69.458 1.00 21.73 466 TYR A C 1
ATOM 3385 O O . TYR A 1 441 ? 65.647 -13.085 70.311 1.00 21.39 466 TYR A O 1
ATOM 3394 N N . PRO A 1 442 ? 67.189 -11.613 69.622 1.00 22.65 467 PRO A N 1
ATOM 3395 C CA . PRO A 1 442 ? 68.272 -11.171 68.761 1.00 22.87 467 PRO A CA 1
ATOM 3396 C C . PRO A 1 442 ? 69.502 -12.050 68.955 1.00 24.45 467 PRO A C 1
ATOM 3397 O O . PRO A 1 442 ? 69.548 -12.859 69.881 1.00 23.65 467 PRO A O 1
ATOM 3401 N N . LYS A 1 443 ? 70.491 -11.868 68.094 1.00 26.12 468 LYS A N 1
ATOM 3402 C CA . LYS A 1 443 ? 71.698 -12.672 68.130 1.00 28.64 468 LYS A CA 1
ATOM 3403 C C . LYS A 1 443 ? 72.591 -12.203 69.277 1.00 26.46 468 LYS A C 1
ATOM 3404 O O . LYS A 1 443 ? 73.478 -11.383 69.097 1.00 27.49 468 LYS A O 1
ATOM 3410 N N . LEU A 1 444 ? 72.322 -12.721 70.468 1.00 24.71 469 LEU A N 1
ATOM 3411 C CA . LEU A 1 444 ? 73.021 -12.293 71.672 1.00 24.72 469 LEU A CA 1
ATOM 3412 C C . LEU A 1 444 ? 74.458 -12.793 71.665 1.00 24.10 469 LEU A C 1
ATOM 3413 O O . LEU A 1 444 ? 74.753 -13.818 71.057 1.00 23.75 469 LEU A O 1
ATOM 3418 N N . LEU A 1 445 ? 75.341 -12.065 72.341 1.00 23.54 470 LEU A N 1
ATOM 3419 C CA . LEU A 1 445 ? 76.735 -12.475 72.476 1.00 25.86 470 LEU A CA 1
ATOM 3420 C C . LEU A 1 445 ? 76.831 -13.768 73.285 1.00 25.16 470 LEU A C 1
ATOM 3421 O O . LEU A 1 445 ? 75.979 -14.034 74.133 1.00 25.13 470 LEU A O 1
ATOM 3426 N N . PRO A 1 446 ? 77.865 -14.579 73.013 1.00 24.93 471 PRO A N 1
ATOM 3427 C CA . PRO A 1 446 ? 78.056 -15.783 73.809 1.00 24.03 471 PRO A CA 1
ATOM 3428 C C . PRO A 1 446 ? 78.766 -15.477 75.131 1.00 23.50 471 PRO A C 1
ATOM 3429 O O . PRO A 1 446 ? 79.412 -14.434 75.259 1.00 23.11 471 PRO A O 1
ATOM 3433 N N . ALA A 1 447 ? 78.633 -16.374 76.108 1.00 22.92 472 ALA A N 1
ATOM 3434 C CA . ALA A 1 447 ? 79.490 -16.348 77.296 1.00 22.73 472 ALA A CA 1
ATOM 3435 C C . ALA A 1 447 ? 80.930 -16.516 76.851 1.00 22.76 472 ALA A C 1
ATOM 3436 O O . ALA A 1 447 ? 81.182 -17.058 75.785 1.00 21.70 472 ALA A O 1
ATOM 3438 N N . THR A 1 448 ? 81.870 -16.060 77.671 1.00 25.27 473 THR A N 1
ATOM 3439 C CA . THR A 1 448 ? 83.292 -16.269 77.396 1.00 25.87 473 THR A CA 1
ATOM 3440 C C . THR A 1 448 ? 83.709 -17.649 77.894 1.00 27.73 473 THR A C 1
ATOM 3441 O O . THR A 1 448 ? 83.015 -18.287 78.685 1.00 26.14 473 THR A O 1
ATOM 3445 N N . SER A 1 449 ? 84.881 -18.081 77.466 1.00 30.12 474 SER A N 1
ATOM 3446 C CA . SER A 1 449 ? 85.426 -19.360 77.891 1.00 32.99 474 SER A CA 1
ATOM 3447 C C . SER A 1 449 ? 85.600 -19.434 79.408 1.00 31.61 474 SER A C 1
ATOM 3448 O O . SER A 1 449 ? 85.183 -20.408 80.035 1.00 32.22 474 SER A O 1
ATOM 3451 N N . GLU A 1 450 ? 86.217 -18.407 79.989 1.00 30.62 475 GLU A N 1
ATOM 3452 C CA . GLU A 1 450 ? 86.392 -18.327 81.442 1.00 29.97 475 GLU A CA 1
ATOM 3453 C C . GLU A 1 450 ? 85.081 -18.096 82.189 1.00 26.27 475 GLU A C 1
ATOM 3454 O O . GLU A 1 450 ? 84.936 -18.523 83.330 1.00 24.30 475 GLU A O 1
ATOM 3460 N N . GLY A 1 451 ? 84.153 -17.392 81.552 1.00 24.46 476 GLY A N 1
ATOM 3461 C CA . GLY A 1 451 ? 82.872 -17.051 82.163 1.00 23.79 476 GLY A CA 1
ATOM 3462 C C . GLY A 1 451 ? 81.848 -18.172 82.189 1.00 23.67 476 GLY A C 1
ATOM 3463 O O . GLY A 1 451 ? 80.905 -18.139 82.991 1.00 21.22 476 GLY A O 1
ATOM 3464 N N . ASN A 1 452 ? 82.018 -19.168 81.322 1.00 24.07 477 ASN A N 1
ATOM 3465 C CA . ASN A 1 452 ? 81.138 -20.332 81.341 1.00 23.82 477 ASN A CA 1
ATOM 3466 C C . ASN A 1 452 ? 81.640 -21.324 82.385 1.00 24.26 477 ASN A C 1
ATOM 3467 O O . ASN A 1 452 ? 82.581 -22.085 82.131 1.00 26.71 477 ASN A O 1
ATOM 3472 N N . LEU A 1 453 ? 81.015 -21.297 83.562 1.00 22.37 478 LEU A N 1
ATOM 3473 C CA . LEU A 1 453 ? 81.382 -22.175 84.663 1.00 21.64 478 LEU A CA 1
ATOM 3474 C C . LEU A 1 453 ? 80.407 -23.357 84.797 1.00 22.00 478 LEU A C 1
ATOM 3475 O O . LEU A 1 453 ? 80.186 -23.853 85.899 1.00 21.93 478 LEU A O 1
ATOM 3480 N N . SER A 1 454 ? 79.846 -23.819 83.673 1.00 22.30 479 SER A N 1
ATOM 3481 C CA . SER A 1 454 ? 78.886 -24.929 83.669 1.00 22.58 479 SER A CA 1
ATOM 3482 C C . SER A 1 454 ? 79.550 -26.306 83.640 1.00 22.53 479 SER A C 1
ATOM 3483 O O . SER A 1 454 ? 78.864 -27.326 83.647 1.00 22.76 479 SER A O 1
ATOM 3486 N N . GLY A 1 455 ? 80.884 -26.344 83.590 1.00 22.64 480 GLY A N 1
ATOM 3487 C CA . GLY A 1 455 ? 81.592 -27.608 83.468 1.00 22.59 480 GLY A CA 1
ATOM 3488 C C . GLY A 1 455 ? 81.271 -28.335 82.177 1.00 22.65 480 GLY A C 1
ATOM 3489 O O . GLY A 1 455 ? 81.380 -29.553 82.124 1.00 22.51 480 GLY A O 1
ATOM 3490 N N . GLY A 1 456 ? 80.838 -27.589 81.152 1.00 22.55 481 GLY A N 1
ATOM 3491 C CA . GLY A 1 456 ? 80.515 -28.151 79.840 1.00 22.25 481 GLY A CA 1
ATOM 3492 C C . GLY A 1 456 ? 79.040 -28.350 79.519 1.00 22.38 481 GLY A C 1
ATOM 3493 O O . GLY A 1 456 ? 78.703 -28.654 78.383 1.00 22.43 481 GLY A O 1
ATOM 3494 N N . ILE A 1 457 ? 78.164 -28.189 80.511 1.00 21.59 482 ILE A N 1
ATOM 3495 C CA . ILE A 1 457 ? 76.745 -28.471 80.351 1.00 20.88 482 ILE A CA 1
ATOM 3496 C C . ILE A 1 457 ? 76.046 -27.433 79.471 1.00 21.55 482 ILE A C 1
ATOM 3497 O O . ILE A 1 457 ? 75.163 -27.786 78.686 1.00 20.74 482 ILE A O 1
ATOM 3502 N N . VAL A 1 458 ? 76.412 -26.162 79.640 1.00 21.65 483 VAL A N 1
ATOM 3503 C CA . VAL A 1 458 ? 75.771 -25.068 78.922 1.00 21.43 483 VAL A CA 1
ATOM 3504 C C . VAL A 1 458 ? 76.635 -24.676 77.732 1.00 21.86 483 VAL A C 1
ATOM 3505 O O . VAL A 1 458 ? 77.844 -24.499 77.857 1.00 21.06 483 VAL A O 1
ATOM 3509 N N . ASP A 1 459 ? 76.001 -24.563 76.571 1.00 22.89 484 ASP A N 1
ATOM 3510 C CA . ASP A 1 459 ? 76.669 -24.116 75.357 1.00 24.08 484 ASP A CA 1
ATOM 3511 C C . ASP A 1 459 ? 76.732 -22.592 75.408 1.00 23.05 484 ASP A C 1
ATOM 3512 O O . ASP A 1 459 ? 75.699 -21.933 75.491 1.00 21.95 484 ASP A O 1
ATOM 3517 N N . SER A 1 460 ? 77.941 -22.045 75.348 1.00 22.68 485 SER A N 1
ATOM 3518 C CA . SER A 1 460 ? 78.145 -20.600 75.463 1.00 23.42 485 SER A CA 1
ATOM 3519 C C . SER A 1 460 ? 77.355 -19.793 74.443 1.00 23.14 485 SER A C 1
ATOM 3520 O O . SER A 1 460 ? 76.968 -18.662 74.730 1.00 23.91 485 SER A O 1
ATOM 3523 N N . GLU A 1 461 ? 77.105 -20.384 73.272 1.00 24.26 486 GLU A N 1
ATOM 3524 C CA . GLU A 1 461 ? 76.393 -19.718 72.177 1.00 24.82 486 GLU A CA 1
ATOM 3525 C C . GLU A 1 461 ? 74.868 -19.776 72.335 1.00 24.58 486 GLU A C 1
ATOM 3526 O O . GLU A 1 461 ? 74.148 -18.989 71.719 1.00 25.97 486 GLU A O 1
ATOM 3532 N N . LYS A 1 462 ? 74.380 -20.684 73.175 1.00 23.61 487 LYS A N 1
ATOM 3533 C CA . LYS A 1 462 ? 72.944 -20.844 73.396 1.00 22.80 487 LYS A CA 1
ATOM 3534 C C . LYS A 1 462 ? 72.495 -20.339 74.755 1.00 22.34 487 LYS A C 1
ATOM 3535 O O . LYS A 1 462 ? 71.329 -19.936 74.921 1.00 21.51 487 LYS A O 1
ATOM 3541 N N . GLY A 1 463 ? 73.402 -20.368 75.732 1.00 20.56 488 GLY A N 1
ATOM 3542 C CA . GLY A 1 463 ? 73.083 -19.912 77.083 1.00 20.40 488 GLY A CA 1
ATOM 3543 C C . GLY A 1 463 ? 72.123 -20.820 77.852 1.00 20.51 488 GLY A C 1
ATOM 3544 O O . GLY A 1 463 ? 71.813 -21.942 77.427 1.00 18.66 488 GLY A O 1
ATOM 3545 N N . ALA A 1 464 ? 71.637 -20.302 78.976 1.00 19.89 489 ALA A N 1
ATOM 3546 C CA . ALA A 1 464 ? 70.746 -21.044 79.845 1.00 20.79 489 ALA A CA 1
ATOM 3547 C C . ALA A 1 464 ? 69.363 -21.130 79.199 1.00 20.56 489 ALA A C 1
ATOM 3548 O O . ALA A 1 464 ? 68.797 -20.123 78.752 1.00 21.18 489 ALA A O 1
ATOM 3550 N N . ARG A 1 465 ? 68.839 -22.346 79.138 1.00 21.21 490 ARG A N 1
ATOM 3551 C CA . ARG A 1 465 ? 67.567 -22.631 78.467 1.00 20.43 490 ARG A CA 1
ATOM 3552 C C . ARG A 1 465 ? 66.411 -22.747 79.458 1.00 20.03 490 ARG A C 1
ATOM 3553 O O . ARG A 1 465 ? 65.243 -22.677 79.075 1.00 19.56 490 ARG A O 1
ATOM 3561 N N . ARG A 1 466 ? 66.749 -22.931 80.730 1.00 20.68 491 ARG A N 1
ATOM 3562 C CA . ARG A 1 466 ? 65.773 -23.029 81.813 1.00 20.36 491 ARG A CA 1
ATOM 3563 C C . ARG A 1 466 ? 66.523 -23.036 83.134 1.00 20.02 491 ARG A C 1
ATOM 3564 O O . ARG A 1 466 ? 67.748 -23.182 83.158 1.00 19.66 491 ARG A O 1
ATOM 3580 N N . PRO A 1 468 ? 67.072 -25.062 86.776 1.00 22.27 493 PRO A N 1
ATOM 3581 C CA . PRO A 1 468 ? 66.859 -26.403 87.317 1.00 22.67 493 PRO A CA 1
ATOM 3582 C C . PRO A 1 468 ? 65.815 -26.349 88.419 1.00 22.08 493 PRO A C 1
ATOM 3583 O O . PRO A 1 468 ? 65.658 -25.312 89.050 1.00 21.28 493 PRO A O 1
ATOM 3587 N N . TYR A 1 469 ? 65.131 -27.460 88.663 1.00 23.42 494 TYR A N 1
ATOM 3588 C CA . TYR A 1 469 ? 64.123 -27.499 89.721 1.00 23.38 494 TYR A CA 1
ATOM 3589 C C . TYR A 1 469 ? 64.766 -27.309 91.096 1.00 23.50 494 TYR A C 1
ATOM 3590 O O . TYR A 1 469 ? 65.913 -27.714 91.301 1.00 22.36 494 TYR A O 1
ATOM 3599 N N . PRO A 1 470 ? 64.023 -26.719 92.046 1.00 24.34 495 PRO A N 1
ATOM 3600 C CA . PRO A 1 470 ? 64.547 -26.534 93.408 1.00 25.95 495 PRO A CA 1
ATOM 3601 C C . PRO A 1 470 ? 64.891 -27.855 94.088 1.00 27.17 495 PRO A C 1
ATOM 3602 O O . PRO A 1 470 ? 64.167 -28.852 93.922 1.00 27.40 495 PRO A O 1
ATOM 3606 N N . SER A 1 471 ? 65.974 -27.862 94.856 1.00 26.82 496 SER A N 1
ATOM 3607 C CA A SER A 1 471 ? 66.360 -29.044 95.623 0.50 28.19 496 SER A CA 1
ATOM 3608 C CA B SER A 1 471 ? 66.360 -29.055 95.623 0.50 27.92 496 SER A CA 1
ATOM 3609 C C . SER A 1 471 ? 65.263 -29.370 96.630 1.00 28.06 496 SER A C 1
ATOM 3610 O O . SER A 1 471 ? 65.015 -30.530 96.933 1.00 30.06 496 SER A O 1
ATOM 3615 N N . GLU A 1 472 ? 64.613 -28.331 97.138 1.00 27.95 497 GLU A N 1
ATOM 3616 C CA . GLU A 1 472 ? 63.494 -28.488 98.076 1.00 29.91 497 GLU A CA 1
ATOM 3617 C C . GLU A 1 472 ? 62.437 -29.465 97.564 1.00 30.30 497 GLU A C 1
ATOM 3618 O O . GLU A 1 472 ? 61.831 -30.196 98.350 1.00 31.76 497 GLU A O 1
ATOM 3624 N N . GLU A 1 473 ? 62.214 -29.468 96.253 1.00 29.71 498 GLU A N 1
ATOM 3625 C CA . GLU A 1 473 ? 61.212 -30.341 95.650 1.00 29.93 498 GLU A CA 1
ATOM 3626 C C . GLU A 1 473 ? 61.629 -31.814 95.629 1.00 30.19 498 GLU A C 1
ATOM 3627 O O . GLU A 1 473 ? 60.786 -32.702 95.796 1.00 29.92 498 GLU A O 1
ATOM 3633 N N . TYR A 1 474 ? 62.916 -32.077 95.429 1.00 29.78 499 TYR A N 1
ATOM 3634 C CA . TYR A 1 474 ? 63.429 -33.447 95.514 1.00 30.87 499 TYR A CA 1
ATOM 3635 C C . TYR A 1 474 ? 63.317 -34.004 96.942 1.00 32.35 499 TYR A C 1
ATOM 3636 O O . TYR A 1 474 ? 63.147 -35.213 97.135 1.00 31.23 499 TYR A O 1
ATOM 3645 N N . THR A 1 475 ? 63.402 -33.109 97.925 1.00 32.86 500 THR A N 1
ATOM 3646 C CA . THR A 1 475 ? 63.284 -33.471 99.337 1.00 34.39 500 THR A CA 1
ATOM 3647 C C . THR A 1 475 ? 61.836 -33.725 99.741 1.00 34.10 500 THR A C 1
ATOM 3648 O O . THR A 1 475 ? 61.525 -34.768 100.306 1.00 34.28 500 THR A O 1
ATOM 3652 N N . SER A 1 476 ? 60.955 -32.780 99.431 1.00 32.57 501 SER A N 1
ATOM 3653 C CA . SER A 1 476 ? 59.598 -32.778 99.983 1.00 32.86 501 SER A CA 1
ATOM 3654 C C . SER A 1 476 ? 58.500 -33.208 99.008 1.00 34.03 501 SER A C 1
ATOM 3655 O O . SER A 1 476 ? 57.355 -33.387 99.420 1.00 37.43 501 SER A O 1
ATOM 3658 N N . ASN A 1 477 ? 58.838 -33.367 97.728 1.00 33.12 502 ASN A N 1
ATOM 3659 C CA . ASN A 1 477 ? 57.856 -33.712 96.689 1.00 32.72 502 ASN A CA 1
ATOM 3660 C C . ASN A 1 477 ? 58.489 -34.632 95.650 1.00 33.12 502 ASN A C 1
ATOM 3661 O O . ASN A 1 477 ? 58.320 -34.462 94.439 1.00 31.07 502 ASN A O 1
ATOM 3666 N N . THR A 1 478 ? 59.209 -35.624 96.156 1.00 33.81 503 THR A N 1
ATOM 3667 C CA . THR A 1 478 ? 60.124 -36.430 95.362 1.00 33.13 503 THR A CA 1
ATOM 3668 C C . THR A 1 478 ? 59.471 -37.119 94.166 1.00 33.00 503 THR A C 1
ATOM 3669 O O . THR A 1 478 ? 59.939 -36.976 93.042 1.00 32.87 503 THR A O 1
ATOM 3673 N N . GLU A 1 479 ? 58.398 -37.862 94.410 1.00 32.69 504 GLU A N 1
ATOM 3674 C CA . GLU A 1 479 ? 57.729 -38.618 93.355 1.00 35.15 504 GLU A CA 1
ATOM 3675 C C . GLU A 1 479 ? 57.221 -37.707 92.227 1.00 32.79 504 GLU A C 1
ATOM 3676 O O . GLU A 1 479 ? 57.330 -38.049 91.051 1.00 32.16 504 GLU A O 1
ATOM 3682 N N . ASN A 1 480 ? 56.677 -36.551 92.589 1.00 29.94 505 ASN A N 1
ATOM 3683 C CA . ASN A 1 480 ? 56.073 -35.658 91.612 1.00 29.66 505 ASN A CA 1
ATOM 3684 C C . ASN A 1 480 ? 57.106 -34.939 90.751 1.00 28.05 505 ASN A C 1
ATOM 3685 O O . ASN A 1 480 ? 56.950 -34.851 89.540 1.00 27.68 505 ASN A O 1
ATOM 3690 N N . VAL A 1 481 ? 58.163 -34.425 91.361 1.00 29.38 506 VAL A N 1
ATOM 3691 C CA . VAL A 1 481 ? 59.197 -33.745 90.577 1.00 28.41 506 VAL A CA 1
ATOM 3692 C C . VAL A 1 481 ? 59.923 -34.750 89.677 1.00 29.37 506 VAL A C 1
ATOM 3693 O O . VAL A 1 481 ? 60.287 -34.427 88.547 1.00 27.57 506 VAL A O 1
ATOM 3697 N N . GLN A 1 482 ? 60.118 -35.971 90.170 1.00 30.64 507 GLN A N 1
ATOM 3698 C CA . GLN A 1 482 ? 60.712 -37.027 89.352 1.00 31.84 507 GLN A CA 1
ATOM 3699 C C . GLN A 1 482 ? 59.829 -37.386 88.153 1.00 31.34 507 GLN A C 1
ATOM 3700 O O . GLN A 1 482 ? 60.349 -37.646 87.068 1.00 32.06 507 GLN A O 1
ATOM 3706 N N . GLU A 1 483 ? 58.506 -37.390 88.348 1.00 28.71 508 GLU A N 1
ATOM 3707 C CA . GLU A 1 483 ? 57.578 -37.598 87.234 1.00 28.70 508 GLU A CA 1
ATOM 3708 C C . GLU A 1 483 ? 57.737 -36.497 86.184 1.00 27.02 508 GLU A C 1
ATOM 3709 O O . GLU A 1 483 ? 57.830 -36.774 84.990 1.00 25.39 508 GLU A O 1
ATOM 3715 N N . ALA A 1 484 ? 57.760 -35.250 86.637 1.00 26.22 509 ALA A N 1
ATOM 3716 C CA . ALA A 1 484 ? 57.976 -34.127 85.731 1.00 27.29 509 ALA A CA 1
ATOM 3717 C C . ALA A 1 484 ? 59.259 -34.306 84.912 1.00 26.61 509 ALA A C 1
ATOM 3718 O O . ALA A 1 484 ? 59.240 -34.167 83.693 1.00 26.93 509 ALA A O 1
ATOM 3720 N N . VAL A 1 485 ? 60.362 -34.644 85.574 1.00 26.21 510 VAL A N 1
ATOM 3721 C CA . VAL A 1 485 ? 61.650 -34.816 84.874 1.00 27.42 510 VAL A CA 1
ATOM 3722 C C . VAL A 1 485 ? 61.637 -36.022 83.920 1.00 27.63 510 VAL A C 1
ATOM 3723 O O . VAL A 1 485 ? 62.052 -35.902 82.774 1.00 27.58 510 VAL A O 1
ATOM 3727 N N . ASN A 1 486 ? 61.134 -37.163 84.387 1.00 28.74 511 ASN A N 1
ATOM 3728 C CA . ASN A 1 486 ? 61.145 -38.387 83.585 1.00 29.31 511 ASN A CA 1
ATOM 3729 C C . ASN A 1 486 ? 60.092 -38.430 82.475 1.00 29.52 511 ASN A C 1
ATOM 3730 O O . ASN A 1 486 ? 60.351 -38.985 81.416 1.00 30.57 511 ASN A O 1
ATOM 3735 N N . SER A 1 487 ? 58.921 -37.841 82.701 1.00 28.68 512 SER A N 1
ATOM 3736 C CA . SER A 1 487 ? 57.828 -37.922 81.727 1.00 28.61 512 SER A CA 1
ATOM 3737 C C . SER A 1 487 ? 57.612 -36.651 80.920 1.00 27.82 512 SER A C 1
ATOM 3738 O O . SER A 1 487 ? 57.240 -36.730 79.753 1.00 27.55 512 SER A O 1
ATOM 3741 N N . TYR A 1 488 ? 57.795 -35.488 81.541 1.00 27.07 513 TYR A N 1
ATOM 3742 C CA . TYR A 1 488 ? 57.396 -34.226 80.917 1.00 27.68 513 TYR A CA 1
ATOM 3743 C C . TYR A 1 488 ? 58.548 -33.365 80.377 1.00 28.50 513 TYR A C 1
ATOM 3744 O O . TYR A 1 488 ? 58.358 -32.633 79.420 1.00 32.24 513 TYR A O 1
ATOM 3753 N N . LEU A 1 489 ? 59.721 -33.419 80.996 1.00 28.32 514 LEU A N 1
ATOM 3754 C CA . LEU A 1 489 ? 60.795 -32.469 80.673 1.00 26.97 514 LEU A CA 1
ATOM 3755 C C . LEU A 1 489 ? 61.539 -32.796 79.371 1.00 27.16 514 LEU A C 1
ATOM 3756 O O . LEU A 1 489 ? 62.055 -31.898 78.702 1.00 25.52 514 LEU A O 1
ATOM 3761 N N . GLY A 1 490 ? 61.607 -34.077 79.019 1.00 27.10 515 GLY A N 1
ATOM 3762 C CA . GLY A 1 490 ? 62.263 -34.503 77.778 1.00 27.04 515 GLY A CA 1
ATOM 3763 C C . GLY A 1 490 ? 63.760 -34.220 77.767 1.00 26.67 515 GLY A C 1
ATOM 3764 O O . GLY A 1 490 ? 64.342 -33.943 76.725 1.00 28.74 515 GLY A O 1
ATOM 3765 N N . GLY A 1 491 ? 64.372 -34.278 78.935 1.00 24.12 516 GLY A N 1
ATOM 3766 C CA . GLY A 1 491 ? 65.806 -34.066 79.063 1.00 23.52 516 GLY A CA 1
ATOM 3767 C C . GLY A 1 491 ? 66.170 -34.001 80.527 1.00 22.88 516 GLY A C 1
ATOM 3768 O O . GLY A 1 491 ? 65.289 -34.003 81.387 1.00 23.24 516 GLY A O 1
ATOM 3769 N N . PRO A 1 492 ? 67.474 -33.933 80.828 1.00 22.38 517 PRO A N 1
ATOM 3770 C CA . PRO A 1 492 ? 67.900 -33.839 82.217 1.00 21.86 517 PRO A CA 1
ATOM 3771 C C . PRO A 1 492 ? 67.492 -32.520 82.881 1.00 21.28 517 PRO A C 1
ATOM 3772 O O . PRO A 1 492 ? 67.308 -31.507 82.206 1.00 20.44 517 PRO A O 1
ATOM 3776 N N . ASP A 1 493 ? 67.375 -32.551 84.205 1.00 21.72 518 ASP A N 1
ATOM 3777 C CA . ASP A 1 493 ? 66.992 -31.377 84.997 1.00 21.66 518 ASP A CA 1
ATOM 3778 C C . ASP A 1 493 ? 68.211 -30.480 85.192 1.00 21.31 518 ASP A C 1
ATOM 3779 O O . ASP A 1 493 ? 68.811 -30.475 86.258 1.00 22.08 518 ASP A O 1
ATOM 3784 N N . ASN A 1 494 ? 68.566 -29.735 84.147 1.00 21.48 519 ASN A N 1
ATOM 3785 C CA . ASN A 1 494 ? 69.681 -28.782 84.186 1.00 21.67 519 ASN A CA 1
ATOM 3786 C C . ASN A 1 494 ? 69.380 -27.580 83.273 1.00 21.59 519 ASN A C 1
ATOM 3787 O O . ASN A 1 494 ? 68.272 -27.481 82.722 1.00 21.07 519 ASN A O 1
ATOM 3800 N N . ALA A 1 496 ? 70.644 -26.818 80.382 1.00 19.74 521 ALA A N 1
ATOM 3801 C CA . ALA A 1 496 ? 70.800 -27.068 78.954 1.00 20.02 521 ALA A CA 1
ATOM 3802 C C . ALA A 1 496 ? 69.515 -27.549 78.275 1.00 19.94 521 ALA A C 1
ATOM 3803 O O . ALA A 1 496 ? 69.377 -27.411 77.067 1.00 20.80 521 ALA A O 1
ATOM 3805 N N . THR A 1 497 ? 68.567 -28.081 79.045 1.00 19.88 522 THR A N 1
ATOM 3806 C CA . THR A 1 497 ? 67.359 -28.688 78.495 1.00 19.82 522 THR A CA 1
ATOM 3807 C C . THR A 1 497 ? 66.310 -27.628 78.177 1.00 20.14 522 THR A C 1
ATOM 3808 O O . THR A 1 497 ? 65.999 -26.803 79.038 1.00 18.48 522 THR A O 1
ATOM 3812 N N . ASP A 1 498 ? 65.778 -27.648 76.951 1.00 20.42 523 ASP A N 1
ATOM 3813 C CA . ASP A 1 498 ? 64.806 -26.643 76.514 1.00 22.16 523 ASP A CA 1
ATOM 3814 C C . ASP A 1 498 ? 63.422 -26.952 77.059 1.00 21.45 523 ASP A C 1
ATOM 3815 O O . ASP A 1 498 ? 63.085 -28.103 77.286 1.00 22.04 523 ASP A O 1
ATOM 3820 N N . VAL A 1 499 ? 62.634 -25.904 77.272 1.00 21.85 524 VAL A N 1
ATOM 3821 C CA . VAL A 1 499 ? 61.238 -26.053 77.668 1.00 20.43 524 VAL A CA 1
ATOM 3822 C C . VAL A 1 499 ? 60.380 -26.372 76.447 1.00 21.16 524 VAL A C 1
ATOM 3823 O O . VAL A 1 499 ? 60.791 -26.151 75.303 1.00 21.40 524 VAL A O 1
ATOM 3827 N N . TRP A 1 500 ? 59.177 -26.871 76.706 1.00 20.75 525 TRP A N 1
ATOM 3828 C CA . TRP A 1 500 ? 58.288 -27.377 75.658 1.00 21.43 525 TRP A CA 1
ATOM 3829 C C . TRP A 1 500 ? 58.125 -26.437 74.472 1.00 21.06 525 TRP A C 1
ATOM 3830 O O . TRP A 1 500 ? 58.352 -26.852 73.334 1.00 22.24 525 TRP A O 1
ATOM 3841 N N . TRP A 1 501 ? 57.770 -25.175 74.714 1.00 19.85 526 TRP A N 1
ATOM 3842 C CA . TRP A 1 501 ? 57.529 -24.267 73.588 1.00 19.75 526 TRP A CA 1
ATOM 3843 C C . TRP A 1 501 ? 58.833 -23.853 72.896 1.00 19.85 526 TRP A C 1
ATOM 3844 O O . TRP A 1 501 ? 58.785 -23.255 71.838 1.00 19.71 526 TRP A O 1
ATOM 3855 N N . ALA A 1 502 ? 59.990 -24.185 73.474 1.00 21.14 527 ALA A N 1
ATOM 3856 C CA . ALA A 1 502 ? 61.284 -23.864 72.855 1.00 21.81 527 ALA A CA 1
ATOM 3857 C C . ALA A 1 502 ? 61.950 -25.054 72.168 1.00 25.06 527 ALA A C 1
ATOM 3858 O O . ALA A 1 502 ? 63.025 -24.901 71.590 1.00 23.34 527 ALA A O 1
ATOM 3860 N N . ARG A 1 503 ? 61.341 -26.236 72.252 1.00 30.52 528 ARG A N 1
ATOM 3861 C CA . ARG A 1 503 ? 61.961 -27.453 71.701 1.00 36.41 528 ARG A CA 1
ATOM 3862 C C . ARG A 1 503 ? 61.969 -27.414 70.177 1.00 37.18 528 ARG A C 1
ATOM 3863 O O . ARG A 1 503 ? 60.925 -27.226 69.559 1.00 33.54 528 ARG A O 1
ATOM 3871 N N . LYS A 1 504 ? 63.154 -27.588 69.590 1.00 45.60 529 LYS A N 1
ATOM 3872 C CA . LYS A 1 504 ? 63.334 -27.538 68.135 1.00 56.08 529 LYS A CA 1
ATOM 3873 C C . LYS A 1 504 ? 63.445 -28.950 67.583 1.00 63.81 529 LYS A C 1
ATOM 3874 O O . LYS A 1 504 ? 64.347 -29.692 67.968 1.00 66.86 529 LYS A O 1
ATOM 3881 N N . ASP B 1 13 ? 57.370 -8.320 27.078 1.00 52.74 38 ASP B N 1
ATOM 3882 C CA . ASP B 1 13 ? 57.312 -7.397 25.911 1.00 52.15 38 ASP B CA 1
ATOM 3883 C C . ASP B 1 13 ? 56.029 -6.545 25.958 1.00 48.84 38 ASP B C 1
ATOM 3884 O O . ASP B 1 13 ? 54.940 -7.061 26.199 1.00 47.87 38 ASP B O 1
ATOM 3889 N N . LEU B 1 14 ? 56.169 -5.242 25.726 1.00 42.61 39 LEU B N 1
ATOM 3890 C CA . LEU B 1 14 ? 55.062 -4.301 25.901 1.00 38.84 39 LEU B CA 1
ATOM 3891 C C . LEU B 1 14 ? 54.005 -4.424 24.814 1.00 35.89 39 LEU B C 1
ATOM 3892 O O . LEU B 1 14 ? 54.326 -4.605 23.641 1.00 34.82 39 LEU B O 1
ATOM 3897 N N . THR B 1 15 ? 52.743 -4.326 25.229 1.00 34.09 40 THR B N 1
ATOM 3898 C CA . THR B 1 15 ? 51.595 -4.442 24.338 1.00 31.35 40 THR B CA 1
ATOM 3899 C C . THR B 1 15 ? 50.729 -3.199 24.466 1.00 29.39 40 THR B C 1
ATOM 3900 O O . THR B 1 15 ? 50.853 -2.469 25.442 1.00 28.06 40 THR B O 1
ATOM 3904 N N . PRO B 1 16 ? 49.821 -2.969 23.499 1.00 28.77 41 PRO B N 1
ATOM 3905 C CA . PRO B 1 16 ? 48.935 -1.805 23.557 1.00 27.57 41 PRO B CA 1
ATOM 3906 C C . PRO B 1 16 ? 48.239 -1.615 24.896 1.00 26.96 41 PRO B C 1
ATOM 3907 O O . PRO B 1 16 ? 48.112 -0.488 25.371 1.00 26.02 41 PRO B O 1
ATOM 3911 N N . ASP B 1 17 ? 47.789 -2.704 25.506 1.00 27.68 42 ASP B N 1
ATOM 3912 C CA . ASP B 1 17 ? 47.072 -2.595 26.772 1.00 27.96 42 ASP B CA 1
ATOM 3913 C C . ASP B 1 17 ? 47.970 -2.124 27.934 1.00 28.49 42 ASP B C 1
ATOM 3914 O O . ASP B 1 17 ? 47.461 -1.587 28.917 1.00 28.77 42 ASP B O 1
ATOM 3919 N N . ASP B 1 18 ? 49.290 -2.297 27.826 1.00 28.37 43 ASP B N 1
ATOM 3920 C CA . ASP B 1 18 ? 50.198 -1.714 28.838 1.00 27.83 43 ASP B CA 1
ATOM 3921 C C . ASP B 1 18 ? 50.134 -0.186 28.812 1.00 27.29 43 ASP B C 1
ATOM 3922 O O . ASP B 1 18 ? 49.949 0.467 29.851 1.00 26.15 43 ASP B O 1
ATOM 3927 N N . TYR B 1 19 ? 50.259 0.375 27.614 1.00 27.28 44 TYR B N 1
ATOM 3928 C CA . TYR B 1 19 ? 50.171 1.825 27.431 1.00 27.21 44 TYR B CA 1
ATOM 3929 C C . TYR B 1 19 ? 48.766 2.344 27.752 1.00 27.28 44 TYR B C 1
ATOM 3930 O O . TYR B 1 19 ? 48.610 3.380 28.385 1.00 26.66 44 TYR B O 1
ATOM 3939 N N . ALA B 1 20 ? 47.745 1.641 27.276 1.00 30.01 45 ALA B N 1
ATOM 3940 C CA . ALA B 1 20 ? 46.356 2.065 27.493 1.00 30.21 45 ALA B CA 1
ATOM 3941 C C . ALA B 1 20 ? 46.057 2.144 28.975 1.00 32.37 45 ALA B C 1
ATOM 3942 O O . ALA B 1 20 ? 45.411 3.082 29.440 1.00 35.19 45 ALA B O 1
ATOM 3944 N N . LEU B 1 21 ? 46.562 1.172 29.722 1.00 33.47 46 LEU B N 1
ATOM 3945 C CA . LEU B 1 21 ? 46.332 1.105 31.151 1.00 33.37 46 LEU B CA 1
ATOM 3946 C C . LEU B 1 21 ? 46.857 2.285 31.969 1.00 32.77 46 LEU B C 1
ATOM 3947 O O . LEU B 1 21 ? 46.101 2.879 32.742 1.00 31.64 46 LEU B O 1
ATOM 3952 N N . GLY B 1 22 ? 48.128 2.635 31.794 1.00 33.87 47 GLY B N 1
ATOM 3953 C CA . GLY B 1 22 ? 48.717 3.782 32.494 1.00 34.76 47 GLY B CA 1
ATOM 3954 C C . GLY B 1 22 ? 47.916 5.059 32.335 1.00 31.88 47 GLY B C 1
ATOM 3955 O O . GLY B 1 22 ? 47.570 5.720 33.327 1.00 33.16 47 GLY B O 1
ATOM 3956 N N . SER B 1 23 ? 47.613 5.402 31.087 1.00 31.14 48 SER B N 1
ATOM 3957 C CA A SER B 1 23 ? 46.877 6.631 30.795 0.50 30.30 48 SER B CA 1
ATOM 3958 C CA B SER B 1 23 ? 46.861 6.616 30.768 0.50 29.99 48 SER B CA 1
ATOM 3959 C C . SER B 1 23 ? 45.478 6.557 31.402 1.00 29.26 48 SER B C 1
ATOM 3960 O O . SER B 1 23 ? 44.982 7.553 31.940 1.00 30.29 48 SER B 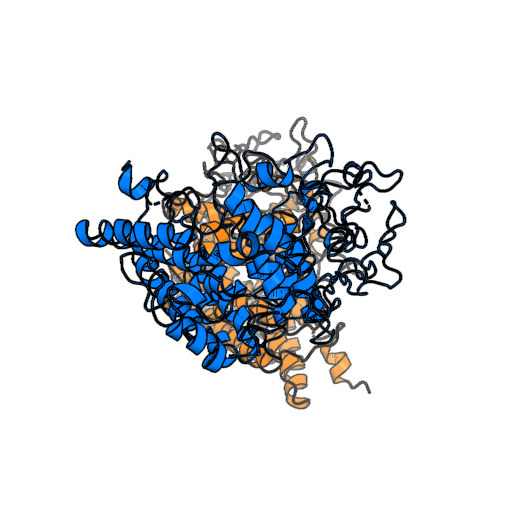O 1
ATOM 3965 N N . ALA B 1 24 ? 44.857 5.379 31.334 1.00 28.49 49 ALA B N 1
ATOM 3966 C CA . ALA B 1 24 ? 43.502 5.178 31.875 1.00 28.58 49 ALA B CA 1
ATOM 3967 C C . ALA B 1 24 ? 43.441 5.353 33.387 1.00 29.17 49 ALA B C 1
ATOM 3968 O O . ALA B 1 24 ? 42.511 5.980 33.909 1.00 28.58 49 ALA B O 1
ATOM 3978 N N . SER B 1 26 ? 45.496 7.054 35.435 1.00 27.95 51 SER B N 1
ATOM 3979 C CA A SER B 1 26 ? 45.642 8.477 35.794 0.50 28.09 51 SER B CA 1
ATOM 3980 C CA B SER B 1 26 ? 45.631 8.464 35.810 0.50 27.20 51 SER B CA 1
ATOM 3981 C C . SER B 1 26 ? 44.371 9.257 35.454 1.00 26.57 51 SER B C 1
ATOM 3982 O O . SER B 1 26 ? 43.954 10.144 36.204 1.00 25.41 51 SER B O 1
ATOM 3987 N N . ASN B 1 27 ? 43.747 8.935 34.326 1.00 27.36 52 ASN B N 1
ATOM 3988 C CA . ASN B 1 27 ? 42.481 9.593 33.974 1.00 28.53 52 ASN B CA 1
ATOM 3989 C C . ASN B 1 27 ? 41.425 9.357 35.048 1.00 26.53 52 ASN B C 1
ATOM 3990 O O . ASN B 1 27 ? 40.721 10.282 35.450 1.00 25.89 52 ASN B O 1
ATOM 3995 N N . LEU B 1 28 ? 41.338 8.119 35.526 1.00 26.14 53 LEU B N 1
ATOM 3996 C CA . LEU B 1 28 ? 40.363 7.759 36.553 1.00 24.64 53 LEU B CA 1
ATOM 3997 C C . LEU B 1 28 ? 40.626 8.535 37.835 1.00 23.55 53 LEU B C 1
ATOM 3998 O O . LEU B 1 28 ? 39.713 9.150 38.401 1.00 22.07 53 LEU B O 1
ATOM 4003 N N . ALA B 1 29 ? 41.888 8.543 38.263 1.00 23.44 54 ALA B N 1
ATOM 4004 C CA . ALA B 1 29 ? 42.300 9.294 39.451 1.00 23.62 54 ALA B CA 1
ATOM 4005 C C . ALA B 1 29 ? 41.893 10.778 39.379 1.00 24.17 54 ALA B C 1
ATOM 4006 O O . ALA B 1 29 ? 41.454 11.351 40.381 1.00 25.24 54 ALA B O 1
ATOM 4008 N N . SER B 1 30 ? 42.014 11.376 38.192 1.00 23.62 55 SER B N 1
ATOM 4009 C CA . SER B 1 30 ? 41.665 12.793 37.983 1.00 24.15 55 SER B CA 1
ATOM 4010 C C . SER B 1 30 ? 40.162 13.081 38.113 1.00 22.65 55 SER B C 1
ATOM 4011 O O . SER B 1 30 ? 39.760 14.252 38.186 1.00 23.12 55 SER B O 1
ATOM 4014 N N . THR B 1 31 ? 39.331 12.037 38.144 1.00 22.84 56 THR B N 1
ATOM 4015 C CA . THR B 1 31 ? 37.875 12.237 38.300 1.00 22.45 56 THR B CA 1
ATOM 4016 C C . THR B 1 31 ? 37.441 12.430 39.751 1.00 23.33 56 THR B C 1
ATOM 4017 O O . THR B 1 31 ? 36.275 12.742 40.015 1.00 24.13 56 THR B O 1
ATOM 4021 N N . VAL B 1 32 ? 38.363 12.246 40.691 1.00 23.17 57 VAL B N 1
ATOM 4022 C CA . VAL B 1 32 ? 38.106 12.580 42.090 1.00 23.85 57 VAL B CA 1
ATOM 4023 C C . VAL B 1 32 ? 38.290 14.106 42.221 1.00 24.21 57 VAL B C 1
ATOM 4024 O O . VAL B 1 32 ? 37.315 14.859 42.245 1.00 23.81 57 VAL B O 1
ATOM 4028 N N . ILE B 1 33 ? 39.539 14.556 42.281 1.00 22.85 58 ILE B N 1
ATOM 4029 C CA . ILE B 1 33 ? 39.856 15.978 42.242 1.00 23.83 58 ILE B CA 1
ATOM 4030 C C . ILE B 1 33 ? 40.700 16.200 40.981 1.00 23.86 58 ILE B C 1
ATOM 4031 O O . ILE B 1 33 ? 41.774 15.621 40.831 1.00 22.23 58 ILE B O 1
ATOM 4036 N N . SER B 1 34 ? 40.194 17.027 40.074 1.00 24.01 59 SER B N 1
ATOM 4037 C CA . SER B 1 34 ? 40.790 17.163 38.750 1.00 25.48 59 SER B CA 1
ATOM 4038 C C . SER B 1 34 ? 42.124 17.873 38.781 1.00 26.94 59 SER B C 1
ATOM 4039 O O . SER B 1 34 ? 42.355 18.763 39.611 1.00 26.61 59 SER B O 1
ATOM 4042 N N . SER B 1 35 ? 42.999 17.462 37.867 1.00 27.45 60 SER B N 1
ATOM 4043 C CA . SER B 1 35 ? 44.244 18.170 37.635 1.00 30.48 60 SER B CA 1
ATOM 4044 C C . SER B 1 35 ? 43.996 19.452 36.830 1.00 29.36 60 SER B C 1
ATOM 4045 O O . SER B 1 35 ? 44.840 20.336 36.799 1.00 29.19 60 SER B O 1
ATOM 4048 N N . ASP B 1 36 ? 42.831 19.553 36.196 1.00 31.54 61 ASP B N 1
ATOM 4049 C CA . ASP B 1 36 ? 42.413 20.794 35.538 1.00 32.10 61 ASP B CA 1
ATOM 4050 C C . ASP B 1 36 ? 42.084 21.850 36.599 1.00 31.06 61 ASP B C 1
ATOM 4051 O O . ASP B 1 36 ? 41.180 21.659 37.409 1.00 29.59 61 ASP B O 1
ATOM 4056 N N . VAL B 1 37 ? 42.796 22.972 36.566 1.00 29.99 62 VAL B N 1
ATOM 4057 C CA . VAL B 1 37 ? 42.704 23.970 37.629 1.00 30.47 62 VAL B CA 1
ATOM 4058 C C . VAL B 1 37 ? 41.278 24.458 37.845 1.00 32.39 62 VAL B C 1
ATOM 4059 O O . VAL B 1 37 ? 40.773 24.426 38.973 1.00 33.89 62 VAL B O 1
ATOM 4063 N N . ASN B 1 38 ? 40.625 24.877 36.765 1.00 30.37 63 ASN B N 1
ATOM 4064 C CA . ASN B 1 38 ? 39.301 25.470 36.864 1.00 31.93 63 ASN B CA 1
ATOM 4065 C C . ASN B 1 38 ? 38.229 24.479 37.326 1.00 32.21 63 ASN B C 1
ATOM 4066 O O . ASN B 1 38 ? 37.305 24.868 38.037 1.00 31.34 63 ASN B O 1
ATOM 4071 N N . THR B 1 39 ? 38.371 23.206 36.957 1.00 31.24 64 THR B N 1
ATOM 4072 C CA . THR B 1 39 ? 37.455 22.165 37.434 1.00 29.63 64 THR B CA 1
ATOM 4073 C C . THR B 1 39 ? 37.623 21.971 38.940 1.00 28.64 64 THR B C 1
ATOM 4074 O O . THR B 1 39 ? 36.654 21.994 39.695 1.00 27.82 64 THR B O 1
ATOM 4078 N N . ALA B 1 40 ? 38.867 21.787 39.373 1.00 29.02 65 ALA B N 1
ATOM 4079 C CA . ALA B 1 40 ? 39.169 21.656 40.793 1.00 29.62 65 ALA B CA 1
ATOM 4080 C C . ALA B 1 40 ? 38.749 22.905 41.576 1.00 29.15 65 ALA B C 1
ATOM 4081 O O . ALA B 1 40 ? 38.266 22.802 42.707 1.00 27.81 65 ALA B O 1
ATOM 4083 N N . GLN B 1 41 ? 38.938 24.085 40.989 1.00 29.37 66 GLN B N 1
ATOM 4084 C CA . GLN B 1 41 ? 38.489 25.314 41.650 1.00 28.27 66 GLN B CA 1
ATOM 4085 C C . GLN B 1 41 ? 37.009 25.204 41.980 1.00 27.65 66 GLN B C 1
ATOM 4086 O O . GLN B 1 41 ? 36.603 25.446 43.121 1.00 27.05 66 GLN B O 1
ATOM 4092 N N . PHE B 1 42 ? 36.212 24.806 40.993 1.00 28.30 67 PHE B N 1
ATOM 4093 C CA . PHE B 1 42 ? 34.759 24.703 41.180 1.00 27.24 67 PHE B CA 1
ATOM 4094 C C . PHE B 1 42 ? 34.365 23.633 42.207 1.00 26.58 67 PHE B C 1
ATOM 4095 O O . PHE B 1 42 ? 33.559 23.899 43.091 1.00 25.26 67 PHE B O 1
ATOM 4103 N N . THR B 1 43 ? 34.934 22.433 42.095 1.00 26.71 68 THR B N 1
ATOM 4104 C CA . THR B 1 43 ? 34.493 21.308 42.926 1.00 26.98 68 THR B CA 1
ATOM 4105 C C . THR B 1 43 ? 34.949 21.437 44.373 1.00 26.53 68 THR B C 1
ATOM 4106 O O . THR B 1 43 ? 34.207 21.097 45.286 1.00 26.35 68 THR B O 1
ATOM 4110 N N . ASP B 1 44 ? 36.167 21.933 44.577 1.00 27.20 69 ASP B N 1
ATOM 4111 C CA . ASP B 1 44 ? 36.786 21.913 45.901 1.00 28.12 69 ASP B CA 1
ATOM 4112 C C . ASP B 1 44 ? 37.178 23.271 46.500 1.00 28.02 69 ASP B C 1
ATOM 4113 O O . ASP B 1 44 ? 37.201 23.404 47.721 1.00 26.91 69 ASP B O 1
ATOM 4118 N N . CYS B 1 45 ? 37.462 24.280 45.671 1.00 27.97 70 CYS B N 1
ATOM 4119 C CA . CYS B 1 45 ? 37.797 25.614 46.198 1.00 27.51 70 CYS B CA 1
ATOM 4120 C C . CYS B 1 45 ? 36.584 26.516 46.428 1.00 26.99 70 CYS B C 1
ATOM 4121 O O . CYS B 1 45 ? 36.547 27.273 47.400 1.00 27.35 70 CYS B O 1
ATOM 4124 N N . LEU B 1 46 ? 35.611 26.443 45.530 1.00 25.46 71 LEU B N 1
ATOM 4125 C CA . LEU B 1 46 ? 34.444 27.314 45.581 1.00 26.80 71 LEU B CA 1
ATOM 4126 C C . LEU B 1 46 ? 33.236 26.599 46.156 1.00 26.09 71 LEU B C 1
ATOM 4127 O O . LEU B 1 46 ? 32.313 27.250 46.637 1.00 26.02 71 LEU B O 1
ATOM 4132 N N . LEU B 1 47 ? 33.232 25.268 46.095 1.00 26.02 72 LEU B N 1
ATOM 4133 C CA . LEU B 1 47 ? 32.103 24.486 46.594 1.00 26.38 72 LEU B CA 1
ATOM 4134 C C . LEU B 1 47 ? 32.492 23.791 47.892 1.00 26.30 72 LEU B C 1
ATOM 4135 O O . LEU B 1 47 ? 32.090 24.227 48.968 1.00 25.84 72 LEU B O 1
ATOM 4140 N N . GLY B 1 48 ? 33.298 22.736 47.808 1.00 28.25 73 GLY B N 1
ATOM 4141 C CA . GLY B 1 48 ? 33.632 21.940 48.992 1.00 27.61 73 GLY B CA 1
ATOM 4142 C C . GLY B 1 48 ? 34.184 22.769 50.141 1.00 27.68 73 GLY B C 1
ATOM 4143 O O . GLY B 1 48 ? 33.650 22.747 51.257 1.00 27.12 73 GLY B O 1
ATOM 4144 N N . GLY B 1 49 ? 35.263 23.500 49.860 1.00 27.71 74 GLY B N 1
ATOM 4145 C CA . GLY B 1 49 ? 35.982 24.247 50.881 1.00 26.65 74 GLY B CA 1
ATOM 4146 C C . GLY B 1 49 ? 35.116 25.149 51.750 1.00 26.12 74 GLY B C 1
ATOM 4147 O O . GLY B 1 49 ? 35.102 25.006 52.971 1.00 25.78 74 GLY B O 1
ATOM 4148 N N . PRO B 1 50 ? 34.389 26.085 51.130 1.00 26.52 75 PRO B N 1
ATOM 4149 C CA . PRO B 1 50 ? 33.520 26.981 51.888 1.00 26.20 75 PRO B CA 1
ATOM 4150 C C . PRO B 1 50 ? 32.366 26.276 52.594 1.00 26.44 75 PRO B C 1
ATOM 4151 O O . PRO B 1 50 ? 32.099 26.550 53.765 1.00 25.40 75 PRO B O 1
ATOM 4155 N N . LEU B 1 51 ? 31.693 25.371 51.894 1.00 27.43 76 LEU B N 1
ATOM 4156 C CA . LEU B 1 51 ? 30.568 24.644 52.483 1.00 28.29 76 LEU B CA 1
ATOM 4157 C C . LEU B 1 51 ? 31.022 23.738 53.644 1.00 28.18 76 LEU B C 1
ATOM 4158 O O . LEU B 1 51 ? 30.252 23.476 54.573 1.00 25.37 76 LEU B O 1
ATOM 4163 N N . GLY B 1 52 ? 32.281 23.299 53.602 1.00 26.77 77 GLY B N 1
ATOM 4164 C CA . GLY B 1 52 ? 32.856 22.486 54.676 1.00 27.41 77 GLY B CA 1
ATOM 4165 C C . GLY B 1 52 ? 33.518 23.269 55.807 1.00 27.00 77 GLY B C 1
ATOM 4166 O O . GLY B 1 52 ? 33.953 22.682 56.800 1.00 26.03 77 GLY B O 1
ATOM 4167 N N . GLY B 1 53 ? 33.625 24.585 55.658 1.00 26.09 78 GLY B N 1
ATOM 4168 C CA . GLY B 1 53 ? 34.165 25.447 56.711 1.00 25.34 78 GLY B CA 1
ATOM 4169 C C . GLY B 1 53 ? 35.673 25.642 56.712 1.00 26.21 78 GLY B C 1
ATOM 4170 O O . GLY B 1 53 ? 36.227 26.128 57.704 1.00 25.39 78 GLY B O 1
ATOM 4171 N N . TYR B 1 54 ? 36.336 25.268 55.618 1.00 25.23 79 TYR B N 1
ATOM 4172 C CA . TYR B 1 54 ? 37.783 25.409 55.496 1.00 26.53 79 TYR B CA 1
ATOM 4173 C C . TYR B 1 54 ? 38.199 26.670 54.755 1.00 26.97 79 TYR B C 1
ATOM 4174 O O . TYR B 1 54 ? 39.208 27.296 55.114 1.00 27.53 79 TYR B O 1
ATOM 4183 N N . PHE B 1 55 ? 37.461 26.996 53.695 1.00 25.53 80 PHE B N 1
ATOM 4184 C CA . PHE B 1 55 ? 37.820 28.051 52.744 1.00 25.86 80 PHE B CA 1
ATOM 4185 C C . PHE B 1 55 ? 36.785 29.170 52.736 1.00 27.14 80 PHE B C 1
ATOM 4186 O O . PHE B 1 55 ? 35.634 28.979 53.133 1.00 26.19 80 PHE B O 1
ATOM 4194 N N . ALA B 1 56 ? 37.194 30.334 52.247 1.00 28.25 81 ALA B N 1
ATOM 4195 C CA . ALA B 1 56 ? 36.271 31.453 52.058 1.00 28.50 81 ALA B CA 1
ATOM 4196 C C . ALA B 1 56 ? 36.607 32.179 50.754 1.00 28.54 81 ALA B C 1
ATOM 4197 O O . ALA B 1 56 ? 37.773 32.454 50.475 1.00 28.59 81 ALA B O 1
ATOM 4199 N N . ASP B 1 57 ? 35.579 32.468 49.960 1.00 28.57 82 ASP B N 1
ATOM 4200 C CA . ASP B 1 57 ? 35.731 33.211 48.706 1.00 29.14 82 ASP B CA 1
ATOM 4201 C C . ASP B 1 57 ? 36.348 34.593 48.984 1.00 30.92 82 ASP B C 1
ATOM 4202 O O . ASP B 1 57 ? 36.037 35.226 50.004 1.00 30.98 82 ASP B O 1
ATOM 4207 N N . SER B 1 58 ? 37.220 35.055 48.090 1.00 29.55 83 SER B N 1
ATOM 4208 C CA . SER B 1 58 ? 37.877 36.351 48.268 1.00 29.17 83 SER B CA 1
ATOM 4209 C C . SER B 1 58 ? 38.196 37.017 46.933 1.00 29.58 83 SER B C 1
ATOM 4210 O O . SER B 1 58 ? 39.354 37.281 46.614 1.00 31.10 83 SER B O 1
ATOM 4213 N N . ASN B 1 59 ? 37.147 37.276 46.162 1.00 29.64 84 ASN B N 1
ATOM 4214 C CA . ASN B 1 59 ? 37.237 38.076 44.951 1.00 31.06 84 ASN B CA 1
ATOM 4215 C C . ASN B 1 59 ? 36.048 39.022 44.919 1.00 31.56 84 ASN B C 1
ATOM 4216 O O . ASN B 1 59 ? 34.903 38.583 44.806 1.00 31.52 84 ASN B O 1
ATOM 4221 N N . ALA B 1 60 ? 36.337 40.317 45.035 1.00 32.02 85 ALA B N 1
ATOM 4222 C CA . ALA B 1 60 ? 35.316 41.359 45.130 1.00 33.05 85 ALA B CA 1
ATOM 4223 C C . ALA B 1 60 ? 34.416 41.413 43.903 1.00 34.19 85 ALA B C 1
ATOM 4224 O O . ALA B 1 60 ? 33.280 41.878 43.990 1.00 34.88 85 ALA B O 1
ATOM 4226 N N . GLY B 1 61 ? 34.930 40.952 42.764 1.00 33.78 86 GLY B N 1
ATOM 4227 C CA . GLY B 1 61 ? 34.174 40.950 41.525 1.00 33.53 86 GLY B CA 1
ATOM 4228 C C . GLY B 1 61 ? 33.082 39.891 41.411 1.00 33.33 86 GLY B C 1
ATOM 4229 O O . GLY B 1 61 ? 32.298 39.949 40.478 1.00 32.61 86 GLY B O 1
ATOM 4230 N N . TRP B 1 62 ? 33.041 38.912 42.319 1.00 33.17 87 TRP B N 1
ATOM 4231 C CA . TRP B 1 62 ? 32.045 37.839 42.230 1.00 33.91 87 TRP B CA 1
ATOM 4232 C C . TRP B 1 62 ? 30.730 38.269 42.858 1.00 34.47 87 TRP B C 1
ATOM 4233 O O . TRP B 1 62 ? 30.596 38.300 44.072 1.00 37.64 87 TRP B O 1
ATOM 4244 N N . SER B 1 63 ? 29.751 38.568 42.022 1.00 34.05 88 SER B N 1
ATOM 4245 C CA . SER B 1 63 ? 28.427 38.945 42.503 1.00 33.60 88 SER B CA 1
ATOM 4246 C C . SER B 1 63 ? 27.541 37.721 42.757 1.00 32.57 88 SER B C 1
ATOM 4247 O O . SER B 1 63 ? 26.546 37.823 43.469 1.00 33.70 88 SER B O 1
ATOM 4250 N N . ASN B 1 64 ? 27.895 36.579 42.161 1.00 34.11 89 ASN B N 1
ATOM 4251 C CA . ASN B 1 64 ? 27.170 35.318 42.353 1.00 33.23 89 ASN B CA 1
ATOM 4252 C C . ASN B 1 64 ? 28.115 34.182 42.751 1.00 32.22 89 ASN B C 1
ATOM 4253 O O . ASN B 1 64 ? 29.037 33.844 42.006 1.00 33.13 89 ASN B O 1
ATOM 4258 N N . THR B 1 65 ? 27.901 33.614 43.936 1.00 29.81 90 THR B N 1
ATOM 4259 C CA . THR B 1 65 ? 28.723 32.502 44.406 1.00 29.55 90 THR B CA 1
ATOM 4260 C C . THR B 1 65 ? 27.875 31.438 45.079 1.00 28.42 90 THR B C 1
ATOM 4261 O O . THR B 1 65 ? 26.713 31.662 45.406 1.00 28.77 90 THR B O 1
ATOM 4265 N N . ILE B 1 66 ? 28.488 30.278 45.291 1.00 28.61 91 ILE B N 1
ATOM 4266 C CA . ILE B 1 66 ? 27.868 29.195 46.050 1.00 27.97 91 ILE B CA 1
ATOM 4267 C C . ILE B 1 66 ? 27.742 29.579 47.528 1.00 26.96 91 ILE B C 1
ATOM 4268 O O . ILE B 1 66 ? 26.691 29.358 48.131 1.00 25.29 91 ILE B O 1
ATOM 4273 N N . SER B 1 67 ? 28.804 30.155 48.095 1.00 26.95 92 SER B N 1
ATOM 4274 C CA . SER B 1 67 ? 28.812 30.604 49.499 1.00 28.38 92 SER B CA 1
ATOM 4275 C C . SER B 1 67 ? 27.759 31.667 49.816 1.00 27.63 92 SER B C 1
ATOM 4276 O O . SER B 1 67 ? 27.270 31.714 50.931 1.00 27.79 92 SER B O 1
ATOM 4279 N N . ASN B 1 68 ? 27.435 32.520 48.844 1.00 28.78 93 ASN B N 1
ATOM 4280 C CA . ASN B 1 68 ? 26.394 33.534 49.015 1.00 28.13 93 ASN B CA 1
ATOM 4281 C C . ASN B 1 68 ? 25.010 33.004 48.632 1.00 29.00 93 ASN B C 1
ATOM 4282 O O . ASN B 1 68 ? 24.016 33.722 48.761 1.00 28.39 93 ASN B O 1
ATOM 4287 N N . PHE B 1 69 ? 24.963 31.761 48.145 1.00 29.24 94 PHE B N 1
ATOM 4288 C CA . PHE B 1 69 ? 23.712 31.053 47.820 1.00 29.32 94 PHE B CA 1
ATOM 4289 C C . PHE B 1 69 ? 22.959 31.608 46.605 1.00 30.29 94 PHE B C 1
ATOM 4290 O O . PHE B 1 69 ? 21.763 31.360 46.453 1.00 31.52 94 PHE B O 1
ATOM 4298 N N . ASN B 1 70 ? 23.650 32.341 45.736 1.00 29.84 95 ASN B N 1
ATOM 4299 C CA . ASN B 1 70 ? 23.040 32.859 44.506 1.00 29.10 95 ASN B CA 1
ATOM 4300 C C . ASN B 1 70 ? 23.841 32.450 43.263 1.00 30.45 95 ASN B C 1
ATOM 4301 O O . ASN B 1 70 ? 23.805 33.135 42.239 1.00 30.05 95 ASN B O 1
ATOM 4306 N N . ALA B 1 71 ? 24.551 31.329 43.362 1.00 30.03 96 ALA B N 1
ATOM 4307 C CA . ALA B 1 71 ? 25.435 30.863 42.300 1.00 32.24 96 ALA B CA 1
ATOM 4308 C C . ALA B 1 71 ? 24.684 30.633 41.012 1.00 32.18 96 ALA B C 1
ATOM 4309 O O . ALA B 1 71 ? 23.550 30.167 41.026 1.00 31.72 96 ALA B O 1
ATOM 4311 N N . THR B 1 72 ? 25.335 30.947 39.897 1.00 33.60 97 THR B N 1
ATOM 4312 C CA . THR B 1 72 ? 24.797 30.611 38.584 1.00 36.06 97 THR B CA 1
ATOM 4313 C C . THR B 1 72 ? 25.053 29.131 38.279 1.00 34.92 97 THR B C 1
ATOM 4314 O O . THR B 1 72 ? 25.854 28.464 38.944 1.00 32.18 97 THR B O 1
ATOM 4318 N N . ASN B 1 73 ? 24.364 28.638 37.257 1.00 33.37 98 ASN B N 1
ATOM 4319 C CA . ASN B 1 73 ? 24.399 27.230 36.889 1.00 32.25 98 ASN B CA 1
ATOM 4320 C C . ASN B 1 73 ? 25.794 26.711 36.540 1.00 32.01 98 ASN B C 1
ATOM 4321 O O . ASN B 1 73 ? 26.114 25.554 36.825 1.00 29.53 98 ASN B O 1
ATOM 4326 N N . ASP B 1 74 ? 26.621 27.561 35.935 1.00 32.12 99 ASP B N 1
ATOM 4327 C CA . ASP B 1 74 ? 27.985 27.162 35.570 1.00 33.70 99 ASP B CA 1
ATOM 4328 C C . ASP B 1 74 ? 28.876 26.858 36.785 1.00 31.45 99 ASP B C 1
ATOM 4329 O O . ASP B 1 74 ? 29.833 26.095 36.672 1.00 30.11 99 ASP B O 1
ATOM 4334 N N . TRP B 1 75 ? 28.561 27.435 37.942 1.00 30.48 100 TRP B N 1
ATOM 4335 C CA . TRP B 1 75 ? 29.261 27.074 39.179 1.00 29.62 100 TRP B CA 1
ATOM 4336 C C . TRP B 1 75 ? 28.723 25.766 39.774 1.00 28.83 100 TRP B C 1
ATOM 4337 O O . TRP B 1 75 ? 29.494 24.945 40.249 1.00 28.80 100 TRP B O 1
ATOM 4348 N N . THR B 1 76 ? 27.402 25.585 39.768 1.00 29.07 101 THR B N 1
ATOM 4349 C CA . THR B 1 76 ? 26.773 24.484 40.519 1.00 28.12 101 THR B CA 1
ATOM 4350 C C . THR B 1 76 ? 26.723 23.145 39.781 1.00 27.47 101 THR B C 1
ATOM 4351 O O . THR B 1 76 ? 26.647 22.085 40.410 1.00 27.81 101 THR B O 1
ATOM 4355 N N . ARG B 1 77 ? 26.770 23.193 38.454 1.00 27.52 102 ARG B N 1
ATOM 4356 C CA . ARG B 1 77 ? 26.565 22.009 37.609 1.00 27.42 102 ARG B CA 1
ATOM 4357 C C . ARG B 1 77 ? 27.780 21.101 37.470 1.00 27.31 102 ARG B C 1
ATOM 4358 O O . ARG B 1 77 ? 27.676 20.002 36.922 1.00 27.37 102 ARG B O 1
ATOM 4366 N N . VAL B 1 78 ? 28.937 21.570 37.918 1.00 27.74 103 VAL B N 1
ATOM 4367 C CA . VAL B 1 78 ? 30.204 21.000 37.461 1.00 27.38 103 VAL B CA 1
ATOM 4368 C C . VAL B 1 78 ? 30.350 19.505 37.773 1.00 27.25 103 VAL B C 1
ATOM 4369 O O . VAL B 1 78 ? 30.727 18.714 36.899 1.00 26.63 103 VAL B O 1
ATOM 4373 N N . PHE B 1 79 ? 30.041 19.112 39.005 1.00 26.82 104 PHE B N 1
ATOM 4374 C CA . PHE B 1 79 ? 30.130 17.696 39.383 1.00 26.60 104 PHE B CA 1
ATOM 4375 C C . PHE B 1 79 ? 29.383 16.785 38.409 1.00 25.50 104 PHE B C 1
ATOM 4376 O O . PHE B 1 79 ? 29.885 15.729 38.023 1.00 23.52 104 PHE B O 1
ATOM 4384 N N . LEU B 1 80 ? 28.182 17.204 38.015 1.00 26.11 105 LEU B N 1
ATOM 4385 C CA . LEU B 1 80 ? 27.313 16.378 37.180 1.00 26.91 105 LEU B CA 1
ATOM 4386 C C . LEU B 1 80 ? 27.543 16.558 35.669 1.00 26.89 105 LEU B C 1
ATOM 4387 O O . LEU B 1 80 ? 27.243 15.653 34.885 1.00 26.16 105 LEU B O 1
ATOM 4392 N N . ILE B 1 81 ? 28.072 17.714 35.267 1.00 27.71 106 ILE B N 1
ATOM 4393 C CA . ILE B 1 81 ? 28.183 18.073 33.845 1.00 28.88 106 ILE B CA 1
ATOM 4394 C C . ILE B 1 81 ? 29.605 17.997 33.288 1.00 28.47 106 ILE B C 1
ATOM 4395 O O . ILE B 1 81 ? 29.788 17.628 32.136 1.00 30.82 106 ILE B O 1
ATOM 4400 N N . SER B 1 82 ? 30.609 18.355 34.076 1.00 27.20 107 SER B N 1
ATOM 4401 C CA . SER B 1 82 ? 31.972 18.443 33.538 1.00 27.63 107 SER B CA 1
ATOM 4402 C C . SER B 1 82 ? 32.438 17.146 32.883 1.00 28.74 107 SER B C 1
ATOM 4403 O O . SER B 1 82 ? 32.335 16.069 33.466 1.00 28.58 107 SER B O 1
ATOM 4406 N N . ASP B 1 83 ? 32.948 17.272 31.664 1.00 29.78 108 ASP B N 1
ATOM 4407 C CA . ASP B 1 83 ? 33.552 16.158 30.929 1.00 32.22 108 ASP B CA 1
ATOM 4408 C C . ASP B 1 83 ? 34.719 15.528 31.655 1.00 30.34 108 ASP B C 1
ATOM 4409 O O . ASP B 1 83 ? 35.020 14.357 31.445 1.00 31.81 108 ASP B O 1
ATOM 4414 N N . ARG B 1 84 ? 35.370 16.316 32.501 1.00 28.85 109 ARG B N 1
ATOM 4415 C CA . ARG B 1 84 ? 36.537 15.862 33.251 1.00 30.10 109 ARG B CA 1
ATOM 4416 C C . ARG B 1 84 ? 36.171 14.950 34.429 1.00 28.01 109 ARG B C 1
ATOM 4417 O O . ARG B 1 84 ? 37.059 14.390 35.088 1.00 25.03 109 ARG B O 1
ATOM 4425 N N . ILE B 1 85 ? 34.873 14.788 34.680 1.00 24.89 110 ILE B N 1
ATOM 4426 C CA . ILE B 1 85 ? 34.409 13.946 35.773 1.00 24.82 110 ILE B CA 1
ATOM 4427 C C . ILE B 1 85 ? 33.710 12.708 35.205 1.00 24.30 110 ILE B C 1
ATOM 4428 O O . ILE B 1 85 ? 34.377 11.731 34.891 1.00 23.77 110 ILE B O 1
ATOM 4433 N N . ILE B 1 86 ? 32.394 12.753 35.019 1.00 24.72 111 ILE B N 1
ATOM 4434 C CA . ILE B 1 86 ? 31.629 11.547 34.674 1.00 25.06 111 ILE B CA 1
ATOM 4435 C C . ILE B 1 86 ? 32.031 10.922 33.333 1.00 26.47 111 ILE B C 1
ATOM 4436 O O . ILE B 1 86 ? 32.339 9.724 33.256 1.00 28.08 111 ILE B O 1
ATOM 4441 N N . SER B 1 87 ? 32.045 11.730 32.283 1.00 25.97 112 SER B N 1
ATOM 4442 C CA . SER B 1 87 ? 32.378 11.223 30.958 1.00 27.19 112 SER B CA 1
ATOM 4443 C C . SER B 1 87 ? 33.766 10.576 30.968 1.00 26.64 112 SER B C 1
ATOM 4444 O O . SER B 1 87 ? 33.944 9.462 30.469 1.00 27.12 112 SER B O 1
ATOM 4447 N N . THR B 1 88 ? 34.739 11.268 31.556 1.00 26.00 113 THR B N 1
ATOM 4448 C CA . THR B 1 88 ? 36.095 10.733 31.683 1.00 25.92 113 THR B CA 1
ATOM 4449 C C . THR B 1 88 ? 36.117 9.443 32.514 1.00 26.14 113 THR B C 1
ATOM 4450 O O . THR B 1 88 ? 36.809 8.480 32.177 1.00 26.76 113 THR B O 1
ATOM 4454 N N . LEU B 1 89 ? 35.353 9.423 33.592 1.00 26.82 114 LEU B N 1
ATOM 4455 C CA . LEU B 1 89 ? 35.316 8.257 34.478 1.00 27.09 114 LEU B CA 1
ATOM 4456 C C . LEU B 1 89 ? 34.834 7.010 33.737 1.00 27.16 114 LEU B C 1
ATOM 4457 O O . LEU B 1 89 ? 35.550 6.012 33.674 1.00 26.57 114 LEU B O 1
ATOM 4462 N N . TYR B 1 90 ? 33.641 7.084 33.149 1.00 26.99 115 TYR B N 1
ATOM 4463 C CA . TYR B 1 90 ? 33.041 5.920 32.497 1.00 27.93 115 TYR B CA 1
ATOM 4464 C C . TYR B 1 90 ? 33.759 5.501 31.205 1.00 28.84 115 TYR B C 1
ATOM 4465 O O . TYR B 1 90 ? 33.890 4.308 30.922 1.00 29.33 115 TYR B O 1
ATOM 4474 N N . GLY B 1 91 ? 34.267 6.467 30.450 1.00 29.68 116 GLY B N 1
ATOM 4475 C CA . GLY B 1 91 ? 35.102 6.146 29.296 1.00 31.70 116 GLY B CA 1
ATOM 4476 C C . GLY B 1 91 ? 36.311 5.311 29.694 1.00 32.78 116 GLY B C 1
ATOM 4477 O O . GLY B 1 91 ? 36.630 4.301 29.052 1.00 35.82 116 GLY B O 1
ATOM 4478 N N . ASN B 1 92 ? 36.990 5.726 30.760 1.00 29.29 117 ASN B N 1
ATOM 4479 C CA . ASN B 1 92 ? 38.204 5.038 31.189 1.00 26.26 117 ASN B CA 1
ATOM 4480 C C . ASN B 1 92 ? 37.932 3.753 31.963 1.00 25.85 117 ASN B C 1
ATOM 4481 O O . ASN B 1 92 ? 38.700 2.817 31.873 1.00 25.37 117 ASN B O 1
ATOM 4486 N N . LEU B 1 93 ? 36.824 3.684 32.695 1.00 28.89 118 LEU B N 1
ATOM 4487 C CA . LEU B 1 93 ? 36.411 2.412 33.306 1.00 30.19 118 LEU B CA 1
ATOM 4488 C C . LEU B 1 93 ? 36.268 1.319 32.248 1.00 30.22 118 LEU B C 1
ATOM 4489 O O . LEU B 1 93 ? 36.733 0.189 32.430 1.00 31.41 118 LEU B O 1
ATOM 4494 N N . SER B 1 94 ? 35.609 1.673 31.149 1.00 28.78 119 SER B N 1
ATOM 4495 C CA . SER B 1 94 ? 35.402 0.755 30.041 1.00 29.73 119 SER B CA 1
ATOM 4496 C C . SER B 1 94 ? 36.729 0.202 29.501 1.00 28.35 119 SER B C 1
ATOM 4497 O O . SER B 1 94 ? 36.849 -0.998 29.235 1.00 27.68 119 SER B O 1
ATOM 4500 N N . THR B 1 95 ? 37.728 1.070 29.369 1.00 26.61 120 THR B N 1
ATOM 4501 C CA . THR B 1 95 ? 39.045 0.655 28.899 1.00 25.17 120 THR B CA 1
ATOM 4502 C C . THR B 1 95 ? 39.682 -0.365 29.846 1.00 25.89 120 THR B C 1
ATOM 4503 O O . THR B 1 95 ? 40.184 -1.407 29.407 1.00 25.78 120 THR B O 1
ATOM 4507 N N . VAL B 1 96 ? 39.686 -0.046 31.139 1.00 25.26 121 VAL B N 1
ATOM 4508 C CA . VAL B 1 96 ? 40.342 -0.896 32.127 1.00 25.73 121 VAL B CA 1
ATOM 4509 C C . VAL B 1 96 ? 39.622 -2.247 32.216 1.00 24.87 121 VAL B C 1
ATOM 4510 O O . VAL B 1 96 ? 40.262 -3.292 32.364 1.00 22.92 121 VAL B O 1
ATOM 4514 N N . LYS B 1 97 ? 38.297 -2.219 32.107 1.00 24.96 122 LYS B N 1
ATOM 4515 C CA . LYS B 1 97 ? 37.502 -3.441 32.104 1.00 26.60 122 LYS B CA 1
ATOM 4516 C C . LYS B 1 97 ? 37.908 -4.383 30.977 1.00 26.46 122 LYS B C 1
ATOM 4517 O O . LYS B 1 97 ? 38.079 -5.588 31.198 1.00 25.19 122 LYS B O 1
ATOM 4523 N N . GLN B 1 98 ? 38.069 -3.824 29.775 1.00 26.76 123 GLN B N 1
ATOM 4524 C CA . GLN B 1 98 ? 38.539 -4.584 28.621 1.00 28.13 123 GLN B CA 1
ATOM 4525 C C . GLN B 1 98 ? 39.901 -5.214 28.895 1.00 28.31 123 GLN B C 1
ATOM 4526 O O . GLN B 1 98 ? 40.114 -6.395 28.611 1.00 29.51 123 GLN B O 1
ATOM 4532 N N . VAL B 1 99 ? 40.825 -4.428 29.435 1.00 27.36 124 VAL B N 1
ATOM 4533 C CA . VAL B 1 99 ? 42.162 -4.943 29.738 1.00 27.25 124 VAL B CA 1
ATOM 4534 C C . VAL B 1 99 ? 42.068 -6.129 30.707 1.00 27.86 124 VAL B C 1
ATOM 4535 O O . VAL B 1 99 ? 42.692 -7.174 30.482 1.00 27.42 124 VAL B O 1
ATOM 4539 N N . SER B 1 100 ? 41.276 -5.977 31.766 1.00 27.25 125 SER B N 1
ATOM 4540 C CA . SER B 1 100 ? 41.150 -7.038 32.772 1.00 28.14 125 SER B CA 1
ATOM 4541 C C . SER B 1 100 ? 40.577 -8.319 32.163 1.00 28.51 125 SER B C 1
ATOM 4542 O O . SER B 1 100 ? 41.141 -9.411 32.334 1.00 27.21 125 SER B O 1
ATOM 4545 N N . GLU B 1 101 ? 39.470 -8.166 31.440 1.00 28.35 126 GLU B N 1
ATOM 4546 C CA . GLU B 1 101 ? 38.761 -9.296 30.846 1.00 30.12 126 GLU B CA 1
ATOM 4547 C C . GLU B 1 101 ? 39.517 -9.993 29.723 1.00 30.79 126 GLU B C 1
ATOM 4548 O O . GLU B 1 101 ? 39.295 -11.175 29.485 1.00 32.31 126 GLU B O 1
ATOM 4554 N N . ASN B 1 102 ? 40.421 -9.280 29.060 1.00 29.95 127 ASN B N 1
ATOM 4555 C CA . ASN B 1 102 ? 41.175 -9.842 27.950 1.00 29.48 127 ASN B CA 1
ATOM 4556 C C . ASN B 1 102 ? 42.610 -10.241 28.282 1.00 30.38 127 ASN B C 1
ATOM 4557 O O . ASN B 1 102 ? 43.324 -10.749 27.422 1.00 28.60 127 ASN B O 1
ATOM 4562 N N . THR B 1 103 ? 43.036 -10.008 29.519 1.00 30.63 128 THR B N 1
ATOM 4563 C CA . THR B 1 103 ? 44.322 -10.519 29.992 1.00 31.61 128 THR B CA 1
ATOM 4564 C C . THR B 1 103 ? 44.135 -11.458 31.176 1.00 32.46 128 THR B C 1
ATOM 4565 O O . THR B 1 103 ? 45.110 -11.810 31.839 1.00 31.78 128 THR B O 1
ATOM 4569 N N . ASN B 1 104 ? 42.889 -11.849 31.447 1.00 33.60 129 ASN B N 1
ATOM 4570 C CA . ASN B 1 104 ? 42.585 -12.710 32.597 1.00 35.79 129 ASN B CA 1
ATOM 4571 C C . ASN B 1 104 ? 43.265 -12.178 33.865 1.00 33.05 129 ASN B C 1
ATOM 4572 O O . ASN B 1 104 ? 43.889 -12.933 34.614 1.00 33.42 129 ASN B O 1
ATOM 4577 N N . ASN B 1 105 ? 43.170 -10.870 34.073 1.00 30.80 130 ASN B N 1
ATOM 4578 C CA . ASN B 1 105 ? 43.765 -10.232 35.236 1.00 31.20 130 ASN B CA 1
ATOM 4579 C C . ASN B 1 105 ? 42.776 -9.240 35.830 1.00 30.14 130 ASN B C 1
ATOM 4580 O O . ASN B 1 105 ? 42.642 -8.132 35.327 1.00 28.54 130 ASN B O 1
ATOM 4585 N N . PRO B 1 106 ? 42.084 -9.640 36.911 1.00 30.28 131 PRO B N 1
ATOM 4586 C CA . PRO B 1 106 ? 41.039 -8.813 37.482 1.00 29.26 131 PRO B CA 1
ATOM 4587 C C . PRO B 1 106 ? 41.501 -7.628 38.357 1.00 27.00 131 PRO B C 1
ATOM 4588 O O . PRO B 1 106 ? 40.664 -6.819 38.770 1.00 25.26 131 PRO B O 1
ATOM 4592 N N . VAL B 1 107 ? 42.801 -7.503 38.616 1.00 25.35 132 VAL B N 1
ATOM 4593 C CA . VAL B 1 107 ? 43.314 -6.459 39.514 1.00 24.71 132 VAL B CA 1
ATOM 4594 C C . VAL B 1 107 ? 43.033 -5.026 39.023 1.00 25.02 132 VAL B C 1
ATOM 4595 O O . VAL B 1 107 ? 42.502 -4.208 39.775 1.00 26.28 132 VAL B O 1
ATOM 4599 N N . PRO B 1 108 ? 43.376 -4.709 37.767 1.00 26.07 133 PRO B N 1
ATOM 4600 C CA . PRO B 1 108 ? 43.184 -3.324 37.326 1.00 26.48 133 PRO B CA 1
ATOM 4601 C C . PRO B 1 108 ? 41.731 -2.817 37.428 1.00 25.58 133 PRO B C 1
ATOM 4602 O O . PRO B 1 108 ? 41.496 -1.713 37.935 1.00 26.41 133 PRO B O 1
ATOM 4606 N N . TYR B 1 109 ? 40.764 -3.611 36.982 1.00 24.74 134 TYR B N 1
ATOM 4607 C CA . TYR B 1 109 ? 39.364 -3.179 37.056 1.00 24.71 134 TYR B CA 1
ATOM 4608 C C . TYR B 1 109 ? 38.872 -3.066 38.500 1.00 24.12 134 TYR B C 1
ATOM 4609 O O . TYR B 1 109 ? 38.040 -2.193 38.813 1.00 25.61 134 TYR B O 1
ATOM 4618 N N . ALA B 1 110 ? 39.376 -3.931 39.376 1.00 23.35 135 ALA B N 1
ATOM 4619 C CA . ALA B 1 110 ? 39.008 -3.866 40.795 1.00 24.05 135 ALA B CA 1
ATOM 4620 C C . ALA B 1 110 ? 39.467 -2.550 41.419 1.00 23.48 135 ALA B C 1
ATOM 4621 O O . ALA B 1 110 ? 38.720 -1.920 42.167 1.00 25.04 135 ALA B O 1
ATOM 4623 N N . ILE B 1 111 ? 40.677 -2.121 41.085 1.00 23.66 136 ILE B N 1
ATOM 4624 C CA . ILE B 1 111 ? 41.196 -0.839 41.555 1.00 24.21 136 ILE B CA 1
ATOM 4625 C C . ILE B 1 111 ? 40.417 0.310 40.938 1.00 24.64 136 ILE B C 1
ATOM 4626 O O . ILE B 1 111 ? 40.111 1.292 41.616 1.00 25.99 136 ILE B O 1
ATOM 4631 N N . ALA B 1 112 ? 40.105 0.191 39.652 1.00 24.10 137 ALA B N 1
ATOM 4632 C CA . ALA B 1 112 ? 39.337 1.223 38.961 1.00 23.92 137 ALA B CA 1
ATOM 4633 C C . ALA B 1 112 ? 37.973 1.453 39.613 1.00 24.94 137 ALA B C 1
ATOM 4634 O O . ALA B 1 112 ? 37.509 2.593 39.697 1.00 25.28 137 ALA B O 1
ATOM 4636 N N . GLN B 1 113 ? 37.330 0.376 40.065 1.00 25.22 138 GLN B N 1
ATOM 4637 C CA . GLN B 1 113 ? 36.012 0.482 40.699 1.00 26.06 138 GLN B CA 1
ATOM 4638 C C . GLN B 1 113 ? 36.076 1.196 42.046 1.00 24.59 138 GLN B C 1
ATOM 4639 O O . GLN B 1 113 ? 35.108 1.826 42.454 1.00 24.46 138 GLN B O 1
ATOM 4645 N N . ILE B 1 114 ? 37.211 1.086 42.737 1.00 23.30 139 ILE B N 1
ATOM 4646 C CA . ILE B 1 114 ? 37.407 1.799 44.001 1.00 22.34 139 ILE B CA 1
ATOM 4647 C C . ILE B 1 114 ? 37.472 3.304 43.721 1.00 22.30 139 ILE B C 1
ATOM 4648 O O . ILE B 1 114 ? 36.873 4.099 44.442 1.00 21.75 139 ILE B O 1
ATOM 4653 N N . ILE B 1 115 ? 38.192 3.680 42.662 1.00 23.26 140 ILE B N 1
ATOM 4654 C CA . ILE B 1 115 ? 38.333 5.084 42.263 1.00 22.67 140 ILE B CA 1
ATOM 4655 C C . ILE B 1 115 ? 36.988 5.640 41.813 1.00 23.19 140 ILE B C 1
ATOM 4656 O O . ILE B 1 115 ? 36.668 6.802 42.078 1.00 22.06 140 ILE B O 1
ATOM 4661 N N . LYS B 1 116 ? 36.215 4.796 41.135 1.00 23.90 141 LYS B N 1
ATOM 4662 C CA . LYS B 1 116 ? 34.850 5.129 40.743 1.00 25.38 141 LYS B CA 1
ATOM 4663 C C . LYS B 1 116 ? 34.036 5.601 41.944 1.00 25.97 141 LYS B C 1
ATOM 4664 O O . LYS B 1 116 ? 33.365 6.632 41.880 1.00 27.21 141 LYS B O 1
ATOM 4670 N N . VAL B 1 117 ? 34.105 4.850 43.039 1.00 27.10 142 VAL B N 1
ATOM 4671 C CA . VAL B 1 117 ? 33.307 5.154 44.237 1.00 25.79 142 VAL B CA 1
ATOM 4672 C C . VAL B 1 117 ? 33.814 6.433 44.900 1.00 23.42 142 VAL B C 1
ATOM 4673 O O . VAL B 1 117 ? 33.019 7.266 45.324 1.00 23.37 142 VAL B O 1
ATOM 4677 N N . ALA B 1 118 ? 35.134 6.600 44.939 1.00 21.31 143 ALA B N 1
ATOM 4678 C CA . ALA B 1 118 ? 35.741 7.817 45.467 1.00 21.40 143 ALA B CA 1
ATOM 4679 C C . ALA B 1 118 ? 35.312 9.052 44.703 1.00 21.20 143 ALA B C 1
ATOM 4680 O O . ALA B 1 118 ? 35.109 10.102 45.307 1.00 20.83 143 ALA B O 1
ATOM 4682 N N . ALA B 1 119 ? 35.180 8.919 43.380 1.00 21.30 144 ALA B N 1
ATOM 4683 C CA . ALA B 1 119 ? 34.753 10.019 42.516 1.00 20.99 144 ALA B CA 1
ATOM 4684 C C . ALA B 1 119 ? 33.256 10.309 42.634 1.00 22.11 144 ALA B C 1
ATOM 4685 O O . ALA B 1 119 ? 32.856 11.461 42.842 1.00 23.86 144 ALA B O 1
ATOM 4695 N N . SER B 1 121 ? 30.912 9.282 44.849 1.00 24.08 146 SER B N 1
ATOM 4696 C CA . SER B 1 121 ? 30.349 9.569 46.176 1.00 24.31 146 SER B CA 1
ATOM 4697 C C . SER B 1 121 ? 30.242 11.080 46.373 1.00 24.15 146 SER B C 1
ATOM 4698 O O . SER B 1 121 ? 29.228 11.574 46.856 1.00 23.79 146 SER B O 1
ATOM 4701 N N . ARG B 1 122 ? 31.274 11.802 45.940 1.00 22.79 147 ARG B N 1
ATOM 4702 C CA . ARG B 1 122 ? 31.275 13.265 45.949 1.00 23.53 147 ARG B CA 1
ATOM 4703 C C . ARG B 1 122 ? 30.127 13.835 45.113 1.00 24.69 147 ARG B C 1
ATOM 4704 O O . ARG B 1 122 ? 29.484 14.795 45.521 1.00 25.27 147 ARG B O 1
ATOM 4712 N N . VAL B 1 123 ? 29.845 13.213 43.970 1.00 24.49 148 VAL B N 1
ATOM 4713 C CA . VAL B 1 123 ? 28.761 13.655 43.091 1.00 25.23 148 VAL B CA 1
ATOM 4714 C C . VAL B 1 123 ? 27.392 13.450 43.740 1.00 26.31 148 VAL B C 1
ATOM 4715 O O . VAL B 1 123 ? 26.608 14.398 43.825 1.00 27.62 148 VAL B O 1
ATOM 4719 N N . THR B 1 124 ? 27.077 12.236 44.195 1.00 26.39 149 THR B N 1
ATOM 4720 C CA . THR B 1 124 ? 25.772 12.040 44.842 1.00 25.86 149 THR B CA 1
ATOM 4721 C C . THR B 1 124 ? 25.648 12.856 46.128 1.00 26.22 149 THR B C 1
ATOM 4722 O O . THR B 1 124 ? 24.559 13.328 46.447 1.00 28.28 149 THR B O 1
ATOM 4726 N N . ASP B 1 125 ? 26.750 13.017 46.858 1.00 25.80 150 ASP B N 1
ATOM 4727 C CA . ASP B 1 125 ? 26.723 13.777 48.111 1.00 25.91 150 ASP B CA 1
ATOM 4728 C C . ASP B 1 125 ? 26.440 15.257 47.865 1.00 26.58 150 ASP B C 1
ATOM 4729 O O . ASP B 1 125 ? 25.984 15.952 48.774 1.00 24.16 150 ASP B O 1
ATOM 4734 N N . ALA B 1 126 ? 26.688 15.721 46.634 1.00 26.54 151 ALA B N 1
ATOM 4735 C CA . ALA B 1 126 ? 26.419 17.105 46.246 1.00 25.42 151 ALA B CA 1
ATOM 4736 C C . ALA B 1 126 ? 24.956 17.361 45.849 1.00 25.10 151 ALA B C 1
ATOM 4737 O O . ALA B 1 126 ? 24.417 18.429 46.158 1.00 25.31 151 ALA B O 1
ATOM 4739 N N . TYR B 1 127 ? 24.323 16.397 45.177 1.00 25.91 152 TYR B N 1
ATOM 4740 C CA . TYR B 1 127 ? 22.976 16.593 44.594 1.00 26.58 152 TYR B CA 1
ATOM 4741 C C . TYR B 1 127 ? 21.869 15.764 45.226 1.00 26.97 152 TYR B C 1
ATOM 4742 O O . TYR B 1 127 ? 20.699 16.180 45.226 1.00 28.65 152 TYR B O 1
ATOM 4751 N N . GLY B 1 128 ? 22.222 14.586 45.733 1.00 26.02 153 GLY B N 1
ATOM 4752 C CA . GLY B 1 128 ? 21.238 13.621 46.223 1.00 25.94 153 GLY B CA 1
ATOM 4753 C C . GLY B 1 128 ? 21.024 12.522 45.187 1.00 26.00 153 GLY B C 1
ATOM 4754 O O . GLY B 1 128 ? 21.983 11.836 44.813 1.00 24.84 153 GLY B O 1
ATOM 4755 N N . PRO B 1 129 ? 19.780 12.351 44.695 1.00 25.59 154 PRO B N 1
ATOM 4756 C CA . PRO B 1 129 ? 19.586 11.364 43.622 1.00 26.52 154 PRO B CA 1
ATOM 4757 C C . PRO B 1 129 ? 20.398 11.742 42.378 1.00 27.82 154 PRO B C 1
ATOM 4758 O O . PRO B 1 129 ? 20.439 12.918 42.006 1.00 28.75 154 PRO B O 1
ATOM 4762 N N . ILE B 1 130 ? 21.040 10.755 41.759 1.00 27.34 155 ILE B N 1
ATOM 4763 C CA . ILE B 1 130 ? 21.807 10.974 40.537 1.00 27.11 155 ILE B CA 1
ATOM 4764 C C . ILE B 1 130 ? 21.681 9.782 39.595 1.00 27.50 155 ILE B C 1
ATOM 4765 O O . ILE B 1 130 ? 21.333 8.674 40.025 1.00 28.46 155 ILE B O 1
ATOM 4770 N N . PRO B 1 131 ? 21.962 10.006 38.303 1.00 27.47 156 PRO B N 1
ATOM 4771 C CA . PRO B 1 131 ? 22.149 8.856 37.433 1.00 28.80 156 PRO B CA 1
ATOM 4772 C C . PRO B 1 131 ? 23.369 8.076 37.908 1.00 31.21 156 PRO B C 1
ATOM 4773 O O . PRO B 1 131 ? 24.378 8.678 38.278 1.00 32.73 156 PRO B O 1
ATOM 4777 N N . TYR B 1 132 ? 23.258 6.756 37.950 1.00 31.68 157 TYR B N 1
ATOM 4778 C CA . TYR B 1 132 ? 24.376 5.934 38.348 1.00 32.27 157 TYR B CA 1
ATOM 4779 C C . TYR B 1 132 ? 24.288 4.568 37.688 1.00 33.76 157 TYR B C 1
ATOM 4780 O O . TYR B 1 132 ? 25.020 4.306 36.739 1.00 33.77 157 TYR B O 1
ATOM 4789 N N . SER B 1 133 ? 23.381 3.718 38.164 1.00 34.27 158 SER B N 1
ATOM 4790 C CA . SER B 1 133 ? 23.293 2.334 37.686 1.00 34.74 158 SER B CA 1
ATOM 4791 C C . SER B 1 133 ? 22.963 2.240 36.191 1.00 37.03 158 SER B C 1
ATOM 4792 O O . SER B 1 133 ? 23.380 1.298 35.525 1.00 39.06 158 SER B O 1
ATOM 4795 N N . LYS B 1 134 ? 22.242 3.223 35.664 1.00 36.00 159 LYS B N 1
ATOM 4796 C CA . LYS B 1 134 ? 21.828 3.191 34.270 1.00 38.15 159 LYS B CA 1
ATOM 4797 C C . LYS B 1 134 ? 22.774 3.925 33.326 1.00 38.70 159 LYS B C 1
ATOM 4798 O O . LYS B 1 134 ? 22.498 4.016 32.133 1.00 39.82 159 LYS B O 1
ATOM 4804 N N . ILE B 1 135 ? 23.885 4.444 33.843 1.00 40.16 160 ILE B N 1
ATOM 4805 C CA . ILE B 1 135 ? 24.894 5.060 32.985 1.00 40.21 160 ILE B CA 1
ATOM 4806 C C . ILE B 1 135 ? 25.570 3.956 32.185 1.00 43.77 160 ILE B C 1
ATOM 4807 O O . ILE B 1 135 ? 26.239 3.099 32.758 1.00 49.97 160 ILE B O 1
ATOM 4812 N N . GLY B 1 136 ? 25.407 3.994 30.867 1.00 46.66 161 GLY B N 1
ATOM 4813 C CA . GLY B 1 136 ? 25.975 2.980 29.988 1.00 49.01 161 GLY B CA 1
ATOM 4814 C C . GLY B 1 136 ? 27.442 3.204 29.669 1.00 48.96 161 GLY B C 1
ATOM 4815 O O . GLY B 1 136 ? 28.113 4.055 30.272 1.00 44.98 161 GLY B O 1
ATOM 4816 N N . GLN B 1 137 ? 27.935 2.420 28.714 1.00 54.79 162 GLN B N 1
ATOM 4817 C CA . GLN B 1 137 ? 29.344 2.454 28.304 1.00 59.53 162 GLN B CA 1
ATOM 4818 C C . GLN B 1 137 ? 29.783 3.846 27.855 1.00 50.40 162 GLN B C 1
ATOM 4819 O O . GLN B 1 137 ? 30.893 4.293 28.178 1.00 52.59 162 GLN B O 1
ATOM 4825 N N . ASP B 1 138 ? 28.881 4.533 27.156 1.00 46.19 163 ASP B N 1
ATOM 4826 C CA . ASP B 1 138 ? 29.164 5.837 26.552 1.00 42.16 163 ASP B CA 1
ATOM 4827 C C . ASP B 1 138 ? 29.326 7.000 27.540 1.00 43.84 163 ASP B C 1
ATOM 4828 O O . ASP B 1 138 ? 29.726 8.094 27.137 1.00 46.54 163 ASP B O 1
ATOM 4833 N N . GLY B 1 139 ? 29.010 6.777 28.819 1.00 45.43 164 GLY B N 1
ATOM 4834 C CA . GLY B 1 139 ? 29.165 7.802 29.860 1.00 42.04 164 GLY B CA 1
ATOM 4835 C C . GLY B 1 139 ? 28.111 8.903 29.844 1.00 39.58 164 GLY B C 1
ATOM 4836 O O . GLY B 1 139 ? 28.262 9.918 30.534 1.00 40.56 164 GLY B O 1
ATOM 4837 N N . LYS B 1 140 ? 27.044 8.707 29.071 1.00 41.21 165 LYS B N 1
ATOM 4838 C CA . LYS B 1 140 ? 25.969 9.696 28.974 1.00 40.97 165 LYS B CA 1
ATOM 4839 C C . LYS B 1 140 ? 25.063 9.571 30.186 1.00 38.15 165 LYS B C 1
ATOM 4840 O O . LYS B 1 140 ? 24.840 8.469 30.675 1.00 37.12 165 LYS B O 1
ATOM 4846 N N . ILE B 1 141 ? 24.545 10.700 30.668 1.00 38.95 166 ILE B N 1
ATOM 4847 C CA . ILE B 1 141 ? 23.644 10.712 31.830 1.00 38.54 166 ILE B CA 1
ATOM 4848 C C . ILE B 1 141 ? 22.178 10.959 31.435 1.00 38.71 166 ILE B C 1
ATOM 4849 O O . ILE B 1 141 ? 21.349 11.287 32.287 1.00 34.48 166 ILE B O 1
ATOM 4854 N N . THR B 1 142 ? 21.867 10.781 30.153 1.00 36.94 167 THR B N 1
ATOM 4855 C CA . THR B 1 142 ? 20.524 10.993 29.634 1.00 36.89 167 THR B CA 1
ATOM 4856 C C . THR B 1 142 ? 19.662 9.765 29.899 1.00 37.79 167 THR B C 1
ATOM 4857 O O . THR B 1 142 ? 19.108 9.166 28.975 1.00 37.25 167 THR B O 1
ATOM 4861 N N . ILE B 1 143 ? 19.559 9.390 31.169 1.00 37.53 168 ILE B N 1
ATOM 4862 C CA . ILE B 1 143 ? 18.832 8.191 31.567 1.00 37.43 168 ILE B CA 1
ATOM 4863 C C . ILE B 1 143 ? 18.199 8.417 32.935 1.00 38.25 168 ILE B C 1
ATOM 4864 O O . ILE B 1 143 ? 18.447 9.456 33.565 1.00 34.86 168 ILE B O 1
ATOM 4869 N N . PRO B 1 144 ? 17.343 7.472 33.380 1.00 38.34 169 PRO B N 1
ATOM 4870 C CA . PRO B 1 144 ? 16.708 7.605 34.692 1.00 36.02 169 PRO B CA 1
ATOM 4871 C C . PRO B 1 144 ? 17.694 7.639 35.866 1.00 32.89 169 PRO B C 1
ATOM 4872 O O . PRO B 1 144 ? 18.732 6.968 35.845 1.00 30.22 169 PRO B O 1
ATOM 4876 N N . TYR B 1 145 ? 17.348 8.420 36.884 1.00 30.11 170 TYR B N 1
ATOM 4877 C CA . TYR B 1 145 ? 18.191 8.596 38.064 1.00 30.71 170 TYR B CA 1
ATOM 4878 C C . TYR B 1 145 ? 17.982 7.459 39.064 1.00 30.02 170 TYR B C 1
ATOM 4879 O O . TYR B 1 145 ? 16.928 6.824 39.081 1.00 31.44 170 TYR B O 1
ATOM 4888 N N . ASP B 1 146 ? 18.991 7.215 39.892 1.00 29.49 171 ASP B N 1
ATOM 4889 C CA . ASP B 1 146 ? 18.843 6.357 41.072 1.00 30.05 171 ASP B CA 1
ATOM 4890 C C . ASP B 1 146 ? 18.532 7.216 42.282 1.00 28.55 171 ASP B C 1
ATOM 4891 O O . ASP B 1 146 ? 18.924 8.392 42.335 1.00 27.65 171 ASP B O 1
ATOM 4896 N N . THR B 1 147 ? 17.828 6.630 43.252 1.00 26.98 172 THR B N 1
ATOM 4897 C CA . THR B 1 147 ? 17.723 7.252 44.563 1.00 26.44 172 THR B CA 1
ATOM 4898 C C . THR B 1 147 ? 19.119 7.236 45.180 1.00 26.68 172 THR B C 1
ATOM 4899 O O . THR B 1 147 ? 19.924 6.368 44.855 1.00 25.97 172 THR B O 1
ATOM 4903 N N . GLN B 1 148 ? 19.394 8.163 46.088 1.00 27.10 173 GLN B N 1
ATOM 4904 C CA . GLN B 1 148 ? 20.684 8.174 46.772 1.00 27.96 173 GLN B CA 1
ATOM 4905 C C . GLN B 1 148 ? 20.952 6.867 47.529 1.00 27.59 173 GLN B C 1
ATOM 4906 O O . GLN B 1 148 ? 22.093 6.409 47.586 1.00 30.60 173 GLN B O 1
ATOM 4912 N N . GLU B 1 149 ? 19.905 6.279 48.102 1.00 29.04 174 GLU B N 1
ATOM 4913 C CA . GLU B 1 149 ? 20.013 4.988 48.775 1.00 30.12 174 GLU B CA 1
ATOM 4914 C C . GLU B 1 149 ? 20.474 3.881 47.818 1.00 29.58 174 GLU B C 1
ATOM 4915 O O . GLU B 1 149 ? 21.319 3.067 48.186 1.00 29.71 174 GLU B O 1
ATOM 4921 N N . GLU B 1 150 ? 19.913 3.847 46.608 1.00 29.21 175 GLU B N 1
ATOM 4922 C CA . GLU B 1 150 ? 20.318 2.862 45.606 1.00 29.69 175 GLU B CA 1
ATOM 4923 C C . GLU B 1 150 ? 21.766 3.080 45.190 1.00 28.48 175 GLU B C 1
ATOM 4924 O O . GLU B 1 150 ? 22.504 2.119 44.974 1.00 28.43 175 GLU B O 1
ATOM 4930 N N . VAL B 1 151 ? 22.170 4.342 45.097 1.00 26.83 176 VAL B N 1
ATOM 4931 C CA . VAL B 1 151 ? 23.553 4.681 44.739 1.00 26.73 176 VAL B CA 1
ATOM 4932 C C . VAL B 1 151 ? 24.524 4.161 45.799 1.00 25.52 176 VAL B C 1
ATOM 4933 O O . VAL B 1 151 ? 25.548 3.563 45.466 1.00 24.33 176 VAL B O 1
ATOM 4937 N N . TYR B 1 152 ? 24.197 4.390 47.072 1.00 25.41 177 TYR B N 1
ATOM 4938 C CA . TYR B 1 152 ? 25.025 3.903 48.180 1.00 25.75 177 TYR B CA 1
ATOM 4939 C C . TYR B 1 152 ? 25.045 2.368 48.250 1.00 25.48 177 TYR B C 1
ATOM 4940 O O . TYR B 1 152 ? 26.092 1.775 48.472 1.00 24.67 177 TYR B O 1
ATOM 4949 N N . ASN B 1 153 ? 23.908 1.717 48.031 1.00 25.69 178 ASN B N 1
ATOM 4950 C CA . ASN B 1 153 ? 23.911 0.252 47.980 1.00 25.84 178 ASN B CA 1
ATOM 4951 C C . ASN B 1 153 ? 24.855 -0.276 46.909 1.00 24.53 178 ASN B C 1
ATOM 4952 O O . ASN B 1 153 ? 25.559 -1.267 47.131 1.00 24.34 178 ASN B O 1
ATOM 4957 N N . ALA B 1 154 ? 24.878 0.390 45.757 1.00 24.63 179 ALA B N 1
ATOM 4958 C CA . ALA B 1 154 ? 25.764 0.006 44.669 1.00 25.28 179 ALA B CA 1
ATOM 4959 C C . ALA B 1 154 ? 27.219 0.259 45.061 1.00 24.57 179 ALA B C 1
ATOM 4960 O O . ALA B 1 154 ? 28.069 -0.585 44.803 1.00 25.77 179 ALA B O 1
ATOM 4962 N N . PHE B 1 155 ? 27.503 1.397 45.700 1.00 24.27 180 PHE B N 1
ATOM 4963 C CA . PHE B 1 155 ? 28.863 1.675 46.214 1.00 24.44 180 PHE B CA 1
ATOM 4964 C C . PHE B 1 155 ? 29.384 0.522 47.083 1.00 24.40 180 PHE B C 1
ATOM 4965 O O . PHE B 1 155 ? 30.529 0.078 46.930 1.00 23.58 180 PHE B O 1
ATOM 4973 N N . PHE B 1 156 ? 28.545 0.043 48.001 1.00 24.53 181 PHE B N 1
ATOM 4974 C CA . PHE B 1 156 ? 28.957 -1.038 48.903 1.00 24.78 181 PHE B CA 1
ATOM 4975 C C . PHE B 1 156 ? 29.195 -2.337 48.148 1.00 24.88 181 PHE B C 1
ATOM 4976 O O . PHE B 1 156 ? 30.176 -3.050 48.406 1.00 23.01 181 PHE B O 1
ATOM 4984 N N . LYS B 1 157 ? 28.315 -2.631 47.202 1.00 25.61 182 LYS B N 1
ATOM 4985 C CA . LYS B 1 157 ? 28.476 -3.805 46.352 1.00 27.91 182 LYS B CA 1
ATOM 4986 C C . LYS B 1 157 ? 29.778 -3.713 45.559 1.00 26.38 182 LYS B C 1
ATOM 4987 O O . LYS B 1 157 ? 30.543 -4.676 45.478 1.00 26.31 182 LYS B O 1
ATOM 4993 N N . GLU B 1 158 ? 30.032 -2.551 44.983 1.00 25.23 183 GLU B N 1
ATOM 4994 C CA . GLU B 1 158 ? 31.230 -2.364 44.162 1.00 26.27 183 GLU B CA 1
ATOM 4995 C C . GLU B 1 158 ? 32.517 -2.477 44.985 1.00 25.53 183 GLU B C 1
ATOM 4996 O O . GLU B 1 158 ? 33.462 -3.160 44.584 1.00 28.28 183 GLU B O 1
ATOM 5002 N N . LEU B 1 159 ? 32.555 -1.822 46.141 1.00 24.58 184 LEU B N 1
ATOM 5003 C CA . LEU B 1 159 ? 33.719 -1.915 47.020 1.00 23.15 184 LEU B CA 1
ATOM 5004 C C . LEU B 1 159 ? 33.946 -3.350 47.483 1.00 23.59 184 LEU B C 1
ATOM 5005 O O . LEU B 1 159 ? 35.091 -3.814 47.499 1.00 21.97 184 LEU B O 1
ATOM 5010 N N . ASP B 1 160 ? 32.872 -4.057 47.839 1.00 23.96 185 ASP B N 1
ATOM 5011 C CA . ASP B 1 160 ? 33.009 -5.440 48.290 1.00 25.69 185 ASP B CA 1
ATOM 5012 C C . ASP B 1 160 ? 33.571 -6.350 47.209 1.00 27.08 185 ASP B C 1
ATOM 5013 O O . ASP B 1 160 ? 34.420 -7.190 47.511 1.00 26.55 185 ASP B O 1
ATOM 5018 N N . GLU B 1 161 ? 33.118 -6.181 45.965 1.00 29.26 186 GLU B N 1
ATOM 5019 C CA . GLU B 1 161 ? 33.698 -6.921 44.832 1.00 30.89 186 GLU B CA 1
ATOM 5020 C C . GLU B 1 161 ? 35.194 -6.657 44.713 1.00 27.59 186 GLU B C 1
ATOM 5021 O O . GLU B 1 161 ? 35.988 -7.584 44.599 1.00 27.09 186 GLU B O 1
ATOM 5027 N N . SER B 1 162 ? 35.576 -5.386 44.739 1.00 26.26 187 SER B N 1
ATOM 5028 C CA . SER B 1 162 ? 36.986 -5.010 44.609 1.00 25.61 187 SER B CA 1
ATOM 5029 C C . SER B 1 162 ? 37.836 -5.574 45.742 1.00 24.76 187 SER B C 1
ATOM 5030 O O . SER B 1 162 ? 38.932 -6.098 45.513 1.00 23.75 187 SER B O 1
ATOM 5033 N N . ILE B 1 163 ? 37.318 -5.478 46.963 1.00 25.09 188 ILE B N 1
ATOM 5034 C CA . ILE B 1 163 ? 38.024 -5.980 48.133 1.00 25.87 188 ILE B CA 1
ATOM 5035 C C . ILE B 1 163 ? 38.243 -7.488 48.004 1.00 26.32 188 ILE B C 1
ATOM 5036 O O . ILE B 1 163 ? 39.353 -7.979 48.228 1.00 25.45 188 ILE B O 1
ATOM 5041 N N . GLU B 1 164 ? 37.193 -8.216 47.633 1.00 28.03 189 GLU B N 1
ATOM 5042 C CA . GLU B 1 164 ? 37.305 -9.668 47.491 1.00 31.97 189 GLU B CA 1
ATOM 5043 C C . GLU B 1 164 ? 38.367 -10.057 46.456 1.00 30.87 189 GLU B C 1
ATOM 5044 O O . GLU B 1 164 ? 39.230 -10.892 46.729 1.00 27.67 189 GLU B O 1
ATOM 5050 N N . VAL B 1 165 ? 38.276 -9.463 45.268 1.00 29.91 190 VAL B N 1
ATOM 5051 C CA . VAL B 1 165 ? 39.200 -9.753 44.170 1.00 29.19 190 VAL B CA 1
ATOM 5052 C C . VAL B 1 165 ? 40.652 -9.427 44.534 1.00 28.48 190 VAL B C 1
ATOM 5053 O O . VAL B 1 165 ? 41.563 -10.248 44.338 1.00 26.85 190 VAL B O 1
ATOM 5057 N N . LEU B 1 166 ? 40.871 -8.227 45.053 1.00 26.90 191 LEU B N 1
ATOM 5058 C CA . LEU B 1 166 ? 42.223 -7.786 45.386 1.00 27.02 191 LEU B CA 1
ATOM 5059 C C . LEU B 1 166 ? 42.835 -8.586 46.537 1.00 27.22 191 LEU B C 1
ATOM 5060 O O . LEU B 1 166 ? 44.046 -8.825 46.554 1.00 28.91 191 LEU B O 1
ATOM 5065 N N . THR B 1 167 ? 42.006 -9.005 47.486 1.00 26.69 192 THR B N 1
ATOM 5066 C CA . THR B 1 167 ? 42.481 -9.815 48.601 1.00 29.30 192 THR B CA 1
ATOM 5067 C C . THR B 1 167 ? 42.866 -11.225 48.141 1.00 30.32 192 THR B C 1
ATOM 5068 O O . THR B 1 167 ? 43.854 -11.783 48.614 1.00 30.13 192 THR B O 1
ATOM 5072 N N . GLU B 1 168 ? 42.093 -11.787 47.215 1.00 32.98 193 GLU B N 1
ATOM 5073 C CA . GLU B 1 168 ? 42.478 -13.044 46.559 1.00 33.54 193 GLU B CA 1
ATOM 5074 C C . GLU B 1 168 ? 43.789 -12.899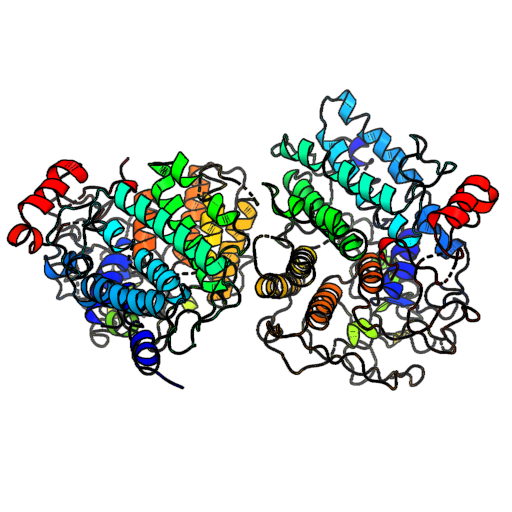 45.789 1.00 30.19 193 GLU B C 1
ATOM 5075 O O . GLU B 1 168 ? 44.504 -13.877 45.608 1.00 31.77 193 GLU B O 1
ATOM 5081 N N . ASN B 1 169 ? 44.089 -11.685 45.323 1.00 30.42 194 ASN B N 1
ATOM 5082 C CA . ASN B 1 169 ? 45.320 -11.403 44.560 1.00 30.84 194 ASN B CA 1
ATOM 5083 C C . ASN B 1 169 ? 46.250 -10.444 45.294 1.00 31.39 194 ASN B C 1
ATOM 5084 O O . ASN B 1 169 ? 46.849 -9.558 44.685 1.00 33.41 194 ASN B O 1
ATOM 5089 N N . ARG B 1 170 ? 46.372 -10.625 46.605 1.00 32.81 195 ARG B N 1
ATOM 5090 C CA . ARG B 1 170 ? 47.056 -9.650 47.465 1.00 34.92 195 ARG B CA 1
ATOM 5091 C C . ARG B 1 170 ? 48.547 -9.464 47.165 1.00 37.18 195 ARG B C 1
ATOM 5092 O O . ARG B 1 170 ? 49.126 -8.448 47.553 1.00 35.73 195 ARG B O 1
ATOM 5100 N N . ASN B 1 171 ? 49.170 -10.453 46.527 1.00 38.02 196 ASN B N 1
ATOM 5101 C CA . ASN B 1 171 ? 50.597 -10.386 46.194 1.00 43.69 196 ASN B CA 1
ATOM 5102 C C . ASN B 1 171 ? 50.835 -9.972 44.748 1.00 45.45 196 ASN B C 1
ATOM 5103 O O . ASN B 1 171 ? 51.981 -9.904 44.301 1.00 44.66 196 ASN B O 1
ATOM 5108 N N . ALA B 1 172 ? 49.756 -9.689 44.021 1.00 43.24 197 ALA B N 1
ATOM 5109 C CA . ALA B 1 172 ? 49.866 -9.133 42.676 1.00 45.77 197 ALA B CA 1
ATOM 5110 C C . ALA B 1 172 ? 50.209 -7.651 42.792 1.00 43.68 197 ALA B C 1
ATOM 5111 O O . ALA B 1 172 ? 50.211 -7.092 43.891 1.00 43.55 197 ALA B O 1
ATOM 5113 N N . ALA B 1 173 ? 50.513 -7.020 41.665 1.00 42.03 198 ALA B N 1
ATOM 5114 C CA . ALA B 1 173 ? 50.829 -5.592 41.651 1.00 42.57 198 ALA B CA 1
ATOM 5115 C C . ALA B 1 173 ? 50.511 -4.964 40.306 1.00 42.25 198 ALA B C 1
ATOM 5116 O O . ALA B 1 173 ? 50.602 -5.626 39.270 1.00 43.82 198 ALA B O 1
ATOM 5118 N N . LEU B 1 174 ? 50.128 -3.691 40.329 1.00 39.59 199 LEU B N 1
ATOM 5119 C CA . LEU B 1 174 ? 50.147 -2.868 39.128 1.00 43.17 199 LEU B CA 1
ATOM 5120 C C . LEU B 1 174 ? 51.548 -2.283 38.972 1.00 40.46 199 LEU B C 1
ATOM 5121 O O . LEU B 1 174 ? 52.290 -2.175 39.947 1.00 42.41 199 LEU B O 1
ATOM 5126 N N . VAL B 1 175 ? 51.901 -1.907 37.749 1.00 40.37 200 VAL B N 1
ATOM 5127 C CA . VAL B 1 175 ? 53.151 -1.175 37.510 1.00 41.84 200 VAL B CA 1
ATOM 5128 C C . VAL B 1 175 ? 53.032 0.227 38.125 1.00 39.65 200 VAL B C 1
ATOM 5129 O O . VAL B 1 175 ? 51.953 0.820 38.136 1.00 35.64 200 VAL B O 1
ATOM 5133 N N . ALA B 1 176 ? 54.142 0.736 38.652 1.00 39.58 201 ALA B N 1
ATOM 5134 C CA . ALA B 1 176 ? 54.155 2.035 39.343 1.00 41.94 201 ALA B CA 1
ATOM 5135 C C . ALA B 1 176 ? 53.559 3.167 38.499 1.00 40.17 201 ALA B C 1
ATOM 5136 O O . ALA B 1 176 ? 52.767 3.969 38.994 1.00 40.74 201 ALA B O 1
ATOM 5138 N N . SER B 1 177 ? 53.934 3.210 37.225 1.00 38.86 202 SER B N 1
ATOM 5139 C CA . SER B 1 177 ? 53.457 4.240 36.300 1.00 38.45 202 SER B CA 1
ATOM 5140 C C . SER B 1 177 ? 51.937 4.197 36.052 1.00 38.14 202 SER B C 1
ATOM 5141 O O . SER B 1 177 ? 51.370 5.168 35.545 1.00 36.37 202 SER B O 1
ATOM 5144 N N . ALA B 1 178 ? 51.284 3.086 36.405 1.00 36.49 203 ALA B N 1
ATOM 5145 C CA . ALA B 1 178 ? 49.834 2.978 36.311 1.00 38.15 203 ALA B CA 1
ATOM 5146 C C . ALA B 1 178 ? 49.138 3.383 37.610 1.00 39.14 203 ALA B C 1
ATOM 5147 O O . ALA B 1 178 ? 47.945 3.124 37.755 1.00 35.25 203 ALA B O 1
ATOM 5149 N N . ASP B 1 179 ? 49.855 4.012 38.549 1.00 33.76 204 ASP B N 1
ATOM 5150 C CA . ASP B 1 179 ? 49.266 4.302 39.859 1.00 30.03 204 ASP B CA 1
ATOM 5151 C C . ASP B 1 179 ? 50.087 5.287 40.695 1.00 29.46 204 ASP B C 1
ATOM 5152 O O . ASP B 1 179 ? 50.982 4.873 41.436 1.00 27.99 204 ASP B O 1
ATOM 5157 N N . PHE B 1 180 ? 49.745 6.576 40.609 1.00 29.29 205 PHE B N 1
ATOM 5158 C CA . PHE B 1 180 ? 50.409 7.623 41.402 1.00 29.79 205 PHE B CA 1
ATOM 5159 C C . PHE B 1 180 ? 49.720 7.880 42.740 1.00 27.07 205 PHE B C 1
ATOM 5160 O O . PHE B 1 180 ? 50.045 8.845 43.436 1.00 25.90 205 PHE B O 1
ATOM 5168 N N . VAL B 1 181 ? 48.780 7.006 43.105 1.00 25.32 206 VAL B N 1
ATOM 5169 C CA . VAL B 1 181 ? 48.276 6.968 44.469 1.00 24.23 206 VAL B CA 1
ATOM 5170 C C . VAL B 1 181 ? 49.151 6.028 45.301 1.00 23.37 206 VAL B C 1
ATOM 5171 O O . VAL B 1 181 ? 49.807 6.467 46.241 1.00 22.10 206 VAL B O 1
ATOM 5175 N N . TYR B 1 182 ? 49.164 4.744 44.952 1.00 23.35 207 TYR B N 1
ATOM 5176 C CA . TYR B 1 182 ? 49.854 3.739 45.769 1.00 23.99 207 TYR B CA 1
ATOM 5177 C C . TYR B 1 182 ? 50.985 2.985 45.068 1.00 24.40 207 TYR B C 1
ATOM 5178 O O . TYR B 1 182 ? 51.464 1.976 45.595 1.00 25.79 207 TYR B O 1
ATOM 5187 N N . SER B 1 183 ? 51.393 3.451 43.888 1.00 25.22 208 SER B N 1
ATOM 5188 C CA . SER B 1 183 ? 52.452 2.791 43.098 1.00 27.80 208 SER B CA 1
ATOM 5189 C C . SER B 1 183 ? 52.192 1.313 42.839 1.00 27.47 208 SER B C 1
ATOM 5190 O O . SER B 1 183 ? 53.112 0.508 42.806 1.00 29.82 208 SER B O 1
ATOM 5193 N N . GLY B 1 184 ? 50.925 0.969 42.676 1.00 25.91 209 GLY B N 1
ATOM 5194 C CA . GLY B 1 184 ? 50.526 -0.371 42.294 1.00 26.59 209 GLY B CA 1
ATOM 5195 C C . GLY B 1 184 ? 50.434 -1.365 43.431 1.00 26.75 209 GLY B C 1
ATOM 5196 O O . GLY B 1 184 ? 50.312 -2.573 43.192 1.00 26.83 209 GLY B O 1
ATOM 5197 N N . ASN B 1 185 ? 50.498 -0.871 44.667 1.00 25.84 210 ASN B N 1
ATOM 5198 C CA . ASN B 1 185 ? 50.439 -1.747 45.831 1.00 25.90 210 ASN B CA 1
ATOM 5199 C C . ASN B 1 185 ? 48.998 -2.152 46.116 1.00 25.73 210 ASN B C 1
ATOM 5200 O O . ASN B 1 185 ? 48.201 -1.346 46.603 1.00 25.95 210 ASN B O 1
ATOM 5205 N N . VAL B 1 186 ? 48.687 -3.415 45.832 1.00 25.06 211 VAL B N 1
ATOM 5206 C CA . VAL B 1 186 ? 47.326 -3.924 45.913 1.00 24.92 211 VAL B CA 1
ATOM 5207 C C . VAL B 1 186 ? 46.760 -3.903 47.334 1.00 24.64 211 VAL B C 1
ATOM 5208 O O . VAL B 1 186 ? 45.577 -3.673 47.522 1.00 23.15 211 VAL B O 1
ATOM 5212 N N . GLN B 1 187 ? 47.604 -4.160 48.325 1.00 25.27 212 GLN B N 1
ATOM 5213 C CA . GLN B 1 187 ? 47.141 -4.205 49.704 1.00 26.51 212 GLN B CA 1
ATOM 5214 C C . GLN B 1 187 ? 46.733 -2.831 50.224 1.00 25.13 212 GLN B C 1
ATOM 5215 O O . GLN B 1 187 ? 45.774 -2.723 50.975 1.00 23.53 212 GLN B O 1
ATOM 5221 N N . LYS B 1 188 ? 47.435 -1.787 49.797 1.00 24.26 213 LYS B N 1
ATOM 5222 C CA . LYS B 1 188 ? 47.056 -0.420 50.160 1.00 23.87 213 LYS B CA 1
ATOM 5223 C C . LYS B 1 188 ? 45.719 -0.035 49.531 1.00 23.50 213 LYS B C 1
ATOM 5224 O O . LYS B 1 188 ? 44.926 0.685 50.130 1.00 22.80 213 LYS B O 1
ATOM 5230 N N . TRP B 1 189 ? 45.478 -0.527 48.321 1.00 22.49 214 TRP B N 1
ATOM 5231 C CA . TRP B 1 189 ? 44.202 -0.320 47.662 1.00 21.91 214 TRP B CA 1
ATOM 5232 C C . TRP B 1 189 ? 43.066 -0.986 48.428 1.00 22.11 214 TRP B C 1
ATOM 5233 O O . TRP B 1 189 ? 41.999 -0.393 48.577 1.00 20.32 214 TRP B O 1
ATOM 5244 N N . VAL B 1 190 ? 43.295 -2.198 48.934 1.00 21.82 215 VAL B N 1
ATOM 5245 C CA . VAL B 1 190 ? 42.290 -2.835 49.782 1.00 21.80 215 VAL B CA 1
ATOM 5246 C C . VAL B 1 190 ? 42.026 -2.015 51.052 1.00 21.41 215 VAL B C 1
ATOM 5247 O O . VAL B 1 190 ? 40.871 -1.854 51.450 1.00 21.19 215 VAL B O 1
ATOM 5251 N N . LYS B 1 191 ? 43.087 -1.512 51.681 1.00 21.20 216 LYS B N 1
ATOM 5252 C CA . LYS B 1 191 ? 42.943 -0.686 52.885 1.00 22.03 216 LYS B CA 1
ATOM 5253 C C . LYS B 1 191 ? 42.105 0.554 52.627 1.00 22.06 216 LYS B C 1
ATOM 5254 O O . LYS B 1 191 ? 41.276 0.935 53.455 1.00 22.51 216 LYS B O 1
ATOM 5260 N N . PHE B 1 192 ? 42.325 1.180 51.474 1.00 22.26 217 PHE B N 1
ATOM 5261 C CA . PHE B 1 192 ? 41.573 2.361 51.093 1.00 22.29 217 PHE B CA 1
ATOM 5262 C C . PHE B 1 192 ? 40.123 1.982 50.824 1.00 22.41 217 PHE B C 1
ATOM 5263 O O . PHE B 1 192 ? 39.211 2.707 51.223 1.00 22.19 217 PHE B O 1
ATOM 5271 N N . ALA B 1 193 ? 39.902 0.838 50.180 1.00 22.37 218 ALA B N 1
ATOM 5272 C CA . ALA B 1 193 ? 38.535 0.372 49.919 1.00 22.38 218 ALA B CA 1
ATOM 5273 C C . ALA B 1 193 ? 37.761 0.122 51.221 1.00 22.39 218 ALA B C 1
ATOM 5274 O O . ALA B 1 193 ? 36.624 0.560 51.359 1.00 23.36 218 ALA B O 1
ATOM 5276 N N . ASN B 1 194 ? 38.373 -0.575 52.179 1.00 22.76 219 ASN B N 1
ATOM 5277 C CA . ASN B 1 194 ? 37.752 -0.771 53.500 1.00 22.44 219 ASN B CA 1
ATOM 5278 C C . ASN B 1 194 ? 37.505 0.545 54.224 1.00 22.14 219 ASN B C 1
ATOM 5279 O O . ASN B 1 194 ? 36.505 0.693 54.943 1.00 21.70 219 ASN B O 1
ATOM 5284 N N . SER B 1 195 ? 38.428 1.489 54.045 1.00 22.06 220 SER B N 1
ATOM 5285 C CA . SER B 1 195 ? 38.331 2.788 54.706 1.00 22.81 220 SER B CA 1
ATOM 5286 C C . SER B 1 195 ? 37.192 3.615 54.129 1.00 23.37 220 SER B C 1
ATOM 5287 O O . SER B 1 195 ? 36.397 4.212 54.865 1.00 21.13 220 SER B O 1
ATOM 5290 N N . LEU B 1 196 ? 37.123 3.631 52.805 1.00 24.37 221 LEU B N 1
ATOM 5291 C CA . LEU B 1 196 ? 36.040 4.282 52.079 1.00 25.79 221 LEU B CA 1
ATOM 5292 C C . LEU B 1 196 ? 34.695 3.631 52.419 1.00 25.85 221 LEU B C 1
ATOM 5293 O O . LEU B 1 196 ? 33.678 4.315 52.602 1.00 25.11 221 LEU B O 1
ATOM 5298 N N . LYS B 1 197 ? 34.695 2.303 52.518 1.00 24.71 222 LYS B N 1
ATOM 5299 C CA . LYS B 1 197 ? 33.514 1.565 52.973 1.00 25.20 222 LYS B CA 1
ATOM 5300 C C . LYS B 1 197 ? 33.056 2.054 54.358 1.00 25.32 222 LYS B C 1
ATOM 5301 O O . LYS B 1 197 ? 31.861 2.255 54.595 1.00 23.68 222 LYS B O 1
ATOM 5307 N N . LEU B 1 198 ? 34.008 2.264 55.267 1.00 25.03 223 LEU B N 1
ATOM 5308 C CA . LEU B 1 198 ? 33.660 2.755 56.607 1.00 24.73 223 LEU B CA 1
ATOM 5309 C C . LEU B 1 198 ? 33.121 4.190 56.576 1.00 23.23 223 LEU B C 1
ATOM 5310 O O . LEU B 1 198 ? 32.179 4.515 57.303 1.00 22.05 223 LEU B O 1
ATOM 5315 N N . ARG B 1 199 ? 33.710 5.035 55.733 1.00 23.11 224 ARG B N 1
ATOM 5316 C CA . ARG B 1 199 ? 33.263 6.426 55.586 1.00 23.32 224 ARG B CA 1
ATOM 5317 C C . ARG B 1 199 ? 31.799 6.468 55.160 1.00 23.78 224 ARG B C 1
ATOM 5318 O O . ARG B 1 199 ? 30.988 7.218 55.713 1.00 23.57 224 ARG B O 1
ATOM 5326 N N . LEU B 1 200 ? 31.475 5.656 54.164 1.00 22.95 225 LEU B N 1
ATOM 5327 C CA . LEU B 1 200 ? 30.169 5.679 53.552 1.00 22.63 225 LEU B CA 1
ATOM 5328 C C . LEU B 1 200 ? 29.155 5.022 54.466 1.00 23.94 225 LEU B C 1
ATOM 5329 O O . LEU B 1 200 ? 27.984 5.402 54.461 1.00 23.81 225 LEU B O 1
ATOM 5334 N N . ALA B 1 201 ? 29.609 4.040 55.247 1.00 24.41 226 ALA B N 1
ATOM 5335 C CA . ALA B 1 201 ? 28.758 3.400 56.249 1.00 24.35 226 ALA B CA 1
ATOM 5336 C C . ALA B 1 201 ? 28.328 4.398 57.317 1.00 24.60 226 ALA B C 1
ATOM 5337 O O . ALA B 1 201 ? 27.150 4.497 57.648 1.00 24.48 226 ALA B O 1
ATOM 5339 N N . ILE B 1 202 ? 29.295 5.133 57.856 1.00 24.85 227 ILE B N 1
ATOM 5340 C CA . ILE B 1 202 ? 28.998 6.159 58.855 1.00 25.32 227 ILE B CA 1
ATOM 5341 C C . ILE B 1 202 ? 28.150 7.291 58.250 1.00 25.39 227 ILE B C 1
ATOM 5342 O O . ILE B 1 202 ? 27.311 7.870 58.940 1.00 24.54 227 ILE B O 1
ATOM 5347 N N . ARG B 1 203 ? 28.354 7.587 56.964 1.00 25.46 228 ARG B N 1
ATOM 5348 C CA . ARG B 1 203 ? 27.537 8.579 56.264 1.00 24.40 228 ARG B CA 1
ATOM 5349 C C . ARG B 1 203 ? 26.049 8.267 56.397 1.00 24.87 228 ARG B C 1
ATOM 5350 O O . ARG B 1 203 ? 25.248 9.177 56.552 1.00 24.25 228 ARG B O 1
ATOM 5358 N N . ILE B 1 204 ? 25.686 6.990 56.313 1.00 24.57 229 ILE B N 1
ATOM 5359 C CA . ILE B 1 204 ? 24.285 6.595 56.312 1.00 26.30 229 ILE B CA 1
ATOM 5360 C C . ILE B 1 204 ? 23.800 6.091 57.672 1.00 27.20 229 ILE B C 1
ATOM 5361 O O . ILE B 1 204 ? 22.689 5.565 57.775 1.00 26.43 229 ILE B O 1
ATOM 5366 N N . ALA B 1 205 ? 24.613 6.282 58.713 1.00 25.68 230 ALA B N 1
ATOM 5367 C CA . ALA B 1 205 ? 24.331 5.683 60.021 1.00 25.78 230 ALA B CA 1
ATOM 5368 C C . ALA B 1 205 ? 23.082 6.229 60.717 1.00 26.73 230 ALA B C 1
ATOM 5369 O O . ALA B 1 205 ? 22.452 5.501 61.484 1.00 27.11 230 ALA B O 1
ATOM 5371 N N . ASN B 1 206 ? 22.715 7.485 60.451 1.00 28.07 231 ASN B N 1
ATOM 5372 C CA . ASN B 1 206 ? 21.470 8.040 61.009 1.00 28.50 231 ASN B CA 1
ATOM 5373 C C . ASN B 1 206 ? 20.237 7.531 60.297 1.00 29.62 231 ASN B C 1
ATOM 5374 O O . ASN B 1 206 ? 19.239 7.232 60.937 1.00 34.37 231 ASN B O 1
ATOM 5379 N N . VAL B 1 207 ? 20.289 7.447 58.972 1.00 31.99 232 VAL B N 1
ATOM 5380 C CA . VAL B 1 207 ? 19.098 7.052 58.197 1.00 31.52 232 VAL B CA 1
ATOM 5381 C C . VAL B 1 207 ? 18.975 5.547 57.991 1.00 29.00 232 VAL B C 1
ATOM 5382 O O . VAL B 1 207 ? 17.872 5.039 57.907 1.00 26.18 232 VAL B O 1
ATOM 5386 N N . SER B 1 208 ? 20.107 4.842 57.906 1.00 27.23 233 SER B N 1
ATOM 5387 C CA . SER B 1 208 ? 20.086 3.395 57.689 1.00 27.43 233 SER B CA 1
ATOM 5388 C C . SER B 1 208 ? 21.019 2.684 58.682 1.00 28.32 233 SER B C 1
ATOM 5389 O O . SER B 1 208 ? 22.081 2.173 58.308 1.00 28.37 233 SER B O 1
ATOM 5392 N N . PRO B 1 209 ? 20.617 2.639 59.965 1.00 29.47 234 PRO B N 1
ATOM 5393 C CA . PRO B 1 209 ? 21.525 2.129 60.999 1.00 28.86 234 PRO B CA 1
ATOM 5394 C C . PRO B 1 209 ? 21.932 0.665 60.830 1.00 28.35 234 PRO B C 1
ATOM 5395 O O . PRO B 1 209 ? 23.090 0.324 61.077 1.00 27.71 234 PRO B O 1
ATOM 5399 N N . ALA B 1 210 ? 21.000 -0.193 60.433 1.00 27.90 235 ALA B N 1
ATOM 5400 C CA . ALA B 1 210 ? 21.306 -1.615 60.283 1.00 28.43 235 ALA B CA 1
ATOM 5401 C C . ALA B 1 210 ? 22.319 -1.854 59.168 1.00 27.48 235 ALA B C 1
ATOM 5402 O O . ALA B 1 210 ? 23.234 -2.667 59.317 1.00 28.55 235 ALA B O 1
ATOM 5404 N N . LYS B 1 211 ? 22.155 -1.149 58.055 1.00 26.67 236 LYS B N 1
ATOM 5405 C CA . LYS B 1 211 ? 23.084 -1.273 56.940 1.00 27.94 236 LYS B CA 1
ATOM 5406 C C . LYS B 1 211 ? 24.459 -0.716 57.317 1.00 26.79 236 LYS B C 1
ATOM 5407 O O . LYS B 1 211 ? 25.495 -1.323 57.014 1.00 28.37 236 LYS B O 1
ATOM 5413 N N . ALA B 1 212 ? 24.452 0.446 57.967 1.00 26.29 237 ALA B N 1
ATOM 5414 C CA . ALA B 1 212 ? 25.671 1.094 58.434 1.00 25.60 237 ALA B CA 1
ATOM 5415 C C . ALA B 1 212 ? 26.489 0.166 59.332 1.00 26.56 237 ALA B C 1
ATOM 5416 O O . ALA B 1 212 ? 27.697 0.032 59.163 1.00 26.95 237 ALA B O 1
ATOM 5418 N N . LYS B 1 213 ? 25.814 -0.465 60.285 1.00 29.16 238 LYS B N 1
ATOM 5419 C CA . LYS B 1 213 ? 26.446 -1.412 61.204 1.00 28.58 238 LYS B CA 1
ATOM 5420 C C . LYS B 1 213 ? 27.105 -2.564 60.456 1.00 27.64 238 LYS B C 1
ATOM 5421 O O . LYS B 1 213 ? 28.263 -2.921 60.722 1.00 24.76 238 LYS B O 1
ATOM 5427 N N . GLU B 1 214 ? 26.350 -3.160 59.540 1.00 27.43 239 GLU B N 1
ATOM 5428 C CA . GLU B 1 214 ? 26.849 -4.283 58.765 1.00 29.13 239 GLU B CA 1
ATOM 5429 C C . GLU B 1 214 ? 28.104 -3.897 57.983 1.00 26.95 239 GLU B C 1
ATOM 5430 O O . GLU B 1 214 ? 29.081 -4.635 57.972 1.00 26.19 239 GLU B O 1
ATOM 5444 N N . ALA B 1 216 ? 30.081 -1.037 58.351 1.00 25.56 241 ALA B N 1
ATOM 5445 C CA . ALA B 1 216 ? 31.148 -0.565 59.246 1.00 26.37 241 ALA B CA 1
ATOM 5446 C C . ALA B 1 216 ? 31.891 -1.736 59.904 1.00 25.89 241 ALA B C 1
ATOM 5447 O O . ALA B 1 216 ? 33.123 -1.799 59.872 1.00 25.17 241 ALA B O 1
ATOM 5449 N N . GLU B 1 217 ? 31.141 -2.678 60.465 1.00 25.81 242 GLU B N 1
ATOM 5450 C CA . GLU B 1 217 ? 31.748 -3.807 61.179 1.00 26.73 242 GLU B CA 1
ATOM 5451 C C . GLU B 1 217 ? 32.453 -4.758 60.220 1.00 26.74 242 GLU B C 1
ATOM 5452 O O . GLU B 1 217 ? 33.519 -5.281 60.529 1.00 27.94 242 GLU B O 1
ATOM 5458 N N . SER B 1 218 ? 31.876 -4.944 59.040 1.00 27.12 243 SER B N 1
ATOM 5459 C CA . SER B 1 218 ? 32.519 -5.712 57.980 1.00 28.17 243 SER B CA 1
ATOM 5460 C C . SER B 1 218 ? 33.876 -5.114 57.563 1.00 26.71 243 SER B C 1
ATOM 5461 O O . SER B 1 218 ? 34.849 -5.841 57.370 1.00 25.66 243 SER B O 1
ATOM 5464 N N . ALA B 1 219 ? 33.930 -3.793 57.406 1.00 25.58 244 ALA B N 1
ATOM 5465 C CA . ALA B 1 219 ? 35.171 -3.125 57.015 1.00 25.55 244 ALA B CA 1
ATOM 5466 C C . ALA B 1 219 ? 36.290 -3.416 58.014 1.00 26.18 244 ALA B C 1
ATOM 5467 O O . ALA B 1 219 ? 37.383 -3.821 57.628 1.00 26.18 244 ALA B O 1
ATOM 5469 N N . VAL B 1 220 ? 36.012 -3.197 59.297 1.00 28.24 245 VAL B N 1
ATOM 5470 C CA . VAL B 1 220 ? 37.017 -3.389 60.349 1.00 28.76 245 VAL B CA 1
ATOM 5471 C C . VAL B 1 220 ? 37.333 -4.862 60.631 1.00 29.68 245 VAL B C 1
ATOM 5472 O O . VAL B 1 220 ? 38.334 -5.154 61.271 1.00 30.61 245 VAL B O 1
ATOM 5476 N N . ASN B 1 221 ? 36.489 -5.782 60.172 1.00 28.77 246 ASN B N 1
ATOM 5477 C CA . ASN B 1 221 ? 36.771 -7.207 60.321 1.00 29.85 246 ASN B CA 1
ATOM 5478 C C . ASN B 1 221 ? 37.693 -7.783 59.260 1.00 27.82 246 ASN B C 1
ATOM 5479 O O . ASN B 1 221 ? 38.147 -8.912 59.399 1.00 25.55 246 ASN B O 1
ATOM 5484 N N . HIS B 1 222 ? 37.966 -7.012 58.211 1.00 24.96 247 HIS B N 1
ATOM 5485 C CA . HIS B 1 222 ? 38.672 -7.534 57.065 1.00 25.42 247 HIS B CA 1
ATOM 5486 C C . HIS B 1 222 ? 40.136 -7.803 57.396 1.00 26.21 247 HIS B C 1
ATOM 5487 O O . HIS B 1 222 ? 40.771 -7.049 58.129 1.00 23.79 247 HIS B O 1
ATOM 5494 N N . GLU B 1 223 ? 40.663 -8.896 56.865 1.00 28.36 248 GLU B N 1
ATOM 5495 C CA . GLU B 1 223 ? 42.007 -9.343 57.231 1.00 30.26 248 GLU B CA 1
ATOM 5496 C C . GLU B 1 223 ? 43.146 -8.369 56.925 1.00 28.44 248 GLU B C 1
ATOM 5497 O O . GLU B 1 223 ? 44.192 -8.455 57.548 1.00 27.98 248 GLU B O 1
ATOM 5503 N N . LEU B 1 224 ? 42.951 -7.455 55.975 1.00 27.17 249 LEU B N 1
ATOM 5504 C CA . LEU B 1 224 ? 44.004 -6.504 55.596 1.00 25.77 249 LEU B CA 1
ATOM 5505 C C . LEU B 1 224 ? 43.848 -5.134 56.250 1.00 24.92 249 LEU B C 1
ATOM 5506 O O . LEU B 1 224 ? 44.721 -4.273 56.125 1.00 25.58 249 LEU B O 1
ATOM 5511 N N . GLY B 1 225 ? 42.743 -4.929 56.959 1.00 24.50 250 GLY B N 1
ATOM 5512 C CA . GLY B 1 225 ? 42.595 -3.721 57.749 1.00 24.85 250 GLY B CA 1
ATOM 5513 C C . GLY B 1 225 ? 42.314 -2.475 56.934 1.00 24.23 250 GLY B C 1
ATOM 5514 O O . GLY B 1 225 ? 42.019 -2.533 55.735 1.00 23.22 250 GLY B O 1
ATOM 5515 N N . LEU B 1 226 ? 42.401 -1.339 57.613 1.00 24.00 251 LEU B N 1
ATOM 5516 C CA . LEU B 1 226 ? 42.114 -0.052 57.023 1.00 23.93 251 LEU B CA 1
ATOM 5517 C C . LEU B 1 226 ? 43.380 0.784 56.940 1.00 23.94 251 LEU B C 1
ATOM 5518 O O . LEU B 1 226 ? 44.463 0.305 57.262 1.00 22.19 251 LEU B O 1
ATOM 5523 N N . ILE B 1 227 ? 43.242 2.035 56.510 1.00 24.71 252 ILE B N 1
ATOM 5524 C CA . ILE B 1 227 ? 44.382 2.954 56.507 1.00 23.85 252 ILE B CA 1
ATOM 5525 C C . ILE B 1 227 ? 44.661 3.330 57.953 1.00 25.09 252 ILE B C 1
ATOM 5526 O O . ILE B 1 227 ? 43.831 3.973 58.616 1.00 22.85 252 ILE B O 1
ATOM 5531 N N . GLU B 1 228 ? 45.811 2.878 58.447 1.00 25.22 253 GLU B N 1
ATOM 5532 C CA . GLU B 1 228 ? 46.189 3.076 59.833 1.00 29.31 253 GLU B CA 1
ATOM 5533 C C . GLU B 1 228 ? 47.445 3.906 60.009 1.00 27.60 253 GLU B C 1
ATOM 5534 O O . GLU B 1 228 ? 47.725 4.365 61.109 1.00 26.35 253 GLU B O 1
ATOM 5540 N N . THR B 1 229 ? 48.217 4.061 58.942 1.00 27.26 254 THR B N 1
ATOM 5541 C CA . THR B 1 229 ? 49.466 4.809 59.009 1.00 27.56 254 THR B CA 1
ATOM 5542 C C . THR B 1 229 ? 49.435 5.887 57.953 1.00 26.27 254 THR B C 1
ATOM 5543 O O . THR B 1 229 ? 48.820 5.710 56.897 1.00 24.40 254 THR B O 1
ATOM 5547 N N . ASN B 1 230 ? 50.107 6.995 58.231 1.00 25.72 255 ASN B N 1
ATOM 5548 C CA . ASN B 1 230 ? 50.199 8.088 57.274 1.00 26.05 255 ASN B CA 1
ATOM 5549 C C . ASN B 1 230 ? 50.917 7.695 55.973 1.00 26.02 255 ASN B C 1
ATOM 5550 O O . ASN B 1 230 ? 50.651 8.273 54.928 1.00 27.45 255 ASN B O 1
ATOM 5555 N N . ALA B 1 231 ? 51.788 6.694 56.033 1.00 25.31 256 ALA B N 1
ATOM 5556 C CA . ALA B 1 231 ? 52.444 6.161 54.824 1.00 25.08 256 ALA B CA 1
ATOM 5557 C C . ALA B 1 231 ? 51.449 5.575 53.821 1.00 24.62 256 ALA B C 1
ATOM 5558 O O . ALA B 1 231 ? 51.781 5.421 52.640 1.00 23.02 256 ALA B O 1
ATOM 5560 N N . ASP B 1 232 ? 50.241 5.243 54.294 1.00 22.78 257 ASP B N 1
ATOM 5561 C CA . ASP B 1 232 ? 49.197 4.673 53.449 1.00 23.12 257 ASP B CA 1
ATOM 5562 C C . ASP B 1 232 ? 48.015 5.620 53.188 1.00 22.88 257 ASP B C 1
ATOM 5563 O O . ASP B 1 232 ? 46.972 5.183 52.718 1.00 23.37 257 ASP B O 1
ATOM 5568 N N . ASN B 1 233 ? 48.175 6.907 53.487 1.00 22.85 258 ASN B N 1
ATOM 5569 C CA . ASN B 1 233 ? 47.153 7.892 53.149 1.00 22.79 258 ASN B CA 1
ATOM 5570 C C . ASN B 1 233 ? 46.843 7.858 51.655 1.00 23.18 258 ASN B C 1
ATOM 5571 O O . ASN B 1 233 ? 47.742 7.738 50.836 1.00 22.48 258 ASN B O 1
ATOM 5576 N N . ALA B 1 234 ? 45.565 7.945 51.297 1.00 23.78 259 ALA B N 1
ATOM 5577 C CA . ALA B 1 234 ? 45.196 7.998 49.886 1.00 23.43 259 ALA B CA 1
ATOM 5578 C C . ALA B 1 234 ? 45.389 9.424 49.376 1.00 24.52 259 ALA B C 1
ATOM 5579 O O . ALA B 1 234 ? 44.563 10.313 49.628 1.00 26.22 259 ALA B O 1
ATOM 5581 N N . THR B 1 235 ? 46.504 9.641 48.686 1.00 25.39 260 THR B N 1
ATOM 5582 C CA . THR B 1 235 ? 46.818 10.929 48.087 1.00 25.27 260 THR B CA 1
ATOM 5583 C C . THR B 1 235 ? 47.292 10.685 46.658 1.00 26.70 260 THR B C 1
ATOM 5584 O O . THR B 1 235 ? 48.013 9.719 46.385 1.00 26.26 260 THR B O 1
ATOM 5588 N N . TRP B 1 236 ? 46.906 11.570 45.752 1.00 27.24 261 TRP B N 1
ATOM 5589 C CA . TRP B 1 236 ? 47.285 11.438 44.356 1.00 27.33 261 TRP B CA 1
ATOM 5590 C C . TRP B 1 236 ? 48.561 12.236 44.131 1.00 27.43 261 TRP B C 1
ATOM 5591 O O . TRP B 1 236 ? 48.546 13.465 44.126 1.00 27.78 261 TRP B O 1
ATOM 5602 N N . LYS B 1 237 ? 49.666 11.517 43.963 1.00 27.74 262 LYS B N 1
ATOM 5603 C CA . LYS B 1 237 ? 51.005 12.108 43.913 1.00 29.39 262 LYS B CA 1
ATOM 5604 C C . LYS B 1 237 ? 51.392 12.421 42.465 1.00 32.06 262 LYS B C 1
ATOM 5605 O O . LYS B 1 237 ? 52.366 11.887 41.932 1.00 33.26 262 LYS B O 1
ATOM 5611 N N . TYR B 1 238 ? 50.614 13.304 41.841 1.00 35.59 263 TYR B N 1
ATOM 5612 C CA . TYR B 1 238 ? 50.677 13.546 40.400 1.00 35.37 263 TYR B CA 1
ATOM 5613 C C . TYR B 1 238 ? 51.436 14.813 39.982 1.00 32.89 263 TYR B C 1
ATOM 5614 O O . TYR B 1 238 ? 51.601 15.070 38.788 1.00 33.96 263 TYR B O 1
ATOM 5623 N N . PHE B 1 239 ? 51.893 15.600 40.950 1.00 31.26 264 PHE B N 1
ATOM 5624 C CA . PHE B 1 239 ? 52.312 16.985 40.688 1.00 32.47 264 PHE B CA 1
ATOM 5625 C C . PHE B 1 239 ? 53.797 17.232 40.936 1.00 35.78 264 PHE B C 1
ATOM 5626 O O . PHE B 1 239 ? 54.497 16.365 41.443 1.00 37.43 264 PHE B O 1
ATOM 5634 N N . GLY B 1 240 ? 54.279 18.411 40.561 1.00 42.80 265 GLY B N 1
ATOM 5635 C CA . GLY B 1 240 ? 55.720 18.687 40.566 1.00 54.45 265 GLY B CA 1
ATOM 5636 C C . GLY B 1 240 ? 56.160 19.221 39.218 1.00 62.92 265 GLY B C 1
ATOM 5637 O O . GLY B 1 240 ? 56.762 20.290 39.135 1.00 79.34 265 GLY B O 1
ATOM 5638 N N . THR B 1 241 ? 55.873 18.466 38.161 1.00 56.56 266 THR B N 1
ATOM 5639 C CA . THR B 1 241 ? 55.999 18.968 36.799 1.00 52.36 266 THR B CA 1
ATOM 5640 C C . THR B 1 241 ? 54.688 19.664 36.451 1.00 49.25 266 THR B C 1
ATOM 5641 O O . THR B 1 241 ? 54.677 20.801 35.990 1.00 53.56 266 THR B O 1
ATOM 5645 N N . ILE B 1 242 ? 53.586 18.956 36.670 1.00 44.70 267 ILE B N 1
ATOM 5646 C CA . ILE B 1 242 ? 52.253 19.531 36.594 1.00 40.20 267 ILE B CA 1
ATOM 5647 C C . ILE B 1 242 ? 51.971 20.181 37.948 1.00 38.00 267 ILE B C 1
ATOM 5648 O O . ILE B 1 242 ? 52.268 19.591 38.985 1.00 35.74 267 ILE B O 1
ATOM 5653 N N . SER B 1 243 ? 51.398 21.384 37.934 1.00 34.89 268 SER B N 1
ATOM 5654 C CA A SER B 1 243 ? 51.115 22.132 39.163 0.50 34.33 268 SER B CA 1
ATOM 5655 C CA B SER B 1 243 ? 51.120 22.121 39.168 0.50 34.12 268 SER B CA 1
ATOM 5656 C C . SER B 1 243 ? 49.856 21.601 39.861 1.00 32.90 268 SER B C 1
ATOM 5657 O O . SER B 1 243 ? 48.840 21.313 39.216 1.00 32.56 268 SER B O 1
ATOM 5662 N N . ASN B 1 244 ? 49.930 21.457 41.180 1.00 31.70 269 ASN B N 1
ATOM 5663 C CA . ASN B 1 244 ? 48.773 21.109 41.988 1.00 31.53 269 ASN B CA 1
ATOM 5664 C C . ASN B 1 244 ? 47.658 22.112 41.667 1.00 31.13 269 ASN B C 1
ATOM 5665 O O . ASN B 1 244 ? 47.889 23.316 41.697 1.00 31.84 269 ASN B O 1
ATOM 5670 N N . PRO B 1 245 ? 46.452 21.620 41.333 1.00 30.89 270 PRO B N 1
ATOM 5671 C CA . PRO B 1 245 ? 45.380 22.506 40.893 1.00 30.98 270 PRO B CA 1
ATOM 5672 C C . PRO B 1 245 ? 44.814 23.409 41.994 1.00 30.65 270 PRO B C 1
ATOM 5673 O O . PRO B 1 245 ? 44.377 24.526 41.707 1.00 28.66 270 PRO B O 1
ATOM 5677 N N . LEU B 1 246 ? 44.829 22.928 43.233 1.00 30.17 271 LEU B N 1
ATOM 5678 C CA . LEU B 1 246 ? 44.373 23.711 44.380 1.00 29.09 271 LEU B CA 1
ATOM 5679 C C . LEU B 1 246 ? 45.325 24.879 44.616 1.00 29.72 271 LEU B C 1
ATOM 5680 O O . LEU B 1 246 ? 44.894 25.994 44.878 1.00 29.93 271 LEU B O 1
ATOM 5685 N N . PHE B 1 247 ? 46.623 24.616 44.501 1.00 29.31 272 PHE B N 1
ATOM 5686 C CA . PHE B 1 247 ? 47.633 25.666 44.580 1.00 30.21 272 PHE B CA 1
ATOM 5687 C C . PHE B 1 247 ? 47.314 26.807 43.609 1.00 31.62 272 PHE B C 1
ATOM 5688 O O . PHE B 1 247 ? 47.275 27.978 44.005 1.00 31.23 272 PHE B O 1
ATOM 5696 N N . VAL B 1 248 ? 47.082 26.468 42.340 1.00 30.72 273 VAL B N 1
ATOM 5697 C CA . VAL B 1 248 ? 46.875 27.497 41.317 1.00 30.66 273 VAL B CA 1
ATOM 5698 C C . VAL B 1 248 ? 45.579 28.256 41.598 1.00 29.38 273 VAL B C 1
ATOM 5699 O O . VAL B 1 248 ? 45.549 29.488 41.542 1.00 29.62 273 VAL B O 1
ATOM 5703 N N . ALA B 1 249 ? 44.518 27.517 41.908 1.00 29.10 274 ALA B N 1
ATOM 5704 C CA . ALA B 1 249 ? 43.200 28.114 42.141 1.00 30.36 274 ALA B CA 1
ATOM 5705 C C . ALA B 1 249 ? 43.163 29.103 43.311 1.00 30.86 274 ALA B C 1
ATOM 5706 O O . ALA B 1 249 ? 42.656 30.224 43.172 1.00 33.97 274 ALA B O 1
ATOM 5708 N N . VAL B 1 250 ? 43.710 28.709 44.458 1.00 30.90 275 VAL B N 1
ATOM 5709 C CA . VAL B 1 250 ? 43.684 29.589 45.639 1.00 29.23 275 VAL B CA 1
ATOM 5710 C C . VAL B 1 250 ? 44.645 30.774 45.491 1.00 30.97 275 VAL B C 1
ATOM 5711 O O . VAL B 1 250 ? 44.449 31.815 46.130 1.00 31.03 275 VAL B O 1
ATOM 5715 N N . ARG B 1 251 ? 45.674 30.620 44.657 1.00 29.77 276 ARG B N 1
ATOM 5716 C CA . ARG B 1 251 ? 46.619 31.712 44.393 1.00 31.90 276 ARG B CA 1
ATOM 5717 C C . ARG B 1 251 ? 46.168 32.681 43.281 1.00 32.47 276 ARG B C 1
ATOM 5718 O O . ARG B 1 251 ? 46.785 33.730 43.113 1.00 31.86 276 ARG B O 1
ATOM 5726 N N . TYR B 1 252 ? 45.117 32.345 42.525 1.00 32.91 277 TYR B N 1
ATOM 5727 C CA . TYR B 1 252 ? 44.633 33.240 41.460 1.00 34.87 277 TYR B CA 1
ATOM 5728 C C . TYR B 1 252 ? 44.467 34.659 42.013 1.00 38.27 277 TYR B C 1
ATOM 5729 O O . TYR B 1 252 ? 43.939 34.836 43.118 1.00 35.36 277 TYR B O 1
ATOM 5738 N N . ASN B 1 253 ? 44.937 35.655 41.254 1.00 37.46 278 ASN B N 1
ATOM 5739 C CA . ASN B 1 253 ? 44.768 37.078 41.600 1.00 37.55 278 ASN B CA 1
ATOM 5740 C C . ASN B 1 253 ? 45.463 37.475 42.902 1.00 37.63 278 ASN B C 1
ATOM 5741 O O . ASN B 1 253 ? 45.095 38.445 43.560 1.00 38.62 278 ASN B O 1
ATOM 5746 N N . GLU B 1 254 ? 46.499 36.714 43.225 1.00 40.66 279 GLU B N 1
ATOM 5747 C CA . GLU B 1 254 ? 47.358 36.922 44.384 1.00 41.49 279 GLU B CA 1
ATOM 5748 C C . GLU B 1 254 ? 47.762 38.384 44.646 1.00 40.54 279 GLU B C 1
ATOM 5749 O O . GLU B 1 254 ? 47.704 38.850 45.783 1.00 38.45 279 GLU B O 1
ATOM 5755 N N . GLU B 1 255 ? 48.160 39.098 43.594 1.00 41.91 280 GLU B N 1
ATOM 5756 C CA A GLU B 1 255 ? 48.721 40.448 43.765 0.50 43.05 280 GLU B CA 1
ATOM 5757 C CA B GLU B 1 255 ? 48.715 40.447 43.718 0.50 43.35 280 GLU B CA 1
ATOM 5758 C C . GLU B 1 255 ? 47.716 41.435 44.328 1.00 43.80 280 GLU B C 1
ATOM 5759 O O . GLU B 1 255 ? 48.089 42.308 45.104 1.00 44.32 280 GLU B O 1
ATOM 5770 N N . ALA B 1 256 ? 46.452 41.299 43.941 1.00 42.87 281 ALA B N 1
ATOM 5771 C CA . ALA B 1 256 ? 45.399 42.191 44.413 1.00 41.93 281 ALA B CA 1
ATOM 5772 C C . ALA B 1 256 ? 44.799 41.737 45.747 1.00 43.60 281 ALA B C 1
ATOM 5773 O O . ALA B 1 256 ? 44.691 42.530 46.692 1.00 44.16 281 ALA B O 1
ATOM 5775 N N . SER B 1 257 ? 44.422 40.461 45.824 1.00 40.10 282 SER B N 1
ATOM 5776 C CA . SER B 1 257 ? 43.608 39.949 46.938 1.00 38.17 282 SER B CA 1
ATOM 5777 C C . SER B 1 257 ? 44.352 39.026 47.907 1.00 35.56 282 SER B C 1
ATOM 5778 O O . SER B 1 257 ? 43.808 38.657 48.948 1.00 33.59 282 SER B O 1
ATOM 5781 N N . GLY B 1 258 ? 45.574 38.634 47.559 1.00 33.23 283 GLY B N 1
ATOM 5782 C CA . GLY B 1 258 ? 46.259 37.548 48.260 1.00 32.68 283 GLY B CA 1
ATOM 5783 C C . GLY B 1 258 ? 45.816 36.172 47.756 1.00 31.34 283 GLY B C 1
ATOM 5784 O O . GLY B 1 258 ? 46.480 35.174 48.022 1.00 30.47 283 GLY B O 1
ATOM 5785 N N . GLY B 1 259 ? 44.700 36.118 47.019 1.00 31.77 284 GLY B N 1
ATOM 5786 C CA . GLY B 1 259 ? 44.199 34.867 46.456 1.00 30.10 284 GLY B CA 1
ATOM 5787 C C . GLY B 1 259 ? 42.690 34.847 46.305 1.00 28.99 284 GLY B C 1
ATOM 5788 O O . GLY B 1 259 ? 41.975 35.492 47.075 1.00 29.49 284 GLY B O 1
ATOM 5789 N N . ASP B 1 260 ? 42.204 34.079 45.331 1.00 27.90 285 ASP B N 1
ATOM 5790 C CA . ASP B 1 260 ? 40.759 33.924 45.097 1.00 29.13 285 ASP B CA 1
ATOM 5791 C C . ASP B 1 260 ? 40.059 33.206 46.256 1.00 28.25 285 ASP B C 1
ATOM 5792 O O . ASP B 1 260 ? 38.844 33.305 46.415 1.00 28.84 285 ASP B O 1
ATOM 5797 N N . THR B 1 261 ? 40.831 32.486 47.060 1.00 28.89 286 THR B N 1
ATOM 5798 C CA . THR B 1 261 ? 40.302 31.724 48.173 1.00 29.35 286 THR B CA 1
ATOM 5799 C C . THR B 1 261 ? 41.261 31.858 49.359 1.00 29.50 286 THR B C 1
ATOM 5800 O O . THR B 1 261 ? 42.473 31.694 49.195 1.00 28.69 286 THR B O 1
ATOM 5804 N N . HIS B 1 262 ? 40.710 32.178 50.533 1.00 29.08 287 HIS B N 1
ATOM 5805 C CA . HIS B 1 262 ? 41.472 32.230 51.785 1.00 29.35 287 HIS B CA 1
ATOM 5806 C C . HIS B 1 262 ? 40.952 31.179 52.745 1.00 28.30 287 HIS B C 1
ATOM 5807 O O . HIS B 1 262 ? 39.851 30.670 52.564 1.00 28.87 287 HIS B O 1
ATOM 5814 N N . PRO B 1 263 ? 41.745 30.858 53.781 1.00 28.60 288 PRO B N 1
ATOM 5815 C CA . PRO B 1 263 ? 41.239 30.004 54.847 1.00 27.37 288 PRO B CA 1
ATOM 5816 C C . PRO B 1 263 ? 40.084 30.667 55.591 1.00 26.95 288 PRO B C 1
ATOM 5817 O O . PRO B 1 263 ? 40.071 31.898 55.779 1.00 27.68 288 PRO B O 1
ATOM 5821 N N . ALA B 1 264 ? 39.117 29.857 55.997 1.00 25.17 289 ALA B N 1
ATOM 5822 C CA . ALA B 1 264 ? 37.900 30.373 56.615 1.00 25.65 289 ALA B CA 1
ATOM 5823 C C . ALA B 1 264 ? 38.134 30.787 58.069 1.00 25.32 289 ALA B C 1
ATOM 5824 O O . ALA B 1 264 ? 38.982 30.219 58.768 1.00 27.41 289 ALA B O 1
ATOM 5826 N N . ALA B 1 265 ? 37.370 31.776 58.514 1.00 24.58 290 ALA B N 1
ATOM 5827 C CA . ALA B 1 265 ? 37.388 32.209 59.905 1.00 24.56 290 ALA B CA 1
ATOM 5828 C C . ALA B 1 265 ? 37.149 31.042 60.865 1.00 24.41 290 ALA B C 1
ATOM 5829 O O . ALA B 1 265 ? 37.788 30.971 61.915 1.00 23.84 290 ALA B O 1
ATOM 5831 N N . ASP B 1 266 ? 36.249 30.129 60.482 1.00 24.62 291 ASP B N 1
ATOM 5832 C CA . ASP B 1 266 ? 35.811 29.037 61.353 1.00 25.31 291 ASP B CA 1
ATOM 5833 C C . ASP B 1 266 ? 36.991 28.186 61.812 1.00 24.54 291 ASP B C 1
ATOM 5834 O O . ASP B 1 266 ? 37.239 28.052 63.006 1.00 23.99 291 ASP B O 1
ATOM 5839 N N . ILE B 1 267 ? 37.709 27.613 60.854 1.00 25.20 292 ILE B N 1
ATOM 5840 C CA A ILE B 1 267 ? 38.832 26.713 61.150 0.50 25.77 292 ILE B CA 1
ATOM 5841 C CA B ILE B 1 267 ? 38.820 26.711 61.170 0.50 25.87 292 ILE B CA 1
ATOM 5842 C C . ILE B 1 267 ? 39.899 27.415 61.998 1.00 25.63 292 ILE B C 1
ATOM 5843 O O . ILE B 1 267 ? 40.422 26.840 62.960 1.00 26.17 292 ILE B O 1
ATOM 5852 N N . ILE B 1 268 ? 40.207 28.661 61.660 1.00 25.96 293 ILE B N 1
ATOM 5853 C CA . ILE B 1 268 ? 41.247 29.402 62.383 1.00 27.26 293 ILE B CA 1
ATOM 5854 C C . ILE B 1 268 ? 40.824 29.775 63.807 1.00 26.81 293 ILE B C 1
ATOM 5855 O O . ILE B 1 268 ? 41.656 29.764 64.715 1.00 27.36 293 ILE B O 1
ATOM 5860 N N . CYS B 1 269 ? 39.543 30.088 64.001 1.00 26.35 294 CYS B N 1
ATOM 5861 C CA . CYS B 1 269 ? 38.993 30.370 65.339 1.00 26.37 294 CYS B CA 1
ATOM 5862 C C . CYS B 1 269 ? 39.130 29.185 66.291 1.00 25.49 294 CYS B C 1
ATOM 5863 O O . CYS B 1 269 ? 39.482 29.361 67.464 1.00 24.51 294 CYS B O 1
ATOM 5866 N N . TYR B 1 270 ? 38.816 27.993 65.790 1.00 24.20 295 TYR B N 1
ATOM 5867 C CA . TYR B 1 270 ? 38.953 26.772 66.576 1.00 24.94 295 TYR B CA 1
ATOM 5868 C C . TYR B 1 270 ? 40.419 26.533 66.921 1.00 25.47 295 TYR B C 1
ATOM 5869 O O . TYR B 1 270 ? 40.755 26.282 68.079 1.00 25.86 295 TYR B O 1
ATOM 5886 N N . ASN B 1 272 ? 43.079 28.597 66.788 1.00 28.01 297 ASN B N 1
ATOM 5887 C CA . ASN B 1 272 ? 43.636 29.649 67.649 1.00 27.51 297 ASN B CA 1
ATOM 5888 C C . ASN B 1 272 ? 43.252 29.430 69.106 1.00 28.30 297 ASN B C 1
ATOM 5889 O O . ASN B 1 272 ? 44.103 29.476 69.988 1.00 26.81 297 ASN B O 1
ATOM 5894 N N . GLY B 1 273 ? 41.964 29.195 69.351 1.00 27.98 298 GLY B N 1
ATOM 5895 C CA . GLY B 1 273 ? 41.481 28.932 70.701 1.00 28.66 298 GLY B CA 1
ATOM 5896 C C . GLY B 1 273 ? 42.186 27.757 71.362 1.00 29.51 298 GLY B C 1
ATOM 5897 O O . GLY B 1 273 ? 42.462 27.789 72.557 1.00 29.03 298 GLY B O 1
ATOM 5898 N N . TYR B 1 274 ? 42.474 26.716 70.581 1.00 29.26 299 TYR B N 1
ATOM 5899 C CA . TYR B 1 274 ? 43.164 25.533 71.086 1.00 29.26 299 TYR B CA 1
ATOM 5900 C C . TYR B 1 274 ? 44.690 25.653 71.035 1.00 29.79 299 TYR B C 1
ATOM 5901 O O . TYR B 1 274 ? 45.383 24.702 71.382 1.00 29.77 299 TYR B O 1
ATOM 5910 N N . ASN B 1 275 ? 45.220 26.793 70.595 1.00 30.99 300 ASN B N 1
ATOM 5911 C CA . ASN B 1 275 ? 46.670 26.965 70.452 1.00 32.50 300 ASN B CA 1
ATOM 5912 C C . ASN B 1 275 ? 47.295 25.796 69.691 1.00 31.12 300 ASN B C 1
ATOM 5913 O O . ASN B 1 275 ? 48.334 25.248 70.073 1.00 32.48 300 ASN B O 1
ATOM 5918 N N . ASP B 1 276 ? 46.647 25.453 68.586 1.00 29.43 301 ASP B N 1
ATOM 5919 C CA . ASP B 1 276 ? 46.923 24.243 67.836 1.00 27.55 301 ASP B CA 1
ATOM 5920 C C . ASP B 1 276 ? 48.224 24.370 67.050 1.00 26.22 301 ASP B C 1
ATOM 5921 O O . ASP B 1 276 ? 48.363 25.268 66.220 1.00 27.34 301 ASP B O 1
ATOM 5926 N N . ASN B 1 277 ? 49.175 23.474 67.304 1.00 26.33 302 ASN B N 1
ATOM 5927 C CA . ASN B 1 277 ? 50.485 23.545 66.633 1.00 26.32 302 ASN B CA 1
ATOM 5928 C C . ASN B 1 277 ? 50.439 23.163 65.160 1.00 25.46 302 ASN B C 1
ATOM 5929 O O . ASN B 1 277 ? 51.421 23.342 64.458 1.00 25.17 302 ASN B O 1
ATOM 5934 N N . ARG B 1 278 ? 49.302 22.656 64.683 1.00 24.68 303 ARG B N 1
ATOM 5935 C CA . ARG B 1 278 ? 49.139 22.389 63.250 1.00 24.79 303 ARG B CA 1
ATOM 5936 C C . ARG B 1 278 ? 48.917 23.658 62.411 1.00 25.84 303 ARG B C 1
ATOM 5937 O O . ARG B 1 278 ? 49.025 23.604 61.194 1.00 27.17 303 ARG B O 1
ATOM 5945 N N . ARG B 1 279 ? 48.625 24.792 63.046 1.00 25.99 304 ARG B N 1
ATOM 5946 C CA . ARG B 1 279 ? 48.370 26.042 62.308 1.00 27.17 304 ARG B CA 1
ATOM 5947 C C . ARG B 1 279 ? 49.502 26.431 61.346 1.00 27.89 304 ARG B C 1
ATOM 5948 O O . ARG B 1 279 ? 49.248 26.819 60.206 1.00 27.93 304 ARG B O 1
ATOM 5956 N N . ALA B 1 280 ? 50.743 26.286 61.800 1.00 27.58 305 ALA B N 1
ATOM 5957 C CA . ALA B 1 280 ? 51.919 26.598 60.974 1.00 28.62 305 ALA B CA 1
ATOM 5958 C C . ALA B 1 280 ? 52.011 25.741 59.711 1.00 28.09 305 ALA B C 1
ATOM 5959 O O . ALA B 1 280 ? 52.614 26.162 58.733 1.00 29.54 305 ALA B O 1
ATOM 5961 N N . SER B 1 281 ? 51.415 24.547 59.733 1.00 28.23 306 SER B N 1
ATOM 5962 C CA . SER B 1 281 ? 51.377 23.675 58.557 1.00 28.10 306 SER B CA 1
ATOM 5963 C C . SER B 1 281 ? 50.188 23.966 57.634 1.00 26.71 306 SER B C 1
ATOM 5964 O O . SER B 1 281 ? 50.220 23.629 56.462 1.00 24.92 306 SER B O 1
ATOM 5967 N N . TYR B 1 282 ? 49.137 24.571 58.170 1.00 27.34 307 TYR B N 1
ATOM 5968 C CA . TYR B 1 282 ? 47.910 24.798 57.411 1.00 26.34 307 TYR B CA 1
ATOM 5969 C C . TYR B 1 282 ? 47.911 26.164 56.728 1.00 27.60 307 TYR B C 1
ATOM 5970 O O . TYR B 1 282 ? 47.470 26.293 55.583 1.00 26.12 307 TYR B O 1
ATOM 5979 N N . PHE B 1 283 ? 48.412 27.181 57.436 1.00 28.73 308 PHE B N 1
ATOM 5980 C CA . PHE B 1 283 ? 48.228 28.570 57.029 1.00 28.25 308 PHE B CA 1
ATOM 5981 C C . PHE B 1 283 ? 49.527 29.364 56.962 1.00 30.28 308 PHE B C 1
ATOM 5982 O O . PHE B 1 283 ? 50.504 29.042 57.629 1.00 30.10 308 PHE B O 1
ATOM 5990 N N . GLU B 1 284 ? 49.509 30.414 56.147 1.00 33.00 309 GLU B N 1
ATOM 5991 C CA . GLU B 1 284 ? 50.538 31.449 56.172 1.00 34.28 309 GLU B CA 1
ATOM 5992 C C . GLU B 1 284 ? 50.017 32.560 57.066 1.00 35.30 309 GLU B C 1
ATOM 5993 O O . GLU B 1 284 ? 48.811 32.768 57.164 1.00 31.31 309 GLU B O 1
ATOM 5999 N N . GLU B 1 285 ? 50.930 33.282 57.698 1.00 37.71 310 GLU B N 1
ATOM 6000 C CA . GLU B 1 285 ? 50.561 34.278 58.689 1.00 39.96 310 GLU B CA 1
ATOM 6001 C C . GLU B 1 285 ? 49.848 35.450 58.028 1.00 39.82 310 GLU B C 1
ATOM 6002 O O . GLU B 1 285 ? 50.122 35.786 56.872 1.00 39.15 310 GLU B O 1
ATOM 6008 N N . SER B 1 286 ? 48.924 36.059 58.764 1.00 37.71 311 SER B N 1
ATOM 6009 C CA . SER B 1 286 ? 48.206 37.231 58.281 1.00 36.67 311 SER B CA 1
ATOM 6010 C C . SER B 1 286 ? 49.108 38.464 58.353 1.00 36.24 311 SER B C 1
ATOM 6011 O O . SER B 1 286 ? 50.154 38.439 58.999 1.00 34.29 311 SER B O 1
ATOM 6014 N N . LYS B 1 287 ? 48.674 39.535 57.695 1.00 37.61 312 LYS B N 1
ATOM 6015 C CA . LYS B 1 287 ? 49.333 40.835 57.773 1.00 39.72 312 LYS B CA 1
ATOM 6016 C C . LYS B 1 287 ? 48.670 41.751 58.805 1.00 38.86 312 LYS B C 1
ATOM 6017 O O . LYS B 1 287 ? 49.078 42.895 58.960 1.00 38.60 312 LYS B O 1
ATOM 6023 N N . TRP B 1 288 ? 47.652 41.255 59.509 1.00 40.39 313 TRP B N 1
ATOM 6024 C CA . TRP B 1 288 ? 46.982 42.040 60.546 1.00 40.85 313 TRP B CA 1
ATOM 6025 C C . TRP B 1 288 ? 47.856 42.134 61.799 1.00 42.76 313 TRP B C 1
ATOM 6026 O O . TRP B 1 288 ? 48.267 41.113 62.338 1.00 40.82 313 TRP B O 1
ATOM 6037 N N . PRO B 1 289 ? 48.131 43.361 62.277 1.00 47.26 314 PRO B N 1
ATOM 6038 C CA . PRO B 1 289 ? 48.955 43.540 63.478 1.00 47.46 314 PRO B CA 1
ATOM 6039 C C . PRO B 1 289 ? 48.460 42.740 64.686 1.00 46.79 314 PRO B C 1
ATOM 6040 O O . PRO B 1 289 ? 47.272 42.768 65.005 1.00 43.29 314 PRO B O 1
ATOM 6044 N N . GLY B 1 290 ? 49.371 42.014 65.328 1.00 47.63 315 GLY B N 1
ATOM 6045 C CA . GLY B 1 290 ? 49.070 41.304 66.567 1.00 47.71 315 GLY B CA 1
ATOM 6046 C C . GLY B 1 290 ? 48.339 39.980 66.438 1.00 47.86 315 GLY B C 1
ATOM 6047 O O . GLY B 1 290 ? 48.071 39.332 67.443 1.00 52.45 315 GLY B O 1
ATOM 6048 N N . GLU B 1 291 ? 48.014 39.563 65.217 1.00 48.09 316 GLU B N 1
ATOM 6049 C CA . GLU B 1 291 ? 47.248 38.332 65.006 1.00 46.45 316 GLU B CA 1
ATOM 6050 C C . GLU B 1 291 ? 47.906 37.472 63.935 1.00 43.73 316 GLU B C 1
ATOM 6051 O O . GLU B 1 291 ? 47.758 37.722 62.737 1.00 45.22 316 GLU B O 1
ATOM 6057 N N . THR B 1 292 ? 48.650 36.465 64.376 1.00 41.62 317 THR B N 1
ATOM 6058 C CA . THR B 1 292 ? 49.391 35.613 63.463 1.00 40.50 317 THR B CA 1
ATOM 6059 C C . THR B 1 292 ? 48.443 34.947 62.475 1.00 37.00 317 THR B C 1
ATOM 6060 O O . THR B 1 292 ? 48.664 35.021 61.266 1.00 37.99 317 THR B O 1
ATOM 6064 N N . TYR B 1 293 ? 47.374 34.337 62.987 1.00 32.05 318 TYR B N 1
ATOM 6065 C CA . TYR B 1 293 ? 46.415 33.621 62.135 1.00 30.73 318 TYR B CA 1
ATOM 6066 C C . TYR B 1 293 ? 45.021 34.240 62.196 1.00 29.18 318 TYR B C 1
ATOM 6067 O O . TYR B 1 293 ? 44.411 34.300 63.256 1.00 28.05 318 TYR B O 1
ATOM 6076 N N . VAL B 1 294 ? 44.540 34.716 61.049 1.00 29.06 319 VAL B N 1
ATOM 6077 C CA . VAL B 1 294 ? 43.201 35.276 60.931 1.00 30.36 319 VAL B CA 1
ATOM 6078 C C . VAL B 1 294 ? 42.542 34.752 59.661 1.00 29.67 319 VAL B C 1
ATOM 6079 O O . VAL B 1 294 ? 43.050 34.954 58.550 1.00 28.83 319 VAL B O 1
ATOM 6083 N N . GLY B 1 295 ? 41.406 34.086 59.834 1.00 29.15 320 GLY B N 1
ATOM 6084 C CA . GLY B 1 295 ? 40.622 33.586 58.712 1.00 28.18 320 GLY B CA 1
ATOM 6085 C C . GLY B 1 295 ? 39.604 34.595 58.218 1.00 28.26 320 GLY B C 1
ATOM 6086 O O . GLY B 1 295 ? 39.271 35.558 58.914 1.00 27.69 320 GLY B O 1
ATOM 6087 N N . LEU B 1 296 ? 39.121 34.353 57.002 1.00 27.96 321 LEU B N 1
ATOM 6088 C CA . LEU B 1 296 ? 38.146 35.199 56.337 1.00 28.02 321 LEU B CA 1
ATOM 6089 C C . LEU B 1 296 ? 36.773 34.577 56.507 1.00 28.23 321 LEU B C 1
ATOM 6090 O O . LEU B 1 296 ? 36.601 33.368 56.358 1.00 27.18 321 LEU B O 1
ATOM 6095 N N . ARG B 1 297 ? 35.785 35.406 56.804 1.00 28.02 322 ARG B N 1
ATOM 6096 C CA . ARG B 1 297 ? 34.451 34.901 57.063 1.00 28.66 322 ARG B CA 1
ATOM 6097 C C . ARG B 1 297 ? 33.722 34.479 55.781 1.00 27.06 322 ARG B C 1
ATOM 6098 O O . ARG B 1 297 ? 33.874 35.113 54.735 1.00 26.47 322 ARG B O 1
ATOM 6106 N N . ARG B 1 298 ? 32.959 33.391 55.869 1.00 25.38 323 ARG B N 1
ATOM 6107 C CA . ARG B 1 298 ? 32.224 32.854 54.723 1.00 26.46 323 ARG B CA 1
ATOM 6108 C C . ARG B 1 298 ? 30.815 33.418 54.682 1.00 26.27 323 ARG B C 1
ATOM 6109 O O . ARG B 1 298 ? 30.218 33.672 55.723 1.00 25.66 323 ARG B O 1
ATOM 6117 N N . GLY B 1 299 ? 30.289 33.610 53.473 1.00 26.84 324 GLY B N 1
ATOM 6118 C CA . GLY B 1 299 ? 28.911 34.071 53.295 1.00 26.96 324 GLY B CA 1
ATOM 6119 C C . GLY B 1 299 ? 28.765 35.527 53.683 1.00 27.31 324 GLY B C 1
ATOM 6120 O O . GLY B 1 299 ? 27.877 35.887 54.457 1.00 28.15 324 GLY B O 1
ATOM 6121 N N . ILE B 1 300 ? 29.639 36.360 53.123 1.00 28.31 325 ILE B N 1
ATOM 6122 C CA . ILE B 1 300 ? 29.686 37.785 53.425 1.00 28.85 325 ILE B CA 1
ATOM 6123 C C . ILE B 1 300 ? 29.522 38.621 52.162 1.00 29.18 325 ILE B C 1
ATOM 6124 O O . ILE B 1 300 ? 29.596 38.116 51.048 1.00 29.20 325 ILE B O 1
ATOM 6129 N N . ASN B 1 301 ? 29.315 39.917 52.363 1.00 30.20 326 ASN B N 1
ATOM 6130 C CA . ASN B 1 301 ? 29.298 40.887 51.281 1.00 30.48 326 ASN B CA 1
ATOM 6131 C C . ASN B 1 301 ? 30.721 41.111 50.767 1.00 30.19 326 ASN B C 1
ATOM 6132 O O . ASN B 1 301 ? 31.541 41.757 51.423 1.00 30.98 326 ASN B O 1
ATOM 6137 N N . LEU B 1 302 ? 31.010 40.564 49.590 1.00 30.31 327 LEU B N 1
ATOM 6138 C CA . LEU B 1 302 ? 32.374 40.533 49.067 1.00 28.59 327 LEU B CA 1
ATOM 6139 C C . LEU B 1 302 ? 32.878 41.897 48.581 1.00 29.26 327 LEU B C 1
ATOM 6140 O O . LEU B 1 302 ? 34.058 42.215 48.760 1.00 27.99 327 LEU B O 1
ATOM 6145 N N . SER B 1 303 ? 32.006 42.685 47.949 1.00 29.53 328 SER B N 1
ATOM 6146 C CA . SER B 1 303 ? 32.423 43.967 47.367 1.00 30.02 328 SER B CA 1
ATOM 6147 C C . SER B 1 303 ? 33.049 44.886 48.413 1.00 31.09 328 SER B C 1
ATOM 6148 O O . SER B 1 303 ? 34.027 45.581 48.130 1.00 32.32 328 SER B O 1
ATOM 6151 N N . LYS B 1 304 ? 32.496 44.870 49.623 1.00 29.93 329 LYS B N 1
ATOM 6152 C CA . LYS B 1 304 ? 32.986 45.729 50.704 1.00 31.28 329 LYS B CA 1
ATOM 6153 C C . LYS B 1 304 ? 34.372 45.345 51.217 1.00 31.24 329 LYS B C 1
ATOM 6154 O O . LYS B 1 304 ? 35.020 46.134 51.897 1.00 30.42 329 LYS B O 1
ATOM 6168 N N . LYS B 1 306 ? 37.018 44.346 49.337 1.00 30.97 331 LYS B N 1
ATOM 6169 C CA . LYS B 1 306 ? 38.015 44.391 48.266 1.00 33.10 331 LYS B CA 1
ATOM 6170 C C . LYS B 1 306 ? 39.424 44.745 48.736 1.00 33.44 331 LYS B C 1
ATOM 6171 O O . LYS B 1 306 ? 40.383 44.041 48.423 1.00 35.31 331 LYS B O 1
ATOM 6177 N N . GLU B 1 307 ? 39.543 45.832 49.493 1.00 34.61 332 GLU B N 1
ATOM 6178 C CA . GLU B 1 307 ? 40.857 46.353 49.885 1.00 36.21 332 GLU B CA 1
ATOM 6179 C C . GLU B 1 307 ? 41.474 45.603 51.066 1.00 35.45 332 GLU B C 1
ATOM 6180 O O . GLU B 1 307 ? 42.638 45.817 51.389 1.00 34.37 332 GLU B O 1
ATOM 6186 N N . TYR B 1 308 ? 40.710 44.708 51.693 1.00 34.44 333 TYR B N 1
ATOM 6187 C CA . TYR B 1 308 ? 41.170 44.036 52.900 1.00 33.43 333 TYR B CA 1
ATOM 6188 C C . TYR B 1 308 ? 41.529 42.547 52.736 1.00 32.33 333 TYR B C 1
ATOM 6189 O O . TYR B 1 308 ? 42.226 41.997 53.588 1.00 31.29 333 TYR B O 1
ATOM 6198 N N . PHE B 1 309 ? 41.071 41.890 51.671 1.00 30.96 334 PHE B N 1
ATOM 6199 C CA . PHE B 1 309 ? 41.327 40.446 51.514 1.00 30.14 334 PHE B CA 1
ATOM 6200 C C . PHE B 1 309 ? 42.805 40.104 51.732 1.00 30.73 334 PHE B C 1
ATOM 6201 O O . PHE B 1 309 ? 43.149 39.138 52.434 1.00 29.34 334 PHE B O 1
ATOM 6209 N N . ILE B 1 310 ? 43.677 40.913 51.139 1.00 31.49 335 ILE B N 1
ATOM 6210 C CA . ILE B 1 310 ? 45.109 40.636 51.135 1.00 31.87 335 ILE B CA 1
ATOM 6211 C C . ILE B 1 310 ? 45.733 40.502 52.531 1.00 32.43 335 ILE B C 1
ATOM 6212 O O . ILE B 1 310 ? 46.771 39.860 52.669 1.00 31.89 335 ILE B O 1
ATOM 6217 N N . ASN B 1 311 ? 45.109 41.078 53.560 1.00 32.20 336 ASN B N 1
ATOM 6218 C CA . ASN B 1 311 ? 45.659 41.008 54.930 1.00 33.58 336 ASN B CA 1
ATOM 6219 C C . ASN B 1 311 ? 45.449 39.697 55.691 1.00 31.23 336 ASN B C 1
ATOM 6220 O O . ASN B 1 311 ? 46.120 39.442 56.694 1.00 31.65 336 ASN B O 1
ATOM 6225 N N . TYR B 1 312 ? 44.536 38.860 55.225 1.00 30.08 337 TYR B N 1
ATOM 6226 C CA . TYR B 1 312 ? 44.203 37.642 55.956 1.00 28.88 337 TYR B CA 1
ATOM 6227 C C . TYR B 1 312 ? 45.255 36.560 55.744 1.00 28.72 337 TYR B C 1
ATOM 6228 O O . TYR B 1 312 ? 46.054 36.620 54.804 1.00 27.31 337 TYR B O 1
ATOM 6237 N N . SER B 1 313 ? 45.257 35.584 56.648 1.00 28.96 338 SER B N 1
ATOM 6238 C CA . SER B 1 313 ? 46.086 34.399 56.503 1.00 28.28 338 SER B CA 1
ATOM 6239 C C . SER B 1 313 ? 45.716 33.723 55.196 1.00 29.32 338 SER B C 1
ATOM 6240 O O . SER B 1 313 ? 44.591 33.869 54.708 1.00 28.01 338 SER B O 1
ATOM 6243 N N . ARG B 1 314 ? 46.663 32.982 54.640 1.00 29.98 339 ARG B N 1
ATOM 6244 C CA . ARG B 1 314 ? 46.458 32.293 53.377 1.00 30.98 339 ARG B CA 1
ATOM 6245 C C . ARG B 1 314 ? 46.610 30.800 53.542 1.00 30.58 339 ARG B C 1
ATOM 6246 O O . ARG B 1 314 ? 47.130 30.323 54.554 1.00 31.13 339 ARG B O 1
ATOM 6254 N N . VAL B 1 315 ? 46.159 30.073 52.528 1.00 29.04 340 VAL B N 1
ATOM 6255 C CA . VAL B 1 315 ? 46.311 28.638 52.485 1.00 28.18 340 VAL B CA 1
ATOM 6256 C C . VAL B 1 315 ? 47.787 28.352 52.265 1.00 29.26 340 VAL B C 1
ATOM 6257 O O . VAL B 1 315 ? 48.399 28.886 51.337 1.00 26.73 340 VAL B O 1
ATOM 6261 N N . LYS B 1 316 ? 48.369 27.534 53.135 1.00 31.11 341 LYS B N 1
ATOM 6262 C CA . LYS B 1 316 ? 49.739 27.106 52.934 1.00 32.71 341 LYS B CA 1
ATOM 6263 C C . LYS B 1 316 ? 49.721 25.881 52.028 1.00 33.73 341 LYS B C 1
ATOM 6264 O O . LYS B 1 316 ? 49.237 24.821 52.412 1.00 31.62 341 LYS B O 1
ATOM 6270 N N . ILE B 1 317 ? 50.245 26.031 50.820 1.00 34.03 342 ILE B N 1
ATOM 6271 C CA . ILE B 1 317 ? 50.197 24.959 49.829 1.00 32.64 342 ILE B CA 1
ATOM 6272 C C . ILE B 1 317 ? 51.290 25.169 48.788 1.00 33.34 342 ILE B C 1
ATOM 6273 O O . ILE B 1 317 ? 51.676 26.306 48.508 1.00 35.07 342 ILE B O 1
ATOM 6278 N N . SER B 1 318 ? 51.797 24.068 48.240 1.00 34.35 343 SER B N 1
ATOM 6279 C CA . SER B 1 318 ? 52.853 24.114 47.235 1.00 37.34 343 SER B CA 1
ATOM 6280 C C . SER B 1 318 ? 52.406 23.450 45.930 1.00 33.76 343 SER B C 1
ATOM 6281 O O . SER B 1 318 ? 51.609 22.504 45.937 1.00 29.30 343 SER B O 1
ATOM 6284 N N . SER B 1 319 ? 52.956 23.935 44.821 1.00 33.16 344 SER B N 1
ATOM 6285 C CA . SER B 1 319 ? 52.618 23.430 43.490 1.00 34.28 344 SER B CA 1
ATOM 6286 C C . SER B 1 319 ? 52.944 21.944 43.258 1.00 32.17 344 SER B C 1
ATOM 6287 O O . SER B 1 319 ? 52.413 21.347 42.329 1.00 33.66 344 SER B O 1
ATOM 6290 N N . SER B 1 320 ? 53.802 21.353 44.083 1.00 31.97 345 SER B N 1
ATOM 6291 C CA . SER B 1 320 ? 54.140 19.931 43.937 1.00 31.79 345 SER B CA 1
ATOM 6292 C C . SER B 1 320 ? 53.396 19.027 44.932 1.00 30.90 345 SER B C 1
ATOM 6293 O O . SER B 1 320 ? 53.539 17.815 44.878 1.00 29.24 345 SER B O 1
ATOM 6296 N N . ASP B 1 321 ? 52.591 19.608 45.824 1.00 32.15 346 ASP B N 1
ATOM 6297 C CA . ASP B 1 321 ? 51.894 18.824 46.839 1.00 33.07 346 ASP B CA 1
ATOM 6298 C C . ASP B 1 321 ? 50.980 17.780 46.202 1.00 31.94 346 ASP B C 1
ATOM 6299 O O . ASP B 1 321 ? 50.349 18.057 45.183 1.00 29.95 346 ASP B O 1
ATOM 6304 N N . PRO B 1 322 ? 50.914 16.574 46.801 1.00 30.65 347 PRO B N 1
ATOM 6305 C CA . PRO B 1 322 ? 49.901 15.603 46.406 1.00 29.81 347 PRO B CA 1
ATOM 6306 C C . PRO B 1 322 ? 48.521 16.118 46.758 1.00 27.53 347 PRO B C 1
ATOM 6307 O O . PRO B 1 322 ? 48.398 17.016 47.584 1.00 29.49 347 PRO B O 1
ATOM 6311 N N . VAL B 1 323 ? 47.493 15.561 46.135 1.00 27.35 348 VAL B N 1
ATOM 6312 C CA . VAL B 1 323 ? 46.121 15.916 46.463 1.00 27.13 348 VAL B CA 1
ATOM 6313 C C . VAL B 1 323 ? 45.538 14.818 47.352 1.00 27.11 348 VAL B C 1
ATOM 6314 O O . VAL B 1 323 ? 45.569 13.639 47.002 1.00 25.89 348 VAL B O 1
ATOM 6318 N N . LEU B 1 324 ? 45.037 15.222 48.517 1.00 26.40 349 LEU B N 1
ATOM 6319 C CA . LEU B 1 324 ? 44.514 14.293 49.511 1.00 26.13 349 LEU B CA 1
ATOM 6320 C C . LEU B 1 324 ? 43.140 13.766 49.127 1.00 24.85 349 LEU B C 1
ATOM 6321 O O . LEU B 1 324 ? 42.289 14.548 48.720 1.00 24.95 349 LEU B O 1
ATOM 6326 N N . TRP B 1 325 ? 42.932 12.452 49.263 1.00 24.39 350 TRP B N 1
ATOM 6327 C CA . TRP B 1 325 ? 41.589 11.838 49.158 1.00 25.72 350 TRP B CA 1
ATOM 6328 C C . TRP B 1 325 ? 41.059 11.381 50.526 1.00 25.76 350 TRP B C 1
ATOM 6329 O O . TRP B 1 325 ? 39.867 11.521 50.813 1.00 27.01 350 TRP B O 1
ATOM 6348 N N . ASN B 1 327 ? 42.771 10.272 54.745 1.00 23.30 352 ASN B N 1
ATOM 6349 C CA . ASN B 1 327 ? 43.939 10.029 55.610 1.00 26.00 352 ASN B CA 1
ATOM 6350 C C . ASN B 1 327 ? 43.660 9.049 56.751 1.00 24.01 352 ASN B C 1
ATOM 6351 O O . ASN B 1 327 ? 42.508 8.699 57.022 1.00 21.88 352 ASN B O 1
ATOM 6356 N N . ALA B 1 328 ? 44.732 8.620 57.408 1.00 23.07 353 ALA B N 1
ATOM 6357 C CA . ALA B 1 328 ? 44.634 7.670 58.515 1.00 23.37 353 ALA B CA 1
ATOM 6358 C C . ALA B 1 328 ? 43.863 8.256 59.705 1.00 23.84 353 ALA B C 1
ATOM 6359 O O . ALA B 1 328 ? 43.187 7.523 60.418 1.00 24.11 353 ALA B O 1
ATOM 6361 N N . ALA B 1 329 ? 43.980 9.567 59.919 1.00 22.27 354 ALA B N 1
ATOM 6362 C CA . ALA B 1 329 ? 43.313 10.210 61.038 1.00 21.79 354 ALA B CA 1
ATOM 6363 C C . ALA B 1 329 ? 41.789 10.040 60.941 1.00 21.55 354 ALA B C 1
ATOM 6364 O O . ALA B 1 329 ? 41.143 9.709 61.935 1.00 21.00 354 ALA B O 1
ATOM 6366 N N . GLU B 1 330 ? 41.239 10.232 59.746 1.00 21.35 355 GLU B N 1
ATOM 6367 C CA . GLU B 1 330 ? 39.792 10.106 59.539 1.00 22.18 355 GLU B CA 1
ATOM 6368 C C . GLU B 1 330 ? 39.309 8.720 59.923 1.00 22.32 355 GLU B C 1
ATOM 6369 O O . GLU B 1 330 ? 38.272 8.573 60.560 1.00 23.39 355 GLU B O 1
ATOM 6375 N N . VAL B 1 331 ? 40.078 7.700 59.545 1.00 22.40 356 VAL B N 1
ATOM 6376 C CA . VAL B 1 331 ? 39.714 6.324 59.867 1.00 22.53 356 VAL B CA 1
ATOM 6377 C C . VAL B 1 331 ? 39.584 6.131 61.382 1.00 21.52 356 VAL B C 1
ATOM 6378 O O . VAL B 1 331 ? 38.650 5.476 61.860 1.00 21.85 356 VAL B O 1
ATOM 6382 N N . ALA B 1 332 ? 40.522 6.698 62.133 1.00 21.49 357 ALA B N 1
ATOM 6383 C CA . ALA B 1 332 ? 40.459 6.634 63.594 1.00 21.32 357 ALA B CA 1
ATOM 6384 C C . ALA B 1 332 ? 39.212 7.348 64.121 1.00 21.35 357 ALA B C 1
ATOM 6385 O O . ALA B 1 332 ? 38.504 6.823 64.983 1.00 20.75 357 ALA B O 1
ATOM 6387 N N . PHE B 1 333 ? 38.927 8.534 63.594 1.00 20.03 358 PHE B N 1
ATOM 6388 C CA . PHE B 1 333 ? 37.778 9.285 64.064 1.00 20.55 358 PHE B CA 1
ATOM 6389 C C . PHE B 1 333 ? 36.460 8.599 63.673 1.00 21.67 358 PHE B C 1
ATOM 6390 O O . PHE B 1 333 ? 35.495 8.654 64.423 1.00 20.96 358 PHE B O 1
ATOM 6398 N N . LEU B 1 334 ? 36.442 7.924 62.521 1.00 22.71 359 LEU B N 1
ATOM 6399 C CA . LEU B 1 334 ? 35.281 7.132 62.107 1.00 22.76 359 LEU B CA 1
ATOM 6400 C C . LEU B 1 334 ? 35.005 5.988 63.091 1.00 23.78 359 LEU B C 1
ATOM 6401 O O . LEU B 1 334 ? 33.862 5.773 63.512 1.00 23.59 359 LEU B O 1
ATOM 6406 N N . ARG B 1 335 ? 36.057 5.266 63.462 1.00 24.24 360 ARG B N 1
ATOM 6407 C CA . ARG B 1 335 ? 35.939 4.191 64.444 1.00 24.70 360 ARG B CA 1
ATOM 6408 C C . ARG B 1 335 ? 35.525 4.726 65.812 1.00 24.09 360 ARG B C 1
ATOM 6409 O O . ARG B 1 335 ? 34.719 4.098 66.503 1.00 24.76 360 ARG B O 1
ATOM 6417 N N . ALA B 1 336 ? 36.048 5.893 66.184 1.00 22.16 361 ALA B N 1
ATOM 6418 C CA . ALA B 1 336 ? 35.660 6.541 67.429 1.00 22.15 361 ALA B CA 1
ATOM 6419 C C . ALA B 1 336 ? 34.153 6.828 67.469 1.00 22.37 361 ALA B C 1
ATOM 6420 O O . ALA B 1 336 ? 33.505 6.579 68.481 1.00 21.68 361 ALA B O 1
ATOM 6422 N N . GLU B 1 337 ? 33.608 7.343 66.369 1.00 23.12 362 GLU B N 1
ATOM 6423 C CA . GLU B 1 337 ? 32.169 7.675 66.293 1.00 22.76 362 GLU B CA 1
ATOM 6424 C C . GLU B 1 337 ? 31.322 6.419 66.173 1.00 23.78 362 GLU B C 1
ATOM 6425 O O . GLU B 1 337 ? 30.242 6.313 66.768 1.00 25.77 362 GLU B O 1
ATOM 6431 N N . ALA B 1 338 ? 31.793 5.476 65.372 1.00 24.36 363 ALA B N 1
ATOM 6432 C CA . ALA B 1 338 ? 31.103 4.207 65.215 1.00 24.79 363 ALA B CA 1
ATOM 6433 C C . ALA B 1 338 ? 30.843 3.537 66.571 1.00 25.40 363 ALA B C 1
ATOM 6434 O O . ALA B 1 338 ? 29.721 3.082 66.830 1.00 23.86 363 ALA B O 1
ATOM 6436 N N . THR B 1 339 ? 31.867 3.493 67.435 1.00 24.64 364 THR B N 1
ATOM 6437 C CA A THR B 1 339 ? 31.708 2.902 68.768 0.50 25.41 364 THR B CA 1
ATOM 6438 C CA B THR B 1 339 ? 31.720 2.906 68.772 0.50 25.71 364 THR B CA 1
ATOM 6439 C C . THR B 1 339 ? 30.893 3.791 69.711 1.00 25.26 364 THR B C 1
ATOM 6440 O O . THR B 1 339 ? 29.902 3.337 70.289 1.00 24.29 364 THR B O 1
ATOM 6447 N N . ALA B 1 340 ? 31.302 5.055 69.847 1.00 24.91 365 ALA B N 1
ATOM 6448 C CA . ALA B 1 340 ? 30.737 5.949 70.858 1.00 25.86 365 ALA B CA 1
ATOM 6449 C C . ALA B 1 340 ? 29.302 6.401 70.587 1.00 27.23 365 ALA B C 1
ATOM 6450 O O . ALA B 1 340 ? 28.510 6.548 71.515 1.00 26.44 365 ALA B O 1
ATOM 6452 N N . ILE B 1 341 ? 28.978 6.652 69.325 1.00 27.38 366 ILE B N 1
ATOM 6453 C CA . ILE B 1 341 ? 27.677 7.205 68.984 1.00 27.72 366 ILE B CA 1
ATOM 6454 C C . ILE B 1 341 ? 26.722 6.125 68.508 1.00 28.30 366 ILE B C 1
ATOM 6455 O O . ILE B 1 341 ? 25.545 6.145 68.859 1.00 29.26 366 ILE B O 1
ATOM 6460 N N . TYR B 1 342 ? 27.228 5.192 67.710 1.00 27.67 367 TYR B N 1
ATOM 6461 C CA . TYR B 1 342 ? 26.374 4.232 67.042 1.00 27.63 367 TYR B CA 1
ATOM 6462 C C . TYR B 1 342 ? 26.437 2.840 67.648 1.00 28.90 367 TYR B C 1
ATOM 6463 O O . TYR B 1 342 ? 25.643 1.974 67.274 1.00 27.12 367 TYR B O 1
ATOM 6472 N N . GLY B 1 343 ? 27.348 2.627 68.602 1.00 28.36 368 GLY B N 1
ATOM 6473 C CA . GLY B 1 343 ? 27.422 1.354 69.320 1.00 29.24 368 GLY B CA 1
ATOM 6474 C C . GLY B 1 343 ? 27.898 0.176 68.476 1.00 27.84 368 GLY B C 1
ATOM 6475 O O . GLY B 1 343 ? 27.592 -0.971 68.788 1.00 28.92 368 GLY B O 1
ATOM 6476 N N . PHE B 1 344 ? 28.628 0.451 67.401 1.00 26.93 369 PHE B N 1
ATOM 6477 C CA . PHE B 1 344 ? 29.145 -0.619 66.551 1.00 26.27 369 PHE B CA 1
ATOM 6478 C C . PHE B 1 344 ? 30.375 -1.252 67.201 1.00 26.70 369 PHE B C 1
ATOM 6479 O O . PHE B 1 344 ? 31.061 -0.622 68.012 1.00 26.32 369 PHE B O 1
ATOM 6487 N N . ASN B 1 345 ? 30.642 -2.498 66.832 1.00 26.93 370 ASN B N 1
ATOM 6488 C CA . ASN B 1 345 ? 31.783 -3.238 67.355 1.00 26.59 370 ASN B CA 1
ATOM 6489 C C . ASN B 1 345 ? 33.033 -2.940 66.529 1.00 26.48 370 ASN B C 1
ATOM 6490 O O . ASN B 1 345 ? 33.216 -3.503 65.443 1.00 26.13 370 ASN B O 1
ATOM 6503 N N . LYS B 1 347 ? 36.239 -3.258 67.744 1.00 26.21 372 LYS B N 1
ATOM 6504 C CA . LYS B 1 347 ? 37.412 -3.948 68.313 1.00 26.79 372 LYS B CA 1
ATOM 6505 C C . LYS B 1 347 ? 38.393 -3.003 68.998 1.00 25.95 372 LYS B C 1
ATOM 6506 O O . LYS B 1 347 ? 39.614 -3.108 68.856 1.00 26.17 372 LYS B O 1
ATOM 6512 N N . GLY B 1 348 ? 37.835 -2.065 69.750 1.00 24.54 373 GLY B N 1
ATOM 6513 C CA . GLY B 1 348 ? 38.623 -1.093 70.463 1.00 25.26 373 GLY B CA 1
ATOM 6514 C C . GLY B 1 348 ? 37.708 -0.101 71.127 1.00 25.48 373 GLY B C 1
ATOM 6515 O O . GLY B 1 348 ? 36.483 -0.264 71.098 1.00 25.36 373 GLY B O 1
ATOM 6516 N N . THR B 1 349 ? 38.306 0.938 71.699 1.00 24.75 374 THR B N 1
ATOM 6517 C CA . THR B 1 349 ? 37.573 1.909 72.492 1.00 24.91 374 THR B CA 1
ATOM 6518 C C . THR B 1 349 ? 37.634 3.294 71.877 1.00 26.12 374 THR B C 1
ATOM 6519 O O . THR B 1 349 ? 38.631 3.661 71.242 1.00 24.94 374 THR B O 1
ATOM 6523 N N . ALA B 1 350 ? 36.558 4.059 72.084 1.00 24.88 375 ALA B N 1
ATOM 6524 C CA . ALA B 1 350 ? 36.448 5.410 71.548 1.00 24.83 375 ALA B CA 1
ATOM 6525 C C . ALA B 1 350 ? 37.602 6.297 72.026 1.00 24.96 375 ALA B C 1
ATOM 6526 O O . ALA B 1 350 ? 38.131 7.092 71.253 1.00 23.64 375 ALA B O 1
ATOM 6528 N N . ALA B 1 351 ? 37.963 6.181 73.302 1.00 24.98 376 ALA B N 1
ATOM 6529 C CA . ALA B 1 351 ? 39.040 6.993 73.867 1.00 26.34 376 ALA B CA 1
ATOM 6530 C C . ALA B 1 351 ? 40.340 6.785 73.089 1.00 26.12 376 ALA B C 1
ATOM 6531 O O . ALA B 1 351 ? 41.025 7.752 72.763 1.00 27.47 376 ALA B O 1
ATOM 6533 N N . ASP B 1 352 ? 40.656 5.531 72.778 1.00 25.70 377 ASP B N 1
ATOM 6534 C CA . ASP B 1 352 ? 41.858 5.205 72.011 1.00 26.47 377 ASP B CA 1
ATOM 6535 C C . ASP B 1 352 ? 41.771 5.777 70.601 1.00 27.11 377 ASP B C 1
ATOM 6536 O O . ASP B 1 352 ? 42.697 6.433 70.135 1.00 27.83 377 ASP B O 1
ATOM 6541 N N . PHE B 1 353 ? 40.644 5.545 69.930 1.00 27.48 378 PHE B N 1
ATOM 6542 C CA . PHE B 1 353 ? 40.478 5.968 68.545 1.00 25.40 378 PHE B CA 1
ATOM 6543 C C . PHE B 1 353 ? 40.566 7.491 68.400 1.00 24.96 378 PHE B C 1
ATOM 6544 O O . PHE B 1 353 ? 41.198 7.994 67.476 1.00 23.16 378 PHE B O 1
ATOM 6552 N N . TYR B 1 354 ? 39.932 8.218 69.318 1.00 24.67 379 TYR B N 1
ATOM 6553 C CA . TYR B 1 354 ? 39.999 9.672 69.320 1.00 24.42 379 TYR B CA 1
ATOM 6554 C C . TYR B 1 354 ? 41.445 10.154 69.435 1.00 24.65 379 TYR B C 1
ATOM 6555 O O . TYR B 1 354 ? 41.884 10.981 68.640 1.00 24.81 379 TYR B O 1
ATOM 6564 N N . GLU B 1 355 ? 42.185 9.636 70.408 1.00 25.09 380 GLU B N 1
ATOM 6565 C CA . GLU B 1 355 ? 43.576 10.062 70.598 1.00 27.09 380 GLU B CA 1
ATOM 6566 C C . GLU B 1 355 ? 44.473 9.639 69.441 1.00 25.98 380 GLU B C 1
ATOM 6567 O O . GLU B 1 355 ? 45.332 10.414 69.015 1.00 25.15 380 GLU B O 1
ATOM 6573 N N . GLN B 1 356 ? 44.258 8.432 68.917 1.00 26.00 381 GLN B N 1
ATOM 6574 C CA . GLN B 1 356 ? 45.012 7.961 67.748 1.00 25.78 381 GLN B CA 1
ATOM 6575 C C . GLN B 1 356 ? 44.810 8.869 66.534 1.00 24.45 381 GLN B C 1
ATOM 6576 O O . GLN B 1 356 ? 45.753 9.135 65.794 1.00 23.89 381 GLN B O 1
ATOM 6582 N N . GLY B 1 357 ? 43.584 9.343 66.336 1.00 24.58 382 GLY B N 1
ATOM 6583 C CA . GLY B 1 357 ? 43.293 10.236 65.223 1.00 24.16 382 GLY B CA 1
ATOM 6584 C C . GLY B 1 357 ? 44.057 11.539 65.345 1.00 24.59 382 GLY B C 1
ATOM 6585 O O . GLY B 1 357 ? 44.644 12.020 64.376 1.00 25.51 382 GLY B O 1
ATOM 6586 N N . VAL B 1 358 ? 44.066 12.101 66.551 1.00 23.20 383 VAL B N 1
ATOM 6587 C CA . VAL B 1 358 ? 44.733 13.364 66.802 1.00 22.94 383 VAL B CA 1
ATOM 6588 C C . VAL B 1 358 ? 46.257 13.218 66.671 1.00 24.19 383 VAL B C 1
ATOM 6589 O O . VAL B 1 358 ? 46.920 14.075 66.078 1.00 23.50 383 VAL B O 1
ATOM 6593 N N . ARG B 1 359 ? 46.796 12.126 67.209 1.00 24.08 384 ARG B N 1
ATOM 6594 C CA . ARG B 1 359 ? 48.224 11.825 67.079 1.00 26.23 384 ARG B CA 1
ATOM 6595 C C . ARG B 1 359 ? 48.631 11.632 65.625 1.00 25.46 384 ARG B C 1
ATOM 6596 O O . ARG B 1 359 ? 49.682 12.105 65.207 1.00 24.31 384 ARG B O 1
ATOM 6604 N N . LEU B 1 360 ? 47.816 10.901 64.868 1.00 24.46 385 LEU B N 1
ATOM 6605 C CA . LEU B 1 360 ? 48.089 10.695 63.440 1.00 24.33 385 LEU B CA 1
ATOM 6606 C C . LEU B 1 360 ? 48.105 12.025 62.682 1.00 24.93 385 LEU B C 1
ATOM 6607 O O . LEU B 1 360 ? 48.950 12.244 61.822 1.00 26.42 385 LEU B O 1
ATOM 6612 N N . SER B 1 361 ? 47.176 12.912 63.017 1.00 24.17 386 SER B N 1
ATOM 6613 C CA . SER B 1 361 ? 47.106 14.215 62.376 1.00 25.14 386 SER B CA 1
ATOM 6614 C C . SER B 1 361 ? 48.348 15.058 62.682 1.00 26.64 386 SER B C 1
ATOM 6615 O O . SER B 1 361 ? 48.992 15.569 61.767 1.00 30.94 386 SER B O 1
ATOM 6618 N N . PHE B 1 362 ? 48.672 15.222 63.962 1.00 26.11 387 PHE B N 1
ATOM 6619 C CA . PHE B 1 362 ? 49.887 15.957 64.346 1.00 26.13 387 PHE B CA 1
ATOM 6620 C C . PHE B 1 362 ? 51.109 15.402 63.611 1.00 27.79 387 PHE B C 1
ATOM 6621 O O . PHE B 1 362 ? 51.905 16.162 63.047 1.00 28.77 387 PHE B O 1
ATOM 6629 N N . GLU B 1 363 ? 51.242 14.080 63.604 1.00 27.56 388 GLU B N 1
ATOM 6630 C CA . GLU B 1 363 ? 52.357 13.436 62.913 1.00 31.31 388 GLU B CA 1
ATOM 6631 C C . GLU B 1 363 ? 52.331 13.709 61.404 1.00 29.30 388 GLU B C 1
ATOM 6632 O O . GLU B 1 363 ? 53.364 13.996 60.812 1.00 28.78 388 GLU B O 1
ATOM 6638 N N . GLN B 1 364 ? 51.149 13.620 60.794 1.00 27.55 389 GLN B N 1
ATOM 6639 C CA . GLN B 1 364 ? 50.979 13.887 59.357 1.00 27.61 389 GLN B CA 1
ATOM 6640 C C . GLN B 1 364 ? 51.568 15.237 58.953 1.00 28.16 389 GLN B C 1
ATOM 6641 O O . GLN B 1 364 ? 52.153 15.368 57.884 1.00 28.96 389 GLN B O 1
ATOM 6647 N N . TRP B 1 365 ? 51.405 16.234 59.812 1.00 28.32 390 TRP B N 1
ATOM 6648 C CA . TRP B 1 365 ? 51.788 17.602 59.493 1.00 27.83 390 TRP B CA 1
ATOM 6649 C C . TRP B 1 365 ? 53.081 18.029 60.181 1.00 28.36 390 TRP B C 1
ATOM 6650 O O . TRP B 1 365 ? 53.463 19.184 60.101 1.00 28.59 390 TRP B O 1
ATOM 6661 N N . GLY B 1 366 ? 53.745 17.100 60.858 1.00 29.63 391 GLY B N 1
ATOM 6662 C CA . GLY B 1 366 ? 55.002 17.391 61.536 1.00 29.90 391 GLY B CA 1
ATOM 6663 C C . GLY B 1 366 ? 54.886 18.299 62.753 1.00 31.46 391 GLY B C 1
ATOM 6664 O O . GLY B 1 366 ? 55.858 18.932 63.136 1.00 33.41 391 GLY B O 1
ATOM 6665 N N . ALA B 1 367 ? 53.709 18.366 63.368 1.00 32.46 392 ALA B N 1
ATOM 6666 C CA . ALA B 1 367 ? 53.511 19.201 64.555 1.00 32.85 392 ALA B CA 1
ATOM 6667 C C . ALA B 1 367 ? 53.864 18.425 65.824 1.00 33.83 392 ALA B C 1
ATOM 6668 O O . ALA B 1 367 ? 53.656 17.217 65.892 1.00 32.38 392 ALA B O 1
ATOM 6670 N N . THR B 1 368 ? 54.398 19.130 66.818 1.00 34.51 393 THR B N 1
ATOM 6671 C CA . THR B 1 368 ? 54.723 18.529 68.116 1.00 36.18 393 THR B CA 1
ATOM 6672 C C . THR B 1 368 ? 53.765 19.037 69.193 1.00 32.22 393 THR B C 1
ATOM 6673 O O . THR B 1 368 ? 52.887 19.861 68.911 1.00 28.98 393 THR B O 1
ATOM 6677 N N . GLY B 1 369 ? 53.926 18.522 70.413 1.00 30.37 394 GLY B N 1
ATOM 6678 C CA . GLY B 1 369 ? 53.131 18.953 71.558 1.00 29.85 394 GLY B CA 1
ATOM 6679 C C . GLY B 1 369 ? 51.738 18.346 71.617 1.00 31.18 394 GLY B C 1
ATOM 6680 O O . GLY B 1 369 ? 50.829 18.924 72.222 1.00 31.32 394 GLY B O 1
ATOM 6681 N N . VAL B 1 370 ? 51.567 17.175 71.005 1.00 30.60 395 VAL B N 1
ATOM 6682 C CA . VAL B 1 370 ? 50.265 16.508 70.966 1.00 31.09 395 VAL B CA 1
ATOM 6683 C C . VAL B 1 370 ? 49.798 16.051 72.359 1.00 31.84 395 VAL B C 1
ATOM 6684 O O . VAL B 1 370 ? 48.593 16.095 72.656 1.00 27.24 395 VAL B O 1
ATOM 6688 N N . ASP B 1 371 ? 50.736 15.644 73.216 1.00 31.73 396 ASP B N 1
ATOM 6689 C CA . ASP B 1 371 ? 50.372 15.211 74.577 1.00 33.69 396 ASP B CA 1
ATOM 6690 C C . ASP B 1 371 ? 49.671 16.334 75.339 1.00 31.95 396 ASP B C 1
ATOM 6691 O O . ASP B 1 371 ? 48.591 16.139 75.889 1.00 32.59 396 ASP B O 1
ATOM 6696 N N . SER B 1 372 ? 50.288 17.511 75.355 1.00 32.06 397 SER B N 1
ATOM 6697 C CA A SER B 1 372 ? 49.690 18.685 75.993 0.50 31.80 397 SER B CA 1
ATOM 6698 C CA B SER B 1 372 ? 49.695 18.692 75.991 0.50 31.62 397 SER B CA 1
ATOM 6699 C C . SER B 1 372 ? 48.359 19.045 75.353 1.00 30.71 397 SER B C 1
ATOM 6700 O O . SER B 1 372 ? 47.420 19.430 76.037 1.00 30.58 397 SER B O 1
ATOM 6705 N N . TYR B 1 373 ? 48.294 18.930 74.031 1.00 29.81 398 TYR B N 1
ATOM 6706 C CA . TYR B 1 373 ? 47.074 19.228 73.293 1.00 27.44 398 TYR B CA 1
ATOM 6707 C C . TYR B 1 373 ? 45.935 18.307 73.739 1.00 27.57 398 TYR B C 1
ATOM 6708 O O . TYR B 1 373 ? 44.840 18.779 74.063 1.00 26.05 398 TYR B O 1
ATOM 6717 N N . LEU B 1 374 ? 46.208 17.006 73.785 1.00 26.74 399 LEU B N 1
ATOM 6718 C CA . LEU B 1 374 ? 45.215 16.023 74.219 1.00 27.55 399 LEU B CA 1
ATOM 6719 C C . LEU B 1 374 ? 44.842 16.113 75.697 1.00 28.62 399 LEU B C 1
ATOM 6720 O O . LEU B 1 374 ? 43.772 15.643 76.090 1.00 28.67 399 LEU B O 1
ATOM 6725 N N . ALA B 1 375 ? 45.717 16.700 76.509 1.00 29.72 400 ALA B N 1
ATOM 6726 C CA . ALA B 1 375 ? 45.433 16.905 77.932 1.00 31.59 400 ALA B CA 1
ATOM 6727 C C . ALA B 1 375 ? 44.651 18.191 78.211 1.00 31.91 400 ALA B C 1
ATOM 6728 O O . ALA B 1 375 ? 44.260 18.439 79.344 1.00 34.53 400 ALA B O 1
ATOM 6730 N N . ASP B 1 376 ? 44.415 19.006 77.188 1.00 31.01 401 ASP B N 1
ATOM 6731 C CA . ASP B 1 376 ? 43.776 20.303 77.381 1.00 30.98 401 ASP B CA 1
ATOM 6732 C C . ASP B 1 376 ? 42.251 20.193 77.520 1.00 30.35 401 ASP B C 1
ATOM 6733 O O . ASP B 1 376 ? 41.539 19.951 76.549 1.00 27.15 401 ASP B O 1
ATOM 6738 N N . GLU B 1 377 ? 41.763 20.419 78.735 1.00 31.29 402 GLU B N 1
ATOM 6739 C CA . GLU B 1 377 ? 40.336 20.367 79.006 1.00 33.29 402 GLU B CA 1
ATOM 6740 C C . GLU B 1 377 ? 39.726 21.744 79.280 1.00 33.04 402 GLU B C 1
ATOM 6741 O O . GLU B 1 377 ? 38.590 21.820 79.717 1.00 34.49 402 GLU B O 1
ATOM 6747 N N . SER B 1 378 ? 40.461 22.825 79.017 1.00 34.02 403 SER B N 1
ATOM 6748 C CA . SER B 1 378 ? 39.959 24.186 79.306 1.00 34.86 403 SER B CA 1
ATOM 6749 C C . SER B 1 378 ? 39.918 25.153 78.113 1.00 33.83 403 SER B C 1
ATOM 6750 O O . SER B 1 378 ? 39.093 26.066 78.099 1.00 34.90 403 SER B O 1
ATOM 6753 N N . SER B 1 379 ? 40.798 24.975 77.131 1.00 32.14 404 SER B N 1
ATOM 6754 C CA . SER B 1 379 ? 40.831 25.865 75.970 1.00 31.82 404 SER B CA 1
ATOM 6755 C C . SER B 1 379 ? 39.590 25.675 75.098 1.00 30.77 404 SER B C 1
ATOM 6756 O O . SER B 1 379 ? 39.198 24.551 74.801 1.00 28.66 404 SER B O 1
ATOM 6759 N N . VAL B 1 380 ? 38.986 26.783 74.684 1.00 30.61 405 VAL B N 1
ATOM 6760 C CA . VAL B 1 380 ? 37.805 26.745 73.832 1.00 31.47 405 VAL B CA 1
ATOM 6761 C C . VAL B 1 380 ? 38.060 27.496 72.536 1.00 31.80 405 VAL B C 1
ATOM 6762 O O . VAL B 1 380 ? 38.964 28.331 72.474 1.00 32.18 405 VAL B O 1
ATOM 6766 N N . PRO B 1 381 ? 37.260 27.207 71.495 1.00 31.22 406 PRO B N 1
ATOM 6767 C CA . PRO B 1 381 ? 37.350 27.954 70.241 1.00 30.98 406 PRO B CA 1
ATOM 6768 C C . PRO B 1 381 ? 37.218 29.450 70.491 1.00 31.40 406 PRO B C 1
ATOM 6769 O O . PRO B 1 381 ? 36.392 29.867 71.305 1.00 30.98 406 PRO B O 1
ATOM 6773 N N . ALA B 1 382 ? 38.034 30.238 69.805 1.00 30.86 407 ALA B N 1
ATOM 6774 C CA . ALA B 1 382 ? 38.062 31.685 70.004 1.00 32.00 407 ALA B CA 1
ATOM 6775 C C . ALA B 1 382 ? 36.876 32.372 69.319 1.00 31.49 407 ALA B C 1
ATOM 6776 O O . ALA B 1 382 ? 36.282 31.826 68.384 1.00 29.64 407 ALA B O 1
ATOM 6778 N N . LEU B 1 383 ? 36.537 33.565 69.806 1.00 31.51 408 LEU B N 1
ATOM 6779 C CA . LEU B 1 383 ? 35.577 34.444 69.138 1.00 33.60 408 LEU B CA 1
ATOM 6780 C C . LEU B 1 383 ? 36.145 34.900 67.803 1.00 32.72 408 LEU B C 1
ATOM 6781 O O . LEU B 1 383 ? 37.358 34.835 67.586 1.00 32.48 408 LEU B O 1
ATOM 6786 N N . TYR B 1 384 ? 35.275 35.361 66.906 1.00 32.93 409 TYR B N 1
ATOM 6787 C CA . TYR B 1 384 ? 35.738 35.989 65.668 1.00 33.20 409 TYR B CA 1
ATOM 6788 C C . TYR B 1 384 ? 35.540 37.492 65.705 1.00 33.32 409 TYR B C 1
ATOM 6789 O O . TYR B 1 384 ? 34.455 38.005 65.385 1.00 32.21 409 TYR B O 1
ATOM 6798 N N . LYS B 1 385 ? 36.597 38.188 66.114 1.00 35.00 410 LYS B N 1
ATOM 6799 C CA . LYS B 1 385 ? 36.658 39.636 66.013 1.00 37.93 410 LYS B CA 1
ATOM 6800 C C . LYS B 1 385 ? 37.322 39.959 64.670 1.00 34.61 410 LYS B C 1
ATOM 6801 O O . LYS B 1 385 ? 38.516 39.748 64.496 1.00 32.13 410 LYS B O 1
ATOM 6807 N N . ASP B 1 386 ? 36.534 40.442 63.717 1.00 32.00 411 ASP B N 1
ATOM 6808 C CA . ASP B 1 386 ? 37.044 40.767 62.383 1.00 30.14 411 ASP B CA 1
ATOM 6809 C C . ASP B 1 386 ? 37.955 42.007 62.443 1.00 31.02 411 ASP B C 1
ATOM 6810 O O . ASP B 1 386 ? 37.479 43.099 62.746 1.00 32.62 411 ASP B O 1
ATOM 6815 N N . PRO B 1 387 ? 39.258 41.856 62.130 1.00 30.87 412 PRO B N 1
ATOM 6816 C CA . PRO B 1 387 ? 40.115 43.049 62.191 1.00 30.60 412 PRO B CA 1
ATOM 6817 C C . PRO B 1 387 ? 39.736 44.132 61.175 1.00 30.13 412 PRO B C 1
ATOM 6818 O O . PRO B 1 387 ? 40.101 45.282 61.359 1.00 31.19 412 PRO B O 1
ATOM 6822 N N . ALA B 1 388 ? 39.022 43.775 60.114 1.00 28.75 413 ALA B N 1
ATOM 6823 C CA . ALA B 1 388 ? 38.488 44.777 59.194 1.00 29.00 413 ALA B CA 1
ATOM 6824 C C . ALA B 1 388 ? 37.290 45.526 59.803 1.00 28.63 413 ALA B C 1
ATOM 6825 O O . ALA B 1 388 ? 36.906 46.580 59.318 1.00 29.13 413 ALA B O 1
ATOM 6827 N N . GLY B 1 389 ? 36.698 44.966 60.849 1.00 29.02 414 GLY B N 1
ATOM 6828 C CA . GLY B 1 389 ? 35.563 45.587 61.532 1.00 29.98 414 GLY B CA 1
ATOM 6829 C C . GLY B 1 389 ? 34.251 45.520 60.768 1.00 30.26 414 GLY B C 1
ATOM 6830 O O . GLY B 1 389 ? 33.359 46.334 61.014 1.00 31.70 414 GLY B O 1
ATOM 6831 N N . LEU B 1 390 ? 34.115 44.554 59.859 1.00 29.81 415 LEU B N 1
ATOM 6832 C CA . LEU B 1 390 ? 32.903 44.432 59.032 1.00 30.83 415 LEU B CA 1
ATOM 6833 C C . LEU B 1 390 ? 32.056 43.184 59.313 1.00 30.56 415 LEU B C 1
ATOM 6834 O O . LEU B 1 390 ? 30.830 43.231 59.205 1.00 30.46 415 LEU B O 1
ATOM 6839 N N . ASN B 1 391 ? 32.695 42.073 59.659 1.00 29.56 416 ASN B N 1
ATOM 6840 C CA . ASN B 1 391 ? 31.984 40.802 59.813 1.00 30.59 416 ASN B CA 1
ATOM 6841 C C . ASN B 1 391 ? 32.341 40.093 61.106 1.00 30.67 416 ASN B C 1
ATOM 6842 O O . ASN B 1 391 ? 32.550 38.882 61.139 1.00 29.85 416 ASN B O 1
ATOM 6847 N N . THR B 1 392 ? 32.410 40.874 62.175 1.00 31.39 417 THR B N 1
ATOM 6848 C CA . THR B 1 392 ? 32.625 40.337 63.501 1.00 30.86 417 THR B CA 1
ATOM 6849 C C . THR B 1 392 ? 31.426 39.468 63.879 1.00 31.65 417 THR B C 1
ATOM 6850 O O . THR B 1 392 ? 30.278 39.823 63.607 1.00 31.48 417 THR B O 1
ATOM 6854 N N . TYR B 1 393 ? 31.693 38.308 64.465 1.00 33.64 418 TYR B N 1
ATOM 6855 C CA . TYR B 1 393 ? 30.620 37.450 64.952 1.00 36.97 418 TYR B CA 1
ATOM 6856 C C . TYR B 1 393 ? 30.412 37.757 66.432 1.00 39.58 418 TYR B C 1
ATOM 6857 O O . TYR B 1 393 ? 31.303 37.538 67.252 1.00 38.22 418 TYR B O 1
ATOM 6866 N N . GLU B 1 394 ? 29.234 38.282 66.757 1.00 45.33 419 GLU B N 1
ATOM 6867 C CA . GLU B 1 394 ? 28.969 38.825 68.087 1.00 51.69 419 GLU B CA 1
ATOM 6868 C C . GLU B 1 394 ? 28.818 37.745 69.146 1.00 51.59 419 GLU B C 1
ATOM 6869 O O . GLU B 1 394 ? 29.068 38.001 70.321 1.00 64.62 419 GLU B O 1
ATOM 6875 N N . LYS B 1 395 ? 28.427 36.542 68.734 1.00 47.89 420 LYS B N 1
ATOM 6876 C CA . LYS B 1 395 ? 28.202 35.439 69.670 1.00 46.24 420 LYS B CA 1
ATOM 6877 C C . LYS B 1 395 ? 29.426 34.545 69.840 1.00 44.96 420 LYS B C 1
ATOM 6878 O O . LYS B 1 395 ? 30.408 34.651 69.108 1.00 46.38 420 LYS B O 1
ATOM 6884 N N . ASN B 1 396 ? 29.360 33.682 70.845 1.00 45.03 421 ASN B N 1
ATOM 6885 C CA . ASN B 1 396 ? 30.425 32.731 71.122 1.00 44.25 421 ASN B CA 1
ATOM 6886 C C . ASN B 1 396 ? 30.310 31.513 70.230 1.00 42.22 421 ASN B C 1
ATOM 6887 O O . ASN B 1 396 ? 29.205 31.050 69.928 1.00 41.30 421 ASN B O 1
ATOM 6892 N N . LEU B 1 397 ? 31.456 30.990 69.811 1.00 37.28 422 LEU B N 1
ATOM 6893 C CA . LEU B 1 397 ? 31.485 29.709 69.142 1.00 41.76 422 LEU B CA 1
ATOM 6894 C C . LEU B 1 397 ? 31.264 28.632 70.204 1.00 45.27 422 LEU B C 1
ATOM 6895 O O . LEU B 1 397 ? 31.162 28.937 71.398 1.00 45.34 422 LEU B O 1
ATOM 6900 N N . SER B 1 398 ? 31.183 27.380 69.776 1.00 44.97 423 SER B N 1
ATOM 6901 C CA . SER B 1 398 ? 31.046 26.267 70.707 1.00 42.60 423 SER B CA 1
ATOM 6902 C C . SER B 1 398 ? 32.081 26.324 71.841 1.00 41.08 423 SER B C 1
ATOM 6903 O O . SER B 1 398 ? 33.180 26.857 71.676 1.00 43.37 423 SER B O 1
ATOM 6906 N N . ALA B 1 399 ? 31.717 25.767 72.992 1.00 37.82 424 ALA B N 1
ATOM 6907 C CA . ALA B 1 399 ? 32.638 25.654 74.121 1.00 38.26 424 ALA B CA 1
ATOM 6908 C C . ALA B 1 399 ? 33.296 24.268 74.183 1.00 34.84 424 ALA B C 1
ATOM 6909 O O . ALA B 1 399 ? 33.847 23.895 75.211 1.00 34.75 424 ALA B O 1
ATOM 6911 N N . ILE B 1 400 ? 33.228 23.504 73.093 1.00 31.80 425 ILE B N 1
ATOM 6912 C CA . ILE B 1 400 ? 33.794 22.154 73.067 1.00 31.46 425 ILE B CA 1
ATOM 6913 C C . ILE B 1 400 ? 35.322 22.186 73.230 1.00 29.67 425 ILE B C 1
ATOM 6914 O O . ILE B 1 400 ? 36.015 22.937 72.545 1.00 27.85 425 ILE B O 1
ATOM 6919 N N . THR B 1 401 ? 35.826 21.391 74.172 1.00 30.53 426 THR B N 1
ATOM 6920 C CA . THR B 1 401 ? 37.257 21.32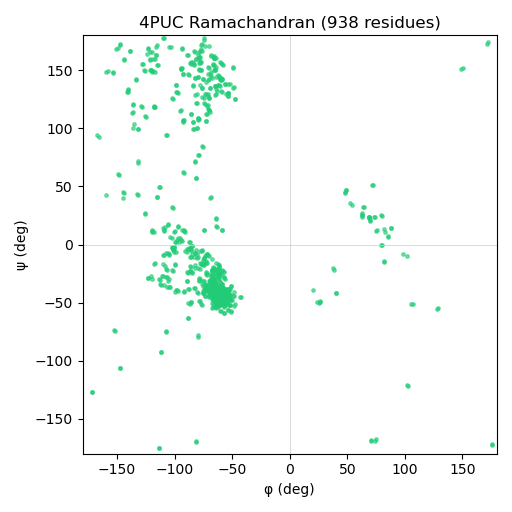2 74.490 1.00 30.09 426 THR B CA 1
ATOM 6921 C C . THR B 1 401 ? 37.871 20.051 73.891 1.00 28.92 426 THR B C 1
ATOM 6922 O O . THR B 1 401 ? 37.150 19.156 73.442 1.00 29.08 426 THR B O 1
ATOM 6926 N N . VAL B 1 402 ? 39.198 19.963 73.922 1.00 27.97 427 VAL B N 1
ATOM 6927 C CA . VAL B 1 402 ? 39.924 18.865 73.287 1.00 27.38 427 VAL B CA 1
ATOM 6928 C C . VAL B 1 402 ? 39.897 17.562 74.088 1.00 27.76 427 VAL B C 1
ATOM 6929 O O . VAL B 1 402 ? 39.620 16.502 73.531 1.00 27.18 427 VAL B O 1
ATOM 6933 N N . LYS B 1 403 ? 40.201 17.627 75.381 1.00 29.06 428 LYS B N 1
ATOM 6934 C CA . LYS B 1 403 ? 40.475 16.414 76.150 1.00 29.93 428 LYS B CA 1
ATOM 6935 C C . LYS B 1 403 ? 39.298 15.448 76.151 1.00 30.60 428 LYS B C 1
ATOM 6936 O O . LYS B 1 403 ? 38.157 15.848 76.415 1.00 30.49 428 LYS B O 1
ATOM 6942 N N . TRP B 1 404 ? 39.584 14.176 75.875 1.00 29.32 429 TRP B N 1
ATOM 6943 C CA . TRP B 1 404 ? 38.548 13.151 75.887 1.00 30.26 429 TRP B CA 1
ATOM 6944 C C . TRP B 1 404 ? 37.950 12.986 77.291 1.00 31.64 429 TRP B C 1
ATOM 6945 O O . TRP B 1 404 ? 38.677 12.908 78.276 1.00 29.87 429 TRP B O 1
ATOM 6956 N N . ASN B 1 405 ? 36.619 12.968 77.361 1.00 31.79 430 ASN B N 1
ATOM 6957 C CA . ASN B 1 405 ? 35.888 12.747 78.599 1.00 31.57 430 ASN B CA 1
ATOM 6958 C C . ASN B 1 405 ? 34.920 11.570 78.397 1.00 31.00 430 ASN B C 1
ATOM 6959 O O . ASN B 1 405 ? 33.922 11.685 77.673 1.00 28.80 430 ASN B O 1
ATOM 6964 N N . GLU B 1 406 ? 35.220 10.450 79.048 1.00 30.68 431 GLU B N 1
ATOM 6965 C CA . GLU B 1 406 ? 34.450 9.221 78.871 1.00 32.18 431 GLU B CA 1
ATOM 6966 C C . GLU B 1 406 ? 33.027 9.339 79.429 1.00 31.91 431 GLU B C 1
ATOM 6967 O O . GLU B 1 406 ? 32.118 8.660 78.964 1.00 32.51 431 GLU B O 1
ATOM 6973 N N . GLY B 1 407 ? 32.839 10.203 80.424 1.00 31.57 432 GLY B N 1
ATOM 6974 C CA . GLY B 1 407 ? 31.534 10.396 81.044 1.00 31.53 432 GLY B CA 1
ATOM 6975 C C . GLY B 1 407 ? 30.673 11.432 80.348 1.00 32.86 432 GLY B C 1
ATOM 6976 O O . GLY B 1 407 ? 29.527 11.645 80.734 1.00 33.02 432 GLY B O 1
ATOM 6977 N N . ALA B 1 408 ? 31.206 12.075 79.315 1.00 31.84 433 ALA B N 1
ATOM 6978 C CA . ALA B 1 408 ? 30.457 13.104 78.615 1.00 32.90 433 ALA B CA 1
ATOM 6979 C C . ALA B 1 408 ? 29.224 12.520 77.930 1.00 32.33 433 ALA B C 1
ATOM 6980 O O . ALA B 1 408 ? 29.135 11.312 77.688 1.00 32.00 433 ALA B O 1
ATOM 6982 N N . SER B 1 409 ? 28.275 13.392 77.619 1.00 32.38 434 SER B N 1
ATOM 6983 C CA . SER B 1 409 ? 27.071 12.977 76.918 1.00 32.75 434 SER B CA 1
ATOM 6984 C C . SER B 1 409 ? 27.430 12.566 75.499 1.00 31.59 434 SER B C 1
ATOM 6985 O O . SER B 1 409 ? 28.496 12.910 74.983 1.00 29.18 434 SER B O 1
ATOM 6988 N N . LYS B 1 410 ? 26.517 11.835 74.877 1.00 32.29 435 LYS B N 1
ATOM 6989 C CA . LYS B 1 410 ? 26.648 11.418 73.483 1.00 34.13 435 LYS B CA 1
ATOM 6990 C C . LYS B 1 410 ? 26.862 12.619 72.565 1.00 33.05 435 LYS B C 1
ATOM 6991 O O . LYS B 1 410 ? 27.766 12.617 71.727 1.00 32.27 435 LYS B O 1
ATOM 6997 N N . GLU B 1 411 ? 26.029 13.642 72.739 1.00 32.12 436 GLU B N 1
ATOM 6998 C CA . GLU B 1 411 ? 26.086 14.838 71.906 1.00 33.30 436 GLU B CA 1
ATOM 6999 C C . GLU B 1 411 ? 27.467 15.502 71.992 1.00 30.36 436 GLU B C 1
ATOM 7000 O O . GLU B 1 411 ? 28.034 15.892 70.971 1.00 28.88 436 GLU B O 1
ATOM 7006 N N . GLU B 1 412 ? 28.001 15.615 73.205 1.00 29.79 437 GLU B N 1
ATOM 7007 C CA . GLU B 1 412 ? 29.338 16.188 73.413 1.00 29.08 437 GLU B CA 1
ATOM 7008 C C . GLU B 1 412 ? 30.434 15.304 72.822 1.00 27.84 437 GLU B C 1
ATOM 7009 O O . GLU B 1 412 ? 31.402 15.808 72.234 1.00 26.25 437 GLU B O 1
ATOM 7015 N N . LYS B 1 413 ? 30.305 13.992 72.988 1.00 26.72 438 LYS B N 1
ATOM 7016 C CA . LYS B 1 413 ? 31.271 13.067 72.389 1.00 27.35 438 LYS B CA 1
ATOM 7017 C C . LYS B 1 413 ? 31.299 13.203 70.871 1.00 26.51 438 LYS B C 1
ATOM 7018 O O . LYS B 1 413 ? 32.379 13.293 70.280 1.00 26.27 438 LYS B O 1
ATOM 7024 N N . GLN B 1 414 ? 30.121 13.246 70.247 1.00 26.03 439 GLN B N 1
ATOM 7025 C CA . GLN B 1 414 ? 30.041 13.406 68.790 1.00 25.09 439 GLN B CA 1
ATOM 7026 C C . GLN B 1 414 ? 30.619 14.735 68.341 1.00 24.39 439 GLN B C 1
ATOM 7027 O O . GLN B 1 414 ? 31.358 14.781 67.363 1.00 23.51 439 GLN B O 1
ATOM 7033 N N . GLU B 1 415 ? 30.288 15.817 69.042 1.00 24.66 440 GLU B N 1
ATOM 7034 C CA . GLU B 1 415 ? 30.868 17.115 68.693 1.00 25.46 440 GLU B CA 1
ATOM 7035 C C . GLU B 1 415 ? 32.385 17.069 68.823 1.00 24.33 440 GLU B C 1
ATOM 7036 O O . GLU B 1 415 ? 33.102 17.620 67.985 1.00 24.87 440 GLU B O 1
ATOM 7042 N N . ARG B 1 416 ? 32.868 16.415 69.873 1.00 24.31 441 ARG B N 1
ATOM 7043 C CA . ARG B 1 416 ? 34.315 16.341 70.130 1.00 25.03 441 ARG B CA 1
ATOM 7044 C C . ARG B 1 416 ? 35.010 15.591 68.992 1.00 24.39 441 ARG B C 1
ATOM 7045 O O . ARG B 1 416 ? 36.010 16.054 68.443 1.00 25.32 441 ARG B O 1
ATOM 7053 N N . ILE B 1 417 ? 34.452 14.446 68.619 1.00 25.00 442 ILE B N 1
ATOM 7054 C CA . ILE B 1 417 ? 35.034 13.630 67.561 1.00 24.80 442 ILE B CA 1
ATOM 7055 C C . ILE B 1 417 ? 35.023 14.388 66.232 1.00 24.35 442 ILE B C 1
ATOM 7056 O O . ILE B 1 417 ? 36.067 14.542 65.595 1.00 23.97 442 ILE B O 1
ATOM 7061 N N . ILE B 1 418 ? 33.854 14.888 65.837 1.00 24.00 443 ILE B N 1
ATOM 7062 C CA . ILE B 1 418 ? 33.719 15.546 64.539 1.00 24.66 443 ILE B CA 1
ATOM 7063 C C . ILE B 1 418 ? 34.581 16.806 64.456 1.00 24.62 443 ILE B C 1
ATOM 7064 O O . ILE B 1 418 ? 35.139 17.088 63.407 1.00 24.59 443 ILE B O 1
ATOM 7069 N N . THR B 1 419 ? 34.684 17.561 65.550 1.00 24.84 444 THR B N 1
ATOM 7070 C CA . THR B 1 419 ? 35.486 18.784 65.551 1.00 25.31 444 THR B CA 1
ATOM 7071 C C . THR B 1 419 ? 36.965 18.474 65.256 1.00 25.06 444 THR B C 1
ATOM 7072 O O . THR B 1 419 ? 37.600 19.147 64.443 1.00 24.12 444 THR B O 1
ATOM 7076 N N . GLN B 1 420 ? 37.497 17.438 65.893 1.00 24.71 445 GLN B N 1
ATOM 7077 C CA . GLN B 1 420 ? 38.900 17.072 65.695 1.00 24.26 445 GLN B CA 1
ATOM 7078 C C . GLN B 1 420 ? 39.107 16.383 64.352 1.00 24.44 445 GLN B C 1
ATOM 7079 O O . GLN B 1 420 ? 40.124 16.587 63.702 1.00 23.76 445 GLN B O 1
ATOM 7085 N N . LYS B 1 421 ? 38.125 15.595 63.931 1.00 24.32 446 LYS B N 1
ATOM 7086 C CA . LYS B 1 421 ? 38.140 14.987 62.607 1.00 24.92 446 LYS B CA 1
ATOM 7087 C C . LYS B 1 421 ? 38.187 16.071 61.538 1.00 24.86 446 LYS B C 1
ATOM 7088 O O . LYS B 1 421 ? 38.950 15.982 60.573 1.00 25.49 446 LYS B O 1
ATOM 7094 N N . TRP B 1 422 ? 37.373 17.100 61.741 1.00 24.56 447 TRP B N 1
ATOM 7095 C CA . TRP B 1 422 ? 37.290 18.239 60.837 1.00 24.86 447 TRP B CA 1
ATOM 7096 C C . TRP B 1 422 ? 38.618 18.986 60.711 1.00 24.03 447 TRP B C 1
ATOM 7097 O O . TRP B 1 422 ? 39.111 19.208 59.595 1.00 23.86 447 TRP B O 1
ATOM 7108 N N . ILE B 1 423 ? 39.208 19.346 61.844 1.00 23.10 448 ILE B N 1
ATOM 7109 C CA . ILE B 1 423 ? 40.526 19.981 61.831 1.00 23.49 448 ILE B CA 1
ATOM 7110 C C . ILE B 1 423 ? 41.537 19.091 61.097 1.00 23.44 448 ILE B C 1
ATOM 7111 O O . ILE B 1 423 ? 42.325 19.571 60.266 1.00 23.44 448 ILE B O 1
ATOM 7116 N N . ALA B 1 424 ? 41.496 17.794 61.388 1.00 22.59 449 ALA B N 1
ATOM 7117 C CA . ALA B 1 424 ? 42.454 16.849 60.810 1.00 22.89 449 ALA B CA 1
ATOM 7118 C C . ALA B 1 424 ? 42.210 16.579 59.313 1.00 23.15 449 ALA B C 1
ATOM 7119 O O . ALA B 1 424 ? 43.090 16.047 58.632 1.00 24.36 449 ALA B O 1
ATOM 7121 N N . ASN B 1 425 ? 41.031 16.945 58.805 1.00 22.34 450 ASN B N 1
ATOM 7122 C CA . ASN B 1 425 ? 40.685 16.707 57.404 1.00 22.10 450 ASN B CA 1
ATOM 7123 C C . ASN B 1 425 ? 40.934 17.873 56.451 1.00 23.12 450 ASN B C 1
ATOM 7124 O O . ASN B 1 425 ? 40.596 17.782 55.269 1.00 22.52 450 ASN B O 1
ATOM 7129 N N . TRP B 1 426 ? 41.538 18.950 56.952 1.00 23.50 451 TRP B N 1
ATOM 7130 C CA . TRP B 1 426 ? 42.053 20.018 56.104 1.00 25.61 451 TRP B CA 1
ATOM 7131 C C . TRP B 1 426 ? 42.875 19.438 54.944 1.00 26.98 451 TRP B C 1
ATOM 7132 O O . TRP B 1 426 ? 43.829 18.692 55.186 1.00 28.03 451 TRP B O 1
ATOM 7143 N N . PRO B 1 427 ? 42.529 19.785 53.685 1.00 28.57 452 PRO B N 1
ATOM 7144 C CA . PRO B 1 427 ? 41.445 20.640 53.215 1.00 28.96 452 PRO B CA 1
ATOM 7145 C C . PRO B 1 427 ? 40.352 19.886 52.436 1.00 27.87 452 PRO B C 1
ATOM 7146 O O . PRO B 1 427 ? 39.979 20.315 51.349 1.00 27.95 452 PRO B O 1
ATOM 7150 N N . LEU B 1 428 ? 39.851 18.776 52.979 1.00 28.23 453 LEU B N 1
ATOM 7151 C CA . LEU B 1 428 ? 38.823 17.963 52.296 1.00 28.69 453 LEU B CA 1
ATOM 7152 C C . LEU B 1 428 ? 37.438 18.544 52.505 1.00 26.80 453 LEU B C 1
ATOM 7153 O O . LEU B 1 428 ? 36.610 17.978 53.236 1.00 25.43 453 LEU B O 1
ATOM 7158 N N . GLY B 1 429 ? 37.185 19.673 51.850 1.00 24.78 454 GLY B N 1
ATOM 7159 C CA . GLY B 1 429 ? 35.968 20.427 52.071 1.00 24.43 454 GLY B CA 1
ATOM 7160 C C . GLY B 1 429 ? 34.688 19.660 51.821 1.00 24.20 454 GLY B C 1
ATOM 7161 O O . GLY B 1 429 ? 33.720 19.817 52.560 1.00 26.45 454 GLY B O 1
ATOM 7162 N N . ASN B 1 430 ? 34.667 18.842 50.774 1.00 24.17 455 ASN B N 1
ATOM 7163 C CA . ASN B 1 430 ? 33.461 18.093 50.435 1.00 22.59 455 ASN B CA 1
ATOM 7164 C C . ASN B 1 430 ? 33.110 17.085 51.538 1.00 22.22 455 ASN B C 1
ATOM 7165 O O . ASN B 1 430 ? 31.940 16.887 51.861 1.00 21.65 455 ASN B O 1
ATOM 7170 N N . GLU B 1 431 ? 34.126 16.464 52.122 1.00 21.72 456 GLU B N 1
ATOM 7171 C CA . GLU B 1 431 ? 33.916 15.526 53.215 1.00 22.81 456 GLU B CA 1
ATOM 7172 C C . GLU B 1 431 ? 33.438 16.250 54.474 1.00 22.12 456 GLU B C 1
ATOM 7173 O O . GLU B 1 431 ? 32.504 15.793 55.131 1.00 23.02 456 GLU B O 1
ATOM 7179 N N . ALA B 1 432 ? 34.048 17.397 54.770 1.00 21.90 457 ALA B N 1
ATOM 7180 C CA . ALA B 1 432 ? 33.659 18.234 55.909 1.00 21.74 457 ALA B CA 1
ATOM 7181 C C . ALA B 1 432 ? 32.217 18.690 55.776 1.00 23.10 457 ALA B C 1
ATOM 7182 O O . ALA B 1 432 ? 31.489 18.742 56.760 1.00 23.06 457 ALA B O 1
ATOM 7184 N N . TRP B 1 433 ? 31.837 19.052 54.554 1.00 23.88 458 TRP B N 1
ATOM 7185 C CA . TRP B 1 433 ? 30.474 19.467 54.237 1.00 24.78 458 TRP B CA 1
ATOM 7186 C C . TRP B 1 433 ? 29.470 18.346 54.483 1.00 23.98 458 TRP B C 1
ATOM 7187 O O . TRP B 1 433 ? 28.401 18.579 55.033 1.00 26.29 458 TRP B O 1
ATOM 7198 N N . ALA B 1 434 ? 29.808 17.136 54.066 1.00 23.64 459 ALA B N 1
ATOM 7199 C CA . ALA B 1 434 ? 28.956 15.979 54.310 1.00 23.34 459 ALA B CA 1
ATOM 7200 C C . ALA B 1 434 ? 28.785 15.729 55.815 1.00 22.42 459 ALA B C 1
ATOM 7201 O O . ALA B 1 434 ? 27.672 15.558 56.296 1.00 20.99 459 ALA B O 1
ATOM 7203 N N . ASP B 1 435 ? 29.895 15.717 56.550 1.00 22.74 460 ASP B N 1
ATOM 7204 C CA . ASP B 1 435 ? 29.848 15.561 58.013 1.00 24.01 460 ASP B CA 1
ATOM 7205 C C . ASP B 1 435 ? 29.057 16.663 58.711 1.00 23.93 460 ASP B C 1
ATOM 7206 O O . ASP B 1 435 ? 28.328 16.393 59.669 1.00 22.87 460 ASP B O 1
ATOM 7211 N N . TYR B 1 436 ? 29.212 17.904 58.254 1.00 23.61 461 TYR B N 1
ATOM 7212 C CA . TYR B 1 436 ? 28.423 19.002 58.818 1.00 25.66 461 TYR B CA 1
ATOM 7213 C C . TYR B 1 436 ? 26.926 18.790 58.609 1.00 24.80 461 TYR B C 1
ATOM 7214 O O . TYR B 1 436 ? 26.122 19.028 59.517 1.00 25.51 461 TYR B O 1
ATOM 7223 N N . ARG B 1 437 ? 26.550 18.333 57.418 1.00 25.47 462 ARG B N 1
ATOM 7224 C CA . ARG B 1 437 ? 25.129 18.087 57.105 1.00 25.84 462 ARG B CA 1
ATOM 7225 C C . ARG B 1 437 ? 24.544 16.882 57.848 1.00 25.64 462 ARG B C 1
ATOM 7226 O O . ARG B 1 437 ? 23.386 16.919 58.273 1.00 24.88 462 ARG B O 1
ATOM 7234 N N . ARG B 1 438 ? 25.335 15.820 57.999 1.00 25.05 463 ARG B N 1
ATOM 7235 C CA . ARG B 1 438 ? 24.904 14.638 58.755 1.00 25.06 463 ARG B CA 1
ATOM 7236 C C . ARG B 1 438 ? 24.784 14.915 60.256 1.00 25.14 463 ARG B C 1
ATOM 7237 O O . ARG B 1 438 ? 23.828 14.479 60.886 1.00 26.50 463 ARG B O 1
ATOM 7245 N N . THR B 1 439 ? 25.754 15.630 60.824 1.00 25.46 464 THR B N 1
ATOM 7246 C CA . THR B 1 439 ? 25.893 15.729 62.286 1.00 25.34 464 THR B CA 1
ATOM 7247 C C . THR B 1 439 ? 25.567 17.088 62.880 1.00 24.84 464 THR B C 1
ATOM 7248 O O . THR B 1 439 ? 25.215 17.175 64.047 1.00 25.50 464 THR B O 1
ATOM 7252 N N . GLY B 1 440 ? 25.735 18.147 62.102 1.00 25.67 465 GLY B N 1
ATOM 7253 C CA . GLY B 1 440 ? 25.622 19.507 62.629 1.00 25.75 465 GLY B CA 1
ATOM 7254 C C . GLY B 1 440 ? 26.924 20.006 63.248 1.00 26.31 465 GLY B C 1
ATOM 7255 O O . GLY B 1 440 ? 26.955 21.071 63.853 1.00 26.48 465 GLY B O 1
ATOM 7256 N N . TYR B 1 441 ? 28.001 19.238 63.099 1.00 25.98 466 TYR B N 1
ATOM 7257 C CA . TYR B 1 441 ? 29.284 19.587 63.689 1.00 26.78 466 TYR B CA 1
ATOM 7258 C C . TYR B 1 441 ? 30.373 19.711 62.616 1.00 26.25 466 TYR B C 1
ATOM 7259 O O . TYR B 1 441 ? 30.299 19.076 61.565 1.00 26.69 466 TYR B O 1
ATOM 7268 N N . PRO B 1 442 ? 31.371 20.568 62.856 1.00 26.14 467 PRO B N 1
ATOM 7269 C CA . PRO B 1 442 ? 31.448 21.493 63.978 1.00 26.53 467 PRO B CA 1
ATOM 7270 C C . PRO B 1 442 ? 30.429 22.615 63.829 1.00 27.54 467 PRO B C 1
ATOM 7271 O O . PRO B 1 442 ? 29.825 22.764 62.764 1.00 26.95 467 PRO B O 1
ATOM 7275 N N . LYS B 1 443 ? 30.269 23.410 64.881 1.00 29.44 468 LYS B N 1
ATOM 7276 C CA . LYS B 1 443 ? 29.305 24.501 64.892 1.00 33.65 468 LYS B CA 1
ATOM 7277 C C . LYS B 1 443 ? 29.855 25.656 64.054 1.00 34.89 468 LYS B C 1
ATOM 7278 O O . LYS B 1 443 ? 30.481 26.587 64.570 1.00 37.56 468 LYS B O 1
ATOM 7284 N N . LEU B 1 444 ? 29.637 25.573 62.746 1.00 34.20 469 LEU B N 1
ATOM 7285 C CA . LEU B 1 444 ? 30.161 26.561 61.815 1.00 32.91 469 LEU B CA 1
ATOM 7286 C C . LEU B 1 444 ? 29.435 27.886 61.973 1.00 33.33 469 LEU B C 1
ATOM 7287 O O . LEU B 1 444 ? 28.275 27.916 62.374 1.00 29.48 469 LEU B O 1
ATOM 7292 N N . LEU B 1 445 ? 30.129 28.974 61.651 1.00 32.27 470 LEU B N 1
ATOM 7293 C CA . LEU B 1 445 ? 29.534 30.299 61.692 1.00 32.19 470 LEU B CA 1
ATOM 7294 C C . LEU B 1 445 ? 28.427 30.409 60.641 1.00 31.56 470 LEU B C 1
ATOM 7295 O O . LEU B 1 445 ? 28.481 29.746 59.605 1.00 33.65 470 LEU B O 1
ATOM 7300 N N . PRO B 1 446 ? 27.406 31.233 60.910 1.00 29.39 471 PRO B N 1
ATOM 7301 C CA . PRO B 1 446 ? 26.359 31.441 59.916 1.00 29.07 471 PRO B CA 1
ATOM 7302 C C . PRO B 1 446 ? 26.790 32.459 58.862 1.00 29.18 471 PRO B C 1
ATOM 7303 O O . PRO B 1 446 ? 27.726 33.237 59.093 1.00 30.81 471 PRO B O 1
ATOM 7307 N N . ALA B 1 447 ? 26.141 32.429 57.700 1.00 28.92 472 ALA B N 1
ATOM 7308 C CA . ALA B 1 447 ? 26.262 33.519 56.731 1.00 29.73 472 ALA B CA 1
ATOM 7309 C C . ALA B 1 447 ? 25.777 34.802 57.389 1.00 29.43 472 ALA B C 1
ATOM 7310 O O . ALA B 1 447 ? 24.985 34.745 58.335 1.00 29.10 472 ALA B O 1
ATOM 7312 N N . THR B 1 448 ? 26.245 35.946 56.893 1.00 28.44 473 THR B N 1
ATOM 7313 C CA . THR B 1 448 ? 25.768 37.239 57.383 1.00 30.00 473 THR B CA 1
ATOM 7314 C C . THR B 1 448 ? 24.459 37.605 56.689 1.00 31.54 473 THR B C 1
ATOM 7315 O O . THR B 1 448 ? 24.089 37.017 55.663 1.00 34.00 473 THR B O 1
ATOM 7319 N N . SER B 1 449 ? 23.775 38.592 57.245 1.00 32.73 474 SER B N 1
ATOM 7320 C CA . SER B 1 449 ? 22.526 39.069 56.671 1.00 36.30 474 SER B CA 1
ATOM 7321 C C . SER B 1 449 ? 22.715 39.573 55.237 1.00 35.15 474 SER B C 1
ATOM 7322 O O . SER B 1 449 ? 21.964 39.189 54.332 1.00 36.15 474 SER B O 1
ATOM 7325 N N . GLU B 1 450 ? 23.735 40.403 55.034 1.00 34.27 475 GLU B N 1
ATOM 7326 C CA . GLU B 1 450 ? 24.070 40.907 53.699 1.00 34.25 475 GLU B CA 1
ATOM 7327 C C . GLU B 1 450 ? 24.635 39.826 52.777 1.00 31.63 475 GLU B C 1
ATOM 7328 O O . GLU B 1 450 ? 24.456 39.887 51.558 1.00 32.45 475 GLU B O 1
ATOM 7334 N N . GLY B 1 451 ? 25.324 38.853 53.360 1.00 30.50 476 GLY B N 1
ATOM 7335 C CA . GLY B 1 451 ? 25.977 37.791 52.591 1.00 30.80 476 GLY B CA 1
ATOM 7336 C C . GLY B 1 451 ? 25.057 36.676 52.113 1.00 31.19 476 GLY B C 1
ATOM 7337 O O . GLY B 1 451 ? 25.396 35.948 51.174 1.00 31.39 476 GLY B O 1
ATOM 7338 N N . ASN B 1 452 ? 23.899 36.524 52.750 1.00 31.10 477 ASN B N 1
ATOM 7339 C CA . ASN B 1 452 ? 22.918 35.535 52.303 1.00 30.61 477 ASN B CA 1
ATOM 7340 C C . ASN B 1 452 ? 22.079 36.125 51.172 1.00 31.52 477 ASN B C 1
ATOM 7341 O O . ASN B 1 452 ? 21.140 36.884 51.418 1.00 29.89 477 ASN B O 1
ATOM 7346 N N . LEU B 1 453 ? 22.440 35.776 49.936 1.00 31.53 478 LEU B N 1
ATOM 7347 C CA . LEU B 1 453 ? 21.748 36.277 48.754 1.00 32.72 478 LEU B CA 1
ATOM 7348 C C . LEU B 1 453 ? 20.799 35.226 48.162 1.00 33.08 478 LEU B C 1
ATOM 7349 O O . LEU B 1 453 ? 20.583 35.194 46.951 1.00 35.48 478 LEU B O 1
ATOM 7354 N N . SER B 1 454 ? 20.223 34.382 49.019 1.00 31.50 479 SER B N 1
ATOM 7355 C CA . SER B 1 454 ? 19.330 33.308 48.575 1.00 32.84 479 SER B CA 1
ATOM 7356 C C . SER B 1 454 ? 17.882 33.756 48.388 1.00 34.84 479 SER B C 1
ATOM 7357 O O . SER B 1 454 ? 17.031 32.958 48.005 1.00 33.97 479 SER B O 1
ATOM 7360 N N . GLY B 1 455 ? 17.592 35.020 48.673 1.00 37.70 480 GLY B N 1
ATOM 7361 C CA . GLY B 1 455 ? 16.217 35.504 48.624 1.00 39.67 480 GLY B CA 1
ATOM 7362 C C . GLY B 1 455 ? 15.323 34.799 49.630 1.00 42.07 480 GLY B C 1
ATOM 7363 O O . GLY B 1 455 ? 14.118 34.699 49.420 1.00 46.38 480 GLY B O 1
ATOM 7364 N N . GLY B 1 456 ? 15.911 34.309 50.720 1.00 39.78 481 GLY B N 1
ATOM 7365 C CA . GLY B 1 456 ? 15.158 33.654 51.788 1.00 39.95 481 GLY B CA 1
ATOM 7366 C C . GLY B 1 456 ? 15.142 32.134 51.753 1.00 38.42 481 GLY B C 1
ATOM 7367 O O . GLY B 1 456 ? 14.675 31.506 52.700 1.00 40.96 481 GLY B O 1
ATOM 7368 N N . ILE B 1 457 ? 15.665 31.534 50.687 1.00 35.64 482 ILE B N 1
ATOM 7369 C CA . ILE B 1 457 ? 15.606 30.078 50.512 1.00 34.12 482 ILE B CA 1
ATOM 7370 C C . ILE B 1 457 ? 16.560 29.323 51.445 1.00 32.66 482 ILE B C 1
ATOM 7371 O O . ILE B 1 457 ? 16.202 28.272 51.970 1.00 30.71 482 ILE B O 1
ATOM 7376 N N . VAL B 1 458 ? 17.764 29.859 51.640 1.00 30.27 483 VAL B N 1
ATOM 7377 C CA . VAL B 1 458 ? 18.780 29.214 52.472 1.00 29.93 483 VAL B CA 1
ATOM 7378 C C . VAL B 1 458 ? 18.779 29.822 53.877 1.00 30.59 483 VAL B C 1
ATOM 7379 O O . VAL B 1 458 ? 18.775 31.045 54.033 1.00 30.43 483 VAL B O 1
ATOM 7383 N N . ASP B 1 459 ? 18.762 28.954 54.890 1.00 30.09 484 ASP B N 1
ATOM 7384 C CA . ASP B 1 459 ? 18.843 29.373 56.283 1.00 31.24 484 ASP B CA 1
ATOM 7385 C C . ASP B 1 459 ? 20.315 29.637 56.598 1.00 31.21 484 ASP B C 1
ATOM 7386 O O . ASP B 1 459 ? 21.144 28.743 56.460 1.00 30.83 484 ASP B O 1
ATOM 7391 N N . SER B 1 460 ? 20.631 30.859 57.020 1.00 32.27 485 SER B N 1
ATOM 7392 C CA . SER B 1 460 ? 22.020 31.271 57.264 1.00 33.27 485 SER B CA 1
ATOM 7393 C C . SER B 1 460 ? 22.734 30.386 58.273 1.00 34.14 485 SER B C 1
ATOM 7394 O O . SER B 1 460 ? 23.951 30.226 58.193 1.00 34.98 485 SER B O 1
ATOM 7397 N N . GLU B 1 461 ? 21.972 29.811 59.205 1.00 37.22 486 GLU B N 1
ATOM 7398 C CA . GLU B 1 461 ? 22.524 28.974 60.267 1.00 39.87 486 GLU B CA 1
ATOM 7399 C C . GLU B 1 461 ? 22.783 27.539 59.805 1.00 38.81 486 GLU B C 1
ATOM 7400 O O . GLU B 1 461 ? 23.541 26.814 60.440 1.00 37.67 486 GLU B O 1
ATOM 7406 N N . LYS B 1 462 ? 22.133 27.127 58.718 1.00 36.12 487 LYS B N 1
ATOM 7407 C CA . LYS B 1 462 ? 22.258 25.768 58.205 1.00 36.11 487 LYS B CA 1
ATOM 7408 C C . LYS B 1 462 ? 23.099 25.692 56.933 1.00 34.11 487 LYS B C 1
ATOM 7409 O O . LYS B 1 462 ? 23.699 24.657 56.647 1.00 33.22 487 LYS B O 1
ATOM 7415 N N . GLY B 1 463 ? 23.118 26.776 56.163 1.00 31.68 488 GLY B N 1
ATOM 7416 C CA . GLY B 1 463 ? 23.875 26.828 54.920 1.00 30.73 488 GLY B CA 1
ATOM 7417 C C . GLY B 1 463 ? 23.290 25.964 53.812 1.00 30.04 488 GLY B C 1
ATOM 7418 O O . GLY B 1 463 ? 22.162 25.460 53.901 1.00 30.51 488 GLY B O 1
ATOM 7419 N N . ALA B 1 464 ? 24.070 25.817 52.749 1.00 29.93 489 ALA B N 1
ATOM 7420 C CA . ALA B 1 464 ? 23.654 25.064 51.570 1.00 28.72 489 ALA B CA 1
ATOM 7421 C C . ALA B 1 464 ? 23.663 23.575 51.901 1.00 27.21 489 ALA B C 1
ATOM 7422 O O . ALA B 1 464 ? 24.641 23.049 52.445 1.00 24.18 489 ALA B O 1
ATOM 7424 N N . ARG B 1 465 ? 22.552 22.917 51.593 1.00 26.39 490 ARG B N 1
ATOM 7425 C CA . ARG B 1 465 ? 22.342 21.512 51.925 1.00 26.54 490 ARG B CA 1
ATOM 7426 C C . ARG B 1 465 ? 22.607 20.592 50.731 1.00 26.01 490 ARG B C 1
ATOM 7427 O O . ARG B 1 465 ? 22.784 19.389 50.893 1.00 26.10 490 ARG B O 1
ATOM 7435 N N . ARG B 1 466 ? 22.628 21.170 49.537 1.00 26.94 491 ARG B N 1
ATOM 7436 C CA . ARG B 1 466 ? 22.904 20.446 48.297 1.00 27.21 491 ARG B CA 1
ATOM 7437 C C . ARG B 1 466 ? 23.043 21.459 47.176 1.00 27.98 491 ARG B C 1
ATOM 7438 O O . ARG B 1 466 ? 22.733 22.639 47.354 1.00 26.51 491 ARG B O 1
ATOM 7454 N N . PRO B 1 468 ? 21.728 22.565 43.357 1.00 29.14 493 PRO B N 1
ATOM 7455 C CA . PRO B 1 468 ? 20.592 22.325 42.473 1.00 30.53 493 PRO B CA 1
ATOM 7456 C C . PRO B 1 468 ? 21.037 21.562 41.229 1.00 29.94 493 PRO B C 1
ATOM 7457 O O . PRO B 1 468 ? 22.193 21.657 40.837 1.00 27.92 493 PRO B O 1
ATOM 7461 N N . TYR B 1 469 ? 20.126 20.825 40.606 1.00 28.81 494 TYR B N 1
ATOM 7462 C CA . TYR B 1 469 ? 20.463 20.080 39.398 1.00 29.68 494 TYR B CA 1
ATOM 7463 C C . TYR B 1 469 ? 20.828 21.018 38.242 1.00 31.90 494 TYR B C 1
ATOM 7464 O O . TYR B 1 469 ? 20.317 22.136 38.170 1.00 31.78 494 TYR B O 1
ATOM 7473 N N . PRO B 1 470 ? 21.708 20.561 37.331 1.00 31.74 495 PRO B N 1
ATOM 7474 C CA . PRO B 1 470 ? 22.066 21.378 36.163 1.00 32.16 495 PRO B CA 1
ATOM 7475 C C . PRO B 1 470 ? 20.875 21.735 35.272 1.00 33.51 495 PRO B C 1
ATOM 7476 O O . PRO B 1 470 ? 19.996 20.889 35.058 1.00 31.92 495 PRO B O 1
ATOM 7480 N N . SER B 1 471 ? 20.866 22.964 34.748 1.00 33.66 496 SER B N 1
ATOM 7481 C CA A SER B 1 471 ? 19.825 23.382 33.813 0.50 35.09 496 SER B CA 1
ATOM 7482 C CA B SER B 1 471 ? 19.848 23.410 33.793 0.50 35.02 496 SER B CA 1
ATOM 7483 C C . SER B 1 471 ? 19.888 22.516 32.563 1.00 34.54 496 SER B C 1
ATOM 7484 O O . SER B 1 471 ? 18.863 22.206 31.968 1.00 35.98 496 SER B O 1
ATOM 7489 N N . GLU B 1 472 ? 21.096 22.099 32.195 1.00 36.03 497 GLU B N 1
ATOM 7490 C CA . GLU B 1 472 ? 21.304 21.197 31.053 1.00 38.03 497 GLU B CA 1
ATOM 7491 C C . GLU B 1 472 ? 20.413 19.950 31.110 1.00 39.49 497 GLU B C 1
ATOM 7492 O O . GLU B 1 472 ? 19.964 19.451 30.074 1.00 40.62 497 GLU B O 1
ATOM 7498 N N . GLU B 1 473 ? 20.172 19.445 32.318 1.00 38.53 498 GLU B N 1
ATOM 7499 C CA . GLU B 1 473 ? 19.357 18.243 32.501 1.00 37.73 498 GLU B CA 1
ATOM 7500 C C . GLU B 1 473 ? 17.869 18.492 32.271 1.00 35.90 498 GLU B C 1
ATOM 7501 O O . GLU B 1 473 ? 17.173 17.624 31.754 1.00 35.37 498 GLU B O 1
ATOM 7507 N N . TYR B 1 474 ? 17.385 19.672 32.644 1.00 36.71 499 TYR B N 1
ATOM 7508 C CA . TYR B 1 474 ? 15.996 20.051 32.350 1.00 37.78 499 TYR B CA 1
ATOM 7509 C C . TYR B 1 474 ? 15.768 20.202 30.843 1.00 41.37 499 TYR B C 1
ATOM 7510 O O . TYR B 1 474 ? 14.662 19.967 30.351 1.00 46.82 499 TYR B O 1
ATOM 7519 N N . THR B 1 475 ? 16.819 20.589 30.124 1.00 43.85 500 THR B N 1
ATOM 7520 C CA . THR B 1 475 ? 16.774 20.748 28.671 1.00 46.90 500 THR B CA 1
ATOM 7521 C C . THR B 1 475 ? 16.811 19.401 27.950 1.00 46.58 500 THR B C 1
ATOM 7522 O O . THR B 1 475 ? 15.963 19.122 27.114 1.00 51.67 500 THR B O 1
ATOM 7526 N N . SER B 1 476 ? 17.793 18.571 28.286 1.00 43.74 501 SER B N 1
ATOM 7527 C CA . SER B 1 476 ? 18.099 17.370 27.503 1.00 41.51 501 SER B CA 1
ATOM 7528 C C . SER B 1 476 ? 17.652 16.046 28.131 1.00 40.89 501 SER B C 1
ATOM 7529 O O . SER B 1 476 ? 17.742 15.000 27.484 1.00 42.22 501 SER B O 1
ATOM 7532 N N . ASN B 1 477 ? 17.193 16.084 29.382 1.00 38.36 502 ASN B N 1
ATOM 7533 C CA . ASN B 1 477 ? 16.800 14.870 30.114 1.00 37.35 502 ASN B CA 1
ATOM 7534 C C . ASN B 1 477 ? 15.601 15.165 31.013 1.00 37.16 502 ASN B C 1
ATOM 7535 O O . ASN B 1 477 ? 15.554 14.763 32.179 1.00 35.92 502 ASN B O 1
ATOM 7540 N N . THR B 1 478 ? 14.638 15.883 30.443 1.00 36.86 503 THR B N 1
ATOM 7541 C CA . THR B 1 478 ? 13.575 16.533 31.194 1.00 38.84 503 THR B CA 1
ATOM 7542 C C . THR B 1 478 ? 12.764 15.572 32.052 1.00 40.63 503 THR B C 1
ATOM 7543 O O . THR B 1 478 ? 12.606 15.801 33.250 1.00 41.61 503 THR B O 1
ATOM 7547 N N . GLU B 1 479 ? 12.244 14.509 31.443 1.00 42.18 504 GLU B N 1
ATOM 7548 C CA . GLU B 1 479 ? 11.390 13.554 32.153 1.00 43.27 504 GLU B CA 1
ATOM 7549 C C . GLU B 1 479 ? 12.119 12.908 33.337 1.00 41.06 504 GLU B C 1
ATOM 7550 O O . GLU B 1 479 ? 11.539 12.729 34.402 1.00 40.26 504 GLU B O 1
ATOM 7556 N N . ASN B 1 480 ? 13.392 12.574 33.152 1.00 38.56 505 ASN B N 1
ATOM 7557 C CA . ASN B 1 480 ? 14.151 11.865 34.183 1.00 37.70 505 ASN B CA 1
ATOM 7558 C C . ASN B 1 480 ? 14.536 12.740 35.374 1.00 36.75 505 ASN B C 1
ATOM 7559 O O . ASN B 1 480 ? 14.377 12.331 36.520 1.00 35.67 505 ASN B O 1
ATOM 7564 N N . VAL B 1 481 ? 15.016 13.951 35.110 1.00 35.63 506 VAL B N 1
ATOM 7565 C CA . VAL B 1 481 ? 15.355 14.860 36.205 1.00 35.92 506 VAL B CA 1
ATOM 7566 C C . VAL B 1 481 ? 14.091 15.281 36.969 1.00 38.23 506 VAL B C 1
ATOM 7567 O O . VAL B 1 481 ? 14.121 15.403 38.193 1.00 39.50 506 VAL B O 1
ATOM 7571 N N . GLN B 1 482 ? 12.977 15.459 36.258 1.00 38.33 507 GLN B N 1
ATOM 7572 C CA . GLN B 1 482 ? 11.691 15.738 36.907 1.00 40.81 507 GLN B CA 1
ATOM 7573 C C . GLN B 1 482 ? 11.226 14.588 37.801 1.00 39.68 507 GLN B C 1
ATOM 7574 O O . GLN B 1 482 ? 10.670 14.825 38.877 1.00 41.74 507 GLN B O 1
ATOM 7580 N N . GLU B 1 483 ? 11.454 13.350 37.367 1.00 37.55 508 GLU B N 1
ATOM 7581 C CA . GLU B 1 483 ? 11.163 12.193 38.207 1.00 37.81 508 GLU B CA 1
ATOM 7582 C C . GLU B 1 483 ? 11.997 12.237 39.487 1.00 36.54 508 GLU B C 1
ATOM 7583 O O . GLU B 1 483 ? 11.476 12.016 40.582 1.00 36.13 508 GLU B O 1
ATOM 7589 N N . ALA B 1 484 ? 13.300 12.485 39.343 1.00 33.49 509 ALA B N 1
ATOM 7590 C CA . ALA B 1 484 ? 14.172 12.587 40.503 1.00 32.36 509 ALA B CA 1
ATOM 7591 C C . ALA B 1 484 ? 13.647 13.626 41.491 1.00 32.07 509 ALA B C 1
ATOM 7592 O O . ALA B 1 484 ? 13.526 13.342 42.680 1.00 31.59 509 ALA B O 1
ATOM 7594 N N . VAL B 1 485 ? 13.290 14.808 40.993 1.00 33.50 510 VAL B N 1
ATOM 7595 C CA . VAL B 1 485 ? 12.789 15.875 41.859 1.00 36.19 510 VAL B CA 1
ATOM 7596 C C . VAL B 1 485 ? 11.431 15.526 42.492 1.00 37.46 510 VAL B C 1
ATOM 7597 O O . VAL B 1 485 ? 11.253 15.684 43.696 1.00 38.01 510 VAL B O 1
ATOM 7601 N N . ASN B 1 486 ? 10.488 15.041 41.691 1.00 40.18 511 ASN B N 1
ATOM 7602 C CA . ASN B 1 486 ? 9.138 14.739 42.191 1.00 42.16 511 ASN B CA 1
ATOM 7603 C C . ASN B 1 486 ? 9.048 13.481 43.056 1.00 41.03 511 ASN B C 1
ATOM 7604 O O . ASN B 1 486 ? 8.255 13.442 43.984 1.00 42.89 511 ASN B O 1
ATOM 7609 N N . SER B 1 487 ? 9.849 12.459 42.754 1.00 39.78 512 SER B N 1
ATOM 7610 C CA . SER B 1 487 ? 9.738 11.172 43.443 1.00 39.53 512 SER B CA 1
ATOM 7611 C C . SER B 1 487 ? 10.832 10.905 44.456 1.00 38.59 512 SER B C 1
ATOM 7612 O O . SER B 1 487 ? 10.572 10.292 45.482 1.00 38.75 512 SER B O 1
ATOM 7615 N N . TYR B 1 488 ? 12.054 11.331 44.163 1.00 38.34 513 TYR B N 1
ATOM 7616 C CA . TYR B 1 488 ? 13.202 10.933 44.975 1.00 40.53 513 TYR B CA 1
ATOM 7617 C C . TYR B 1 488 ? 13.756 12.009 45.907 1.00 39.54 513 TYR B C 1
ATOM 7618 O O . TYR B 1 488 ? 14.293 11.682 46.964 1.00 44.11 513 TYR B O 1
ATOM 7627 N N . LEU B 1 489 ? 13.631 13.280 45.533 1.00 38.54 514 LEU B N 1
ATOM 7628 C CA . LEU B 1 489 ? 14.324 14.350 46.260 1.00 37.60 514 LEU B CA 1
ATOM 7629 C C . LEU B 1 489 ? 13.624 14.736 47.572 1.00 36.50 514 LEU B C 1
ATOM 7630 O O . LEU B 1 489 ? 14.278 15.182 48.519 1.00 36.33 514 LEU B O 1
ATOM 7635 N N . GLY B 1 490 ? 12.305 14.574 47.625 1.00 35.38 515 GLY B N 1
ATOM 7636 C CA . GLY B 1 490 ? 11.534 14.898 48.827 1.00 35.17 515 GLY B CA 1
ATOM 7637 C C . GLY B 1 490 ? 11.572 16.371 49.190 1.00 34.59 515 GLY B C 1
ATOM 7638 O O . GLY B 1 490 ? 11.536 16.735 50.362 1.00 39.98 515 GLY B O 1
ATOM 7639 N N . GLY B 1 491 ? 11.660 17.221 48.180 1.00 33.18 516 GLY B N 1
ATOM 7640 C CA . GLY B 1 491 ? 11.684 18.662 48.375 1.00 33.44 516 GLY B CA 1
ATOM 7641 C C . GLY B 1 491 ? 11.996 19.351 47.061 1.00 33.97 516 GLY B C 1
ATOM 7642 O O . GLY B 1 491 ? 12.309 18.691 46.075 1.00 36.17 516 GLY B O 1
ATOM 7643 N N . PRO B 1 492 ? 11.912 20.684 47.033 1.00 34.24 517 PRO B N 1
ATOM 7644 C CA . PRO B 1 492 ? 12.213 21.416 45.806 1.00 33.52 517 PRO B CA 1
ATOM 7645 C C . PRO B 1 492 ? 13.693 21.306 45.400 1.00 32.26 517 PRO B C 1
ATOM 7646 O O . PRO B 1 492 ? 14.555 21.087 46.248 1.00 31.12 517 PRO B O 1
ATOM 7650 N N . ASP B 1 493 ? 13.957 21.466 44.106 1.00 31.05 518 ASP B N 1
ATOM 7651 C CA . ASP B 1 493 ? 15.309 21.401 43.556 1.00 31.88 518 ASP B CA 1
ATOM 7652 C C . ASP B 1 493 ? 16.025 22.725 43.816 1.00 31.19 518 ASP B C 1
ATOM 7653 O O . ASP B 1 493 ? 16.149 23.555 42.922 1.00 30.96 518 ASP B O 1
ATOM 7658 N N . ASN B 1 494 ? 16.466 22.915 45.056 1.00 31.68 519 ASN B N 1
ATOM 7659 C CA . ASN B 1 494 ? 17.218 24.105 45.452 1.00 30.51 519 ASN B CA 1
ATOM 7660 C C . ASN B 1 494 ? 18.235 23.747 46.546 1.00 29.51 519 ASN B C 1
ATOM 7661 O O . ASN B 1 494 ? 18.401 22.567 46.880 1.00 30.63 519 ASN B O 1
ATOM 7674 N N . ALA B 1 496 ? 18.185 24.407 49.706 1.00 29.49 521 ALA B N 1
ATOM 7675 C CA . ALA B 1 496 ? 17.627 24.224 51.045 1.00 29.17 521 ALA B CA 1
ATOM 7676 C C . ALA B 1 496 ? 17.234 22.778 51.346 1.00 28.17 521 ALA B C 1
ATOM 7677 O O . ALA B 1 496 ? 17.153 22.398 52.508 1.00 28.17 521 ALA B O 1
ATOM 7679 N N . THR B 1 497 ? 17.001 21.981 50.305 1.00 28.28 522 THR B N 1
ATOM 7680 C CA . THR B 1 497 ? 16.494 20.623 50.457 1.00 27.65 522 THR B CA 1
ATOM 7681 C C . THR B 1 497 ? 17.641 19.676 50.812 1.00 27.87 522 THR B C 1
ATOM 7682 O O . THR B 1 497 ? 18.654 19.644 50.122 1.00 25.10 522 THR B O 1
ATOM 7686 N N . ASP B 1 498 ? 17.456 18.887 51.870 1.00 27.72 523 ASP B N 1
ATOM 7687 C CA . ASP B 1 498 ? 18.499 17.971 52.328 1.00 28.59 523 ASP B CA 1
ATOM 7688 C C . ASP B 1 498 ? 18.542 16.719 51.477 1.00 27.83 523 ASP B C 1
ATOM 7689 O O . ASP B 1 498 ? 17.524 16.284 50.941 1.00 29.69 523 ASP B O 1
ATOM 7694 N N . VAL B 1 499 ? 19.726 16.133 51.373 1.00 28.44 524 VAL B N 1
ATOM 7695 C CA . VAL B 1 499 ? 19.878 14.834 50.724 1.00 28.10 524 VAL B CA 1
ATOM 7696 C C . VAL B 1 499 ? 19.448 13.719 51.678 1.00 27.37 524 VAL B C 1
ATOM 7697 O O . VAL B 1 499 ? 19.362 13.910 52.897 1.00 27.00 524 VAL B O 1
ATOM 7701 N N . TRP B 1 500 ? 19.180 12.556 51.099 1.00 27.97 525 TRP B N 1
ATOM 7702 C CA . TRP B 1 500 ? 18.613 11.418 51.825 1.00 26.54 525 TRP B CA 1
ATOM 7703 C C . TRP B 1 500 ? 19.315 11.123 53.151 1.00 25.87 525 TRP B C 1
ATOM 7704 O O . TRP B 1 500 ? 18.657 11.053 54.191 1.00 25.06 525 TRP B O 1
ATOM 7715 N N . TRP B 1 501 ? 20.644 10.997 53.149 1.00 24.42 526 TRP B N 1
ATOM 7716 C CA . TRP B 1 501 ? 21.333 10.641 54.398 1.00 24.44 526 TRP B CA 1
ATOM 7717 C C . TRP B 1 501 ? 21.388 11.796 55.395 1.00 24.73 526 TRP B C 1
ATOM 7718 O O . TRP B 1 501 ? 21.769 11.607 56.543 1.00 25.39 526 TRP B O 1
ATOM 7729 N N . ALA B 1 502 ? 21.017 12.991 54.961 1.00 25.82 527 ALA B N 1
ATOM 7730 C CA . ALA B 1 502 ? 20.991 14.150 55.854 1.00 28.70 527 ALA B CA 1
ATOM 7731 C C . ALA B 1 502 ? 19.591 14.513 56.346 1.00 31.21 527 ALA B C 1
ATOM 7732 O O . ALA B 1 502 ? 19.456 15.440 57.137 1.00 34.91 527 ALA B O 1
ATOM 7734 N N . ARG B 1 503 ? 18.557 13.803 55.892 1.00 35.76 528 ARG B N 1
ATOM 7735 C CA . ARG B 1 503 ? 17.165 14.151 56.246 1.00 39.83 528 ARG B CA 1
ATOM 7736 C C . ARG B 1 503 ? 16.855 13.847 57.709 1.00 44.61 528 ARG B C 1
ATOM 7737 O O . ARG B 1 503 ? 17.109 12.745 58.176 1.00 42.65 528 ARG B O 1
ATOM 7745 N N . LYS B 1 504 ? 16.292 14.818 58.425 1.00 52.85 529 LYS B N 1
ATOM 7746 C CA . LYS B 1 504 ? 15.962 14.633 59.847 1.00 59.74 529 LYS B CA 1
ATOM 7747 C C . LYS B 1 504 ? 14.528 14.160 60.025 1.00 63.50 529 LYS B C 1
ATOM 7748 O O . LYS B 1 504 ? 13.710 14.232 59.110 1.00 73.12 529 LYS B O 1
#

CATH classification: 1.25.40.390

Secondary structure (DSSP, 8-state):
--HHHHH--TTGGGTS-SSHHHHIIIIIIIIHHHTTSEEE--TT-SS-TTTT---HHHHSHHHH-IIIIIHHHHHHHHHHHHHHHTT--HHHHHHHHHHHH--HHHHHHSSB--TT--TT----SPPBPHHHHHHHHHHHHHHHHHHHHHTTT-B--GGG-TTTTTBHHHHHHHHHHHHHHHHHHTTTT-HHHHH--HHHHHSTT----SGGG--EE---SSSPPHHHHHHHTTHHHHS-SEEEBHHHHH--TT--TTHHHHEEPPSSTT-S--PBPSS--S----SGGGS-EE---TTPPEE--HHHHHHHHHHHHHTT------HHHHHHHHHHHHHHHTT---HHHHHT-SS--PPPB--TTSSS-B-S------SS--TTS-HHHHHHHHHHHHHHHTTT-HHHHHHHHHHH--S-PPPPPTTT--STTSS-TTT-------HHHHHHSHHHHHHIIIIISSS----PPPGGG--/---HHHHHHHH--TTGGGTS-SSHHHHIIIIIIIIHHHTTSEEE--TT-SS-TTTT---HHHHSHHHH-IIIIIHHHHHHHHHHHHHHHTT--HHHHHHHHHHHH--HHHHHHSSB--TT--TT----SPPBPHHHHHHHHHHHHHHHHHHHHHTTT-B--GGG-TTTTTBHHHHHHHHHHHHHHHHHHTTTT-HHHHH--HHHHHSTT----SGGG--EE---SSSPPHHHHHHHTTHHHHS-SEEEBHHHHH--TT--TTHHHHEEPPSSTT-S--PBPSS--S----SGGGS-EE---TTPPEE--HHHHHHHHHHHHHTT------HHHHHHHHHHHHHHHTT---HHHHHT-SS--PPP---TTSSS---S------SS--TTS-HHHHHHHHHHHHHHHTTT-HHHHHHHHHHH--S-PPPPPTTT--STTSS-TTT-------HHHHHHSHHHHHHIIIIISSS----PPPGGG--

Radius of gyration: 31.75 Å; Cα contacts (8 Å, |Δi|>4): 1917; chains: 2; bounding box: 81×85×80 Å

B-factor: mean 29.8, std 8.57, range [10.1, 97.48]